Protein AF-0000000080727320 (afdb_homodimer)

Solvent-accessible surface area (backbone atoms only — not comparable to full-atom values): 50547 Å² total; per-residue (Å²): 136,84,81,80,76,78,76,74,79,78,72,80,66,62,73,82,66,56,69,68,60,90,70,76,79,43,76,46,62,50,69,30,33,29,65,38,77,43,74,54,89,53,86,56,39,39,37,36,37,28,36,41,96,93,42,77,39,40,34,38,39,42,52,88,65,30,55,66,71,39,46,58,53,57,72,66,61,33,49,42,10,27,33,36,41,28,28,31,44,40,79,38,76,45,75,74,69,74,72,88,72,74,55,62,45,62,34,30,45,41,52,43,61,45,79,69,13,74,18,44,84,81,57,80,72,75,59,64,93,51,64,82,73,55,53,66,69,60,37,45,75,40,40,47,60,44,35,30,71,47,69,36,27,28,64,52,48,48,50,17,50,48,52,50,41,49,50,52,50,41,49,75,69,62,34,33,50,53,71,74,64,50,68,32,64,68,78,63,72,90,59,79,35,55,40,62,28,78,46,93,93,42,76,29,27,41,28,69,65,58,68,68,60,52,50,37,44,42,34,15,56,49,44,25,38,31,35,67,39,78,29,30,31,51,41,72,64,15,64,76,41,48,79,45,44,31,48,50,46,34,38,36,39,34,32,56,51,88,87,48,62,60,60,50,53,51,50,54,49,50,48,52,52,50,36,53,46,44,45,61,63,38,66,78,40,29,52,35,51,51,52,46,38,70,63,32,78,69,34,45,88,67,40,89,19,44,36,98,83,71,38,67,32,70,45,41,41,66,54,53,42,46,42,36,37,75,72,66,66,38,96,64,59,90,90,50,81,82,47,72,66,55,34,36,51,51,28,51,49,33,39,73,27,69,94,51,23,32,10,36,44,37,34,38,28,49,36,53,38,65,78,33,60,46,54,47,24,66,29,89,88,41,84,67,22,13,44,30,36,35,33,31,34,57,20,34,80,34,31,44,34,31,24,37,56,29,42,49,69,59,41,44,50,30,29,53,64,21,56,43,52,63,62,40,64,67,82,41,74,78,43,41,62,63,48,47,25,22,38,50,18,16,58,52,31,26,35,34,44,28,37,52,38,48,45,53,22,27,52,44,40,53,82,42,37,62,77,56,34,88,41,52,32,31,71,84,35,62,57,95,134,84,83,82,77,77,78,74,80,77,72,77,69,62,75,84,65,55,70,68,60,90,70,75,79,43,77,45,63,50,69,31,32,28,65,38,77,42,73,56,89,52,84,57,41,40,38,34,37,27,35,42,98,93,42,79,38,40,34,39,40,41,52,87,66,30,55,67,70,38,45,57,53,58,71,65,60,32,49,41,11,28,32,37,40,29,27,31,44,41,78,38,76,44,74,73,70,75,73,90,71,75,56,62,46,62,34,30,45,42,52,43,61,45,79,69,14,73,17,46,84,80,55,81,72,76,58,64,93,48,65,83,74,55,54,66,70,61,36,47,74,39,41,47,60,44,34,29,70,46,68,35,27,29,65,53,49,46,50,17,50,48,53,50,42,49,51,51,52,42,49,73,69,64,34,33,50,53,73,74,66,48,68,31,64,68,77,62,72,90,60,76,34,54,40,63,29,77,47,94,90,39,77,29,28,40,27,68,65,60,68,67,60,50,51,36,43,40,33,16,57,48,45,25,39,31,34,65,38,77,29,31,31,52,41,71,64,16,64,78,40,48,80,46,44,30,47,49,46,32,37,36,41,34,33,56,49,89,86,48,64,59,60,52,54,52,50,53,49,50,46,51,52,50,37,53,47,46,46,62,64,38,64,77,39,28,55,36,51,52,52,46,38,70,64,32,78,69,35,45,89,68,39,87,18,44,36,97,83,71,38,68,32,71,45,42,41,66,55,52,41,45,43,37,36,75,71,67,68,39,94,63,59,91,90,50,79,81,47,71,66,54,35,36,52,50,28,51,50,31,40,72,26,72,93,52,24,33,11,34,46,37,33,36,27,50,36,53,38,66,79,35,61,46,54,47,26,66,29,90,88,40,85,68,22,13,45,29,36,35,34,31,34,58,21,35,80,35,31,45,34,30,23,39,55,29,43,48,69,60,41,43,50,30,30,53,65,21,55,43,52,62,60,39,64,69,80,40,73,79,42,41,63,64,49,46,26,22,38,49,17,16,58,53,32,25,35,35,44,28,37,52,39,47,45,51,22,27,52,42,42,52,82,42,36,62,77,56,33,90,42,51,33,30,70,84,35,64,58,95

Secondary structure (DSSP, 8-state):
--------------GGG----S-SS-EEEEEEEEEEEE--SSTTEEEEEEEETTEEEEEEEETTTS-HHHHHHHHT--TT-EEEEEEEEEEEE----SSSS--EEEEEEEEEEEEEEPPPTT-----SS-GGGS-HHHHHHTHHHHHHHTTTTHHHHHHHHHHHHHHHHHHHTT-EE----SEES---TT---PPEEEETTEEEEE-S--HHHHHHHHHTT--EEEEEEEEE---GGGGT-SS--SEEEEEEEEEE-SS-THHHHHHHHHHHHHHHHHHHHSHHHHHHHHHHHHH-TT---------TTSS--EEEHHHHHHIIIIIS-----TTSPPPHHHHHHHHHHHHH-GGGTS-SEEEEE--BGGGS-TTBPBPSSSTTBBSEEEEEETTEEEEEEEEEP--HHHHHHHHHHTTTSS---TTSGGGHHHHHHHHTTPPSEEEEEEEHHHHHHHHHT-S-GGGG-SS--BTTB---/--------------GGGG---S-SS-EEEEEEEEEEEE--SSTTEEEEEEEETTEEEEEEEETTTS-HHHHHHHHT--TT-EEEEEEEEEEEE----SSSS--EEEEEEEEEEEEEEPPPTT------S-GGGS-HHHHHHTHHHHHHHTTTTHHHHHHHHHHHHHHHHHHHTT-EE----SEES---TT---PPEEEETTEEEEE-S--HHHHHHHHHTT--EEEEEEEEE---GGGGT-SS--SEEEEEEEEEE-SS-THHHHHHHHHHHHHHHHHHHHSHHHHHHHHHHHHH-TT---------TTSS--EEEHHHHHHIIIIIT-----TTSPPPHHHHHHHHHHHHH-GGGTS-SEEEEE--BGGGS-TTBPBPSSSTTBBSEEEEEETTEEEEEEEEEP--HHHHHHHHHHTTTSS---TTSGGGHHHHHHHHTTPPPEEEEEEEHHHHHHHHHT-S-GGGG-SS--BTTB---

Radius of gyration: 31.14 Å; Cα contacts (8 Å, |Δi|>4): 1984; chains: 2; bounding box: 78×99×75 Å

Organism: Metarhizium acridum (strain CQMa 102) (NCBI:txid655827)

Structure (mmCIF, N/CA/C/O backbone):
data_AF-0000000080727320-model_v1
#
loop_
_entity.id
_entity.type
_entity.pdbx_description
1 polymer 'aspartate--tRNA ligase'
#
loop_
_atom_site.group_PDB
_atom_site.id
_atom_site.type_symbol
_atom_site.label_atom_id
_atom_site.label_alt_id
_atom_site.label_comp_id
_atom_site.label_asym_id
_atom_site.label_entity_id
_atom_site.label_seq_id
_atom_site.pdbx_PDB_ins_code
_atom_site.Cartn_x
_atom_site.Cartn_y
_atom_site.Cartn_z
_atom_site.occupancy
_atom_site.B_iso_or_equiv
_atom_site.auth_seq_id
_atom_site.auth_comp_id
_atom_site.auth_asym_id
_atom_site.auth_atom_id
_atom_site.pdbx_PDB_model_num
ATOM 1 N N . MET A 1 1 ? -15.938 -58.75 8.781 1 26.14 1 MET A N 1
ATOM 2 C CA . MET A 1 1 ? -15.773 -57.688 9.758 1 26.14 1 MET A CA 1
ATOM 3 C C . MET A 1 1 ? -14.594 -56.781 9.391 1 26.14 1 MET A C 1
ATOM 5 O O . MET A 1 1 ? -13.445 -57.125 9.695 1 26.14 1 MET A O 1
ATOM 9 N N . PRO A 1 2 ? -14.477 -56.125 8.211 1 28.17 2 PRO A N 1
ATOM 10 C CA . PRO A 1 2 ? -13.344 -55.688 7.398 1 28.17 2 PRO A CA 1
ATOM 11 C C . PRO A 1 2 ? -12.609 -54.5 8 1 28.17 2 PRO A C 1
ATOM 13 O O . PRO A 1 2 ? -13.234 -53.625 8.617 1 28.17 2 PRO A O 1
ATOM 16 N N . SER A 1 3 ? -11.359 -54.719 8.609 1 25.83 3 SER A N 1
ATOM 17 C CA . SER A 1 3 ? -10.375 -53.969 9.391 1 25.83 3 SER A CA 1
ATOM 18 C C . SER A 1 3 ? -9.961 -52.688 8.688 1 25.83 3 SER A C 1
ATOM 20 O O . SER A 1 3 ? -9.367 -52.719 7.609 1 25.83 3 SER A O 1
ATOM 22 N N . SER A 1 4 ? -10.828 -51.594 8.656 1 24.34 4 SER A N 1
ATOM 23 C CA . SER A 1 4 ? -10.805 -50.344 7.93 1 24.34 4 SER A CA 1
ATOM 24 C C . SER A 1 4 ? -9.594 -49.5 8.32 1 24.34 4 SER A C 1
ATOM 26 O O . SER A 1 4 ? -9.555 -48.906 9.406 1 24.34 4 SER A O 1
ATOM 28 N N . GLU A 1 5 ? -8.32 -50.031 8.062 1 25.84 5 GLU A N 1
ATOM 29 C CA . GLU A 1 5 ? -7.016 -49.5 8.438 1 25.84 5 GLU A CA 1
ATOM 30 C C . GLU A 1 5 ? -6.852 -48.062 7.977 1 25.84 5 GLU A C 1
ATOM 32 O O . GLU A 1 5 ? -7.051 -47.75 6.797 1 25.84 5 GLU A O 1
ATOM 37 N N . ASN A 1 6 ? -7.09 -47.094 8.852 1 25.41 6 ASN A N 1
ATOM 38 C CA . ASN A 1 6 ? -7.027 -45.625 8.867 1 25.41 6 ASN A CA 1
ATOM 39 C C . ASN A 1 6 ? -5.703 -45.125 8.305 1 25.41 6 ASN A C 1
ATOM 41 O O . ASN A 1 6 ? -4.637 -45.438 8.844 1 25.41 6 ASN A O 1
ATOM 45 N N . GLY A 1 7 ? -5.539 -45.062 6.996 1 20.38 7 GLY A N 1
ATOM 46 C CA . GLY A 1 7 ? -4.387 -44.531 6.281 1 20.38 7 GLY A CA 1
ATOM 47 C C . GLY A 1 7 ? -3.879 -43.219 6.832 1 20.38 7 GLY A C 1
ATOM 48 O O . GLY A 1 7 ? -4.633 -42.25 6.934 1 20.38 7 GLY A O 1
ATOM 49 N N . ALA A 1 8 ? -2.947 -43.219 7.777 1 29.19 8 ALA A N 1
ATOM 50 C CA . ALA A 1 8 ? -2.146 -42.156 8.359 1 29.19 8 ALA A CA 1
ATOM 51 C C . ALA A 1 8 ? -1.794 -41.094 7.32 1 29.19 8 ALA A C 1
ATOM 53 O O . ALA A 1 8 ? -1.228 -41.406 6.273 1 29.19 8 ALA A O 1
ATOM 54 N N . ALA A 1 9 ? -2.436 -39.969 7.32 1 28.69 9 ALA A N 1
ATOM 55 C CA . ALA A 1 9 ? -2.152 -38.75 6.613 1 28.69 9 ALA A CA 1
ATOM 56 C C . ALA A 1 9 ? -0.649 -38.5 6.516 1 28.69 9 ALA A C 1
ATOM 58 O O . ALA A 1 9 ? 0.024 -38.312 7.535 1 28.69 9 ALA A O 1
ATOM 59 N N . PHE A 1 10 ? 0.096 -39.031 5.527 1 25.55 10 PHE A N 1
ATOM 60 C CA . PHE A 1 10 ? 1.494 -38.719 5.262 1 25.55 10 PHE A CA 1
ATOM 61 C C . PHE A 1 10 ? 1.712 -37.219 5.246 1 25.55 10 PHE A C 1
ATOM 63 O O . PHE A 1 10 ? 1.136 -36.5 4.414 1 25.55 10 PHE A O 1
ATOM 70 N N . GLN A 1 11 ? 1.925 -36.594 6.273 1 30.34 11 GLN A N 1
ATOM 71 C CA . GLN A 1 11 ? 2.289 -35.188 6.441 1 30.34 11 GLN A CA 1
ATOM 72 C C . GLN A 1 11 ? 3.471 -34.812 5.551 1 30.34 11 GLN A C 1
ATOM 74 O O . GLN A 1 11 ? 4.539 -35.438 5.641 1 30.34 11 GLN A O 1
ATOM 79 N N . ALA A 1 12 ? 3.295 -34.312 4.305 1 32.78 12 ALA A N 1
ATOM 80 C CA . ALA A 1 12 ? 4.301 -33.688 3.451 1 32.78 12 ALA A CA 1
ATOM 81 C C . ALA A 1 12 ? 5.262 -32.844 4.273 1 32.78 12 ALA A C 1
ATOM 83 O O . ALA A 1 12 ? 4.863 -31.812 4.828 1 32.78 12 ALA A O 1
ATOM 84 N N . LYS A 1 13 ? 6.309 -33.375 4.852 1 35.09 13 LYS A N 1
ATOM 85 C CA . LYS A 1 13 ? 7.391 -32.719 5.586 1 35.09 13 LYS A CA 1
ATOM 86 C C . LYS A 1 13 ? 8.102 -31.688 4.711 1 35.09 13 LYS A C 1
ATOM 88 O O . LYS A 1 13 ? 8.531 -32 3.598 1 35.09 13 LYS A O 1
ATOM 93 N N . SER A 1 14 ? 7.871 -30.406 4.879 1 34.81 14 SER A N 1
ATOM 94 C CA . SER A 1 14 ? 8.547 -29.281 4.254 1 34.81 14 SER A CA 1
ATOM 95 C C . SER A 1 14 ? 10.062 -29.453 4.305 1 34.81 14 SER A C 1
ATOM 97 O O . SER A 1 14 ? 10.586 -30.141 5.172 1 34.81 14 SER A O 1
ATOM 99 N N . THR A 1 15 ? 10.867 -29.141 3.236 1 36.31 15 THR A N 1
ATOM 100 C CA . THR A 1 15 ? 12.305 -29.25 2.998 1 36.31 15 THR A CA 1
ATOM 101 C C . THR A 1 15 ? 13.094 -28.719 4.191 1 36.31 15 THR A C 1
ATOM 103 O O . THR A 1 15 ? 14.273 -29.031 4.348 1 36.31 15 THR A O 1
ATOM 106 N N . ALA A 1 16 ? 12.766 -27.703 4.898 1 36.84 16 ALA A N 1
ATOM 107 C CA . ALA A 1 16 ? 13.625 -27.25 5.984 1 36.84 16 ALA A CA 1
ATOM 108 C C . ALA A 1 16 ? 13.961 -28.391 6.938 1 36.84 16 ALA A C 1
ATOM 110 O O . ALA A 1 16 ? 15.039 -28.406 7.539 1 36.84 16 ALA A O 1
ATOM 111 N N . ASP A 1 17 ? 13.039 -29.156 7.156 1 39.69 17 ASP A N 1
ATOM 112 C CA . ASP A 1 17 ? 13.242 -30.203 8.141 1 39.69 17 ASP A CA 1
ATOM 113 C C . ASP A 1 17 ? 14.008 -31.391 7.543 1 39.69 17 ASP A C 1
ATOM 115 O O . ASP A 1 17 ? 14.016 -32.469 8.117 1 39.69 17 ASP A O 1
ATOM 119 N N . LEU A 1 18 ? 14.453 -31.219 6.328 1 43.16 18 LEU A N 1
ATOM 120 C CA . LEU A 1 18 ? 15.266 -32.344 5.891 1 43.16 18 LEU A CA 1
ATOM 121 C C . LEU A 1 18 ? 16.562 -32.438 6.691 1 43.16 18 LEU A C 1
ATOM 123 O O . LEU A 1 18 ? 17.609 -32.781 6.148 1 43.16 18 LEU A O 1
ATOM 127 N N . ALA A 1 19 ? 16.812 -31.469 7.633 1 38.84 19 ALA A N 1
ATOM 128 C CA . ALA A 1 19 ? 17.875 -31.953 8.5 1 38.84 19 ALA A CA 1
ATOM 129 C C . ALA A 1 19 ? 17.734 -33.469 8.758 1 38.84 19 ALA A C 1
ATOM 131 O O . ALA A 1 19 ? 16.891 -33.875 9.547 1 38.84 19 ALA A O 1
ATOM 132 N N . LEU A 1 20 ? 18.062 -34.125 7.73 1 39.91 20 LEU A N 1
ATOM 133 C CA . LEU A 1 20 ? 18.141 -35.594 7.723 1 39.91 20 LEU A CA 1
ATOM 134 C C . LEU A 1 20 ? 18.906 -36.094 8.93 1 39.91 20 LEU A C 1
ATOM 136 O O . LEU A 1 20 ? 20.141 -36.031 8.961 1 39.91 20 LEU A O 1
ATOM 140 N N . HIS A 1 21 ? 18.531 -35.75 10.047 1 34.84 21 HIS A N 1
ATOM 141 C CA . HIS A 1 21 ? 19.188 -36.531 11.07 1 34.84 21 HIS A CA 1
ATOM 142 C C . HIS A 1 21 ? 19.453 -37.969 10.586 1 34.84 21 HIS A C 1
ATOM 144 O O . HIS A 1 21 ? 18.828 -38.406 9.617 1 34.84 21 HIS A O 1
ATOM 150 N N . GLY A 1 22 ? 20.234 -38.75 11.344 1 35.34 22 GLY A N 1
ATOM 151 C CA . GLY A 1 22 ? 20.906 -40.031 11.352 1 35.34 22 GLY A CA 1
ATOM 152 C C . GLY A 1 22 ? 20.109 -41.125 10.672 1 35.34 22 GLY A C 1
ATOM 153 O O . GLY A 1 22 ? 20.5 -42.312 10.711 1 35.34 22 GLY A O 1
ATOM 154 N N . PHE A 1 23 ? 18.797 -41.062 10.852 1 38.22 23 PHE A N 1
ATOM 155 C CA . PHE A 1 23 ? 18.234 -42.406 10.68 1 38.22 23 PHE A CA 1
ATOM 156 C C . PHE A 1 23 ? 18.297 -42.844 9.219 1 38.22 23 PHE A C 1
ATOM 158 O O . PHE A 1 23 ? 18.328 -42 8.32 1 38.22 23 PHE A O 1
ATOM 165 N N . LYS A 1 24 ? 18.312 -44.25 8.781 1 43.56 24 LYS A N 1
ATOM 166 C CA . LYS A 1 24 ? 18.25 -45.125 7.598 1 43.56 24 LYS A CA 1
ATOM 167 C C . LYS A 1 24 ? 17.438 -44.469 6.492 1 43.56 24 LYS A C 1
ATOM 169 O O . LYS A 1 24 ? 16.875 -43.375 6.68 1 43.56 24 LYS A O 1
ATOM 174 N N . GLU A 1 25 ? 16.781 -45.406 5.434 1 58.53 25 GLU A N 1
ATOM 175 C CA . GLU A 1 25 ? 16.062 -45.438 4.16 1 58.53 25 GLU A CA 1
ATOM 176 C C . GLU A 1 25 ? 14.758 -44.656 4.242 1 58.53 25 GLU A C 1
ATOM 178 O O . GLU A 1 25 ? 13.672 -45.25 4.219 1 58.53 25 GLU A O 1
ATOM 183 N N . GLU A 1 26 ? 14.852 -43.406 4.633 1 76.12 26 GLU A N 1
ATOM 184 C CA . GLU A 1 26 ? 13.578 -42.719 4.781 1 76.12 26 GLU A CA 1
ATOM 185 C C . GLU A 1 26 ? 13.062 -42.188 3.438 1 76.12 26 GLU A C 1
ATOM 187 O O . GLU A 1 26 ? 13.836 -41.719 2.613 1 76.12 26 GLU A O 1
ATOM 192 N N . LYS A 1 27 ? 11.773 -42.594 3.105 1 88.75 27 LYS A N 1
ATOM 193 C CA . LYS A 1 27 ? 11.062 -42.156 1.916 1 88.75 27 LYS A CA 1
ATOM 194 C C . LYS A 1 27 ? 10.805 -40.656 1.979 1 88.75 27 LYS A C 1
ATOM 196 O O . LYS A 1 27 ? 10.453 -40.125 3.033 1 88.75 27 LYS A O 1
ATOM 201 N N . VAL A 1 28 ? 11.188 -39.969 0.859 1 89.94 28 VAL A N 1
ATOM 202 C CA . VAL A 1 28 ? 10.961 -38.531 0.811 1 89.94 28 VAL A CA 1
ATOM 203 C C . VAL A 1 28 ? 10.219 -38.188 -0.474 1 89.94 28 VAL A C 1
ATOM 205 O O . VAL A 1 28 ? 10.352 -38.875 -1.488 1 89.94 28 VAL A O 1
ATOM 208 N N . VAL A 1 29 ? 9.375 -37.219 -0.429 1 91.5 29 VAL A N 1
ATOM 209 C CA . VAL A 1 29 ? 8.727 -36.562 -1.575 1 91.5 29 VAL A CA 1
ATOM 210 C C . VAL A 1 29 ? 8.82 -35.062 -1.455 1 91.5 29 VAL A C 1
ATOM 212 O O . VAL A 1 29 ? 8.445 -34.5 -0.426 1 91.5 29 VAL A O 1
ATOM 215 N N . PHE A 1 30 ? 9.398 -34.406 -2.445 1 90 30 PHE A N 1
ATOM 216 C CA . PHE A 1 30 ? 9.516 -32.938 -2.375 1 90 30 PHE A CA 1
ATOM 217 C C . PHE A 1 30 ? 9.625 -32.344 -3.771 1 90 30 PHE A C 1
ATOM 219 O O . PHE A 1 30 ? 10.031 -33.031 -4.715 1 90 30 PHE A O 1
ATOM 226 N N . ASP A 1 31 ? 9.172 -31.141 -3.852 1 92.44 31 ASP A N 1
ATOM 227 C CA . ASP A 1 31 ? 9.359 -30.359 -5.078 1 92.44 31 ASP A CA 1
ATOM 228 C C . ASP A 1 31 ? 10.688 -29.609 -5.055 1 92.44 31 ASP A C 1
ATOM 230 O O . ASP A 1 31 ? 11.141 -29.172 -3.998 1 92.44 31 ASP A O 1
ATOM 234 N N . ALA A 1 32 ? 11.336 -29.547 -6.211 1 94.44 32 ALA A N 1
ATOM 235 C CA . ALA A 1 32 ? 12.609 -28.859 -6.309 1 94.44 32 ALA A CA 1
ATOM 236 C C . ALA A 1 32 ? 12.836 -28.297 -7.715 1 94.44 32 ALA A C 1
ATOM 238 O O . ALA A 1 32 ? 12.234 -28.781 -8.68 1 94.44 32 ALA A O 1
ATOM 239 N N . ARG A 1 33 ? 13.633 -27.297 -7.754 1 94.44 33 ARG A N 1
ATOM 240 C CA . ARG A 1 33 ? 14.109 -26.781 -9.039 1 94.44 33 ARG A CA 1
ATOM 241 C C . ARG A 1 33 ? 15.406 -27.484 -9.453 1 94.44 33 ARG A C 1
ATOM 243 O O . ARG A 1 33 ? 16.297 -27.688 -8.625 1 94.44 33 ARG A O 1
ATOM 250 N N . VAL A 1 34 ? 15.508 -27.828 -10.719 1 94.75 34 VAL A N 1
ATOM 251 C CA . VAL A 1 34 ? 16.719 -28.469 -11.25 1 94.75 34 VAL A CA 1
ATOM 252 C C . VAL A 1 34 ? 17.797 -27.406 -11.469 1 94.75 34 VAL A C 1
ATOM 254 O O . VAL A 1 34 ? 17.641 -26.516 -12.305 1 94.75 34 VAL A O 1
ATOM 257 N N . ASN A 1 35 ? 18.781 -27.562 -10.727 1 91.75 35 ASN A N 1
ATOM 258 C CA . ASN A 1 35 ? 19.906 -26.641 -10.883 1 91.75 35 ASN A CA 1
ATOM 259 C C . ASN A 1 35 ? 20.828 -27.078 -12.008 1 91.75 35 ASN A C 1
ATOM 261 O O . ASN A 1 35 ? 21.312 -26.25 -12.789 1 91.75 35 ASN A O 1
ATOM 265 N N . ALA A 1 36 ? 21.078 -28.359 -12.023 1 92.25 36 ALA A N 1
ATOM 266 C CA . ALA A 1 36 ? 21.953 -28.922 -13.055 1 92.25 36 ALA A CA 1
ATOM 267 C C . ALA A 1 36 ? 21.578 -30.375 -13.352 1 92.25 36 ALA A C 1
ATOM 269 O O . ALA A 1 36 ? 21.094 -31.094 -12.477 1 92.25 36 ALA A O 1
ATOM 270 N N . VAL A 1 37 ? 21.719 -30.672 -14.633 1 93.25 37 VAL A N 1
ATOM 271 C CA . VAL A 1 37 ? 21.578 -32.062 -15.094 1 93.25 37 VAL A CA 1
ATOM 272 C C . VAL A 1 37 ? 22.938 -32.625 -15.477 1 93.25 37 VAL A C 1
ATOM 274 O O . VAL A 1 37 ? 23.578 -32.156 -16.422 1 93.25 37 VAL A O 1
ATOM 277 N N . LEU A 1 38 ? 23.312 -33.562 -14.648 1 89.94 38 LEU A N 1
ATOM 278 C CA . LEU A 1 38 ? 24.625 -34.156 -14.875 1 89.94 38 LEU A CA 1
ATOM 279 C C . LEU A 1 38 ? 24.5 -35.562 -15.453 1 89.94 38 LEU A C 1
ATOM 281 O O . LEU A 1 38 ? 23.828 -36.406 -14.883 1 89.94 38 LEU A O 1
ATOM 285 N N . ARG A 1 39 ? 25.109 -35.781 -16.562 1 85.38 39 ARG A N 1
ATOM 286 C CA . ARG A 1 39 ? 25.062 -37.062 -17.25 1 85.38 39 ARG A CA 1
ATOM 287 C C . ARG A 1 39 ? 26.406 -37.781 -17.156 1 85.38 39 ARG A C 1
ATOM 289 O O . ARG A 1 39 ? 27.359 -37.406 -17.828 1 85.38 39 ARG A O 1
ATOM 296 N N . PRO A 1 40 ? 26.375 -38.812 -16.297 1 76.62 40 PRO A N 1
ATOM 297 C CA . PRO A 1 40 ? 27.625 -39.562 -16.219 1 76.62 40 PRO A CA 1
ATOM 298 C C . PRO A 1 40 ? 27.906 -40.375 -17.484 1 76.62 40 PRO A C 1
ATOM 300 O O . PRO A 1 40 ? 27.062 -40.438 -18.375 1 76.62 40 PRO A O 1
ATOM 303 N N . GLU A 1 41 ? 29.062 -40.969 -17.469 1 70.31 41 GLU A N 1
ATOM 304 C CA . GLU A 1 41 ? 29.531 -41.75 -18.609 1 70.31 41 GLU A CA 1
ATOM 305 C C . GLU A 1 41 ? 28.641 -42.969 -18.844 1 70.31 41 GLU A C 1
ATOM 307 O O . GLU A 1 41 ? 28.391 -43.344 -19.984 1 70.31 41 GLU A O 1
ATOM 312 N N . LEU A 1 42 ? 28.188 -43.438 -17.766 1 71.44 42 LEU A N 1
ATOM 313 C CA . LEU A 1 42 ? 27.312 -44.594 -17.938 1 71.44 42 LEU A CA 1
ATOM 314 C C . LEU A 1 42 ? 25.938 -44.156 -18.422 1 71.44 42 LEU A C 1
ATOM 316 O O . LEU A 1 42 ? 25.281 -43.312 -17.781 1 71.44 42 LEU A O 1
ATOM 320 N N . ALA A 1 43 ? 25.484 -44.719 -19.406 1 75.94 43 ALA A N 1
ATOM 321 C CA . ALA A 1 43 ? 24.297 -44.281 -20.141 1 75.94 43 ALA A CA 1
ATOM 322 C C . ALA A 1 43 ? 23.031 -44.5 -19.328 1 75.94 43 ALA A C 1
ATOM 324 O O . ALA A 1 43 ? 22.016 -43.844 -19.547 1 75.94 43 ALA A O 1
ATOM 325 N N . ASP A 1 44 ? 23.078 -45.281 -18.234 1 88.5 44 ASP A N 1
ATOM 326 C CA . ASP A 1 44 ? 21.844 -45.656 -17.547 1 88.5 44 ASP A CA 1
ATOM 327 C C . ASP A 1 44 ? 21.734 -44.969 -16.203 1 88.5 44 ASP A C 1
ATOM 329 O O . ASP A 1 44 ? 20.938 -45.344 -15.352 1 88.5 44 ASP A O 1
ATOM 333 N N . HIS A 1 45 ? 22.562 -43.906 -16.031 1 91.5 45 HIS A N 1
ATOM 334 C CA . HIS A 1 45 ? 22.5 -43.156 -14.789 1 91.5 45 HIS A CA 1
ATOM 335 C C . HIS A 1 45 ? 22.391 -41.656 -15.062 1 91.5 45 HIS A C 1
ATOM 337 O O . HIS A 1 45 ? 22.938 -41.156 -16.047 1 91.5 45 HIS A O 1
ATOM 343 N N . LEU A 1 46 ? 21.641 -41 -14.266 1 93.88 46 LEU A N 1
ATOM 344 C CA . LEU A 1 46 ? 21.484 -39.562 -14.328 1 93.88 46 LEU A CA 1
ATOM 345 C C . LEU A 1 46 ? 21.578 -38.938 -12.938 1 93.88 46 LEU A C 1
ATOM 347 O O . LEU A 1 46 ? 21.062 -39.469 -11.969 1 93.88 46 LEU A O 1
ATOM 351 N N . ARG A 1 47 ? 22.328 -37.875 -12.844 1 94.12 47 ARG A N 1
ATOM 352 C CA . ARG A 1 47 ? 22.438 -37.156 -11.594 1 94.12 47 ARG A CA 1
ATOM 353 C C . ARG A 1 47 ? 21.844 -35.75 -11.734 1 94.12 47 ARG A C 1
ATOM 355 O O . ARG A 1 47 ? 22.078 -35.062 -12.734 1 94.12 47 ARG A O 1
ATOM 362 N N . LEU A 1 48 ? 21.047 -35.406 -10.773 1 94.38 48 LEU A N 1
ATOM 363 C CA . LEU A 1 48 ? 20.453 -34.062 -10.742 1 94.38 48 LEU A CA 1
ATOM 364 C C . LEU A 1 48 ? 20.922 -33.281 -9.508 1 94.38 48 LEU A C 1
ATOM 366 O O . LEU A 1 48 ? 21.031 -33.844 -8.422 1 94.38 48 LEU A O 1
ATOM 370 N N . GLU A 1 49 ? 21.312 -32.062 -9.711 1 93.19 49 GLU A N 1
ATOM 371 C CA . GLU A 1 49 ? 21.406 -31.125 -8.602 1 93.19 49 GLU A CA 1
ATOM 372 C C . GLU A 1 49 ? 20.109 -30.344 -8.422 1 93.19 49 GLU A C 1
ATOM 374 O O . GLU A 1 49 ? 19.672 -29.641 -9.328 1 93.19 49 GLU A O 1
ATOM 379 N N . LEU A 1 50 ? 19.547 -30.531 -7.246 1 92.94 50 LEU A N 1
ATOM 380 C CA . LEU A 1 50 ? 18.234 -29.938 -6.988 1 92.94 50 LEU A CA 1
ATOM 381 C C . LEU A 1 50 ? 18.344 -28.797 -5.973 1 92.94 50 LEU A C 1
ATOM 383 O O . LEU A 1 50 ? 19.094 -28.906 -5.004 1 92.94 50 LEU A O 1
ATOM 387 N N . ARG A 1 51 ? 17.641 -27.719 -6.301 1 89.94 51 ARG A N 1
ATOM 388 C CA . ARG A 1 51 ? 17.578 -26.578 -5.379 1 89.94 51 ARG A CA 1
ATOM 389 C C . ARG A 1 51 ? 16.234 -26.547 -4.66 1 89.94 51 ARG A C 1
ATOM 391 O O . ARG A 1 51 ? 15.18 -26.531 -5.301 1 89.94 51 ARG A O 1
ATOM 398 N N . THR A 1 52 ? 16.328 -26.672 -3.375 1 81.06 52 THR A N 1
ATOM 399 C CA . THR A 1 52 ? 15.148 -26.547 -2.527 1 81.06 52 THR A CA 1
ATOM 400 C C . THR A 1 52 ? 15.289 -25.344 -1.591 1 81.06 52 THR A C 1
ATOM 402 O O . THR A 1 52 ? 16.172 -25.328 -0.734 1 81.06 52 THR A O 1
ATOM 405 N N . ARG A 1 53 ? 14.445 -24.375 -1.777 1 67.88 53 ARG A N 1
ATOM 406 C CA . ARG A 1 53 ? 14.562 -23.156 -0.987 1 67.88 53 ARG A CA 1
ATOM 407 C C . ARG A 1 53 ? 15.992 -22.641 -0.977 1 67.88 53 ARG A C 1
ATOM 409 O O . ARG A 1 53 ? 16.516 -22.203 -2.008 1 67.88 53 ARG A O 1
ATOM 416 N N . GLU A 1 54 ? 16.703 -22.953 0.154 1 64.88 54 GLU A N 1
ATOM 417 C CA . GLU A 1 54 ? 18.031 -22.344 0.247 1 64.88 54 GLU A CA 1
ATOM 418 C C . GLU A 1 54 ? 19.125 -23.422 0.309 1 64.88 54 GLU A C 1
ATOM 420 O O . GLU A 1 54 ? 20.25 -23.141 0.716 1 64.88 54 GLU A O 1
ATOM 425 N N . THR A 1 55 ? 18.688 -24.594 -0.229 1 76.19 55 THR A N 1
ATOM 426 C CA . THR A 1 55 ? 19.703 -25.641 -0.159 1 76.19 55 THR A CA 1
ATOM 427 C C . THR A 1 55 ? 19.719 -26.453 -1.451 1 76.19 55 THR A C 1
ATOM 429 O O . THR A 1 55 ? 18.797 -26.391 -2.256 1 76.19 55 THR A O 1
ATOM 432 N N . PHE A 1 56 ? 20.891 -27.172 -1.613 1 84.44 56 PHE A N 1
ATOM 433 C CA . PHE A 1 56 ? 21.062 -28.047 -2.77 1 84.44 56 PHE A CA 1
ATOM 434 C C . PHE A 1 56 ? 21.062 -29.5 -2.346 1 84.44 56 PHE A C 1
ATOM 436 O O . PHE A 1 56 ? 21.609 -29.859 -1.302 1 84.44 56 PHE A O 1
ATOM 443 N N . VAL A 1 57 ? 20.375 -30.297 -3.141 1 87.44 57 VAL A N 1
ATOM 444 C CA . VAL A 1 57 ? 20.312 -31.734 -2.912 1 87.44 57 VAL A CA 1
ATOM 445 C C . VAL A 1 57 ? 20.656 -32.469 -4.203 1 87.44 57 VAL A C 1
ATOM 447 O O . VAL A 1 57 ? 20.219 -32.094 -5.289 1 87.44 57 VAL A O 1
ATOM 450 N N . GLU A 1 58 ? 21.469 -33.5 -3.992 1 91.31 58 GLU A N 1
ATOM 451 C CA . GLU A 1 58 ? 21.766 -34.312 -5.148 1 91.31 58 GLU A CA 1
ATOM 452 C C . GLU A 1 58 ? 20.797 -35.5 -5.262 1 91.31 58 GLU A C 1
ATOM 454 O O . GLU A 1 58 ? 20.406 -36.094 -4.25 1 91.31 58 GLU A O 1
ATOM 459 N N . ALA A 1 59 ? 20.375 -35.719 -6.449 1 93.12 59 ALA A N 1
ATOM 460 C CA . ALA A 1 59 ? 19.484 -36.844 -6.727 1 93.12 59 ALA A CA 1
ATOM 461 C C . ALA A 1 59 ? 20.047 -37.719 -7.848 1 93.12 59 ALA A C 1
ATOM 463 O O . ALA A 1 59 ? 20.594 -37.219 -8.828 1 93.12 59 ALA A O 1
ATOM 464 N N . THR A 1 60 ? 19.922 -39 -7.629 1 93.19 60 THR A N 1
ATOM 465 C CA . THR A 1 60 ? 20.422 -39.969 -8.625 1 93.19 60 THR A CA 1
ATOM 466 C C . THR A 1 60 ? 19.281 -40.812 -9.18 1 93.19 60 THR A C 1
ATOM 468 O O . THR A 1 60 ? 18.391 -41.219 -8.43 1 93.19 60 THR A O 1
ATOM 471 N N . LEU A 1 61 ? 19.312 -41 -10.438 1 94.69 61 LEU A N 1
ATOM 472 C CA . LEU A 1 61 ? 18.359 -41.875 -11.125 1 94.69 61 LEU A CA 1
ATOM 473 C C . LEU A 1 61 ? 19.078 -43.031 -11.812 1 94.69 61 LEU A C 1
ATOM 475 O O . LEU A 1 61 ? 20.109 -42.844 -12.461 1 94.69 61 LEU A O 1
ATOM 479 N N . ASP A 1 62 ? 18.547 -44.156 -11.539 1 93 62 ASP A N 1
ATOM 480 C CA . ASP A 1 62 ? 18.984 -45.375 -12.211 1 93 62 ASP A CA 1
ATOM 481 C C . ASP A 1 62 ? 17.875 -45.938 -13.117 1 93 62 ASP A C 1
ATOM 483 O O . ASP A 1 62 ? 16.812 -46.312 -12.641 1 93 62 ASP A O 1
ATOM 487 N N . ALA A 1 63 ? 18.203 -46 -14.375 1 93.31 63 ALA A N 1
ATOM 488 C CA . ALA A 1 63 ? 17.219 -46.406 -15.367 1 93.31 63 ALA A CA 1
ATOM 489 C C . ALA A 1 63 ? 16.609 -47.75 -14.992 1 93.31 63 ALA A C 1
ATOM 491 O O . ALA A 1 63 ? 15.438 -48.031 -15.289 1 93.31 63 ALA A O 1
ATOM 492 N N . LYS A 1 64 ? 17.297 -48.562 -14.312 1 92.56 64 LYS A N 1
ATOM 493 C CA . LYS A 1 64 ? 16.844 -49.906 -13.961 1 92.56 64 LYS A CA 1
ATOM 494 C C . LYS A 1 64 ? 15.961 -49.875 -12.727 1 92.56 64 LYS A C 1
ATOM 496 O O . LYS A 1 64 ? 15.195 -50.812 -12.484 1 92.56 64 LYS A O 1
ATOM 501 N N . ALA A 1 65 ? 16.062 -48.812 -12.055 1 91.81 65 ALA A N 1
ATOM 502 C CA . ALA A 1 65 ? 15.375 -48.75 -10.766 1 91.81 65 ALA A CA 1
ATOM 503 C C . ALA A 1 65 ? 14.094 -47.938 -10.867 1 91.81 65 ALA A C 1
ATOM 505 O O . ALA A 1 65 ? 13.344 -47.812 -9.898 1 91.81 65 ALA A O 1
ATOM 506 N N . ILE A 1 66 ? 13.859 -47.375 -12.031 1 93.88 66 ILE A N 1
ATOM 507 C CA . ILE A 1 66 ? 12.664 -46.562 -12.164 1 93.88 66 ILE A CA 1
ATOM 508 C C . ILE A 1 66 ? 11.898 -46.938 -13.422 1 93.88 66 ILE A C 1
ATOM 510 O O . ILE A 1 66 ? 12.438 -47.656 -14.289 1 93.88 66 ILE A O 1
ATOM 514 N N . ALA A 1 67 ? 10.617 -46.562 -13.477 1 95.56 67 ALA A N 1
ATOM 515 C CA . ALA A 1 67 ? 9.789 -46.844 -14.648 1 95.56 67 ALA A CA 1
ATOM 516 C C . ALA A 1 67 ? 10.359 -46.188 -15.898 1 95.56 67 ALA A C 1
ATOM 518 O O . ALA A 1 67 ? 10.93 -45.094 -15.82 1 95.56 67 ALA A O 1
ATOM 519 N N . GLU A 1 68 ? 10.211 -46.812 -16.984 1 95 68 GLU A N 1
ATOM 520 C CA . GLU A 1 68 ? 10.734 -46.312 -18.25 1 95 68 GLU A CA 1
ATOM 521 C C . GLU A 1 68 ? 10.203 -44.906 -18.562 1 95 68 GLU A C 1
ATOM 523 O O . GLU A 1 68 ? 10.938 -44.062 -19.078 1 95 68 GLU A O 1
ATOM 528 N N . ALA A 1 69 ? 8.969 -44.688 -18.25 1 95 69 ALA A N 1
ATOM 529 C CA . ALA A 1 69 ? 8.344 -43.406 -18.516 1 95 69 ALA A CA 1
ATOM 530 C C . ALA A 1 69 ? 9.023 -42.312 -17.703 1 95 69 ALA A C 1
ATOM 532 O O . ALA A 1 69 ? 9.188 -41.188 -18.172 1 95 69 ALA A O 1
ATOM 533 N N . VAL A 1 70 ? 9.398 -42.625 -16.516 1 95.5 70 VAL A N 1
ATOM 534 C CA . VAL A 1 70 ? 10.078 -41.656 -15.641 1 95.5 70 VAL A CA 1
ATOM 535 C C . VAL A 1 70 ? 11.469 -41.375 -16.172 1 95.5 70 VAL A C 1
ATOM 537 O O . VAL A 1 70 ? 11.914 -40.219 -16.188 1 95.5 70 VAL A O 1
ATOM 540 N N . TRP A 1 71 ? 12.117 -42.375 -16.625 1 94.5 71 TRP A N 1
ATOM 541 C CA . TRP A 1 71 ? 13.453 -42.219 -17.188 1 94.5 71 TRP A CA 1
ATOM 542 C C . TRP A 1 71 ? 13.422 -41.312 -18.406 1 94.5 71 TRP A C 1
ATOM 544 O O . TRP A 1 71 ? 14.266 -40.406 -18.547 1 94.5 71 TRP A O 1
ATOM 554 N N . HIS A 1 72 ? 12.484 -41.469 -19.266 1 94.12 72 HIS A N 1
ATOM 555 C CA . HIS A 1 72 ? 12.352 -40.656 -20.469 1 94.12 72 HIS A CA 1
ATOM 556 C C . HIS A 1 72 ? 12.125 -39.188 -20.109 1 94.12 72 HIS A C 1
ATOM 558 O O . HIS A 1 72 ? 12.695 -38.312 -20.734 1 94.12 72 HIS A O 1
ATOM 564 N N . LYS A 1 73 ? 11.289 -38.938 -19.125 1 94.12 73 LYS A N 1
ATOM 565 C CA . LYS A 1 73 ? 11.062 -37.562 -18.656 1 94.12 73 LYS A CA 1
ATOM 566 C C . LYS A 1 73 ? 12.352 -36.938 -18.109 1 94.12 73 LYS A C 1
ATOM 568 O O . LYS A 1 73 ? 12.656 -35.781 -18.391 1 94.12 73 LYS A O 1
ATOM 573 N N . ALA A 1 74 ? 13.023 -37.688 -17.391 1 94.75 74 ALA A N 1
ATOM 574 C CA . ALA A 1 74 ? 14.25 -37.219 -16.75 1 94.75 74 ALA A CA 1
ATOM 575 C C . ALA A 1 74 ? 15.297 -36.844 -17.797 1 94.75 74 ALA A C 1
ATOM 577 O O . ALA A 1 74 ? 16.047 -35.875 -17.594 1 94.75 74 ALA A O 1
ATOM 578 N N . GLN A 1 75 ? 15.328 -37.562 -18.844 1 92.69 75 GLN A N 1
ATOM 579 C CA . GLN A 1 75 ? 16.312 -37.312 -19.891 1 92.69 75 GLN A CA 1
ATOM 580 C C . GLN A 1 75 ? 16.062 -36 -20.594 1 92.69 75 GLN A C 1
ATOM 582 O O . GLN A 1 75 ? 16.969 -35.406 -21.156 1 92.69 75 GLN A O 1
ATOM 587 N N . LYS A 1 76 ? 14.891 -35.5 -20.484 1 93.56 76 LYS A N 1
ATOM 588 C CA . LYS A 1 76 ? 14.5 -34.281 -21.188 1 93.56 76 LYS A CA 1
ATOM 589 C C . LYS A 1 76 ? 14.586 -33.094 -20.266 1 93.56 76 LYS A C 1
ATOM 591 O O . LYS A 1 76 ? 14.359 -31.953 -20.688 1 93.56 76 LYS A O 1
ATOM 596 N N . LEU A 1 77 ? 14.922 -33.312 -19.078 1 95.75 77 LEU A N 1
ATOM 597 C CA . LEU A 1 77 ? 14.938 -32.25 -18.094 1 95.75 77 LEU A CA 1
ATOM 598 C C . LEU A 1 77 ? 16 -31.219 -18.438 1 95.75 77 LEU A C 1
ATOM 600 O O . LEU A 1 77 ? 17.078 -31.562 -18.922 1 95.75 77 LEU A O 1
ATOM 604 N N . THR A 1 78 ? 15.648 -29.969 -18.219 1 95.19 78 THR A N 1
ATOM 605 C CA . THR A 1 78 ? 16.562 -28.844 -18.375 1 95.19 78 THR A CA 1
ATOM 606 C C . THR A 1 78 ? 16.734 -28.094 -17.047 1 95.19 78 THR A C 1
ATOM 608 O O . THR A 1 78 ? 15.867 -28.172 -16.172 1 95.19 78 THR A O 1
ATOM 611 N N . PRO A 1 79 ? 17.859 -27.406 -16.922 1 93.69 79 PRO A N 1
ATOM 612 C CA . PRO A 1 79 ? 17.984 -26.547 -15.734 1 93.69 79 PRO A CA 1
ATOM 613 C C . PRO A 1 79 ? 16.828 -25.562 -15.586 1 93.69 79 PRO A C 1
ATOM 615 O O . PRO A 1 79 ? 16.297 -25.094 -16.578 1 93.69 79 PRO A O 1
ATOM 618 N N . GLU A 1 80 ? 16.453 -25.281 -14.375 1 94.94 80 GLU A N 1
ATOM 619 C CA . GLU A 1 80 ? 15.391 -24.344 -13.992 1 94.94 80 GLU A CA 1
ATOM 620 C C . GLU A 1 80 ? 14.016 -25 -14.109 1 94.94 80 GLU A C 1
ATOM 622 O O . GLU A 1 80 ? 13.008 -24.406 -13.734 1 94.94 80 GLU A O 1
ATOM 627 N N . SER A 1 81 ? 13.969 -26.25 -14.57 1 96.81 81 SER A N 1
ATOM 628 C CA . SER A 1 81 ? 12.727 -27 -14.492 1 96.81 81 SER A CA 1
ATOM 629 C C . SER A 1 81 ? 12.359 -27.312 -13.039 1 96.81 81 SER A C 1
ATOM 631 O O . SER A 1 81 ? 13.211 -27.281 -12.156 1 96.81 81 SER A O 1
ATOM 633 N N . ILE A 1 82 ? 11.102 -27.516 -12.836 1 96.88 82 ILE A N 1
ATOM 634 C CA . ILE A 1 82 ? 10.625 -27.891 -11.508 1 96.88 82 ILE A CA 1
ATOM 635 C C . ILE A 1 82 ? 10.117 -29.328 -11.539 1 96.88 82 ILE A C 1
ATOM 637 O O . ILE A 1 82 ? 9.336 -29.703 -12.414 1 96.88 82 ILE A O 1
ATOM 641 N N . VAL A 1 83 ? 10.578 -30.125 -10.516 1 96.69 83 VAL A N 1
ATOM 642 C CA . VAL A 1 83 ? 10.211 -31.531 -10.484 1 96.69 83 VAL A CA 1
ATOM 643 C C . VAL A 1 83 ? 9.727 -31.906 -9.078 1 96.69 83 VAL A C 1
ATOM 645 O O . VAL A 1 83 ? 10.062 -31.234 -8.102 1 96.69 83 VAL A O 1
ATOM 648 N N . ARG A 1 84 ? 8.859 -32.875 -9.062 1 95.94 84 ARG A N 1
ATOM 649 C CA . ARG A 1 84 ? 8.547 -33.594 -7.828 1 95.94 84 ARG A CA 1
ATOM 650 C C . ARG A 1 84 ? 9.312 -34.906 -7.75 1 95.94 84 ARG A C 1
ATOM 652 O O . ARG A 1 84 ? 9.125 -35.781 -8.594 1 95.94 84 ARG A O 1
ATOM 659 N N . VAL A 1 85 ? 10.086 -35.031 -6.723 1 94.25 85 VAL A N 1
ATOM 660 C CA . VAL A 1 85 ? 10.969 -36.188 -6.598 1 94.25 85 VAL A CA 1
ATOM 661 C C . VAL A 1 85 ? 10.484 -37.094 -5.461 1 94.25 85 VAL A C 1
ATOM 663 O O . VAL A 1 85 ? 10.148 -36.594 -4.379 1 94.25 85 VAL A O 1
ATOM 666 N N . SER A 1 86 ? 10.305 -38.281 -5.77 1 94.81 86 SER A N 1
ATOM 667 C CA . SER A 1 86 ? 10.102 -39.312 -4.762 1 94.81 86 SER A CA 1
ATOM 668 C C . SER A 1 86 ? 11.281 -40.281 -4.711 1 94.81 86 SER A C 1
ATOM 670 O O . SER A 1 86 ? 11.812 -40.688 -5.75 1 94.81 86 SER A O 1
ATOM 672 N N . GLY A 1 87 ? 11.703 -40.562 -3.463 1 93.75 87 GLY A N 1
ATOM 673 C CA . GLY A 1 87 ? 12.82 -41.5 -3.365 1 93.75 87 GLY A CA 1
ATOM 674 C C . GLY A 1 87 ? 13.25 -41.75 -1.935 1 93.75 87 GLY A C 1
ATOM 675 O O . GLY A 1 87 ? 12.445 -41.625 -1.006 1 93.75 87 GLY A O 1
ATOM 676 N N . HIS A 1 88 ? 14.484 -42.344 -1.828 1 91.12 88 HIS A N 1
ATOM 677 C CA . HIS A 1 88 ? 15.062 -42.688 -0.53 1 91.12 88 HIS A CA 1
ATOM 678 C C . HIS A 1 88 ? 16.359 -41.906 -0.288 1 91.12 88 HIS A C 1
ATOM 680 O O . HIS A 1 88 ? 17.172 -41.75 -1.205 1 91.12 88 HIS A O 1
ATOM 686 N N . VAL A 1 89 ? 16.406 -41.406 0.957 1 87.5 89 VAL A N 1
ATOM 687 C CA . VAL A 1 89 ? 17.594 -40.625 1.296 1 87.5 89 VAL A CA 1
ATOM 688 C C . VAL A 1 89 ? 18.703 -41.562 1.74 1 87.5 89 VAL A C 1
ATOM 690 O O . VAL A 1 89 ? 18.469 -42.531 2.486 1 87.5 89 VAL A O 1
ATOM 693 N N . GLN A 1 90 ? 19.859 -41.375 1.169 1 78.69 90 GLN A N 1
ATOM 694 C CA . GLN A 1 90 ? 21.062 -42.062 1.597 1 78.69 90 GLN A CA 1
ATOM 695 C C . GLN A 1 90 ? 22.125 -41.062 2.07 1 78.69 90 GLN A C 1
ATOM 697 O O . GLN A 1 90 ? 22.359 -40.031 1.43 1 78.69 90 GLN A O 1
ATOM 702 N N . LEU A 1 91 ? 22.5 -41.125 3.256 1 71.88 91 LEU A N 1
ATOM 703 C CA . LEU A 1 91 ? 23.594 -40.312 3.764 1 71.88 91 LEU A CA 1
ATOM 704 C C . LEU A 1 91 ? 24.938 -40.844 3.238 1 71.88 91 LEU A C 1
ATOM 706 O O . LEU A 1 91 ? 25.203 -42.031 3.291 1 71.88 91 LEU A O 1
ATOM 710 N N . VAL A 1 92 ? 25.484 -40.094 2.379 1 59.81 92 VAL A N 1
ATOM 711 C CA . VAL A 1 92 ? 26.781 -40.5 1.863 1 59.81 92 VAL A CA 1
ATOM 712 C C . VAL A 1 92 ? 27.891 -39.812 2.639 1 59.81 92 VAL A C 1
ATOM 714 O O . VAL A 1 92 ? 27.828 -38.594 2.875 1 59.81 92 VAL A O 1
ATOM 717 N N . HIS A 1 93 ? 28.672 -40.5 3.32 1 55.81 93 HIS A N 1
ATOM 718 C CA . HIS A 1 93 ? 29.844 -40 4.031 1 55.81 93 HIS A CA 1
ATOM 719 C C . HIS A 1 93 ? 30.812 -39.312 3.08 1 55.81 93 HIS A C 1
ATOM 721 O O . HIS A 1 93 ? 31.156 -39.844 2.031 1 55.81 93 HIS A O 1
ATOM 727 N N . GLY A 1 94 ? 30.703 -37.969 2.871 1 50.84 94 GLY A N 1
ATOM 728 C CA . GLY A 1 94 ? 31.734 -37.281 2.086 1 50.84 94 GLY A CA 1
ATOM 729 C C . GLY A 1 94 ? 33.125 -37.531 2.605 1 50.84 94 GLY A C 1
ATOM 730 O O . GLY A 1 94 ? 33.312 -37.812 3.793 1 50.84 94 GLY A O 1
ATOM 731 N N . ASN A 1 95 ? 33.969 -38.188 1.749 1 44.75 95 ASN A N 1
ATOM 732 C CA . ASN A 1 95 ? 35.375 -38.406 2.072 1 44.75 95 ASN A CA 1
ATOM 733 C C . ASN A 1 95 ? 36.062 -37.094 2.434 1 44.75 95 ASN A C 1
ATOM 735 O O . ASN A 1 95 ? 37.312 -37 2.324 1 44.75 95 ASN A O 1
ATOM 739 N N . SER A 1 96 ? 35.469 -35.938 2.385 1 43.09 96 SER A N 1
ATOM 740 C CA . SER A 1 96 ? 36.5 -34.906 2.652 1 43.09 96 SER A CA 1
ATOM 741 C C . SER A 1 96 ? 37.156 -35.156 4.004 1 43.09 96 SER A C 1
ATOM 743 O O . SER A 1 96 ? 36.469 -35.281 5.023 1 43.09 96 SER A O 1
ATOM 745 N N . GLU A 1 97 ? 38.375 -35.75 4.012 1 39.78 97 GLU A N 1
ATOM 746 C CA . GLU A 1 97 ? 39.406 -36.031 5.027 1 39.78 97 GLU A CA 1
ATOM 747 C C . GLU A 1 97 ? 39.562 -34.844 5.984 1 39.78 97 GLU A C 1
ATOM 749 O O . GLU A 1 97 ? 40.375 -34.906 6.918 1 39.78 97 GLU A O 1
ATOM 754 N N . THR A 1 98 ? 39.438 -33.562 5.539 1 38.47 98 THR A N 1
ATOM 755 C CA . THR A 1 98 ? 40.094 -32.812 6.602 1 38.47 98 THR A CA 1
ATOM 756 C C . THR A 1 98 ? 39.438 -33.094 7.953 1 38.47 98 THR A C 1
ATOM 758 O O . THR A 1 98 ? 40.125 -33.594 8.867 1 38.47 98 THR A O 1
ATOM 761 N N . GLY A 1 99 ? 39.094 -32.094 8.891 1 39 99 GLY A N 1
ATOM 762 C CA . GLY A 1 99 ? 38.812 -32.281 10.312 1 39 99 GLY A CA 1
ATOM 763 C C . GLY A 1 99 ? 37.594 -33.156 10.57 1 39 99 GLY A C 1
ATOM 764 O O . GLY A 1 99 ? 36.875 -33.5 9.641 1 39 99 GLY A O 1
ATOM 765 N N . GLY A 1 100 ? 37.312 -33.594 11.844 1 41 100 GLY A N 1
ATOM 766 C CA . GLY A 1 100 ? 36.438 -34.438 12.625 1 41 100 GLY A CA 1
ATOM 767 C C . GLY A 1 100 ? 35.031 -34.469 12.117 1 41 100 GLY A C 1
ATOM 768 O O . GLY A 1 100 ? 34.188 -35.188 12.648 1 41 100 GLY A O 1
ATOM 769 N N . ASN A 1 101 ? 34.5 -33.312 11.797 1 42.66 101 ASN A N 1
ATOM 770 C CA . ASN A 1 101 ? 33.062 -33.312 11.562 1 42.66 101 ASN A CA 1
ATOM 771 C C . ASN A 1 101 ? 32.719 -33.875 10.18 1 42.66 101 ASN A C 1
ATOM 773 O O . ASN A 1 101 ? 33.125 -33.312 9.164 1 42.66 101 ASN A O 1
ATOM 777 N N . LYS A 1 102 ? 32.5 -35.156 9.992 1 47.56 102 LYS A N 1
ATOM 778 C CA . LYS A 1 102 ? 32 -35.938 8.859 1 47.56 102 LYS A CA 1
ATOM 779 C C . LYS A 1 102 ? 30.891 -35.188 8.109 1 47.56 102 LYS A C 1
ATOM 781 O O . LYS A 1 102 ? 29.797 -35 8.641 1 47.56 102 LYS A O 1
ATOM 786 N N . ALA A 1 103 ? 31.266 -34.25 7.293 1 51.94 103 ALA A N 1
ATOM 787 C CA . ALA A 1 103 ? 30.219 -33.562 6.516 1 51.94 103 ALA A CA 1
ATOM 788 C C . ALA A 1 103 ? 29.453 -34.562 5.664 1 51.94 103 ALA A C 1
ATOM 790 O O . ALA A 1 103 ? 30.031 -35.344 4.914 1 51.94 103 ALA A O 1
ATOM 791 N N . TYR A 1 104 ? 28.344 -35.125 6 1 55.41 104 TYR A N 1
ATOM 792 C CA . TYR A 1 104 ? 27.438 -35.969 5.246 1 55.41 104 TYR A CA 1
ATOM 793 C C . TYR A 1 104 ? 26.703 -35.188 4.172 1 55.41 104 TYR A C 1
ATOM 795 O O . TYR A 1 104 ? 26.328 -34.031 4.395 1 55.41 104 TYR A O 1
ATOM 803 N N . THR A 1 105 ? 27.078 -35.625 2.914 1 65.94 105 THR A N 1
ATOM 804 C CA . THR A 1 105 ? 26.219 -35.094 1.859 1 65.94 105 THR A CA 1
ATOM 805 C C . THR A 1 105 ? 24.984 -35.969 1.66 1 65.94 105 THR A C 1
ATOM 807 O O . THR A 1 105 ? 25.062 -37.188 1.761 1 65.94 105 THR A O 1
ATOM 810 N N . THR A 1 106 ? 23.828 -35.406 1.615 1 75.31 106 THR A N 1
ATOM 811 C CA . THR A 1 106 ? 22.562 -36.094 1.429 1 75.31 106 THR A CA 1
ATOM 812 C C . THR A 1 106 ? 22.266 -36.281 -0.055 1 75.31 106 THR A C 1
ATOM 814 O O . THR A 1 106 ? 22.344 -35.344 -0.838 1 75.31 106 THR A O 1
ATOM 817 N N . THR A 1 107 ? 22.188 -37.625 -0.421 1 86.25 107 THR A N 1
ATOM 818 C CA . THR A 1 107 ? 21.781 -37.938 -1.786 1 86.25 107 THR A CA 1
ATOM 819 C C . THR A 1 107 ? 20.438 -38.688 -1.794 1 86.25 107 THR A C 1
ATOM 821 O O . THR A 1 107 ? 20.188 -39.5 -0.917 1 86.25 107 THR A O 1
ATOM 824 N N . VAL A 1 108 ? 19.609 -38.344 -2.74 1 91.75 108 VAL A N 1
ATOM 825 C CA . VAL A 1 108 ? 18.312 -38.969 -2.877 1 91.75 108 VAL A CA 1
ATOM 826 C C . VAL A 1 108 ? 18.344 -39.969 -4.043 1 91.75 108 VAL A C 1
ATOM 828 O O . VAL A 1 108 ? 18.688 -39.594 -5.168 1 91.75 108 VAL A O 1
ATOM 831 N N . HIS A 1 109 ? 18.094 -41.188 -3.732 1 93.62 109 HIS A N 1
ATOM 832 C CA . HIS A 1 109 ? 17.875 -42.156 -4.797 1 93.62 109 HIS A CA 1
ATOM 833 C C . HIS A 1 109 ? 16.438 -42.094 -5.293 1 93.62 109 HIS A C 1
ATOM 835 O O . HIS A 1 109 ? 15.516 -42.531 -4.586 1 93.62 109 HIS A O 1
ATOM 841 N N . VAL A 1 110 ? 16.266 -41.719 -6.523 1 95.25 110 VAL A N 1
ATOM 842 C CA . VAL A 1 110 ? 14.938 -41.375 -7.035 1 95.25 110 VAL A CA 1
ATOM 843 C C . VAL A 1 110 ? 14.195 -42.656 -7.434 1 95.25 110 VAL A C 1
ATOM 845 O O . VAL A 1 110 ? 14.734 -43.5 -8.141 1 95.25 110 VAL A O 1
ATOM 848 N N . THR A 1 111 ? 12.984 -42.75 -6.957 1 95.44 111 THR A N 1
ATOM 849 C CA . THR A 1 111 ? 12.109 -43.844 -7.352 1 95.44 111 THR A CA 1
ATOM 850 C C . THR A 1 111 ? 11.047 -43.375 -8.328 1 95.44 111 THR A C 1
ATOM 852 O O . THR A 1 111 ? 10.516 -44.156 -9.117 1 95.44 111 THR A O 1
ATOM 855 N N . ASN A 1 112 ? 10.711 -42.188 -8.219 1 96.5 112 ASN A N 1
ATOM 856 C CA . ASN A 1 112 ? 9.773 -41.562 -9.141 1 96.5 112 ASN A CA 1
ATOM 857 C C . ASN A 1 112 ? 10.07 -40.062 -9.312 1 96.5 112 ASN A C 1
ATOM 859 O O . ASN A 1 112 ? 10.625 -39.438 -8.414 1 96.5 112 ASN A O 1
ATOM 863 N N . LEU A 1 113 ? 9.703 -39.562 -10.484 1 96.88 113 LEU A N 1
ATOM 864 C CA . LEU A 1 113 ? 9.93 -38.156 -10.805 1 96.88 113 LEU A CA 1
ATOM 865 C C . LEU A 1 113 ? 8.828 -37.625 -11.711 1 96.88 113 LEU A C 1
ATOM 867 O O . LEU A 1 113 ? 8.562 -38.188 -12.773 1 96.88 113 LEU A O 1
ATOM 871 N N . ASP A 1 114 ? 8.164 -36.594 -11.242 1 95.69 114 ASP A N 1
ATOM 872 C CA . ASP A 1 114 ? 7.164 -35.906 -12.055 1 95.69 114 ASP A CA 1
ATOM 873 C C . ASP A 1 114 ? 7.637 -34.5 -12.414 1 95.69 114 ASP A C 1
ATOM 875 O O . ASP A 1 114 ? 8.188 -33.781 -11.57 1 95.69 114 ASP A O 1
ATOM 879 N N . VAL A 1 115 ? 7.488 -34.156 -13.664 1 96.62 115 VAL A N 1
ATOM 880 C CA . VAL A 1 115 ? 7.852 -32.812 -14.102 1 96.62 115 VAL A CA 1
ATOM 881 C C . VAL A 1 115 ? 6.684 -31.859 -13.859 1 96.62 115 VAL A C 1
ATOM 883 O O . VAL A 1 115 ? 5.613 -32 -14.453 1 96.62 115 VAL A O 1
ATOM 886 N N . ILE A 1 116 ? 6.875 -30.922 -12.992 1 96.06 116 ILE A N 1
ATOM 887 C CA . ILE A 1 116 ? 5.859 -29.922 -12.68 1 96.06 116 ILE A CA 1
ATOM 888 C C . ILE A 1 116 ? 5.883 -28.812 -13.727 1 96.06 116 ILE A C 1
ATOM 890 O O . ILE A 1 116 ? 4.832 -28.344 -14.172 1 96.06 116 ILE A O 1
ATOM 894 N N . ALA A 1 117 ? 7.066 -28.406 -14.062 1 96.62 117 ALA A N 1
ATOM 895 C CA . ALA A 1 117 ? 7.281 -27.391 -15.094 1 96.62 117 ALA A CA 1
ATOM 896 C C . ALA A 1 117 ? 8.602 -27.625 -15.828 1 96.62 117 ALA A C 1
ATOM 898 O O . ALA A 1 117 ? 9.656 -27.734 -15.203 1 96.62 117 ALA A O 1
ATOM 899 N N . LEU A 1 118 ? 8.531 -27.766 -17.078 1 96.44 118 LEU A N 1
ATOM 900 C CA . LEU A 1 118 ? 9.727 -27.906 -17.906 1 96.44 118 LEU A CA 1
ATOM 901 C C . LEU A 1 118 ? 10.219 -26.547 -18.391 1 96.44 118 LEU A C 1
ATOM 903 O O . LEU A 1 118 ? 9.461 -25.781 -18.984 1 96.44 118 LEU A O 1
ATOM 907 N N . ALA A 1 119 ? 11.453 -26.219 -18.094 1 96.5 119 ALA A N 1
ATOM 908 C CA . ALA A 1 119 ? 12.031 -24.938 -18.5 1 96.5 119 ALA A CA 1
ATOM 909 C C . ALA A 1 119 ? 12.586 -25.016 -19.922 1 96.5 119 ALA A C 1
ATOM 911 O O . ALA A 1 119 ? 12.961 -26.094 -20.391 1 96.5 119 ALA A O 1
ATOM 912 N N . SER A 1 120 ? 12.594 -23.875 -20.531 1 95.19 120 SER A N 1
ATOM 913 C CA . SER A 1 120 ? 13.164 -23.812 -21.875 1 95.19 120 SER A CA 1
ATOM 914 C C . SER A 1 120 ? 14.656 -24.109 -21.859 1 95.19 120 SER A C 1
ATOM 916 O O . SER A 1 120 ? 15.375 -23.688 -20.953 1 95.19 120 SER A O 1
ATOM 918 N N . PRO A 1 121 ? 15.094 -24.859 -22.875 1 92.12 121 PRO A N 1
ATOM 919 C CA . PRO A 1 121 ? 16.531 -25.125 -22.969 1 92.12 121 PRO A CA 1
ATOM 920 C C . PRO A 1 121 ? 17.344 -23.906 -23.391 1 92.12 121 PRO A C 1
ATOM 922 O O . PRO A 1 121 ? 18.562 -23.875 -23.219 1 92.12 121 PRO A O 1
ATOM 925 N N . ASP A 1 122 ? 16.641 -22.891 -23.891 1 89.25 122 ASP A N 1
ATOM 926 C CA . ASP A 1 122 ? 17.328 -21.719 -24.453 1 89.25 122 ASP A CA 1
ATOM 927 C C . ASP A 1 122 ? 17.281 -20.531 -23.484 1 89.25 122 ASP A C 1
ATOM 929 O O . ASP A 1 122 ? 17.188 -19.391 -23.891 1 89.25 122 ASP A O 1
ATOM 933 N N . LEU A 1 123 ? 17.312 -20.875 -22.219 1 91 123 LEU A N 1
ATOM 934 C CA . LEU A 1 123 ? 17.328 -19.781 -21.25 1 91 123 LEU A CA 1
ATOM 935 C C . LEU A 1 123 ? 18.672 -19.078 -21.25 1 91 123 LEU A C 1
ATOM 937 O O . LEU A 1 123 ? 19.719 -19.719 -21.469 1 91 123 LEU A O 1
ATOM 941 N N . PRO A 1 124 ? 18.562 -17.781 -21.188 1 81.25 124 PRO A N 1
ATOM 942 C CA . PRO A 1 124 ? 19.859 -17.094 -21.109 1 81.25 124 PRO A CA 1
ATOM 943 C C . PRO A 1 124 ? 20.719 -17.562 -19.953 1 81.25 124 PRO A C 1
ATOM 945 O O . PRO A 1 124 ? 20.203 -17.891 -18.891 1 81.25 124 PRO A O 1
ATOM 948 N N . THR A 1 125 ? 21.922 -18.109 -20.266 1 66.62 125 THR A N 1
ATOM 949 C CA . THR A 1 125 ? 22.859 -18.562 -19.234 1 66.62 125 THR A CA 1
ATOM 950 C C . THR A 1 125 ? 23.297 -17.391 -18.359 1 66.62 125 THR A C 1
ATOM 952 O O . THR A 1 125 ? 24 -16.5 -18.828 1 66.62 125 THR A O 1
ATOM 955 N N . VAL A 1 126 ? 22.469 -16.797 -17.875 1 56.88 126 VAL A N 1
ATOM 956 C CA . VAL A 1 126 ? 23 -15.789 -16.969 1 56.88 126 VAL A CA 1
ATOM 957 C C . VAL A 1 126 ? 23.953 -16.453 -15.969 1 56.88 126 VAL A C 1
ATOM 959 O O . VAL A 1 126 ? 23.547 -16.844 -14.875 1 56.88 126 VAL A O 1
ATOM 962 N N . ARG A 1 127 ? 24.484 -17.688 -16.5 1 47.19 127 ARG A N 1
ATOM 963 C CA . ARG A 1 127 ? 25.25 -18.656 -15.711 1 47.19 127 ARG A CA 1
ATOM 964 C C . ARG A 1 127 ? 26.219 -17.953 -14.766 1 47.19 127 ARG A C 1
ATOM 966 O O . ARG A 1 127 ? 26.922 -18.609 -14 1 47.19 127 ARG A O 1
ATOM 973 N N . GLY A 1 128 ? 26.984 -17.031 -15.258 1 43.53 128 GLY A N 1
ATOM 974 C CA . GLY A 1 128 ? 28.141 -16.906 -14.367 1 43.53 128 GLY A CA 1
ATOM 975 C C . GLY A 1 128 ? 27.75 -16.609 -12.938 1 43.53 128 GLY A C 1
ATOM 976 O O . GLY A 1 128 ? 26.656 -16.078 -12.68 1 43.53 128 GLY A O 1
ATOM 977 N N . LYS A 1 129 ? 28.125 -17.562 -11.984 1 43.59 129 LYS A N 1
ATOM 978 C CA . LYS A 1 129 ? 28.078 -17.344 -10.539 1 43.59 129 LYS A CA 1
ATOM 979 C C . LYS A 1 129 ? 28.016 -15.859 -10.211 1 43.59 129 LYS A C 1
ATOM 981 O O . LYS A 1 129 ? 27.781 -15.484 -9.062 1 43.59 129 LYS A O 1
ATOM 986 N N . GLU A 1 130 ? 28.562 -14.945 -11.102 1 52.06 130 GLU A N 1
ATOM 987 C CA . GLU A 1 130 ? 28.859 -13.633 -10.539 1 52.06 130 GLU A CA 1
ATOM 988 C C . GLU A 1 130 ? 27.969 -12.555 -11.164 1 52.06 130 GLU A C 1
ATOM 990 O O . GLU A 1 130 ? 28.062 -12.289 -12.367 1 52.06 130 GLU A O 1
ATOM 995 N N . LEU A 1 131 ? 26.766 -12.234 -10.617 1 55.25 131 LEU A N 1
ATOM 996 C CA . LEU A 1 131 ? 26.016 -11.016 -10.883 1 55.25 131 LEU A CA 1
ATOM 997 C C . LEU A 1 131 ? 26.938 -9.898 -11.352 1 55.25 131 LEU A C 1
ATOM 999 O O . LEU A 1 131 ? 26.578 -9.125 -12.242 1 55.25 131 LEU A O 1
ATOM 1003 N N . PRO A 1 132 ? 28.156 -9.836 -10.852 1 54.91 132 PRO A N 1
ATOM 1004 C CA . PRO A 1 132 ? 29 -8.664 -11.078 1 54.91 132 PRO A CA 1
ATOM 1005 C C . PRO A 1 132 ? 29.422 -8.523 -12.539 1 54.91 132 PRO A C 1
ATOM 1007 O O . PRO A 1 132 ? 29.797 -7.43 -12.977 1 54.91 132 PRO A O 1
ATOM 1010 N N . GLY A 1 133 ? 29.094 -9.586 -13.281 1 63 133 GLY A N 1
ATOM 1011 C CA . GLY A 1 133 ? 29.594 -9.414 -14.633 1 63 133 GLY A CA 1
ATOM 1012 C C . GLY A 1 133 ? 28.516 -9.031 -15.625 1 63 133 GLY A C 1
ATOM 1013 O O . GLY A 1 133 ? 28.812 -8.547 -16.719 1 63 133 GLY A O 1
ATOM 1014 N N . VAL A 1 134 ? 27.344 -9.055 -15.141 1 77.06 134 VAL A N 1
ATOM 1015 C CA . VAL A 1 134 ? 26.266 -8.727 -16.047 1 77.06 134 VAL A CA 1
ATOM 1016 C C . VAL A 1 134 ? 25.75 -7.316 -15.75 1 77.06 134 VAL A C 1
ATOM 1018 O O . VAL A 1 134 ? 25.484 -6.977 -14.594 1 77.06 134 VAL A O 1
ATOM 1021 N N . GLY A 1 135 ? 25.75 -6.492 -16.719 1 85.56 135 GLY A N 1
ATOM 1022 C CA . GLY A 1 135 ? 25.25 -5.141 -16.547 1 85.56 135 GLY A CA 1
ATOM 1023 C C . GLY A 1 135 ? 23.797 -5.094 -16.094 1 85.56 135 GLY A C 1
ATOM 1024 O O . GLY A 1 135 ? 23.031 -6.031 -16.328 1 85.56 135 GLY A O 1
ATOM 1025 N N . LEU A 1 136 ? 23.469 -4.07 -15.453 1 88.75 136 LEU A N 1
ATOM 1026 C CA . LEU A 1 136 ? 22.125 -3.924 -14.875 1 88.75 136 LEU A CA 1
ATOM 1027 C C . LEU A 1 136 ? 21.062 -4.016 -15.953 1 88.75 136 LEU A C 1
ATOM 1029 O O . LEU A 1 136 ? 20 -4.617 -15.734 1 88.75 136 LEU A O 1
ATOM 1033 N N . GLU A 1 137 ? 21.328 -3.422 -17.125 1 90.19 137 GLU A N 1
ATOM 1034 C CA . GLU A 1 137 ? 20.344 -3.441 -18.188 1 90.19 137 GLU A CA 1
ATOM 1035 C C . GLU A 1 137 ? 20.016 -4.871 -18.609 1 90.19 137 GLU A C 1
ATOM 1037 O O . GLU A 1 137 ? 18.844 -5.215 -18.812 1 90.19 137 GLU A O 1
ATOM 1042 N N . ASP A 1 138 ? 21.031 -5.652 -18.75 1 90.06 138 ASP A N 1
ATOM 1043 C CA . ASP A 1 138 ? 20.844 -7.055 -19.109 1 90.06 138 ASP A CA 1
ATOM 1044 C C . ASP A 1 138 ? 20.094 -7.801 -18.016 1 90.06 138 ASP A C 1
ATOM 1046 O O . ASP A 1 138 ? 19.25 -8.656 -18.297 1 90.06 138 ASP A O 1
ATOM 1050 N N . ARG A 1 139 ? 20.438 -7.516 -16.797 1 91.25 139 ARG A N 1
ATOM 1051 C CA . ARG A 1 139 ? 19.766 -8.125 -15.656 1 91.25 139 ARG A CA 1
ATOM 1052 C C . ARG A 1 139 ? 18.281 -7.766 -15.648 1 91.25 139 ARG A C 1
ATOM 1054 O O . ARG A 1 139 ? 17.422 -8.625 -15.398 1 91.25 139 ARG A O 1
ATOM 1061 N N . LEU A 1 140 ? 18 -6.535 -15.953 1 92.5 140 LEU A N 1
ATOM 1062 C CA . LEU A 1 140 ? 16.609 -6.074 -15.984 1 92.5 140 LEU A CA 1
ATOM 1063 C C . LEU A 1 140 ? 15.852 -6.719 -17.141 1 92.5 140 LEU A C 1
ATOM 1065 O O . LEU A 1 140 ? 14.656 -6.977 -17.031 1 92.5 140 LEU A O 1
ATOM 1069 N N . ASP A 1 141 ? 16.531 -7.055 -18.219 1 91.69 141 ASP A N 1
ATOM 1070 C CA . ASP A 1 141 ? 15.906 -7.695 -19.375 1 91.69 141 ASP A CA 1
ATOM 1071 C C . ASP A 1 141 ? 15.609 -9.164 -19.094 1 91.69 141 ASP A C 1
ATOM 1073 O O . ASP A 1 141 ? 14.797 -9.781 -19.781 1 91.69 141 ASP A O 1
ATOM 1077 N N . HIS A 1 142 ? 16.328 -9.695 -18.141 1 92.38 142 HIS A N 1
ATOM 1078 C CA . HIS A 1 142 ? 16.125 -11.07 -17.703 1 92.38 142 HIS A CA 1
ATOM 1079 C C . HIS A 1 142 ? 15.781 -11.133 -16.219 1 92.38 142 HIS A C 1
ATOM 1081 O O . HIS A 1 142 ? 16.359 -11.93 -15.469 1 92.38 142 HIS A O 1
ATOM 1087 N N . ARG A 1 143 ? 14.859 -10.32 -15.883 1 94.06 143 ARG A N 1
ATOM 1088 C CA . ARG A 1 143 ? 14.586 -9.977 -14.492 1 94.06 143 ARG A CA 1
ATOM 1089 C C . ARG A 1 143 ? 14.172 -11.219 -13.703 1 94.06 143 ARG A C 1
ATOM 1091 O O . ARG A 1 143 ? 14.531 -11.352 -12.523 1 94.06 143 ARG A O 1
ATOM 1098 N N . ILE A 1 144 ? 13.469 -12.156 -14.336 1 95.12 144 ILE A N 1
ATOM 1099 C CA . ILE A 1 144 ? 13.016 -13.367 -13.656 1 95.12 144 ILE A CA 1
ATOM 1100 C C . ILE A 1 144 ? 14.219 -14.148 -13.133 1 95.12 144 ILE A C 1
ATOM 1102 O O . ILE A 1 144 ? 14.297 -14.469 -11.945 1 95.12 144 ILE A O 1
ATOM 1106 N N . LEU A 1 145 ? 15.117 -14.383 -13.969 1 93.25 145 LEU A N 1
ATOM 1107 C CA . LEU A 1 145 ? 16.297 -15.156 -13.609 1 93.25 145 LEU A CA 1
ATOM 1108 C C . LEU A 1 145 ? 17.234 -14.344 -12.711 1 93.25 145 LEU A C 1
ATOM 1110 O O . LEU A 1 145 ? 17.875 -14.898 -11.812 1 93.25 145 LEU A O 1
ATOM 1114 N N . ASP A 1 146 ? 17.297 -13.031 -12.953 1 91.81 146 ASP A N 1
ATOM 1115 C CA . ASP A 1 146 ? 18.125 -12.148 -12.141 1 91.81 146 ASP A CA 1
ATOM 1116 C C . ASP A 1 146 ? 17.719 -12.227 -10.664 1 91.81 146 ASP A C 1
ATOM 1118 O O . ASP A 1 146 ? 18.562 -12.484 -9.805 1 91.81 146 ASP A O 1
ATOM 1122 N N . VAL A 1 147 ? 16.484 -12.086 -10.43 1 93.06 147 VAL A N 1
ATOM 1123 C CA . VAL A 1 147 ? 15.977 -12.055 -9.062 1 93.06 147 VAL A CA 1
ATOM 1124 C C . VAL A 1 147 ? 16.078 -13.445 -8.438 1 93.06 147 VAL A C 1
ATOM 1126 O O . VAL A 1 147 ? 16.438 -13.578 -7.266 1 93.06 147 VAL A O 1
ATOM 1129 N N . ARG A 1 148 ? 15.812 -14.445 -9.172 1 90.88 148 ARG A N 1
ATOM 1130 C CA . ARG A 1 148 ? 15.906 -15.805 -8.656 1 90.88 148 ARG A CA 1
ATOM 1131 C C . ARG A 1 148 ? 17.328 -16.141 -8.227 1 90.88 148 ARG A C 1
ATOM 1133 O O . ARG A 1 148 ? 17.547 -16.734 -7.168 1 90.88 148 ARG A O 1
ATOM 1140 N N . ARG A 1 149 ? 18.281 -15.727 -8.984 1 84.81 149 ARG A N 1
ATOM 1141 C CA . ARG A 1 149 ? 19.688 -16.047 -8.727 1 84.81 149 ARG A CA 1
ATOM 1142 C C . ARG A 1 149 ? 20.234 -15.219 -7.574 1 84.81 149 ARG A C 1
ATOM 1144 O O . ARG A 1 149 ? 21.266 -15.555 -7 1 84.81 149 ARG A O 1
ATOM 1151 N N . SER A 1 150 ? 19.609 -14.133 -7.367 1 81.5 150 SER A N 1
ATOM 1152 C CA . SER A 1 150 ? 19.984 -13.281 -6.25 1 81.5 150 SER A CA 1
ATOM 1153 C C . SER A 1 150 ? 19.297 -13.719 -4.957 1 81.5 150 SER A C 1
ATOM 1155 O O . SER A 1 150 ? 18.609 -12.914 -4.316 1 81.5 150 SER A O 1
ATOM 1157 N N . ALA A 1 151 ? 19.578 -15 -4.648 1 77.06 151 ALA A N 1
ATOM 1158 C CA . ALA A 1 151 ? 19.078 -15.609 -3.422 1 77.06 151 ALA A CA 1
ATOM 1159 C C . ALA A 1 151 ? 17.562 -15.531 -3.355 1 77.06 151 ALA A C 1
ATOM 1161 O O . ALA A 1 151 ? 17 -15.086 -2.352 1 77.06 151 ALA A O 1
ATOM 1162 N N . SER A 1 152 ? 16.969 -15.844 -4.484 1 83 152 SER A N 1
ATOM 1163 C CA . SER A 1 152 ? 15.508 -15.922 -4.59 1 83 152 SER A CA 1
ATOM 1164 C C . SER A 1 152 ? 14.852 -14.609 -4.16 1 83 152 SER A C 1
ATOM 1166 O O . SER A 1 152 ? 13.914 -14.617 -3.365 1 83 152 SER A O 1
ATOM 1168 N N . GLY A 1 153 ? 15.477 -13.539 -4.5 1 91.5 153 GLY A N 1
ATOM 1169 C CA . GLY A 1 153 ? 14.867 -12.227 -4.301 1 91.5 153 GLY A CA 1
ATOM 1170 C C . GLY A 1 153 ? 15.172 -11.633 -2.939 1 91.5 153 GLY A C 1
ATOM 1171 O O . GLY A 1 153 ? 14.305 -11 -2.326 1 91.5 153 GLY A O 1
ATOM 1172 N N . ALA A 1 154 ? 16.359 -11.836 -2.475 1 94.12 154 ALA A N 1
ATOM 1173 C CA . ALA A 1 154 ? 16.734 -11.375 -1.141 1 94.12 154 ALA A CA 1
ATOM 1174 C C . ALA A 1 154 ? 16.469 -9.883 -0.986 1 94.12 154 ALA A C 1
ATOM 1176 O O . ALA A 1 154 ? 15.984 -9.438 0.06 1 94.12 154 ALA A O 1
ATOM 1177 N N . ILE A 1 155 ? 16.75 -9.133 -2 1 96.12 155 ILE A N 1
ATOM 1178 C CA . ILE A 1 155 ? 16.562 -7.684 -1.962 1 96.12 155 ILE A CA 1
ATOM 1179 C C . ILE A 1 155 ? 15.07 -7.363 -1.784 1 96.12 155 ILE A C 1
ATOM 1181 O O . ILE A 1 155 ? 14.711 -6.508 -0.975 1 96.12 155 ILE A O 1
ATOM 1185 N N . PHE A 1 156 ? 14.234 -8.094 -2.443 1 97.5 156 PHE A N 1
ATOM 1186 C CA . PHE A 1 156 ? 12.805 -7.793 -2.42 1 97.5 156 PHE A CA 1
ATOM 1187 C C . PHE A 1 156 ? 12.148 -8.391 -1.182 1 97.5 156 PHE A C 1
ATOM 1189 O O . PHE A 1 156 ? 11.156 -7.859 -0.687 1 97.5 156 PHE A O 1
ATOM 1196 N N . LYS A 1 157 ? 12.742 -9.438 -0.69 1 96.88 157 LYS A N 1
ATOM 1197 C CA . LYS A 1 157 ? 12.32 -9.914 0.626 1 96.88 157 LYS A CA 1
ATOM 1198 C C . LYS A 1 157 ? 12.664 -8.898 1.712 1 96.88 157 LYS A C 1
ATOM 1200 O O . LYS A 1 157 ? 11.883 -8.68 2.641 1 96.88 157 LYS A O 1
ATOM 1205 N N . LEU A 1 158 ? 13.805 -8.258 1.583 1 97.31 158 LEU A N 1
ATOM 1206 C CA . LEU A 1 158 ? 14.18 -7.188 2.498 1 97.31 158 LEU A CA 1
ATOM 1207 C C . LEU A 1 158 ? 13.258 -5.984 2.338 1 97.31 158 LEU A C 1
ATOM 1209 O O . LEU A 1 158 ? 12.914 -5.324 3.32 1 97.31 158 LEU A O 1
ATOM 1213 N N . HIS A 1 159 ? 12.93 -5.695 1.104 1 98 159 HIS A N 1
ATOM 1214 C CA . HIS A 1 159 ? 11.961 -4.637 0.856 1 98 159 HIS A CA 1
ATOM 1215 C C . HIS A 1 159 ? 10.656 -4.898 1.599 1 98 159 HIS A C 1
ATOM 1217 O O . HIS A 1 159 ? 10.102 -3.996 2.23 1 98 159 HIS A O 1
ATOM 1223 N N . SER A 1 160 ? 10.195 -6.082 1.492 1 97.94 160 SER A N 1
ATOM 1224 C CA . SER A 1 160 ? 8.992 -6.5 2.209 1 97.94 160 SER A CA 1
ATOM 1225 C C . SER A 1 160 ? 9.156 -6.305 3.713 1 97.94 160 SER A C 1
ATOM 1227 O O . SER A 1 160 ? 8.258 -5.777 4.375 1 97.94 160 SER A O 1
ATOM 1229 N N . SER A 1 161 ? 10.258 -6.758 4.215 1 97.5 161 SER A N 1
ATOM 1230 C CA . SER A 1 161 ? 10.539 -6.637 5.641 1 97.5 161 SER A CA 1
ATOM 1231 C C . SER A 1 161 ? 10.562 -5.176 6.078 1 97.5 161 SER A C 1
ATOM 1233 O O . SER A 1 161 ? 10.055 -4.836 7.148 1 97.5 161 SER A O 1
ATOM 1235 N N . MET A 1 162 ? 11.141 -4.41 5.316 1 98.19 162 MET A N 1
ATOM 1236 C CA . MET A 1 162 ? 11.203 -2.979 5.602 1 98.19 162 MET A CA 1
ATOM 1237 C C . MET A 1 162 ? 9.805 -2.377 5.676 1 98.19 162 MET A C 1
ATOM 1239 O O . MET A 1 162 ? 9.5 -1.615 6.594 1 98.19 162 MET A O 1
ATOM 1243 N N . CYS A 1 163 ? 8.961 -2.693 4.738 1 98.31 163 CYS A N 1
ATOM 1244 C CA . CYS A 1 163 ? 7.586 -2.205 4.746 1 98.31 163 CYS A CA 1
ATOM 1245 C C . CYS A 1 163 ? 6.844 -2.684 5.988 1 98.31 163 CYS A C 1
ATOM 1247 O O . CYS A 1 163 ? 6.086 -1.926 6.594 1 98.31 163 CYS A O 1
ATOM 1249 N N . GLN A 1 164 ? 7.059 -3.906 6.348 1 97.38 164 GLN A N 1
ATOM 1250 C CA . GLN A 1 164 ? 6.422 -4.453 7.543 1 97.38 164 GLN A CA 1
ATOM 1251 C C . GLN A 1 164 ? 6.852 -3.691 8.789 1 97.38 164 GLN A C 1
ATOM 1253 O O . GLN A 1 164 ? 6.027 -3.393 9.656 1 97.38 164 GLN A O 1
ATOM 1258 N N . LEU A 1 165 ? 8.117 -3.424 8.875 1 98.31 165 LEU A N 1
ATOM 1259 C CA . LEU A 1 165 ? 8.656 -2.699 10.023 1 98.31 165 LEU A CA 1
ATOM 1260 C C . LEU A 1 165 ? 8.094 -1.284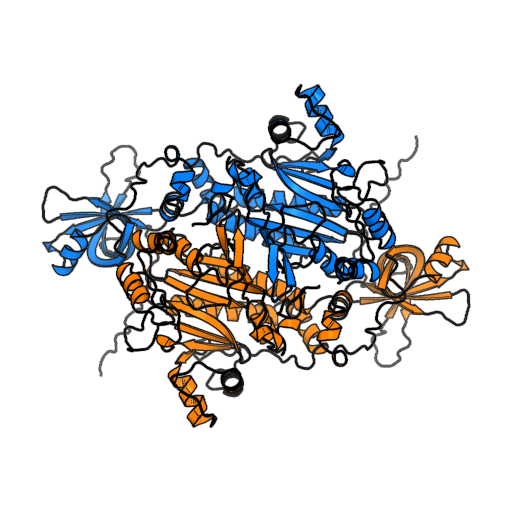 10.078 1 98.31 165 LEU A C 1
ATOM 1262 O O . LEU A 1 165 ? 7.785 -0.776 11.164 1 98.31 165 LEU A O 1
ATOM 1266 N N . ILE A 1 166 ? 7.957 -0.659 8.938 1 98.69 166 ILE A N 1
ATOM 1267 C CA . ILE A 1 166 ? 7.379 0.678 8.859 1 98.69 166 ILE A CA 1
ATOM 1268 C C . ILE A 1 166 ? 5.949 0.657 9.398 1 98.69 166 ILE A C 1
ATOM 1270 O O . ILE A 1 166 ? 5.598 1.463 10.266 1 98.69 166 ILE A O 1
ATOM 1274 N N . VAL A 1 167 ? 5.168 -0.276 8.938 1 98.06 167 VAL A N 1
ATOM 1275 C CA . VAL A 1 167 ? 3.771 -0.378 9.352 1 98.06 167 VAL A CA 1
ATOM 1276 C C . VAL A 1 167 ? 3.693 -0.713 10.836 1 98.06 167 VAL A C 1
ATOM 1278 O O . VAL A 1 167 ? 2.875 -0.145 11.562 1 98.06 167 VAL A O 1
ATOM 1281 N N . GLU A 1 168 ? 4.547 -1.626 11.242 1 97.31 168 GLU A N 1
ATOM 1282 C CA . GLU A 1 168 ? 4.59 -1.986 12.656 1 97.31 168 GLU A CA 1
ATOM 1283 C C . GLU A 1 168 ? 4.844 -0.761 13.531 1 97.31 168 GLU A C 1
ATOM 1285 O O . GLU A 1 168 ? 4.141 -0.542 14.523 1 97.31 168 GLU A O 1
ATOM 1290 N N . PHE A 1 169 ? 5.82 0.031 13.172 1 98.56 169 PHE A N 1
ATOM 1291 C CA . PHE A 1 169 ? 6.172 1.208 13.961 1 98.56 169 PHE A CA 1
ATOM 1292 C C . PHE A 1 169 ? 5.031 2.223 13.953 1 98.56 169 PHE A C 1
ATOM 1294 O O . PHE A 1 169 ? 4.617 2.703 15.008 1 98.56 169 PHE A O 1
ATOM 1301 N N . LEU A 1 170 ? 4.555 2.592 12.766 1 98.62 170 LEU A N 1
ATOM 1302 C CA . LEU A 1 170 ? 3.574 3.662 12.633 1 98.62 170 LEU A CA 1
ATOM 1303 C C . LEU A 1 170 ? 2.258 3.281 13.297 1 98.62 170 LEU A C 1
ATOM 1305 O O . LEU A 1 170 ? 1.67 4.086 14.023 1 98.62 170 LEU A O 1
ATOM 1309 N N . CYS A 1 171 ? 1.827 2.082 13.094 1 96.31 171 CYS A N 1
ATOM 1310 C CA . CYS A 1 171 ? 0.581 1.653 13.719 1 96.31 171 CYS A CA 1
ATOM 1311 C C . CYS A 1 171 ? 0.715 1.619 15.234 1 96.31 171 CYS A C 1
ATOM 1313 O O . CYS A 1 171 ? -0.219 1.979 15.953 1 96.31 171 CYS A O 1
ATOM 1315 N N . SER A 1 172 ? 1.854 1.232 15.719 1 96.94 172 SER A N 1
ATOM 1316 C CA . SER A 1 172 ? 2.09 1.199 17.156 1 96.94 172 SER A CA 1
ATOM 1317 C C . SER A 1 172 ? 2.152 2.607 17.734 1 96.94 172 SER A C 1
ATOM 1319 O O . SER A 1 172 ? 2.01 2.791 18.953 1 96.94 172 SER A O 1
ATOM 1321 N N . ASN A 1 173 ? 2.383 3.564 16.906 1 97.81 173 ASN A N 1
ATOM 1322 C CA . ASN A 1 173 ? 2.434 4.953 17.344 1 97.81 173 ASN A CA 1
ATOM 1323 C C . ASN A 1 173 ? 1.159 5.707 16.969 1 97.81 173 ASN A C 1
ATOM 1325 O O . ASN A 1 173 ? 1.175 6.934 16.828 1 97.81 173 ASN A O 1
ATOM 1329 N N . GLY A 1 174 ? 0.102 5 16.688 1 96.19 174 GLY A N 1
ATOM 1330 C CA . GLY A 1 174 ? -1.229 5.578 16.578 1 96.19 174 GLY A CA 1
ATOM 1331 C C . GLY A 1 174 ? -1.548 6.098 15.188 1 96.19 174 GLY A C 1
ATOM 1332 O O . GLY A 1 174 ? -2.537 6.812 15 1 96.19 174 GLY A O 1
ATOM 1333 N N . PHE A 1 175 ? -0.765 5.789 14.203 1 98.44 175 PHE A N 1
ATOM 1334 C CA . PHE A 1 175 ? -1.044 6.246 12.844 1 98.44 175 PHE A CA 1
ATOM 1335 C C . PHE A 1 175 ? -2.111 5.375 12.188 1 98.44 175 PHE A C 1
ATOM 1337 O O . PHE A 1 175 ? -2.156 4.164 12.414 1 98.44 175 PHE A O 1
ATOM 1344 N N . HIS A 1 176 ? -2.898 6.023 11.352 1 98.19 176 HIS A N 1
ATOM 1345 C CA . HIS A 1 176 ? -3.904 5.324 10.555 1 98.19 176 HIS A CA 1
ATOM 1346 C C . HIS A 1 176 ? -3.5 5.25 9.086 1 98.19 176 HIS A C 1
ATOM 1348 O O . HIS A 1 176 ? -3.117 6.262 8.5 1 98.19 176 HIS A O 1
ATOM 1354 N N . TRP A 1 177 ? -3.619 4.031 8.57 1 98.56 177 TRP A N 1
ATOM 1355 C CA . TRP A 1 177 ? -3.295 3.766 7.172 1 98.56 177 TRP A CA 1
ATOM 1356 C C . TRP A 1 177 ? -4.414 4.25 6.254 1 98.56 177 TRP A C 1
ATOM 1358 O O . TRP A 1 177 ? -5.512 3.689 6.258 1 98.56 177 TRP A O 1
ATOM 1368 N N . ILE A 1 178 ? -4.137 5.281 5.445 1 98.31 178 ILE A N 1
ATOM 1369 C CA . ILE A 1 178 ? -5.148 5.789 4.527 1 98.31 178 ILE A CA 1
ATOM 1370 C C . ILE A 1 178 ? -4.734 5.492 3.088 1 98.31 178 ILE A C 1
ATOM 1372 O O . ILE A 1 178 ? -3.582 5.145 2.826 1 98.31 178 ILE A O 1
ATOM 1376 N N . HIS A 1 179 ? -5.648 5.543 2.189 1 97.94 179 HIS A N 1
ATOM 1377 C CA . HIS A 1 179 ? -5.453 5.426 0.75 1 97.94 179 HIS A CA 1
ATOM 1378 C C . HIS A 1 179 ? -6.098 6.59 0.008 1 97.94 179 HIS A C 1
ATOM 1380 O O . HIS A 1 179 ? -7.324 6.719 -0.011 1 97.94 179 HIS A O 1
ATOM 1386 N N . THR A 1 180 ? -5.27 7.391 -0.557 1 97.56 180 THR A N 1
ATOM 1387 C CA . THR A 1 180 ? -5.746 8.555 -1.288 1 97.56 180 THR A CA 1
ATOM 1388 C C . THR A 1 180 ? -5.707 8.305 -2.793 1 97.56 180 THR A C 1
ATOM 1390 O O . THR A 1 180 ? -5 7.414 -3.262 1 97.56 180 THR A O 1
ATOM 1393 N N . PRO A 1 181 ? -6.441 9.062 -3.547 1 96.94 181 PRO A N 1
ATOM 1394 C CA . PRO A 1 181 ? -6.469 8.852 -4.996 1 96.94 181 PRO A CA 1
ATOM 1395 C C . PRO A 1 181 ? -5.148 9.227 -5.672 1 96.94 181 PRO A C 1
ATOM 1397 O O . PRO A 1 181 ? -4.492 10.18 -5.258 1 96.94 181 PRO A O 1
ATOM 1400 N N . ARG A 1 182 ? -4.879 8.469 -6.758 1 98 182 ARG A N 1
ATOM 1401 C CA . ARG A 1 182 ? -3.721 8.773 -7.594 1 98 182 ARG A CA 1
ATOM 1402 C C . ARG A 1 182 ? -4.141 9.531 -8.852 1 98 182 ARG A C 1
ATOM 1404 O O . ARG A 1 182 ? -3.301 10.109 -9.547 1 98 182 ARG A O 1
ATOM 1411 N N . ILE A 1 183 ? -5.41 9.469 -9.148 1 97.44 183 ILE A N 1
ATOM 1412 C CA . ILE A 1 183 ? -5.961 10.336 -10.18 1 97.44 183 ILE A CA 1
ATOM 1413 C C . ILE A 1 183 ? -6.402 11.664 -9.562 1 97.44 183 ILE A C 1
ATOM 1415 O O . ILE A 1 183 ? -7.293 11.688 -8.711 1 97.44 183 ILE A O 1
ATOM 1419 N N . ILE A 1 184 ? -5.789 12.742 -10.023 1 95.62 184 ILE A N 1
ATOM 1420 C CA . ILE A 1 184 ? -6.051 14.031 -9.391 1 95.62 184 ILE A CA 1
ATOM 1421 C C . ILE A 1 184 ? -6.512 15.039 -10.445 1 95.62 184 ILE A C 1
ATOM 1423 O O . ILE A 1 184 ? -6.383 14.797 -11.648 1 95.62 184 ILE A O 1
ATOM 1427 N N . THR A 1 185 ? -7.008 16.156 -9.961 1 89.38 185 THR A N 1
ATOM 1428 C CA . THR A 1 185 ? -7.621 17.125 -10.852 1 89.38 185 THR A CA 1
ATOM 1429 C C . THR A 1 185 ? -6.754 18.375 -10.969 1 89.38 185 THR A C 1
ATOM 1431 O O . THR A 1 185 ? -6.98 19.219 -11.844 1 89.38 185 THR A O 1
ATOM 1434 N N . ALA A 1 186 ? -5.836 18.484 -10.055 1 83 186 ALA A N 1
ATOM 1435 C CA . ALA A 1 186 ? -5.062 19.719 -10.023 1 83 186 ALA A CA 1
ATOM 1436 C C . ALA A 1 186 ? -3.562 19.438 -9.992 1 83 186 ALA A C 1
ATOM 1438 O O . ALA A 1 186 ? -3.119 18.484 -9.344 1 83 186 ALA A O 1
ATOM 1439 N N . THR A 1 187 ? -2.869 20.219 -10.797 1 84.19 187 THR A N 1
ATOM 1440 C CA . THR A 1 187 ? -1.41 20.172 -10.797 1 84.19 187 THR A CA 1
ATOM 1441 C C . THR A 1 187 ? -0.831 21.516 -10.344 1 84.19 187 THR A C 1
ATOM 1443 O O . THR A 1 187 ? -1.562 22.484 -10.188 1 84.19 187 THR A O 1
ATOM 1446 N N . ILE A 1 188 ? 0.384 21.484 -9.922 1 78.5 188 ILE A N 1
ATOM 1447 C CA . ILE A 1 188 ? 1.091 22.719 -9.633 1 78.5 188 ILE A CA 1
ATOM 1448 C C . ILE A 1 188 ? 1.572 23.359 -10.93 1 78.5 188 ILE A C 1
ATOM 1450 O O . ILE A 1 188 ? 2.354 22.75 -11.672 1 78.5 188 ILE A O 1
ATOM 1454 N N . PRO A 1 189 ? 1.061 24.594 -11.156 1 76.19 189 PRO A N 1
ATOM 1455 C CA . PRO A 1 189 ? 1.477 25.25 -12.391 1 76.19 189 PRO A CA 1
ATOM 1456 C C . PRO A 1 189 ? 2.994 25.375 -12.516 1 76.19 189 PRO A C 1
ATOM 1458 O O . PRO A 1 189 ? 3.678 25.641 -11.531 1 76.19 189 PRO A O 1
ATOM 1461 N N . GLY A 1 190 ? 3.498 25.047 -13.688 1 75.38 190 GLY A N 1
ATOM 1462 C CA . GLY A 1 190 ? 4.93 25.141 -13.914 1 75.38 190 GLY A CA 1
ATOM 1463 C C . GLY A 1 190 ? 5.633 23.797 -13.781 1 75.38 190 GLY A C 1
ATOM 1464 O O . GLY A 1 190 ? 6.754 23.625 -14.266 1 75.38 190 GLY A O 1
ATOM 1465 N N . ASP A 1 191 ? 5.051 22.969 -13.086 1 81.5 191 ASP A N 1
ATOM 1466 C CA . ASP A 1 191 ? 5.602 21.625 -12.992 1 81.5 191 ASP A CA 1
ATOM 1467 C C . ASP A 1 191 ? 5.156 20.766 -14.172 1 81.5 191 ASP A C 1
ATOM 1469 O O . ASP A 1 191 ? 3.992 20.359 -14.258 1 81.5 191 ASP A O 1
ATOM 1473 N N . ASN A 1 192 ? 6.012 20.406 -14.969 1 82.5 192 ASN A N 1
ATOM 1474 C CA . ASN A 1 192 ? 5.695 19.688 -16.203 1 82.5 192 ASN A CA 1
ATOM 1475 C C . ASN A 1 192 ? 5.941 18.188 -16.047 1 82.5 192 ASN A C 1
ATOM 1477 O O . ASN A 1 192 ? 5.977 17.453 -17.047 1 82.5 192 ASN A O 1
ATOM 1481 N N . GLU A 1 193 ? 6.047 17.797 -14.859 1 90.69 193 GLU A N 1
ATOM 1482 C CA . GLU A 1 193 ? 6.383 16.391 -14.648 1 90.69 193 GLU A CA 1
ATOM 1483 C C . GLU A 1 193 ? 5.156 15.586 -14.234 1 90.69 193 GLU A C 1
ATOM 1485 O O . GLU A 1 193 ? 5.281 14.5 -13.664 1 90.69 193 GLU A O 1
ATOM 1490 N N . TYR A 1 194 ? 4.023 16.172 -14.531 1 94.56 194 TYR A N 1
ATOM 1491 C CA . TYR A 1 194 ? 2.795 15.414 -14.305 1 94.56 194 TYR A CA 1
ATOM 1492 C C . TYR A 1 194 ? 2.426 14.594 -15.539 1 94.56 194 TYR A C 1
ATOM 1494 O O . TYR A 1 194 ? 2.527 15.078 -16.672 1 94.56 194 TYR A O 1
ATOM 1502 N N . PHE A 1 195 ? 2.018 13.359 -15.336 1 96.56 195 PHE A N 1
ATOM 1503 C CA . PHE A 1 195 ? 1.414 12.586 -16.422 1 96.56 195 PHE A CA 1
ATOM 1504 C C . PHE A 1 195 ? -0.031 13.008 -16.641 1 96.56 195 PHE A C 1
ATOM 1506 O O . PHE A 1 195 ? -0.859 12.93 -15.734 1 96.56 195 PHE A O 1
ATOM 1513 N N . HIS A 1 196 ? -0.291 13.453 -17.828 1 95.94 196 HIS A N 1
ATOM 1514 C CA . HIS A 1 196 ? -1.654 13.82 -18.188 1 95.94 196 HIS A CA 1
ATOM 1515 C C . HIS A 1 196 ? -2.502 12.586 -18.484 1 95.94 196 HIS A C 1
ATOM 1517 O O . HIS A 1 196 ? -2.051 11.664 -19.172 1 95.94 196 HIS A O 1
ATOM 1523 N N . LEU A 1 197 ? -3.709 12.523 -17.953 1 96.62 197 LEU A N 1
ATOM 1524 C CA . LEU A 1 197 ? -4.633 11.398 -18.109 1 96.62 197 LEU A CA 1
ATOM 1525 C C . LEU A 1 197 ? -5.992 11.883 -18.609 1 96.62 197 LEU A C 1
ATOM 1527 O O . LEU A 1 197 ? -6.77 12.461 -17.844 1 96.62 197 LEU A O 1
ATOM 1531 N N . PRO A 1 198 ? -6.316 11.648 -19.922 1 94.56 198 PRO A N 1
ATOM 1532 C CA . PRO A 1 198 ? -7.695 11.898 -20.344 1 94.56 198 PRO A CA 1
ATOM 1533 C C . PRO A 1 198 ? -8.719 11.125 -19.516 1 94.56 198 PRO A C 1
ATOM 1535 O O . PRO A 1 198 ? -8.562 9.914 -19.312 1 94.56 198 PRO A O 1
ATOM 1538 N N . TYR A 1 199 ? -9.719 11.844 -19.016 1 95.19 199 TYR A N 1
ATOM 1539 C CA . TYR A 1 199 ? -10.648 11.258 -18.047 1 95.19 199 TYR A CA 1
ATOM 1540 C C . TYR A 1 199 ? -12.094 11.586 -18.422 1 95.19 199 TYR A C 1
ATOM 1542 O O . TYR A 1 199 ? -12.641 12.594 -17.969 1 95.19 199 TYR A O 1
ATOM 1550 N N . PHE A 1 200 ? -12.805 10.742 -19.234 1 93.69 200 PHE A N 1
ATOM 1551 C CA . PHE A 1 200 ? -14.211 10.828 -19.625 1 93.69 200 PHE A CA 1
ATOM 1552 C C . PHE A 1 200 ? -14.547 12.234 -20.094 1 93.69 200 PHE A C 1
ATOM 1554 O O . PHE A 1 200 ? -15.523 12.836 -19.641 1 93.69 200 PHE A O 1
ATOM 1561 N N . GLY A 1 201 ? -13.781 12.734 -20.953 1 92.56 201 GLY A N 1
ATOM 1562 C CA . GLY A 1 201 ? -14.023 14.039 -21.531 1 92.56 201 GLY A CA 1
ATOM 1563 C C . GLY A 1 201 ? -13.414 15.18 -20.734 1 92.56 201 GLY A C 1
ATOM 1564 O O . GLY A 1 201 ? -13.469 16.344 -21.156 1 92.56 201 GLY A O 1
ATOM 1565 N N . LYS A 1 202 ? -12.859 14.859 -19.625 1 93.44 202 LYS A N 1
ATOM 1566 C CA . LYS A 1 202 ? -12.164 15.82 -18.781 1 93.44 202 LYS A CA 1
ATOM 1567 C C . LYS A 1 202 ? -10.664 15.516 -18.719 1 93.44 202 LYS A C 1
ATOM 1569 O O . LYS A 1 202 ? -10.211 14.508 -19.25 1 93.44 202 LYS A O 1
ATOM 1574 N N . ASP A 1 203 ? -9.945 16.5 -18.125 1 93.62 203 ASP A N 1
ATOM 1575 C CA . ASP A 1 203 ? -8.516 16.297 -17.906 1 93.62 203 ASP A CA 1
ATOM 1576 C C . ASP A 1 203 ? -8.227 15.93 -16.453 1 93.62 203 ASP A C 1
ATOM 1578 O O . ASP A 1 203 ? -8.82 16.5 -15.539 1 93.62 203 ASP A O 1
ATOM 1582 N N . ALA A 1 204 ? -7.438 14.93 -16.312 1 96 204 ALA A N 1
ATOM 1583 C CA . ALA A 1 204 ? -6.895 14.539 -15.008 1 96 204 ALA A CA 1
ATOM 1584 C C . ALA A 1 204 ? -5.395 14.273 -15.102 1 96 204 ALA A C 1
ATOM 1586 O O . ALA A 1 204 ? -4.793 14.422 -16.172 1 96 204 ALA A O 1
ATOM 1587 N N . TRP A 1 205 ? -4.766 14.062 -14 1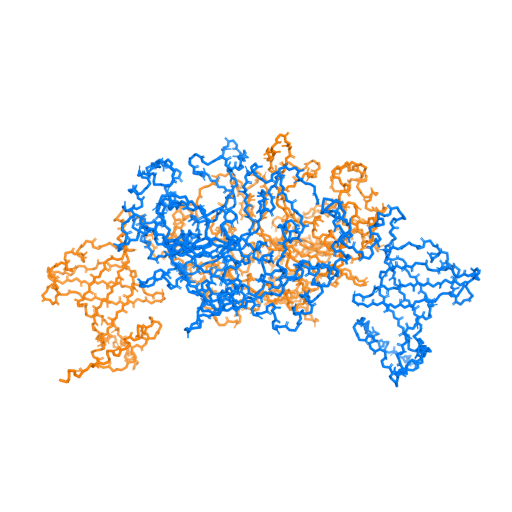 96.5 205 TRP A N 1
ATOM 1588 C CA . TRP A 1 205 ? -3.334 13.797 -13.914 1 96.5 205 TRP A CA 1
ATOM 1589 C C . TRP A 1 205 ? -3.037 12.727 -12.875 1 96.5 205 TRP A C 1
ATOM 1591 O O . TRP A 1 205 ? -3.885 12.414 -12.031 1 96.5 205 TRP A O 1
ATOM 1601 N N . LEU A 1 206 ? -1.882 12.102 -13.008 1 97.81 206 LEU A N 1
ATOM 1602 C CA . LEU A 1 206 ? -1.436 11.156 -11.984 1 97.81 206 LEU A CA 1
ATOM 1603 C C . LEU A 1 206 ? -0.667 11.875 -10.883 1 97.81 206 LEU A C 1
ATOM 1605 O O . LEU A 1 206 ? 0.129 12.781 -11.156 1 97.81 206 LEU A O 1
ATOM 1609 N N . ALA A 1 207 ? -0.911 11.445 -9.711 1 96.88 207 ALA A N 1
ATOM 1610 C CA . ALA A 1 207 ? -0.406 12.148 -8.531 1 96.88 207 ALA A CA 1
ATOM 1611 C C . ALA A 1 207 ? 1.097 11.93 -8.375 1 96.88 207 ALA A C 1
ATOM 1613 O O . ALA A 1 207 ? 1.595 10.82 -8.57 1 96.88 207 ALA A O 1
ATOM 1614 N N . GLN A 1 208 ? 1.807 12.969 -7.969 1 95.38 208 GLN A N 1
ATOM 1615 C CA . GLN A 1 208 ? 3.229 12.906 -7.652 1 95.38 208 GLN A CA 1
ATOM 1616 C C . GLN A 1 208 ? 3.451 12.695 -6.156 1 95.38 208 GLN A C 1
ATOM 1618 O O . GLN A 1 208 ? 4.562 12.383 -5.727 1 95.38 208 GLN A O 1
ATOM 1623 N N . SER A 1 209 ? 2.455 12.93 -5.41 1 93.44 209 SER A N 1
ATOM 1624 C CA . SER A 1 209 ? 2.461 12.758 -3.963 1 93.44 209 SER A CA 1
ATOM 1625 C C . SER A 1 209 ? 1.047 12.797 -3.395 1 93.44 209 SER A C 1
ATOM 1627 O O . SER A 1 209 ? 0.099 13.148 -4.102 1 93.44 209 SER A O 1
ATOM 1629 N N . SER A 1 210 ? 0.897 12.438 -2.143 1 95.25 210 SER A N 1
ATOM 1630 C CA . SER A 1 210 ? -0.396 12.523 -1.474 1 95.25 210 SER A CA 1
ATOM 1631 C C . SER A 1 210 ? -0.45 13.711 -0.524 1 95.25 210 SER A C 1
ATOM 1633 O O . SER A 1 210 ? -1.293 13.758 0.375 1 95.25 210 SER A O 1
ATOM 1635 N N . GLN A 1 211 ? 0.411 14.664 -0.689 1 94.56 211 GLN A N 1
ATOM 1636 C CA . GLN A 1 211 ? 0.653 15.734 0.267 1 94.56 211 GLN A CA 1
ATOM 1637 C C . GLN A 1 211 ? -0.641 16.469 0.611 1 94.56 211 GLN A C 1
ATOM 1639 O O . GLN A 1 211 ? -0.972 16.641 1.787 1 94.56 211 GLN A O 1
ATOM 1644 N N . HIS A 1 212 ? -1.439 16.844 -0.355 1 95.62 212 HIS A N 1
ATOM 1645 C CA . HIS A 1 212 ? -2.654 17.609 -0.094 1 95.62 212 HIS A CA 1
ATOM 1646 C C . HIS A 1 212 ? -3.719 16.734 0.569 1 95.62 212 HIS A C 1
ATOM 1648 O O . HIS A 1 212 ? -4.363 17.172 1.529 1 95.62 212 HIS A O 1
ATOM 1654 N N . HIS A 1 213 ? -3.85 15.562 0.099 1 97.19 213 HIS A N 1
ATOM 1655 C CA . HIS A 1 213 ? -4.891 14.672 0.61 1 97.19 213 HIS A CA 1
ATOM 1656 C C . HIS A 1 213 ? -4.602 14.25 2.047 1 97.19 213 HIS A C 1
ATOM 1658 O O . HIS A 1 213 ? -5.52 14.141 2.863 1 97.19 213 HIS A O 1
ATOM 1664 N N . LYS A 1 214 ? -3.33 13.938 2.359 1 97.75 214 LYS A N 1
ATOM 1665 C CA . LYS A 1 214 ? -3.039 13.547 3.732 1 97.75 214 LYS A CA 1
ATOM 1666 C C . LYS A 1 214 ? -3.242 14.711 4.695 1 97.75 214 LYS A C 1
ATOM 1668 O O . LYS A 1 214 ? -3.633 14.508 5.848 1 97.75 214 LYS A O 1
ATOM 1673 N N . GLN A 1 215 ? -3.012 15.977 4.273 1 97.88 215 GLN A N 1
ATOM 1674 C CA . GLN A 1 215 ? -3.355 17.141 5.094 1 97.88 215 GLN A CA 1
ATOM 1675 C C . GLN A 1 215 ? -4.859 17.203 5.336 1 97.88 215 GLN A C 1
ATOM 1677 O O . GLN A 1 215 ? -5.301 17.469 6.457 1 97.88 215 GLN A O 1
ATOM 1682 N N . MET A 1 216 ? -5.598 16.969 4.281 1 97.75 216 MET A N 1
ATOM 1683 C CA . MET A 1 216 ? -7.051 17 4.426 1 97.75 216 MET A CA 1
ATOM 1684 C C . MET A 1 216 ? -7.512 15.977 5.461 1 97.75 216 MET A C 1
ATOM 1686 O O . MET A 1 216 ? -8.43 16.25 6.238 1 97.75 216 MET A O 1
ATOM 1690 N N . ALA A 1 217 ? -6.859 14.852 5.441 1 97.94 217 ALA A N 1
ATOM 1691 C CA . ALA A 1 217 ? -7.207 13.82 6.414 1 97.94 217 ALA A CA 1
ATOM 1692 C C . ALA A 1 217 ? -6.973 14.312 7.84 1 97.94 217 ALA A C 1
ATOM 1694 O O . ALA A 1 217 ? -7.715 13.953 8.758 1 97.94 217 ALA A O 1
ATOM 1695 N N . LEU A 1 218 ? -5.949 15.125 8.086 1 97.69 218 LEU A N 1
ATOM 1696 C CA . LEU A 1 218 ? -5.691 15.672 9.414 1 97.69 218 LEU A CA 1
ATOM 1697 C C . LEU A 1 218 ? -6.793 16.641 9.828 1 97.69 218 LEU A C 1
ATOM 1699 O O . LEU A 1 218 ? -7.133 16.719 11.008 1 97.69 218 LEU A O 1
ATOM 1703 N N . SER A 1 219 ? -7.316 17.328 8.867 1 97.06 219 SER A N 1
ATOM 1704 C CA . SER A 1 219 ? -8.422 18.234 9.148 1 97.06 219 SER A CA 1
ATOM 1705 C C . SER A 1 219 ? -9.68 17.484 9.531 1 97.06 219 SER A C 1
ATOM 1707 O O . SER A 1 219 ? -10.602 18.047 10.125 1 97.06 219 SER A O 1
ATOM 1709 N N . MET A 1 220 ? -9.734 16.219 9.195 1 95.44 220 MET A N 1
ATOM 1710 C CA . MET A 1 220 ? -10.844 15.328 9.562 1 95.44 220 MET A CA 1
ATOM 1711 C C . MET A 1 220 ? -10.672 14.812 10.984 1 95.44 220 MET A C 1
ATOM 1713 O O . MET A 1 220 ? -11.453 13.977 11.438 1 95.44 220 MET A O 1
ATOM 1717 N N . ASP A 1 221 ? -9.664 15.281 11.672 1 94.12 221 ASP A N 1
ATOM 1718 C CA . ASP A 1 221 ? -9.312 14.922 13.039 1 94.12 221 ASP A CA 1
ATOM 1719 C C . ASP A 1 221 ? -8.797 13.484 13.109 1 94.12 221 ASP A C 1
ATOM 1721 O O . ASP A 1 221 ? -9.023 12.781 14.102 1 94.12 221 ASP A O 1
ATOM 1725 N N . MET A 1 222 ? -8.172 13.039 12.047 1 95.06 222 MET A N 1
ATOM 1726 C CA . MET A 1 222 ? -7.535 11.719 12.07 1 95.06 222 MET A CA 1
ATOM 1727 C C . MET A 1 222 ? -6.242 11.758 12.875 1 95.06 222 MET A C 1
ATOM 1729 O O . MET A 1 222 ? -5.73 10.711 13.281 1 95.06 222 MET A O 1
ATOM 1733 N N . GLN A 1 223 ? -5.613 12.828 13.117 1 95.5 223 GLN A N 1
ATOM 1734 C CA . GLN A 1 223 ? -4.5 13.156 14 1 95.5 223 GLN A CA 1
ATOM 1735 C C . GLN A 1 223 ? -3.178 12.656 13.43 1 95.5 223 GLN A C 1
ATOM 1737 O O . GLN A 1 223 ? -2.174 13.367 13.453 1 95.5 223 GLN A O 1
ATOM 1742 N N . ARG A 1 224 ? -3.072 11.406 13.047 1 98.19 224 ARG A N 1
ATOM 1743 C CA . ARG A 1 224 ? -1.885 10.766 12.492 1 98.19 224 ARG A CA 1
ATOM 1744 C C . ARG A 1 224 ? -2.252 9.82 11.352 1 98.19 224 ARG A C 1
ATOM 1746 O O . ARG A 1 224 ? -3.029 8.883 11.547 1 98.19 224 ARG A O 1
ATOM 1753 N N . VAL A 1 225 ? -1.657 10.055 10.188 1 98.69 225 VAL A N 1
ATOM 1754 C CA . VAL A 1 225 ? -2 9.227 9.039 1 98.69 225 VAL A CA 1
ATOM 1755 C C . VAL A 1 225 ? -0.738 8.883 8.25 1 98.69 225 VAL A C 1
ATOM 1757 O O . VAL A 1 225 ? 0.263 9.602 8.328 1 98.69 225 VAL A O 1
ATOM 1760 N N . PHE A 1 226 ? -0.765 7.754 7.547 1 98.75 226 PHE A N 1
ATOM 1761 C CA . PHE A 1 226 ? 0.295 7.398 6.609 1 98.75 226 PHE A CA 1
ATOM 1762 C C . PHE A 1 226 ? -0.268 6.633 5.418 1 98.75 226 PHE A C 1
ATOM 1764 O O . PHE A 1 226 ? -1.408 6.168 5.457 1 98.75 226 PHE A O 1
ATOM 1771 N N . GLU A 1 227 ? 0.469 6.594 4.418 1 98.12 227 GLU A N 1
ATOM 1772 C CA . GLU A 1 227 ? 0.139 5.801 3.238 1 98.12 227 GLU A CA 1
ATOM 1773 C C . GLU A 1 227 ? 1.4 5.293 2.545 1 98.12 227 GLU A C 1
ATOM 1775 O O . GLU A 1 227 ? 2.41 5.996 2.49 1 98.12 227 GLU A O 1
ATOM 1780 N N . ILE A 1 228 ? 1.373 4.082 2.049 1 97.94 228 ILE A N 1
ATOM 1781 C CA . ILE A 1 228 ? 2.404 3.488 1.206 1 97.94 228 ILE A CA 1
ATOM 1782 C C . ILE A 1 228 ? 1.822 3.158 -0.167 1 97.94 228 ILE A C 1
ATOM 1784 O O . ILE A 1 228 ? 0.871 2.381 -0.274 1 97.94 228 ILE A O 1
ATOM 1788 N N . GLY A 1 229 ? 2.342 3.707 -1.179 1 97.25 229 GLY A N 1
ATOM 1789 C CA . GLY A 1 229 ? 1.796 3.416 -2.494 1 97.25 229 GLY A CA 1
ATOM 1790 C C . GLY A 1 229 ? 2.566 4.082 -3.621 1 97.25 229 GLY A C 1
ATOM 1791 O O . GLY A 1 229 ? 3.553 4.781 -3.377 1 97.25 229 GLY A O 1
ATOM 1792 N N . PRO A 1 230 ? 2.139 3.881 -4.836 1 97.94 230 PRO A N 1
ATOM 1793 C CA . PRO A 1 230 ? 2.857 4.402 -6 1 97.94 230 PRO A CA 1
ATOM 1794 C C . PRO A 1 230 ? 2.625 5.898 -6.219 1 97.94 230 PRO A C 1
ATOM 1796 O O . PRO A 1 230 ? 1.558 6.414 -5.879 1 97.94 230 PRO A O 1
ATOM 1799 N N . VAL A 1 231 ? 3.586 6.547 -6.754 1 97.62 231 VAL A N 1
ATOM 1800 C CA . VAL A 1 231 ? 3.479 7.898 -7.297 1 97.62 231 VAL A CA 1
ATOM 1801 C C . VAL A 1 231 ? 4.109 7.949 -8.688 1 97.62 231 VAL A C 1
ATOM 1803 O O . VAL A 1 231 ? 4.859 7.047 -9.062 1 97.62 231 VAL A O 1
ATOM 1806 N N . PHE A 1 232 ? 3.799 8.977 -9.383 1 97.62 232 PHE A N 1
ATOM 1807 C CA . PHE A 1 232 ? 4.176 9.055 -10.789 1 97.62 232 PHE A CA 1
ATOM 1808 C C . PHE A 1 232 ? 4.805 10.406 -11.109 1 97.62 232 PHE A C 1
ATOM 1810 O O . PHE A 1 232 ? 4.258 11.445 -10.75 1 97.62 232 PHE A O 1
ATOM 1817 N N . ARG A 1 233 ? 5.887 10.383 -11.703 1 95.06 233 ARG A N 1
ATOM 1818 C CA . ARG A 1 233 ? 6.547 11.602 -12.164 1 95.06 233 ARG A CA 1
ATOM 1819 C C . ARG A 1 233 ? 7.055 11.438 -13.594 1 95.06 233 ARG A C 1
ATOM 1821 O O . ARG A 1 233 ? 7.879 10.562 -13.875 1 95.06 233 ARG A O 1
ATOM 1828 N N . ALA A 1 234 ? 6.562 12.258 -14.461 1 93.19 234 ALA A N 1
ATOM 1829 C CA . ALA A 1 234 ? 7.051 12.25 -15.836 1 93.19 234 ALA A CA 1
ATOM 1830 C C . ALA A 1 234 ? 8.406 12.945 -15.938 1 93.19 234 ALA A C 1
ATOM 1832 O O . ALA A 1 234 ? 8.555 13.922 -16.672 1 93.19 234 ALA A O 1
ATOM 1833 N N . GLU A 1 235 ? 9.242 12.359 -15.297 1 87.12 235 GLU A N 1
ATOM 1834 C CA . GLU A 1 235 ? 10.562 12.984 -15.172 1 87.12 235 GLU A CA 1
ATOM 1835 C C . GLU A 1 235 ? 11.5 12.523 -16.281 1 87.12 235 GLU A C 1
ATOM 1837 O O . GLU A 1 235 ? 12.055 11.43 -16.219 1 87.12 235 GLU A O 1
ATOM 1842 N N . VAL A 1 236 ? 11.898 13.438 -17.078 1 82.38 236 VAL A N 1
ATOM 1843 C CA . VAL A 1 236 ? 12.758 13.133 -18.219 1 82.38 236 VAL A CA 1
ATOM 1844 C C . VAL A 1 236 ? 14.148 12.734 -17.719 1 82.38 236 VAL A C 1
ATOM 1846 O O . VAL A 1 236 ? 14.828 11.922 -18.344 1 82.38 236 VAL A O 1
ATOM 1849 N N . LYS A 1 237 ? 14.477 13.203 -16.5 1 81.75 237 LYS A N 1
ATOM 1850 C CA . LYS A 1 237 ? 15.789 12.93 -15.914 1 81.75 237 LYS A CA 1
ATOM 1851 C C . LYS A 1 237 ? 15.969 11.438 -15.648 1 81.75 237 LYS A C 1
ATOM 1853 O O . LYS A 1 237 ? 17.094 10.969 -15.461 1 81.75 237 LYS A O 1
ATOM 1858 N N . SER A 1 238 ? 14.945 10.773 -15.68 1 82.38 238 SER A N 1
ATOM 1859 C CA . SER A 1 238 ? 15.016 9.344 -15.383 1 82.38 238 SER A CA 1
ATOM 1860 C C . SER A 1 238 ? 15.656 8.57 -16.531 1 82.38 238 SER A C 1
ATOM 1862 O O . SER A 1 238 ? 15.953 7.383 -16.391 1 82.38 238 SER A O 1
ATOM 1864 N N . THR A 1 239 ? 15.914 9.188 -17.562 1 80.5 239 THR A N 1
ATOM 1865 C CA . THR A 1 239 ? 16.578 8.57 -18.703 1 80.5 239 THR A CA 1
ATOM 1866 C C . THR A 1 239 ? 17.984 8.117 -18.344 1 80.5 239 THR A C 1
ATOM 1868 O O . THR A 1 239 ? 18.453 7.07 -18.781 1 80.5 239 THR A O 1
ATOM 1871 N N . LYS A 1 240 ? 18.625 8.875 -17.438 1 78.12 240 LYS A N 1
ATOM 1872 C CA . LYS A 1 240 ? 20.031 8.609 -17.156 1 78.12 240 LYS A CA 1
ATOM 1873 C C . LYS A 1 240 ? 20.281 8.523 -15.664 1 78.12 240 LYS A C 1
ATOM 1875 O O . LYS A 1 240 ? 21.328 8.031 -15.227 1 78.12 240 LYS A O 1
ATOM 1880 N N . SER A 1 241 ? 19.328 8.898 -15.008 1 79.62 241 SER A N 1
ATOM 1881 C CA . SER A 1 241 ? 19.531 9.023 -13.57 1 79.62 241 SER A CA 1
ATOM 1882 C C . SER A 1 241 ? 19.453 7.66 -12.891 1 79.62 241 SER A C 1
ATOM 1884 O O . SER A 1 241 ? 18.625 6.82 -13.258 1 79.62 241 SER A O 1
ATOM 1886 N N . THR A 1 242 ? 20.25 7.492 -11.867 1 80.62 242 THR A N 1
ATOM 1887 C CA . THR A 1 242 ? 20.266 6.266 -11.078 1 80.62 242 THR A CA 1
ATOM 1888 C C . THR A 1 242 ? 19.344 6.391 -9.875 1 80.62 242 THR A C 1
ATOM 1890 O O . THR A 1 242 ? 19.156 5.43 -9.125 1 80.62 242 THR A O 1
ATOM 1893 N N . ARG A 1 243 ? 18.688 7.5 -9.766 1 82 243 ARG A N 1
ATOM 1894 C CA . ARG A 1 243 ? 17.875 7.691 -8.57 1 82 243 ARG A CA 1
ATOM 1895 C C . ARG A 1 243 ? 16.438 8.078 -8.93 1 82 243 ARG A C 1
ATOM 1897 O O . ARG A 1 243 ? 15.586 8.219 -8.055 1 82 243 ARG A O 1
ATOM 1904 N N . HIS A 1 244 ? 16.266 8.305 -10.219 1 87.88 244 HIS A N 1
ATOM 1905 C CA . HIS A 1 244 ? 14.945 8.773 -10.617 1 87.88 244 HIS A CA 1
ATOM 1906 C C . HIS A 1 244 ? 14.219 7.711 -11.438 1 87.88 244 HIS A C 1
ATOM 1908 O O . HIS A 1 244 ? 14.844 6.965 -12.195 1 87.88 244 HIS A O 1
ATOM 1914 N N . MET A 1 245 ? 13 7.641 -11.242 1 94.44 245 MET A N 1
ATOM 1915 C CA . MET A 1 245 ? 12.078 6.766 -11.961 1 94.44 245 MET A CA 1
ATOM 1916 C C . MET A 1 245 ? 10.766 7.488 -12.258 1 94.44 245 MET A C 1
ATOM 1918 O O . MET A 1 245 ? 10.492 8.539 -11.68 1 94.44 245 MET A O 1
ATOM 1922 N N . THR A 1 246 ? 9.969 6.969 -13.156 1 96.31 246 THR A N 1
ATOM 1923 C CA . THR A 1 246 ? 8.695 7.598 -13.484 1 96.31 246 THR A CA 1
ATOM 1924 C C . THR A 1 246 ? 7.586 7.082 -12.578 1 96.31 246 THR A C 1
ATOM 1926 O O . THR A 1 246 ? 6.516 7.688 -12.484 1 96.31 246 THR A O 1
ATOM 1929 N N . GLU A 1 247 ? 7.84 5.973 -11.984 1 97 247 GLU A N 1
ATOM 1930 C CA . GLU A 1 247 ? 6.961 5.359 -10.992 1 97 247 GLU A CA 1
ATOM 1931 C C . GLU A 1 247 ? 7.758 4.762 -9.836 1 97 247 GLU A C 1
ATOM 1933 O O . GLU A 1 247 ? 8.719 4.023 -10.055 1 97 247 GLU A O 1
ATOM 1938 N N . PHE A 1 248 ? 7.387 5.109 -8.633 1 96.25 248 PHE A N 1
ATOM 1939 C CA . PHE A 1 248 ? 8.078 4.535 -7.48 1 96.25 248 PHE A CA 1
ATOM 1940 C C . PHE A 1 248 ? 7.18 4.543 -6.25 1 96.25 248 PHE A C 1
ATOM 1942 O O . PHE A 1 248 ? 6.09 5.121 -6.273 1 96.25 248 PHE A O 1
ATOM 1949 N N . THR A 1 249 ? 7.551 3.789 -5.227 1 97.62 249 THR A N 1
ATOM 1950 C CA . THR A 1 249 ? 6.754 3.635 -4.016 1 97.62 249 THR A CA 1
ATOM 1951 C C . THR A 1 249 ? 7.16 4.668 -2.967 1 97.62 249 THR A C 1
ATOM 1953 O O . THR A 1 249 ? 8.336 4.781 -2.621 1 97.62 249 THR A O 1
ATOM 1956 N N . VAL A 1 250 ? 6.176 5.363 -2.494 1 97.75 250 VAL A N 1
ATOM 1957 C CA . VAL A 1 250 ? 6.449 6.406 -1.509 1 97.75 250 VAL A CA 1
ATOM 1958 C C . VAL A 1 250 ? 5.711 6.094 -0.21 1 97.75 250 VAL A C 1
ATOM 1960 O O . VAL A 1 250 ? 4.633 5.496 -0.231 1 97.75 250 VAL A O 1
ATOM 1963 N N . LEU A 1 251 ? 6.34 6.375 0.874 1 98.56 251 LEU A N 1
ATOM 1964 C CA . LEU A 1 251 ? 5.707 6.484 2.184 1 98.56 251 LEU A CA 1
ATOM 1965 C C . LEU A 1 251 ? 5.406 7.941 2.52 1 98.56 251 LEU A C 1
ATOM 1967 O O . LEU A 1 251 ? 6.32 8.766 2.619 1 98.56 251 LEU A O 1
ATOM 1971 N N . ASP A 1 252 ? 4.156 8.219 2.666 1 98.56 252 ASP A N 1
ATOM 1972 C CA . ASP A 1 252 ? 3.721 9.547 3.084 1 98.56 252 ASP A CA 1
ATOM 1973 C C . ASP A 1 252 ? 3.182 9.523 4.512 1 98.56 252 ASP A C 1
ATOM 1975 O O . ASP A 1 252 ? 2.373 8.664 4.863 1 98.56 252 ASP A O 1
ATOM 1979 N N . ILE A 1 253 ? 3.67 10.453 5.289 1 98.69 253 ILE A N 1
ATOM 1980 C CA . ILE A 1 253 ? 3.281 10.539 6.695 1 98.69 253 ILE A CA 1
ATOM 1981 C C . ILE A 1 253 ? 2.85 11.961 7.023 1 98.69 253 ILE A C 1
ATOM 1983 O O . ILE A 1 253 ? 3.469 12.93 6.566 1 98.69 253 ILE A O 1
ATOM 1987 N N . ALA A 1 254 ? 1.809 12.102 7.789 1 98.81 254 ALA A N 1
ATOM 1988 C CA . ALA A 1 254 ? 1.395 13.398 8.32 1 98.81 254 ALA A CA 1
ATOM 1989 C C . ALA A 1 254 ? 0.822 13.25 9.734 1 98.81 254 ALA A C 1
ATOM 1991 O O . ALA A 1 254 ? 0.151 12.266 10.039 1 98.81 254 ALA A O 1
ATOM 1992 N N . MET A 1 255 ? 1.109 14.219 10.547 1 98.69 255 MET A N 1
ATOM 1993 C CA . MET A 1 255 ? 0.574 14.172 11.906 1 98.69 255 MET A CA 1
ATOM 1994 C C . MET A 1 255 ? 0.428 15.578 12.477 1 98.69 255 MET A C 1
ATOM 1996 O O . MET A 1 255 ? 1.193 16.469 12.133 1 98.69 255 MET A O 1
ATOM 2000 N N . ALA A 1 256 ? -0.586 15.734 13.281 1 97.25 256 ALA A N 1
ATOM 2001 C CA . ALA A 1 256 ? -0.701 16.938 14.102 1 97.25 256 ALA A CA 1
ATOM 2002 C C . ALA A 1 256 ? 0.335 16.938 15.219 1 97.25 256 ALA A C 1
ATOM 2004 O O . ALA A 1 256 ? 0.741 15.875 15.703 1 97.25 256 ALA A O 1
ATOM 2005 N N . PHE A 1 257 ? 0.854 18.078 15.539 1 97.06 257 PHE A N 1
ATOM 2006 C CA . PHE A 1 257 ? 1.764 18.188 16.672 1 97.06 257 PHE A CA 1
ATOM 2007 C C . PHE A 1 257 ? 1.28 19.266 17.641 1 97.06 257 PHE A C 1
ATOM 2009 O O . PHE A 1 257 ? 0.374 20.031 17.328 1 97.06 257 PHE A O 1
ATOM 2016 N N . GLN A 1 258 ? 1.868 19.328 18.766 1 92.81 258 GLN A N 1
ATOM 2017 C CA . GLN A 1 258 ? 1.338 20.188 19.812 1 92.81 258 GLN A CA 1
ATOM 2018 C C . GLN A 1 258 ? 2.107 21.5 19.906 1 92.81 258 GLN A C 1
ATOM 2020 O O . GLN A 1 258 ? 1.52 22.578 19.797 1 92.81 258 GLN A O 1
ATOM 2025 N N . ASP A 1 259 ? 3.443 21.359 19.984 1 93.06 259 ASP A N 1
ATOM 2026 C CA . ASP A 1 259 ? 4.188 22.578 20.344 1 93.06 259 ASP A CA 1
ATOM 2027 C C . ASP A 1 259 ? 5.176 22.953 19.234 1 93.06 259 ASP A C 1
ATOM 2029 O O . ASP A 1 259 ? 5.301 24.125 18.875 1 93.06 259 ASP A O 1
ATOM 2033 N N . ASP A 1 260 ? 5.836 21.953 18.781 1 96 260 ASP A N 1
ATOM 2034 C CA . ASP A 1 260 ? 6.91 22.203 17.828 1 96 260 ASP A CA 1
ATOM 2035 C C . ASP A 1 260 ? 6.949 21.109 16.75 1 96 260 ASP A C 1
ATOM 2037 O O . ASP A 1 260 ? 6.773 19.922 17.047 1 96 260 ASP A O 1
ATOM 2041 N N . TYR A 1 261 ? 7.312 21.578 15.477 1 97.62 261 TYR A N 1
ATOM 2042 C CA . TYR A 1 261 ? 7.297 20.625 14.367 1 97.62 261 TYR A CA 1
ATOM 2043 C C . TYR A 1 261 ? 8.383 19.578 14.539 1 97.62 261 TYR A C 1
ATOM 2045 O O . TYR A 1 261 ? 8.352 18.531 13.891 1 97.62 261 TYR A O 1
ATOM 2053 N N . HIS A 1 262 ? 9.336 19.781 15.445 1 97.56 262 HIS A N 1
ATOM 2054 C CA . HIS A 1 262 ? 10.367 18.797 15.711 1 97.56 262 HIS A CA 1
ATOM 2055 C C . HIS A 1 262 ? 9.766 17.516 16.297 1 97.56 262 HIS A C 1
ATOM 2057 O O . HIS A 1 262 ? 10.398 16.453 16.281 1 97.56 262 HIS A O 1
ATOM 2063 N N . GLU A 1 263 ? 8.531 17.609 16.891 1 97.81 263 GLU A N 1
ATOM 2064 C CA . GLU A 1 263 ? 7.832 16.391 17.297 1 97.81 263 GLU A CA 1
ATOM 2065 C C . GLU A 1 263 ? 7.66 15.445 16.109 1 97.81 263 GLU A C 1
ATOM 2067 O O . GLU A 1 263 ? 7.773 14.227 16.266 1 97.81 263 GLU A O 1
ATOM 2072 N N . VAL A 1 264 ? 7.402 16 14.922 1 98.5 264 VAL A N 1
ATOM 2073 C CA . VAL A 1 264 ? 7.227 15.219 13.695 1 98.5 264 VAL A CA 1
ATOM 2074 C C . VAL A 1 264 ? 8.578 14.68 13.234 1 98.5 264 VAL A C 1
ATOM 2076 O O . VAL A 1 264 ? 8.703 13.492 12.922 1 98.5 264 VAL A O 1
ATOM 2079 N N . VAL A 1 265 ? 9.609 15.516 13.234 1 98.44 265 VAL A N 1
ATOM 2080 C CA . VAL A 1 265 ? 10.945 15.148 12.773 1 98.44 265 VAL A CA 1
ATOM 2081 C C . VAL A 1 265 ? 11.484 13.984 13.609 1 98.44 265 VAL A C 1
ATOM 2083 O O . VAL A 1 265 ? 11.961 12.992 13.062 1 98.44 265 VAL A O 1
ATOM 2086 N N . GLU A 1 266 ? 11.344 14.148 14.875 1 98.12 266 GLU A N 1
ATOM 2087 C CA . GLU A 1 266 ? 11.898 13.156 15.789 1 98.12 266 GLU A CA 1
ATOM 2088 C C . GLU A 1 266 ? 11.172 11.82 15.672 1 98.12 266 GLU A C 1
ATOM 2090 O O . GLU A 1 266 ? 11.781 10.758 15.805 1 98.12 266 GLU A O 1
ATOM 2095 N N . LEU A 1 267 ? 9.906 11.906 15.477 1 98.25 267 LEU A N 1
ATOM 2096 C CA . LEU A 1 267 ? 9.148 10.672 15.305 1 98.25 267 LEU A CA 1
ATOM 2097 C C . LEU A 1 267 ? 9.594 9.945 14.039 1 98.25 267 LEU A C 1
ATOM 2099 O O . LEU A 1 267 ? 9.742 8.719 14.039 1 98.25 267 LEU A O 1
ATOM 2103 N N . ILE A 1 268 ? 9.773 10.656 12.914 1 98.19 268 ILE A N 1
ATOM 2104 C CA . ILE A 1 268 ? 10.203 10.07 11.648 1 98.19 268 ILE A CA 1
ATOM 2105 C C . ILE A 1 268 ? 11.609 9.484 11.805 1 98.19 268 ILE A C 1
ATOM 2107 O O . ILE A 1 268 ? 11.891 8.391 11.312 1 98.19 268 ILE A O 1
ATOM 2111 N N . GLU A 1 269 ? 12.453 10.211 12.508 1 98.5 269 GLU A N 1
ATOM 2112 C CA . GLU A 1 269 ? 13.805 9.727 12.773 1 98.5 269 GLU A CA 1
ATOM 2113 C C . GLU A 1 269 ? 13.773 8.438 13.594 1 98.5 269 GLU A C 1
ATOM 2115 O O . GLU A 1 269 ? 14.523 7.5 13.32 1 98.5 269 GLU A O 1
ATOM 2120 N N . SER A 1 270 ? 12.93 8.438 14.578 1 98.5 270 SER A N 1
ATOM 2121 C CA . SER A 1 270 ? 12.781 7.234 15.398 1 98.5 270 SER A CA 1
ATOM 2122 C C . SER A 1 270 ? 12.289 6.055 14.562 1 98.5 270 SER A C 1
ATOM 2124 O O . SER A 1 270 ? 12.703 4.918 14.781 1 98.5 270 SER A O 1
ATOM 2126 N N . MET A 1 271 ? 11.414 6.293 13.672 1 98.62 271 MET A N 1
ATOM 2127 C CA . MET A 1 271 ? 10.938 5.246 12.773 1 98.62 271 MET A CA 1
ATOM 2128 C C . MET A 1 271 ? 12.086 4.68 11.945 1 98.62 271 MET A C 1
ATOM 2130 O O . MET A 1 271 ? 12.234 3.461 11.836 1 98.62 271 MET A O 1
ATOM 2134 N N . LEU A 1 272 ? 12.898 5.57 11.391 1 98.62 272 LEU A N 1
ATOM 2135 C CA . LEU A 1 272 ? 14.016 5.141 10.555 1 98.62 272 LEU A CA 1
ATOM 2136 C C . LEU A 1 272 ? 14.984 4.281 11.352 1 98.62 272 LEU A C 1
ATOM 2138 O O . LEU A 1 272 ? 15.422 3.225 10.875 1 98.62 272 LEU A O 1
ATOM 2142 N N . VAL A 1 273 ? 15.297 4.738 12.539 1 98.56 273 VAL A N 1
ATOM 2143 C CA . VAL A 1 273 ? 16.203 3.986 13.391 1 98.56 273 VAL A CA 1
ATOM 2144 C C . VAL A 1 273 ? 15.609 2.619 13.719 1 98.56 273 VAL A C 1
ATOM 2146 O O . VAL A 1 273 ? 16.312 1.604 13.695 1 98.56 273 VAL A O 1
ATOM 2149 N N . PHE A 1 274 ? 14.312 2.596 14.023 1 98.56 274 PHE A N 1
ATOM 2150 C CA . PHE A 1 274 ? 13.617 1.346 14.297 1 98.56 274 PHE A CA 1
ATOM 2151 C C . PHE A 1 274 ? 13.734 0.393 13.109 1 98.56 274 PHE A C 1
ATOM 2153 O O . PHE A 1 274 ? 14.023 -0.792 13.289 1 98.56 274 PHE A O 1
ATOM 2160 N N . VAL A 1 275 ? 13.539 0.869 11.953 1 98.5 275 VAL A N 1
ATOM 2161 C CA . VAL A 1 275 ? 13.562 0.069 10.734 1 98.5 275 VAL A CA 1
ATOM 2162 C C . VAL A 1 275 ? 14.969 -0.462 10.492 1 98.5 275 VAL A C 1
ATOM 2164 O O . VAL A 1 275 ? 15.156 -1.655 10.242 1 98.5 275 VAL A O 1
ATOM 2167 N N . PHE A 1 276 ? 15.969 0.424 10.578 1 98.31 276 PHE A N 1
ATOM 2168 C CA . PHE A 1 276 ? 17.344 0.015 10.336 1 98.31 276 PHE A CA 1
ATOM 2169 C C . PHE A 1 276 ? 17.781 -1.034 11.352 1 98.31 276 PHE A C 1
ATOM 2171 O O . PHE A 1 276 ? 18.391 -2.041 10.984 1 98.31 276 PHE A O 1
ATOM 2178 N N . ARG A 1 277 ? 17.469 -0.828 12.578 1 98.12 277 ARG A N 1
ATOM 2179 C CA . ARG A 1 277 ? 17.828 -1.794 13.609 1 98.12 277 ARG A CA 1
ATOM 2180 C C . ARG A 1 277 ? 17.109 -3.121 13.391 1 98.12 277 ARG A C 1
ATOM 2182 O O . ARG A 1 277 ? 17.703 -4.188 13.562 1 98.12 277 ARG A O 1
ATOM 2189 N N . GLY A 1 278 ? 15.859 -3.004 13.055 1 97.94 278 GLY A N 1
ATOM 2190 C CA . GLY A 1 278 ? 15.109 -4.211 12.75 1 97.94 278 GLY A CA 1
ATOM 2191 C C . GLY A 1 278 ? 15.734 -5.043 11.648 1 97.94 278 GLY A C 1
ATOM 2192 O O . GLY A 1 278 ? 15.867 -6.262 11.781 1 97.94 278 GLY A O 1
ATOM 2193 N N . LEU A 1 279 ? 16.125 -4.41 10.586 1 97.5 279 LEU A N 1
ATOM 2194 C CA . LEU A 1 279 ? 16.719 -5.09 9.445 1 97.5 279 LEU A CA 1
ATOM 2195 C C . LEU A 1 279 ? 18.062 -5.711 9.812 1 97.5 279 LEU A C 1
ATOM 2197 O O . LEU A 1 279 ? 18.438 -6.742 9.258 1 97.5 279 LEU A O 1
ATOM 2201 N N . GLN A 1 280 ? 18.75 -5.094 10.773 1 96.31 280 GLN A N 1
ATOM 2202 C CA . GLN A 1 280 ? 20.094 -5.535 11.109 1 96.31 280 GLN A CA 1
ATOM 2203 C C . GLN A 1 280 ? 20.078 -6.574 12.227 1 96.31 280 GLN A C 1
ATOM 2205 O O . GLN A 1 280 ? 20.953 -7.434 12.305 1 96.31 280 GLN A O 1
ATOM 2210 N N . GLU A 1 281 ? 19.047 -6.52 13.07 1 95.81 281 GLU A N 1
ATOM 2211 C CA . GLU A 1 281 ? 19.141 -7.262 14.328 1 95.81 281 GLU A CA 1
ATOM 2212 C C . GLU A 1 281 ? 18.203 -8.461 14.328 1 95.81 281 GLU A C 1
ATOM 2214 O O . GLU A 1 281 ? 18.469 -9.461 15 1 95.81 281 GLU A O 1
ATOM 2219 N N . ARG A 1 282 ? 17.109 -8.32 13.664 1 95.38 282 ARG A N 1
ATOM 2220 C CA . ARG A 1 282 ? 16.219 -9.477 13.617 1 95.38 282 ARG A CA 1
ATOM 2221 C C . ARG A 1 282 ? 16.812 -10.586 12.758 1 95.38 282 ARG A C 1
ATOM 2223 O O . ARG A 1 282 ? 17.219 -10.344 11.625 1 95.38 282 ARG A O 1
ATOM 2230 N N . GLU A 1 283 ? 16.828 -11.797 13.219 1 93.81 283 GLU A N 1
ATOM 2231 C CA . GLU A 1 283 ? 17.594 -12.898 12.641 1 93.81 283 GLU A CA 1
ATOM 2232 C C . GLU A 1 283 ? 17.172 -13.172 11.203 1 93.81 283 GLU A C 1
ATOM 2234 O O . GLU A 1 283 ? 18.016 -13.312 10.32 1 93.81 283 GLU A O 1
ATOM 2239 N N . GLN A 1 284 ? 15.945 -13.211 11 1 91.25 284 GLN A N 1
ATOM 2240 C CA . GLN A 1 284 ? 15.445 -13.523 9.672 1 91.25 284 GLN A CA 1
ATOM 2241 C C . GLN A 1 284 ? 15.883 -12.477 8.656 1 91.25 284 GLN A C 1
ATOM 2243 O O . GLN A 1 284 ? 16.172 -12.805 7.504 1 91.25 284 GLN A O 1
ATOM 2248 N N . TYR A 1 285 ? 16 -11.234 9.078 1 94.56 285 TYR A N 1
ATOM 2249 C CA . TYR A 1 285 ? 16.375 -10.164 8.164 1 94.56 285 TYR A CA 1
ATOM 2250 C C . TYR A 1 285 ? 17.875 -10.062 8.008 1 94.56 285 TYR A C 1
ATOM 2252 O O . TYR A 1 285 ? 18.375 -9.766 6.922 1 94.56 285 TYR A O 1
ATOM 2260 N N . LYS A 1 286 ? 18.531 -10.375 9.102 1 93.38 286 LYS A N 1
ATOM 2261 C CA . LYS A 1 286 ? 20 -10.359 9.094 1 93.38 286 LYS A CA 1
ATOM 2262 C C . LYS A 1 286 ? 20.547 -11.32 8.039 1 93.38 286 LYS A C 1
ATOM 2264 O O . LYS A 1 286 ? 21.5 -10.984 7.328 1 93.38 286 LYS A O 1
ATOM 2269 N N . GLN A 1 287 ? 19.953 -12.453 7.918 1 92.38 287 GLN A N 1
ATOM 2270 C CA . GLN A 1 287 ? 20.391 -13.445 6.945 1 92.38 287 GLN A CA 1
ATOM 2271 C C . GLN A 1 287 ? 20.203 -12.938 5.516 1 92.38 287 GLN A C 1
ATOM 2273 O O . GLN A 1 287 ? 21.031 -13.203 4.645 1 92.38 287 GLN A O 1
ATOM 2278 N N . LEU A 1 288 ? 19.172 -12.242 5.316 1 93.81 288 LEU A N 1
ATOM 2279 C CA . LEU A 1 288 ? 18.906 -11.672 4 1 93.81 288 LEU A CA 1
ATOM 2280 C C . LEU A 1 288 ? 19.938 -10.594 3.666 1 93.81 288 LEU A C 1
ATOM 2282 O O . LEU A 1 288 ? 20.422 -10.523 2.535 1 93.81 288 LEU A O 1
ATOM 2286 N N . VAL A 1 289 ? 20.25 -9.773 4.668 1 94.25 289 VAL A N 1
ATOM 2287 C CA . VAL A 1 289 ? 21.234 -8.719 4.473 1 94.25 289 VAL A CA 1
ATOM 2288 C C . VAL A 1 289 ? 22.594 -9.336 4.113 1 94.25 289 VAL A C 1
ATOM 2290 O O . VAL A 1 289 ? 23.266 -8.867 3.197 1 94.25 289 VAL A O 1
ATOM 2293 N N . GLU A 1 290 ? 22.938 -10.375 4.766 1 92.06 290 GLU A N 1
ATOM 2294 C CA . GLU A 1 290 ? 24.203 -11.07 4.5 1 92.06 290 GLU A CA 1
ATOM 2295 C C . GLU A 1 290 ? 24.219 -11.648 3.088 1 92.06 290 GLU A C 1
ATOM 2297 O O . GLU A 1 290 ? 25.25 -11.602 2.408 1 92.06 290 GLU A O 1
ATOM 2302 N N . ALA A 1 291 ? 23.109 -12.156 2.697 1 90.19 291 ALA A N 1
ATOM 2303 C CA . ALA A 1 291 ? 23.016 -12.703 1.348 1 90.19 291 ALA A CA 1
ATOM 2304 C C . ALA A 1 291 ? 23.234 -11.625 0.296 1 90.19 291 ALA A C 1
ATOM 2306 O O . ALA A 1 291 ? 23.938 -11.844 -0.694 1 90.19 291 ALA A O 1
ATOM 2307 N N . VAL A 1 292 ? 22.688 -10.477 0.519 1 91.69 292 VAL A N 1
ATOM 2308 C CA . VAL A 1 292 ? 22.844 -9.375 -0.423 1 91.69 292 VAL A CA 1
ATOM 2309 C C . VAL A 1 292 ? 24.297 -8.906 -0.445 1 91.69 292 VAL A C 1
ATOM 2311 O O . VAL A 1 292 ? 24.844 -8.641 -1.513 1 91.69 292 VAL A O 1
ATOM 2314 N N . GLN A 1 293 ? 24.906 -8.844 0.687 1 90.06 293 GLN A N 1
ATOM 2315 C CA . GLN A 1 293 ? 26.297 -8.391 0.788 1 90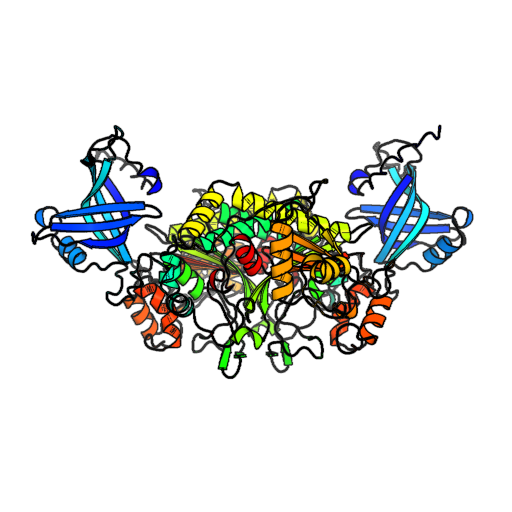.06 293 GLN A CA 1
ATOM 2316 C C . GLN A 1 293 ? 27.234 -9.352 0.078 1 90.06 293 GLN A C 1
ATOM 2318 O O . GLN A 1 293 ? 28.25 -8.93 -0.493 1 90.06 293 GLN A O 1
ATOM 2323 N N . LYS A 1 294 ? 26.906 -10.578 0.082 1 86.94 294 LYS A N 1
ATOM 2324 C CA . LYS A 1 294 ? 27.719 -11.578 -0.606 1 86.94 294 LYS A CA 1
ATOM 2325 C C . LYS A 1 294 ? 27.578 -11.445 -2.121 1 86.94 294 LYS A C 1
ATOM 2327 O O . LYS A 1 294 ? 28.547 -11.656 -2.855 1 86.94 294 LYS A O 1
ATOM 2332 N N . LEU A 1 295 ? 26.469 -11.047 -2.508 1 85.06 295 LEU A N 1
ATOM 2333 C CA . LEU A 1 295 ? 26.172 -11.023 -3.936 1 85.06 295 LEU A CA 1
ATOM 2334 C C . LEU A 1 295 ? 26.547 -9.688 -4.555 1 85.06 295 LEU A C 1
ATOM 2336 O O . LEU A 1 295 ? 26.828 -9.602 -5.754 1 85.06 295 LEU A O 1
ATOM 2340 N N . TYR A 1 296 ? 26.5 -8.672 -3.666 1 83.81 296 TYR A N 1
ATOM 2341 C CA . TYR A 1 296 ? 26.797 -7.32 -4.129 1 83.81 296 TYR A CA 1
ATOM 2342 C C . TYR A 1 296 ? 28.016 -6.75 -3.391 1 83.81 296 TYR A C 1
ATOM 2344 O O . TYR A 1 296 ? 27.859 -6.172 -2.311 1 83.81 296 TYR A O 1
ATOM 2352 N N . PRO A 1 297 ? 29.078 -6.836 -3.951 1 78.5 297 PRO A N 1
ATOM 2353 C CA . PRO A 1 297 ? 30.312 -6.414 -3.27 1 78.5 297 PRO A CA 1
ATOM 2354 C C . PRO A 1 297 ? 30.281 -4.945 -2.861 1 78.5 297 PRO A C 1
ATOM 2356 O O . PRO A 1 297 ? 30.984 -4.547 -1.924 1 78.5 297 PRO A O 1
ATOM 2359 N N . CYS A 1 298 ? 29.5 -4.219 -3.523 1 78.62 298 CYS A N 1
ATOM 2360 C CA . CYS A 1 298 ? 29.438 -2.793 -3.215 1 78.62 298 CYS A CA 1
ATOM 2361 C C . CYS A 1 298 ? 28.562 -2.537 -1.992 1 78.62 298 CYS A C 1
ATOM 2363 O O . CYS A 1 298 ? 28.594 -1.447 -1.419 1 78.62 298 CYS A O 1
ATOM 2365 N N . ALA A 1 299 ? 27.953 -3.615 -1.603 1 81.69 299 ALA A N 1
ATOM 2366 C CA . ALA A 1 299 ? 27.094 -3.455 -0.431 1 81.69 299 ALA A CA 1
ATOM 2367 C C . ALA A 1 299 ? 27.922 -3.324 0.843 1 81.69 299 ALA A C 1
ATOM 2369 O O . ALA A 1 299 ? 28.859 -4.102 1.066 1 81.69 299 ALA A O 1
ATOM 2370 N N . ARG A 1 300 ? 27.781 -2.242 1.566 1 80.5 300 ARG A N 1
ATOM 2371 C CA . ARG A 1 300 ? 28.547 -1.979 2.781 1 80.5 300 ARG A CA 1
ATOM 2372 C C . ARG A 1 300 ? 27.641 -2.002 4.012 1 80.5 300 ARG A C 1
ATOM 2374 O O . ARG A 1 300 ? 26.438 -1.768 3.908 1 80.5 300 ARG A O 1
ATOM 2381 N N . PRO A 1 301 ? 28.266 -2.322 5.082 1 89.81 301 PRO A N 1
ATOM 2382 C CA . PRO A 1 301 ? 27.469 -2.293 6.309 1 89.81 301 PRO A CA 1
ATOM 2383 C C . PRO A 1 301 ? 26.922 -0.902 6.625 1 89.81 301 PRO A C 1
ATOM 2385 O O . PRO A 1 301 ? 27.625 0.095 6.453 1 89.81 301 PRO A O 1
ATOM 2388 N N . PHE A 1 302 ? 25.734 -0.863 7.023 1 96.06 302 PHE A N 1
ATOM 2389 C CA . PHE A 1 302 ? 25.062 0.39 7.348 1 96.06 302 PHE A CA 1
ATOM 2390 C C . PHE A 1 302 ? 25.328 0.783 8.797 1 96.06 302 PHE A C 1
ATOM 2392 O O . PHE A 1 302 ? 25.094 -0.011 9.711 1 96.06 302 PHE A O 1
ATOM 2399 N N . ARG A 1 303 ? 25.734 1.975 9.031 1 97.38 303 ARG A N 1
ATOM 2400 C CA . ARG A 1 303 ? 26.094 2.428 10.375 1 97.38 303 ARG A CA 1
ATOM 2401 C C . ARG A 1 303 ? 25 3.318 10.953 1 97.38 303 ARG A C 1
ATOM 2403 O O . ARG A 1 303 ? 24.641 4.34 10.359 1 97.38 303 ARG A O 1
ATOM 2410 N N . ILE A 1 304 ? 24.531 2.854 12.102 1 97.62 304 ILE A N 1
ATOM 2411 C CA . ILE A 1 304 ? 23.594 3.668 12.859 1 97.62 304 ILE A CA 1
ATOM 2412 C C . ILE A 1 304 ? 24.312 4.363 14.008 1 97.62 304 ILE A C 1
ATOM 2414 O O . ILE A 1 304 ? 24.641 3.736 15.016 1 97.62 304 ILE A O 1
ATOM 2418 N N . GLY A 1 305 ? 24.594 5.629 13.766 1 97.25 305 GLY A N 1
ATOM 2419 C CA . GLY A 1 305 ? 25.188 6.445 14.812 1 97.25 305 GLY A CA 1
ATOM 2420 C C . GLY A 1 305 ? 24.266 7.543 15.312 1 97.25 305 GLY A C 1
ATOM 2421 O O . GLY A 1 305 ? 23.703 8.297 14.508 1 97.25 305 GLY A O 1
ATOM 2422 N N . LEU A 1 306 ? 24.109 7.555 16.625 1 96.12 306 LEU A N 1
ATOM 2423 C CA . LEU A 1 306 ? 23.266 8.562 17.234 1 96.12 306 LEU A CA 1
ATOM 2424 C C . LEU A 1 306 ? 24.094 9.594 18 1 96.12 306 LEU A C 1
ATOM 2426 O O . LEU A 1 306 ? 25.266 9.352 18.281 1 96.12 306 LEU A O 1
ATOM 2430 N N . ASP A 1 307 ? 23.5 10.68 18.219 1 93.12 307 ASP A N 1
ATOM 2431 C CA . ASP A 1 307 ? 24.219 11.719 18.953 1 93.12 307 ASP A CA 1
ATOM 2432 C C . ASP A 1 307 ? 24.219 11.43 20.453 1 93.12 307 ASP A C 1
ATOM 2434 O O . ASP A 1 307 ? 23.812 10.344 20.875 1 93.12 307 ASP A O 1
ATOM 2438 N N . GLU A 1 308 ? 24.703 12.398 21.25 1 90.94 308 GLU A N 1
ATOM 2439 C CA . GLU A 1 308 ? 24.891 12.219 22.688 1 90.94 308 GLU A CA 1
ATOM 2440 C C . GLU A 1 308 ? 23.562 12.039 23.391 1 90.94 308 GLU A C 1
ATOM 2442 O O . GLU A 1 308 ? 23.5 11.484 24.5 1 90.94 308 GLU A O 1
ATOM 2447 N N . HIS A 1 309 ? 22.5 12.406 22.766 1 91.81 309 HIS A N 1
ATOM 2448 C CA . HIS A 1 309 ? 21.172 12.305 23.375 1 91.81 309 HIS A CA 1
ATOM 2449 C C . HIS A 1 309 ? 20.406 11.102 22.812 1 91.81 309 HIS A C 1
ATOM 2451 O O . HIS A 1 309 ? 19.219 10.953 23.078 1 91.81 309 HIS A O 1
ATOM 2457 N N . GLY A 1 310 ? 21.094 10.32 22.016 1 92.69 310 GLY A N 1
ATOM 2458 C CA . GLY A 1 310 ? 20.453 9.133 21.469 1 92.69 310 GLY A CA 1
ATOM 2459 C C . GLY A 1 310 ? 19.547 9.43 20.297 1 92.69 310 GLY A C 1
ATOM 2460 O O . GLY A 1 310 ? 18.625 8.656 20 1 92.69 310 GLY A O 1
ATOM 2461 N N . LYS A 1 311 ? 19.797 10.547 19.656 1 95.75 311 LYS A N 1
ATOM 2462 C CA . LYS A 1 311 ? 18.969 10.969 18.531 1 95.75 311 LYS A CA 1
ATOM 2463 C C . LYS A 1 311 ? 19.766 10.984 17.234 1 95.75 311 LYS A C 1
ATOM 2465 O O . LYS A 1 311 ? 21 11 17.266 1 95.75 311 LYS A O 1
ATOM 2470 N N . VAL A 1 312 ? 19.078 10.922 16.125 1 97.81 312 VAL A N 1
ATOM 2471 C CA . VAL A 1 312 ? 19.719 11.086 14.836 1 97.81 312 VAL A CA 1
ATOM 2472 C C . VAL A 1 312 ? 20.375 12.461 14.742 1 97.81 312 VAL A C 1
ATOM 2474 O O . VAL A 1 312 ? 19.734 13.477 15.047 1 97.81 312 VAL A O 1
ATOM 2477 N N . PRO A 1 313 ? 21.656 12.492 14.391 1 98.06 313 PRO A N 1
ATOM 2478 C CA . PRO A 1 313 ? 22.297 13.805 14.273 1 98.06 313 PRO A CA 1
ATOM 2479 C C . PRO A 1 313 ? 21.562 14.742 13.32 1 98.06 313 PRO A C 1
ATOM 2481 O O . PRO A 1 313 ? 21.078 14.305 12.273 1 98.06 313 PRO A O 1
ATOM 2484 N N . ARG A 1 314 ? 21.484 16 13.742 1 97.69 314 ARG A N 1
ATOM 2485 C CA . ARG A 1 314 ? 20.797 17.016 12.953 1 97.69 314 ARG A CA 1
ATOM 2486 C C . ARG A 1 314 ? 21.625 18.297 12.859 1 97.69 314 ARG A C 1
ATOM 2488 O O . ARG A 1 314 ? 22.203 18.734 13.852 1 97.69 314 ARG A O 1
ATOM 2495 N N . ILE A 1 315 ? 21.719 18.828 11.672 1 97.5 315 ILE A N 1
ATOM 2496 C CA . ILE A 1 315 ? 22.375 20.109 11.453 1 97.5 315 ILE A CA 1
ATOM 2497 C C . ILE A 1 315 ? 21.484 21.016 10.602 1 97.5 315 ILE A C 1
ATOM 2499 O O . ILE A 1 315 ? 20.531 20.547 9.969 1 97.5 315 ILE A O 1
ATOM 2503 N N . THR A 1 316 ? 21.766 22.266 10.625 1 97.5 316 THR A N 1
ATOM 2504 C CA . THR A 1 316 ? 21 23.203 9.797 1 97.5 316 THR A CA 1
ATOM 2505 C C . THR A 1 316 ? 21.531 23.219 8.367 1 97.5 316 THR A C 1
ATOM 2507 O O . THR A 1 316 ? 22.672 22.812 8.117 1 97.5 316 THR A O 1
ATOM 2510 N N . PHE A 1 317 ? 20.703 23.672 7.477 1 98.19 317 PHE A N 1
ATOM 2511 C CA . PHE A 1 317 ? 21.078 23.828 6.078 1 98.19 317 PHE A CA 1
ATOM 2512 C C . PHE A 1 317 ? 22.359 24.656 5.949 1 98.19 317 PHE A C 1
ATOM 2514 O O . PHE A 1 317 ? 23.297 24.25 5.262 1 98.19 317 PHE A O 1
ATOM 2521 N N . LEU A 1 318 ? 22.438 25.734 6.645 1 97.19 318 LEU A N 1
ATOM 2522 C CA . LEU A 1 318 ? 23.578 26.641 6.543 1 97.19 318 LEU A CA 1
ATOM 2523 C C . LEU A 1 318 ? 24.828 26.016 7.156 1 97.19 318 LEU A C 1
ATOM 2525 O O . LEU A 1 318 ? 25.938 26.25 6.68 1 97.19 318 LEU A O 1
ATOM 2529 N N . GLU A 1 319 ? 24.656 25.25 8.211 1 97.44 319 GLU A N 1
ATOM 2530 C CA . GLU A 1 319 ? 25.781 24.531 8.789 1 97.44 319 GLU A CA 1
ATOM 2531 C C . GLU A 1 319 ? 26.328 23.5 7.812 1 97.44 319 GLU A C 1
ATOM 2533 O O . GLU A 1 319 ? 27.531 23.312 7.695 1 97.44 319 GLU A O 1
ATOM 2538 N N . ALA A 1 320 ? 25.438 22.781 7.137 1 98.31 320 ALA A N 1
ATOM 2539 C CA . ALA A 1 320 ? 25.859 21.797 6.145 1 98.31 320 ALA A CA 1
ATOM 2540 C C . ALA A 1 320 ? 26.672 22.453 5.023 1 98.31 320 ALA A C 1
ATOM 2542 O O . ALA A 1 320 ? 27.688 21.922 4.598 1 98.31 320 ALA A O 1
ATOM 2543 N N . LYS A 1 321 ? 26.172 23.594 4.594 1 98.19 321 LYS A N 1
ATOM 2544 C CA . LYS A 1 321 ? 26.875 24.344 3.545 1 98.19 321 LYS A CA 1
ATOM 2545 C C . LYS A 1 321 ? 28.25 24.812 4.027 1 98.19 321 LYS A C 1
ATOM 2547 O O . LYS A 1 321 ? 29.219 24.766 3.275 1 98.19 321 LYS A O 1
ATOM 2552 N N . ARG A 1 322 ? 28.328 25.281 5.223 1 97.69 322 ARG A N 1
ATOM 2553 C CA . ARG A 1 322 ? 29.609 25.703 5.805 1 97.69 322 ARG A CA 1
ATOM 2554 C C . ARG A 1 322 ? 30.594 24.547 5.848 1 97.69 322 ARG A C 1
ATOM 2556 O O . ARG A 1 322 ? 31.766 24.703 5.496 1 97.69 322 ARG A O 1
ATOM 2563 N N . ILE A 1 323 ? 30.125 23.375 6.312 1 97.69 323 ILE A N 1
ATOM 2564 C CA . ILE A 1 323 ? 30.969 22.188 6.379 1 97.69 323 ILE A CA 1
ATOM 2565 C C . ILE A 1 323 ? 31.516 21.875 4.988 1 97.69 323 ILE A C 1
ATOM 2567 O O . ILE A 1 323 ? 32.719 21.609 4.836 1 97.69 323 ILE A O 1
ATOM 2571 N N . LEU A 1 324 ? 30.656 21.922 3.982 1 98.19 324 LEU A N 1
ATOM 2572 C CA . LEU A 1 324 ? 31.062 21.641 2.611 1 98.19 324 LEU A CA 1
ATOM 2573 C C . LEU A 1 324 ? 32.156 22.594 2.156 1 98.19 324 LEU A C 1
ATOM 2575 O O . LEU A 1 324 ? 33.156 22.156 1.561 1 98.19 324 LEU A O 1
ATOM 2579 N N . ARG A 1 325 ? 32.031 23.859 2.5 1 97.12 325 ARG A N 1
ATOM 2580 C CA . ARG A 1 325 ? 32.969 24.875 2.039 1 97.12 325 ARG A CA 1
ATOM 2581 C C . ARG A 1 325 ? 34.25 24.875 2.881 1 97.12 325 ARG A C 1
ATOM 2583 O O . ARG A 1 325 ? 35.344 24.797 2.344 1 97.12 325 ARG A O 1
ATOM 2590 N N . GLU A 1 326 ? 34.094 24.906 4.137 1 96.81 326 GLU A N 1
ATOM 2591 C CA . GLU A 1 326 ? 35.219 25.219 5.027 1 96.81 326 GLU A CA 1
ATOM 2592 C C . GLU A 1 326 ? 35.938 23.953 5.441 1 96.81 326 GLU A C 1
ATOM 2594 O O . GLU A 1 326 ? 37.156 23.969 5.652 1 96.81 326 GLU A O 1
ATOM 2599 N N . GLU A 1 327 ? 35.219 22.922 5.594 1 95.5 327 GLU A N 1
ATOM 2600 C CA . GLU A 1 327 ? 35.844 21.703 6.09 1 95.5 327 GLU A CA 1
ATOM 2601 C C . GLU A 1 327 ? 36.188 20.75 4.949 1 95.5 327 GLU A C 1
ATOM 2603 O O . GLU A 1 327 ? 37.188 20.031 5.012 1 95.5 327 GLU A O 1
ATOM 2608 N N . LEU A 1 328 ? 35.406 20.719 3.92 1 96.88 328 LEU A N 1
ATOM 2609 C CA . LEU A 1 328 ? 35.594 19.734 2.857 1 96.88 328 LEU A CA 1
ATOM 2610 C C . LEU A 1 328 ? 36.156 20.391 1.608 1 96.88 328 LEU A C 1
ATOM 2612 O O . LEU A 1 328 ? 36.562 19.703 0.67 1 96.88 328 LEU A O 1
ATOM 2616 N N . GLY A 1 329 ? 36.125 21.703 1.469 1 95.94 329 GLY A N 1
ATOM 2617 C CA . GLY A 1 329 ? 36.75 22.438 0.371 1 95.94 329 GLY A CA 1
ATOM 2618 C C . GLY A 1 329 ? 35.938 22.375 -0.914 1 95.94 329 GLY A C 1
ATOM 2619 O O . GLY A 1 329 ? 36.5 22.484 -2.008 1 95.94 329 GLY A O 1
ATOM 2620 N N . LEU A 1 330 ? 34.656 22.125 -0.791 1 96.19 330 LEU A N 1
ATOM 2621 C CA . LEU A 1 330 ? 33.781 22.094 -1.962 1 96.19 330 LEU A CA 1
ATOM 2622 C C . LEU A 1 330 ? 33.062 23.438 -2.156 1 96.19 330 LEU A C 1
ATOM 2624 O O . LEU A 1 330 ? 32.656 24.062 -1.184 1 96.19 330 LEU A O 1
ATOM 2628 N N . GLU A 1 331 ? 33.094 23.859 -3.41 1 92.94 331 GLU A N 1
ATOM 2629 C CA . GLU A 1 331 ? 32.312 25.062 -3.693 1 92.94 331 GLU A CA 1
ATOM 2630 C C . GLU A 1 331 ? 30.812 24.797 -3.529 1 92.94 331 GLU A C 1
ATOM 2632 O O . GLU A 1 331 ? 30.266 23.906 -4.172 1 92.94 331 GLU A O 1
ATOM 2637 N N . SER A 1 332 ? 30.234 25.375 -2.531 1 94.19 332 SER A N 1
ATOM 2638 C CA . SER A 1 332 ? 28.812 25.188 -2.26 1 94.19 332 SER A CA 1
ATOM 2639 C C . SER A 1 332 ? 28.094 26.531 -2.117 1 94.19 332 SER A C 1
ATOM 2641 O O . SER A 1 332 ? 28.547 27.406 -1.382 1 94.19 332 SER A O 1
ATOM 2643 N N . ASP A 1 333 ? 26.984 26.688 -2.785 1 94.38 333 ASP A N 1
ATOM 2644 C CA . ASP A 1 333 ? 26.203 27.906 -2.82 1 94.38 333 ASP A CA 1
ATOM 2645 C C . ASP A 1 333 ? 25.016 27.844 -1.847 1 94.38 333 ASP A C 1
ATOM 2647 O O . ASP A 1 333 ? 24.141 26.984 -1.983 1 94.38 333 ASP A O 1
ATOM 2651 N N . ASP A 1 334 ? 24.938 28.812 -0.969 1 92.56 334 ASP A N 1
ATOM 2652 C CA . ASP A 1 334 ? 23.891 28.844 0.05 1 92.56 334 ASP A CA 1
ATOM 2653 C C . ASP A 1 334 ? 22.516 29.062 -0.579 1 92.56 334 ASP A C 1
ATOM 2655 O O . ASP A 1 334 ? 21.484 28.812 0.058 1 92.56 334 ASP A O 1
ATOM 2659 N N . GLY A 1 335 ? 22.484 29.531 -1.784 1 91.06 335 GLY A N 1
ATOM 2660 C CA . GLY A 1 335 ? 21.219 29.844 -2.447 1 91.06 335 GLY A CA 1
ATOM 2661 C C . GLY A 1 335 ? 20.703 28.703 -3.295 1 91.06 335 GLY A C 1
ATOM 2662 O O . GLY A 1 335 ? 19.672 28.828 -3.957 1 91.06 335 GLY A O 1
ATOM 2663 N N . LYS A 1 336 ? 21.453 27.609 -3.262 1 92.88 336 LYS A N 1
ATOM 2664 C CA . LYS A 1 336 ? 21.047 26.453 -4.066 1 92.88 336 LYS A CA 1
ATOM 2665 C C . LYS A 1 336 ? 20.922 25.203 -3.207 1 92.88 336 LYS A C 1
ATOM 2667 O O . LYS A 1 336 ? 21.578 25.078 -2.174 1 92.88 336 LYS A O 1
ATOM 2672 N N . ASN A 1 337 ? 20.016 24.375 -3.713 1 93.56 337 ASN A N 1
ATOM 2673 C CA . ASN A 1 337 ? 19.875 23.094 -3.031 1 93.56 337 ASN A CA 1
ATOM 2674 C C . ASN A 1 337 ? 21.125 22.234 -3.164 1 93.56 337 ASN A C 1
ATOM 2676 O O . ASN A 1 337 ? 22.031 22.562 -3.945 1 93.56 337 ASN A O 1
ATOM 2680 N N . PHE A 1 338 ? 21.188 21.172 -2.377 1 96.44 338 PHE A N 1
ATOM 2681 C CA . PHE A 1 338 ? 22.344 20.266 -2.424 1 96.44 338 PHE A CA 1
ATOM 2682 C C . PHE A 1 338 ? 22.359 19.484 -3.73 1 96.44 338 PHE A C 1
ATOM 2684 O O . PHE A 1 338 ? 21.312 19.031 -4.207 1 96.44 338 PHE A O 1
ATOM 2691 N N . THR A 1 339 ? 23.5 19.375 -4.312 1 94.19 339 THR A N 1
ATOM 2692 C CA . THR A 1 339 ? 23.703 18.469 -5.441 1 94.19 339 THR A CA 1
ATOM 2693 C C . THR A 1 339 ? 23.969 17.047 -4.961 1 94.19 339 THR A C 1
ATOM 2695 O O . THR A 1 339 ? 24.203 16.828 -3.771 1 94.19 339 THR A O 1
ATOM 2698 N N . ASP A 1 340 ? 23.938 16.156 -5.918 1 91.94 340 ASP A N 1
ATOM 2699 C CA . ASP A 1 340 ? 24.25 14.766 -5.582 1 91.94 340 ASP A CA 1
ATOM 2700 C C . ASP A 1 340 ? 25.656 14.648 -4.984 1 91.94 340 ASP A C 1
ATOM 2702 O O . ASP A 1 340 ? 25.875 13.883 -4.043 1 91.94 340 ASP A O 1
ATOM 2706 N N . GLN A 1 341 ? 26.562 15.391 -5.535 1 94.62 341 GLN A N 1
ATOM 2707 C CA . GLN A 1 341 ? 27.953 15.367 -5.066 1 94.62 341 GLN A CA 1
ATOM 2708 C C . GLN A 1 341 ? 28.047 15.906 -3.641 1 94.62 341 GLN A C 1
ATOM 2710 O O . GLN A 1 341 ? 28.781 15.352 -2.816 1 94.62 341 GLN A O 1
ATOM 2715 N N . GLU A 1 342 ? 27.359 16.969 -3.408 1 97.75 342 GLU A N 1
ATOM 2716 C CA . GLU A 1 342 ? 27.375 17.562 -2.074 1 97.75 342 GLU A CA 1
ATOM 2717 C C . GLU A 1 342 ? 26.781 16.609 -1.037 1 97.75 342 GLU A C 1
ATOM 2719 O O . GLU A 1 342 ? 27.344 16.453 0.054 1 97.75 342 GLU A O 1
ATOM 2724 N N . GLU A 1 343 ? 25.672 15.969 -1.376 1 96.69 343 GLU A N 1
ATOM 2725 C CA . GLU A 1 343 ? 25.047 15.008 -0.476 1 96.69 343 GLU A CA 1
ATOM 2726 C C . GLU A 1 343 ? 25.984 13.836 -0.181 1 96.69 343 GLU A C 1
ATOM 2728 O O . GLU A 1 343 ? 26.125 13.414 0.97 1 96.69 343 GLU A O 1
ATOM 2733 N N . ALA A 1 344 ? 26.594 13.367 -1.189 1 95.81 344 ALA A N 1
ATOM 2734 C CA . ALA A 1 344 ? 27.531 12.25 -1.035 1 95.81 344 ALA A CA 1
ATOM 2735 C C . ALA A 1 344 ? 28.703 12.633 -0.137 1 95.81 344 ALA A C 1
ATOM 2737 O O . ALA A 1 344 ? 29.141 11.836 0.687 1 95.81 344 ALA A O 1
ATOM 2738 N N . ALA A 1 345 ? 29.234 13.812 -0.383 1 97.94 345 ALA A N 1
ATOM 2739 C CA . ALA A 1 345 ? 30.344 14.305 0.419 1 97.94 345 ALA A CA 1
ATOM 2740 C C . ALA A 1 345 ? 29.953 14.422 1.891 1 97.94 345 ALA A C 1
ATOM 2742 O O . ALA A 1 345 ? 30.734 14.031 2.775 1 97.94 345 ALA A O 1
ATOM 2743 N N . LEU A 1 346 ? 28.781 14.969 2.125 1 98.19 346 LEU A N 1
ATOM 2744 C CA . LEU A 1 346 ? 28.297 15.062 3.496 1 98.19 346 LEU A CA 1
ATOM 2745 C C . LEU A 1 346 ? 28.125 13.672 4.105 1 98.19 346 LEU A C 1
ATOM 2747 O O . LEU A 1 346 ? 28.422 13.469 5.285 1 98.19 346 LEU A O 1
ATOM 2751 N N . GLY A 1 347 ? 27.594 12.758 3.299 1 97.38 347 GLY A N 1
ATOM 2752 C CA . GLY A 1 347 ? 27.453 11.391 3.773 1 97.38 347 GLY A CA 1
ATOM 2753 C C . GLY A 1 347 ? 28.75 10.781 4.254 1 97.38 347 GLY A C 1
ATOM 2754 O O . GLY A 1 347 ? 28.797 10.18 5.332 1 97.38 347 GLY A O 1
ATOM 2755 N N . ARG A 1 348 ? 29.781 10.945 3.482 1 96.69 348 ARG A N 1
ATOM 2756 C CA . ARG A 1 348 ? 31.094 10.438 3.861 1 96.69 348 ARG A CA 1
ATOM 2757 C C . ARG A 1 348 ? 31.609 11.125 5.121 1 96.69 348 ARG A C 1
ATOM 2759 O O . ARG A 1 348 ? 32.156 10.469 6.004 1 96.69 348 ARG A O 1
ATOM 2766 N N . TYR A 1 349 ? 31.406 12.383 5.109 1 97.88 349 TYR A N 1
ATOM 2767 C CA . TYR A 1 349 ? 31.859 13.18 6.242 1 97.88 349 TYR A CA 1
ATOM 2768 C C . TYR A 1 349 ? 31.234 12.695 7.543 1 97.88 349 TYR A C 1
ATOM 2770 O O . TYR A 1 349 ? 31.938 12.477 8.539 1 97.88 349 TYR A O 1
ATOM 2778 N N . PHE A 1 350 ? 29.922 12.508 7.605 1 97.75 350 PHE A N 1
ATOM 2779 C CA . PHE A 1 350 ? 29.219 12.07 8.805 1 97.75 350 PHE A CA 1
ATOM 2780 C C . PHE A 1 350 ? 29.625 10.656 9.188 1 97.75 350 PHE A C 1
ATOM 2782 O O . PHE A 1 350 ? 29.75 10.336 10.367 1 97.75 350 PHE A O 1
ATOM 2789 N N . ARG A 1 351 ? 29.812 9.844 8.234 1 96.62 351 ARG A N 1
ATOM 2790 C CA . ARG A 1 351 ? 30.234 8.469 8.477 1 96.62 351 ARG A CA 1
ATOM 2791 C C . ARG A 1 351 ? 31.609 8.414 9.125 1 96.62 351 ARG A C 1
ATOM 2793 O O . ARG A 1 351 ? 31.859 7.559 9.984 1 96.62 351 ARG A O 1
ATOM 2800 N N . GLU A 1 352 ? 32.5 9.32 8.742 1 96.06 352 GLU A N 1
ATOM 2801 C CA . GLU A 1 352 ? 33.875 9.281 9.18 1 96.06 352 GLU A CA 1
ATOM 2802 C C . GLU A 1 352 ? 34.094 10.141 10.422 1 96.06 352 GLU A C 1
ATOM 2804 O O . GLU A 1 352 ? 35.188 10.164 10.984 1 96.06 352 GLU A O 1
ATOM 2809 N N . SER A 1 353 ? 33.094 10.797 10.891 1 94.88 353 SER A N 1
ATOM 2810 C CA . SER A 1 353 ? 33.25 11.734 12 1 94.88 353 SER A CA 1
ATOM 2811 C C . SER A 1 353 ? 32.656 11.164 13.281 1 94.88 353 SER A C 1
ATOM 2813 O O . SER A 1 353 ? 31.453 11.242 13.5 1 94.88 353 SER A O 1
ATOM 2815 N N . PRO A 1 354 ? 33.469 10.812 14.219 1 92.19 354 PRO A N 1
ATOM 2816 C CA . PRO A 1 354 ? 32.969 10.266 15.477 1 92.19 354 PRO A CA 1
ATOM 2817 C C . PRO A 1 354 ? 32.094 11.266 16.25 1 92.19 354 PRO A C 1
ATOM 2819 O O . PRO A 1 354 ? 31.125 10.875 16.906 1 92.19 354 PRO A O 1
ATOM 2822 N N . HIS A 1 355 ? 32.438 12.508 16.125 1 90.44 355 HIS A N 1
ATOM 2823 C CA . HIS A 1 355 ? 31.719 13.516 16.875 1 90.44 355 HIS A CA 1
ATOM 2824 C C . HIS A 1 355 ? 30.312 13.727 16.312 1 90.44 355 HIS A C 1
ATOM 2826 O O . HIS A 1 355 ? 29.438 14.281 16.984 1 90.44 355 HIS A O 1
ATOM 2832 N N . LEU A 1 356 ? 30.109 13.18 15.109 1 90.81 356 LEU A N 1
ATOM 2833 C CA . LEU A 1 356 ? 28.781 13.273 14.492 1 90.81 356 LEU A CA 1
ATOM 2834 C C . LEU A 1 356 ? 28.078 11.922 14.516 1 90.81 356 LEU A C 1
ATOM 2836 O O . LEU A 1 356 ? 27.062 11.742 13.859 1 90.81 356 LEU A O 1
ATOM 2840 N N . GLY A 1 357 ? 28.672 10.961 15.242 1 89.19 357 GLY A N 1
ATOM 2841 C CA . GLY A 1 357 ? 28 9.688 15.477 1 89.19 357 GLY A CA 1
ATOM 2842 C C . GLY A 1 357 ? 28.484 8.586 14.562 1 89.19 357 GLY A C 1
ATOM 2843 O O . GLY A 1 357 ? 28.094 7.426 14.711 1 89.19 357 GLY A O 1
ATOM 2844 N N . SER A 1 358 ? 29.453 8.891 13.516 1 95.56 358 SER A N 1
ATOM 2845 C CA . SER A 1 358 ? 29.906 7.891 12.555 1 95.56 358 SER A CA 1
ATOM 2846 C C . SER A 1 358 ? 28.719 7.141 11.953 1 95.56 358 SER A C 1
ATOM 2848 O O . SER A 1 358 ? 28.641 5.914 12.047 1 95.56 358 SER A O 1
ATOM 2850 N N . THR A 1 359 ? 27.875 7.902 11.273 1 98 359 THR A N 1
ATOM 2851 C CA . THR A 1 359 ? 26.547 7.402 10.93 1 98 359 THR A CA 1
ATOM 2852 C C . THR A 1 359 ? 26.297 7.531 9.43 1 98 359 THR A C 1
ATOM 2854 O O . THR A 1 359 ? 26.953 8.336 8.758 1 98 359 THR A O 1
ATOM 2857 N N . ASP A 1 360 ? 25.438 6.676 8.93 1 98.19 360 ASP A N 1
ATOM 2858 C CA . ASP A 1 360 ? 24.984 6.738 7.551 1 98.19 360 ASP A CA 1
ATOM 2859 C C . ASP A 1 360 ? 23.609 7.418 7.457 1 98.19 360 ASP A C 1
ATOM 2861 O O . ASP A 1 360 ? 23.016 7.469 6.383 1 98.19 360 ASP A O 1
ATOM 2865 N N . VAL A 1 361 ? 23.078 7.965 8.586 1 98.56 361 VAL A N 1
ATOM 2866 C CA . VAL A 1 361 ? 21.781 8.633 8.594 1 98.56 361 VAL A CA 1
ATOM 2867 C C . VAL A 1 361 ? 21.875 9.922 9.398 1 98.56 361 VAL A C 1
ATOM 2869 O O . VAL A 1 361 ? 22.312 9.914 10.547 1 98.56 361 VAL A O 1
ATOM 2872 N N . PHE A 1 362 ? 21.453 11.07 8.836 1 98.69 362 PHE A N 1
ATOM 2873 C CA . PHE A 1 362 ? 21.391 12.352 9.523 1 98.69 362 PHE A CA 1
ATOM 2874 C C . PHE A 1 362 ? 20.359 13.258 8.867 1 98.69 362 PHE A C 1
ATOM 2876 O O . PHE A 1 362 ? 19.891 12.984 7.754 1 98.69 362 PHE A O 1
ATOM 2883 N N . THR A 1 363 ? 19.969 14.273 9.586 1 98.69 363 THR A N 1
ATOM 2884 C CA . THR A 1 363 ? 18.922 15.172 9.117 1 98.69 363 THR A CA 1
ATOM 2885 C C . THR A 1 363 ? 19.453 16.594 8.977 1 98.69 363 THR A C 1
ATOM 2887 O O . THR A 1 363 ? 20.266 17.047 9.797 1 98.69 363 THR A O 1
ATOM 2890 N N . ILE A 1 364 ? 19.078 17.25 7.914 1 98.56 364 ILE A N 1
ATOM 2891 C CA . ILE A 1 364 ? 19.328 18.672 7.695 1 98.56 364 ILE A CA 1
ATOM 2892 C C . ILE A 1 364 ? 18.016 19.453 7.754 1 98.56 364 ILE A C 1
ATOM 2894 O O . ILE A 1 364 ? 17.062 19.141 7.023 1 98.56 364 ILE A O 1
ATOM 2898 N N . ASP A 1 365 ? 17.922 20.453 8.656 1 98.06 365 ASP A N 1
ATOM 2899 C CA . ASP A 1 365 ? 16.656 21.188 8.766 1 98.06 365 ASP A CA 1
ATOM 2900 C C . ASP A 1 365 ? 16.875 22.672 8.477 1 98.06 365 ASP A C 1
ATOM 2902 O O . ASP A 1 365 ? 17.969 23.094 8.086 1 98.06 365 ASP A O 1
ATOM 2906 N N . GLN A 1 366 ? 15.828 23.422 8.453 1 97.56 366 GLN A N 1
ATOM 2907 C CA . GLN A 1 366 ? 15.812 24.875 8.281 1 97.56 366 GLN A CA 1
ATOM 2908 C C . GLN A 1 366 ? 16.297 25.266 6.891 1 97.56 366 GLN A C 1
ATOM 2910 O O . GLN A 1 366 ? 17.219 26.078 6.762 1 97.56 366 GLN A O 1
ATOM 2915 N N . TYR A 1 367 ? 15.703 24.75 5.906 1 97.69 367 TYR A N 1
ATOM 2916 C CA . TYR A 1 367 ? 16.016 25.078 4.523 1 97.69 367 TYR A CA 1
ATOM 2917 C C . TYR A 1 367 ? 15.516 26.469 4.168 1 97.69 367 TYR A C 1
ATOM 2919 O O . TYR A 1 367 ? 14.539 26.953 4.75 1 97.69 367 TYR A O 1
ATOM 2927 N N . PRO A 1 368 ? 16.219 27.078 3.191 1 96.06 368 PRO A N 1
ATOM 2928 C CA . PRO A 1 368 ? 15.648 28.312 2.656 1 96.06 368 PRO A CA 1
ATOM 2929 C C . PRO A 1 368 ? 14.234 28.125 2.121 1 96.06 368 PRO A C 1
ATOM 2931 O O . PRO A 1 368 ? 13.961 27.141 1.412 1 96.06 368 PRO A O 1
ATOM 2934 N N . ALA A 1 369 ? 13.297 29.047 2.422 1 92.56 369 ALA A N 1
ATOM 2935 C CA . ALA A 1 369 ? 11.891 28.953 2.047 1 92.56 369 ALA A CA 1
ATOM 2936 C C . ALA A 1 369 ? 11.727 28.891 0.53 1 92.56 369 ALA A C 1
ATOM 2938 O O . ALA A 1 369 ? 10.82 28.219 0.024 1 92.56 369 ALA A O 1
ATOM 2939 N N . SER A 1 370 ? 12.648 29.453 -0.209 1 89.56 370 SER A N 1
ATOM 2940 C CA . SER A 1 370 ? 12.578 29.547 -1.664 1 89.56 370 SER A CA 1
ATOM 2941 C C . SER A 1 370 ? 12.797 28.188 -2.309 1 89.56 370 SER A C 1
ATOM 2943 O O . SER A 1 370 ? 12.516 28 -3.496 1 89.56 370 SER A O 1
ATOM 2945 N N . MET A 1 371 ? 13.211 27.234 -1.508 1 91.38 371 MET A N 1
ATOM 2946 C CA . MET A 1 371 ? 13.508 25.906 -2.033 1 91.38 371 MET A CA 1
ATOM 2947 C C . MET A 1 371 ? 12.422 24.906 -1.647 1 91.38 371 MET A C 1
ATOM 2949 O O . MET A 1 371 ? 12.531 23.719 -1.951 1 91.38 371 MET A O 1
ATOM 2953 N N . ARG A 1 372 ? 11.469 25.391 -1.021 1 92.88 372 ARG A N 1
ATOM 2954 C CA . ARG A 1 372 ? 10.445 24.5 -0.473 1 92.88 372 ARG A CA 1
ATOM 2955 C C . ARG A 1 372 ? 9.062 24.875 -0.977 1 92.88 372 ARG A C 1
ATOM 2957 O O . ARG A 1 372 ? 8.859 25.984 -1.479 1 92.88 372 ARG A O 1
ATOM 2964 N N . GLN A 1 373 ? 8.125 23.938 -0.873 1 90.69 373 GLN A N 1
ATOM 2965 C CA . GLN A 1 373 ? 6.781 24.109 -1.417 1 90.69 373 GLN A CA 1
ATOM 2966 C C . GLN A 1 373 ? 6.086 25.312 -0.792 1 90.69 373 GLN A C 1
ATOM 2968 O O . GLN A 1 373 ? 6.383 25.688 0.344 1 90.69 373 GLN A O 1
ATOM 2973 N N . PHE A 1 374 ? 5.062 25.812 -1.431 1 91.69 374 PHE A N 1
ATOM 2974 C CA . PHE A 1 374 ? 4.398 27.062 -1.071 1 91.69 374 PHE A CA 1
ATOM 2975 C C . PHE A 1 374 ? 3.717 26.953 0.286 1 91.69 374 PHE A C 1
ATOM 2977 O O . PHE A 1 374 ? 3.529 27.938 0.984 1 91.69 374 PHE A O 1
ATOM 2984 N N . ASN A 1 375 ? 3.359 25.719 0.619 1 95.19 375 ASN A N 1
ATOM 2985 C CA . ASN A 1 375 ? 2.572 25.562 1.837 1 95.19 375 ASN A CA 1
ATOM 2986 C C . ASN A 1 375 ? 3.443 25.156 3.02 1 95.19 375 ASN A C 1
ATOM 2988 O O . ASN A 1 375 ? 2.934 24.703 4.043 1 95.19 375 ASN A O 1
ATOM 2992 N N . SER A 1 376 ? 4.781 25.312 2.9 1 96.75 376 SER A N 1
ATOM 2993 C CA . SER A 1 376 ? 5.695 25.078 4.016 1 96.75 376 SER A CA 1
ATOM 2994 C C . SER A 1 376 ? 5.703 26.266 4.977 1 96.75 376 SER A C 1
ATOM 2996 O O . SER A 1 376 ? 5.727 27.406 4.547 1 96.75 376 SER A O 1
ATOM 2998 N N . GLN A 1 377 ? 5.691 25.984 6.238 1 97.62 377 GLN A N 1
ATOM 2999 C CA . GLN A 1 377 ? 5.68 27.031 7.246 1 97.62 377 GLN A CA 1
ATOM 3000 C C . GLN A 1 377 ? 7.027 27.75 7.305 1 97.62 377 GLN A C 1
ATOM 3002 O O . GLN A 1 377 ? 8.078 27.109 7.402 1 97.62 377 GLN A O 1
ATOM 3007 N N . ALA A 1 378 ? 7.004 29.062 7.262 1 95.25 378 ALA A N 1
ATOM 3008 C CA . ALA A 1 378 ? 8.219 29.844 7.445 1 95.25 378 ALA A CA 1
ATOM 3009 C C . ALA A 1 378 ? 8.75 29.719 8.867 1 95.25 378 ALA A C 1
ATOM 3011 O O . ALA A 1 378 ? 7.98 29.547 9.812 1 95.25 378 ALA A O 1
ATOM 3012 N N . ASN A 1 379 ? 10.031 29.75 8.984 1 95.56 379 ASN A N 1
ATOM 3013 C CA . ASN A 1 379 ? 10.633 29.781 10.32 1 95.56 379 ASN A CA 1
ATOM 3014 C C . ASN A 1 379 ? 10.375 31.109 11.031 1 95.56 379 ASN A C 1
ATOM 3016 O O . ASN A 1 379 ? 10.812 32.156 10.562 1 95.56 379 ASN A O 1
ATOM 3020 N N . PRO A 1 380 ? 9.758 31.016 12.156 1 91.56 380 PRO A N 1
ATOM 3021 C CA . PRO A 1 380 ? 9.414 32.281 12.812 1 91.56 380 PRO A CA 1
ATOM 3022 C C . PRO A 1 380 ? 10.641 33 13.367 1 91.56 380 PRO A C 1
ATOM 3024 O O . PRO A 1 380 ? 10.617 34.219 13.508 1 91.56 380 PRO A O 1
ATOM 3027 N N . ASP A 1 381 ? 11.688 32.312 13.609 1 92.5 381 ASP A N 1
ATOM 3028 C CA . ASP A 1 381 ? 12.836 32.906 14.289 1 92.5 381 ASP A CA 1
ATOM 3029 C C . ASP A 1 381 ? 13.953 33.219 13.297 1 92.5 381 ASP A C 1
ATOM 3031 O O . ASP A 1 381 ? 14.906 33.938 13.641 1 92.5 381 ASP A O 1
ATOM 3035 N N . ALA A 1 382 ? 13.852 32.688 12.133 1 91.94 382 ALA A N 1
ATOM 3036 C CA . ALA A 1 382 ? 14.891 32.906 11.133 1 91.94 382 ALA A CA 1
ATOM 3037 C C . ALA A 1 382 ? 14.281 33.312 9.789 1 91.94 382 ALA A C 1
ATOM 3039 O O . ALA A 1 382 ? 14.047 32.438 8.938 1 91.94 382 ALA A O 1
ATOM 3040 N N . PRO A 1 383 ? 14.219 34.594 9.602 1 91.44 383 PRO A N 1
ATOM 3041 C CA . PRO A 1 383 ? 13.617 35.062 8.352 1 91.44 383 PRO A CA 1
ATOM 3042 C C . PRO A 1 383 ? 14.305 34.469 7.113 1 91.44 383 PRO A C 1
ATOM 3044 O O . PRO A 1 383 ? 15.531 34.375 7.074 1 91.44 383 PRO A O 1
ATOM 3047 N N . GLY A 1 384 ? 13.5 34.062 6.188 1 92.44 384 GLY A N 1
ATOM 3048 C CA . GLY A 1 384 ? 14.023 33.5 4.949 1 92.44 384 GLY A CA 1
ATOM 3049 C C . GLY A 1 384 ? 14.148 32 4.98 1 92.44 384 GLY A C 1
ATOM 3050 O O . GLY A 1 384 ? 14.305 31.359 3.934 1 92.44 384 GLY A O 1
ATOM 3051 N N . LEU A 1 385 ? 14.125 31.453 6.16 1 95.69 385 LEU A N 1
ATOM 3052 C CA . LEU A 1 385 ? 14.203 30 6.309 1 95.69 385 LEU A CA 1
ATOM 3053 C C . LEU A 1 385 ? 12.836 29.406 6.605 1 95.69 385 LEU A C 1
ATOM 3055 O O . LEU A 1 385 ? 11.883 30.141 6.898 1 95.69 385 LEU A O 1
ATOM 3059 N N . SER A 1 386 ? 12.734 28.109 6.43 1 96.69 386 SER A N 1
ATOM 3060 C CA . SER A 1 386 ? 11.461 27.422 6.637 1 96.69 386 SER A CA 1
ATOM 3061 C C . SER A 1 386 ? 11.609 26.266 7.617 1 96.69 386 SER A C 1
ATOM 3063 O O . SER A 1 386 ? 12.727 25.797 7.867 1 96.69 386 SER A O 1
ATOM 3065 N N . ASN A 1 387 ? 10.492 25.922 8.234 1 98.25 387 ASN A N 1
ATOM 3066 C CA . ASN A 1 387 ? 10.438 24.75 9.102 1 98.25 387 ASN A CA 1
ATOM 3067 C C . ASN A 1 387 ? 10.359 23.453 8.289 1 98.25 387 ASN A C 1
ATOM 3069 O O . ASN A 1 387 ? 9.336 22.766 8.312 1 98.25 387 ASN A O 1
ATOM 3073 N N . THR A 1 388 ? 11.438 23.156 7.551 1 98.06 388 THR A N 1
ATOM 3074 C CA . THR A 1 388 ? 11.531 22 6.668 1 98.06 388 THR A CA 1
ATOM 3075 C C . THR A 1 388 ? 12.789 21.188 6.977 1 98.06 388 THR A C 1
ATOM 3077 O O . THR A 1 388 ? 13.656 21.641 7.727 1 98.06 388 THR A O 1
ATOM 3080 N N . TRP A 1 389 ? 12.812 19.938 6.488 1 98.44 389 TRP A N 1
ATOM 3081 C CA . TRP A 1 389 ? 13.984 19.109 6.723 1 98.44 389 TRP A CA 1
ATOM 3082 C C . TRP A 1 389 ? 14.109 18.031 5.648 1 98.44 389 TRP A C 1
ATOM 3084 O O . TRP A 1 389 ? 13.125 17.688 4.98 1 98.44 389 TRP A O 1
ATOM 3094 N N . ASP A 1 390 ? 15.273 17.578 5.414 1 98.44 390 ASP A N 1
ATOM 3095 C CA . ASP A 1 390 ? 15.594 16.391 4.641 1 98.44 390 ASP A CA 1
ATOM 3096 C C . ASP A 1 390 ? 16.422 15.398 5.465 1 98.44 390 ASP A C 1
ATOM 3098 O O . ASP A 1 390 ? 17.297 15.805 6.242 1 98.44 390 ASP A O 1
ATOM 3102 N N . THR A 1 391 ? 16.078 14.211 5.352 1 98.5 391 THR A N 1
ATOM 3103 C CA . THR A 1 391 ? 16.906 13.172 5.949 1 98.5 391 THR A CA 1
ATOM 3104 C C . THR A 1 391 ? 17.781 12.5 4.891 1 98.5 391 THR A C 1
ATOM 3106 O O . THR A 1 391 ? 17.281 12.078 3.848 1 98.5 391 THR A O 1
ATOM 3109 N N . ILE A 1 392 ? 19.062 12.469 5.188 1 98.12 392 ILE A N 1
ATOM 3110 C CA . ILE A 1 392 ? 20.062 11.875 4.301 1 98.12 392 ILE A CA 1
ATOM 3111 C C . ILE A 1 392 ? 20.406 10.469 4.781 1 98.12 392 ILE A C 1
ATOM 3113 O O . ILE A 1 392 ? 20.75 10.273 5.949 1 98.12 392 ILE A O 1
ATOM 3117 N N . VAL A 1 393 ? 20.281 9.5 3.936 1 97.31 393 VAL A N 1
ATOM 3118 C CA . VAL A 1 393 ? 20.625 8.109 4.207 1 97.31 393 VAL A CA 1
ATOM 3119 C C . VAL A 1 393 ? 21.609 7.609 3.164 1 97.31 393 VAL A C 1
ATOM 3121 O O . VAL A 1 393 ? 21.344 7.648 1.963 1 97.31 393 VAL A O 1
ATOM 3124 N N . GLY A 1 394 ? 22.719 7.133 3.607 1 94.06 394 GLY A N 1
ATOM 3125 C CA . GLY A 1 394 ? 23.734 6.652 2.688 1 94.06 394 GLY A CA 1
ATOM 3126 C C . GLY A 1 394 ? 24.234 7.727 1.739 1 94.06 394 GLY A C 1
ATOM 3127 O O . GLY A 1 394 ? 24.578 7.438 0.588 1 94.06 394 GLY A O 1
ATOM 3128 N N . GLY A 1 395 ? 24.094 8.977 2.104 1 95.38 395 GLY A N 1
ATOM 3129 C CA . GLY A 1 395 ? 24.625 10.078 1.312 1 95.38 395 GLY A CA 1
ATOM 3130 C C . GLY A 1 395 ? 23.641 10.602 0.286 1 95.38 395 GLY A C 1
ATOM 3131 O O . GLY A 1 395 ? 24.016 11.32 -0.637 1 95.38 395 GLY A O 1
ATOM 3132 N N . ARG A 1 396 ? 22.391 10.219 0.446 1 95.19 396 ARG A N 1
ATOM 3133 C CA . ARG A 1 396 ? 21.359 10.68 -0.473 1 95.19 396 ARG A CA 1
ATOM 3134 C C . ARG A 1 396 ? 20.094 11.102 0.284 1 95.19 396 ARG A C 1
ATOM 3136 O O . ARG A 1 396 ? 19.703 10.453 1.26 1 95.19 396 ARG A O 1
ATOM 3143 N N . GLU A 1 397 ? 19.5 12.164 -0.207 1 96.31 397 GLU A N 1
ATOM 3144 C CA . GLU A 1 397 ? 18.203 12.547 0.358 1 96.31 397 GLU A CA 1
ATOM 3145 C C . GLU A 1 397 ? 17.156 11.461 0.118 1 96.31 397 GLU A C 1
ATOM 3147 O O . GLU A 1 397 ? 16.938 11.039 -1.02 1 96.31 397 GLU A O 1
ATOM 3152 N N . ILE A 1 398 ? 16.516 11.047 1.162 1 95.81 398 ILE A N 1
ATOM 3153 C CA . ILE A 1 398 ? 15.531 9.984 1.047 1 95.81 398 ILE A CA 1
ATOM 3154 C C . ILE A 1 398 ? 14.18 10.477 1.55 1 95.81 398 ILE A C 1
ATOM 3156 O O . ILE A 1 398 ? 13.133 9.945 1.164 1 95.81 398 ILE A O 1
ATOM 3160 N N . CYS A 1 399 ? 14.172 11.422 2.387 1 96.81 399 CYS A N 1
ATOM 3161 C CA . CYS A 1 399 ? 12.977 11.922 3.057 1 96.81 399 CYS A CA 1
ATOM 3162 C C . CYS A 1 399 ? 12.961 13.445 3.076 1 96.81 399 CYS A C 1
ATOM 3164 O O . CYS A 1 399 ? 13.961 14.078 3.43 1 96.81 399 CYS A O 1
ATOM 3166 N N . SER A 1 400 ? 11.883 13.992 2.654 1 97.69 400 SER A N 1
ATOM 3167 C CA . SER A 1 400 ? 11.664 15.43 2.732 1 97.69 400 SER A CA 1
ATOM 3168 C C . SER A 1 400 ? 10.391 15.758 3.508 1 97.69 400 SER A C 1
ATOM 3170 O O . SER A 1 400 ? 9.328 15.18 3.242 1 97.69 400 SER A O 1
ATOM 3172 N N . GLY A 1 401 ? 10.523 16.625 4.5 1 98.19 401 GLY A N 1
ATOM 3173 C CA . GLY A 1 401 ? 9.383 16.953 5.348 1 98.19 401 GLY A CA 1
ATOM 3174 C C . GLY A 1 401 ? 9.25 18.422 5.645 1 98.19 401 GLY A C 1
ATOM 3175 O O . GLY A 1 401 ? 10.141 19.219 5.312 1 98.19 401 GLY A O 1
ATOM 3176 N N . SER A 1 402 ? 8.133 18.766 6.191 1 98.25 402 SER A N 1
ATOM 3177 C CA . SER A 1 402 ? 7.828 20.172 6.484 1 98.25 402 SER A CA 1
ATOM 3178 C C . SER A 1 402 ? 6.723 20.281 7.531 1 98.25 402 SER A C 1
ATOM 3180 O O . SER A 1 402 ? 5.836 19.422 7.602 1 98.25 402 SER A O 1
ATOM 3182 N N . GLN A 1 403 ? 6.934 21.297 8.352 1 98.56 403 GLN A N 1
ATOM 3183 C CA . GLN A 1 403 ? 5.723 21.859 8.938 1 98.56 403 GLN A CA 1
ATOM 3184 C C . GLN A 1 403 ? 4.895 22.594 7.887 1 98.56 403 GLN A C 1
ATOM 3186 O O . GLN A 1 403 ? 5.43 23.391 7.117 1 98.56 403 GLN A O 1
ATOM 3191 N N . ARG A 1 404 ? 3.66 22.281 7.844 1 98.38 404 ARG A N 1
ATOM 3192 C CA . ARG A 1 404 ? 2.805 22.922 6.852 1 98.38 404 ARG A CA 1
ATOM 3193 C C . ARG A 1 404 ? 2 24.062 7.469 1 98.38 404 ARG A C 1
ATOM 3195 O O . ARG A 1 404 ? 1.655 24.016 8.648 1 98.38 404 ARG A O 1
ATOM 3202 N N . ILE A 1 405 ? 1.73 25.016 6.645 1 97.56 405 ILE A N 1
ATOM 3203 C CA . ILE A 1 405 ? 0.864 26.125 7.059 1 97.56 405 ILE A CA 1
ATOM 3204 C C . ILE A 1 405 ? -0.512 25.578 7.438 1 97.56 405 ILE A C 1
ATOM 3206 O O . ILE A 1 405 ? -1.091 24.766 6.703 1 97.56 405 ILE A O 1
ATOM 3210 N N . ASN A 1 406 ? -0.992 25.969 8.602 1 97.81 406 ASN A N 1
ATOM 3211 C CA . ASN A 1 406 ? -2.314 25.5 8.992 1 97.81 406 ASN A CA 1
ATOM 3212 C C . ASN A 1 406 ? -3.348 26.625 8.945 1 97.81 406 ASN A C 1
ATOM 3214 O O . ASN A 1 406 ? -4.551 26.359 8.93 1 97.81 406 ASN A O 1
ATOM 3218 N N . SER A 1 407 ? -2.918 27.922 8.922 1 96.62 407 SER A N 1
ATOM 3219 C CA . SER A 1 407 ? -3.822 29.062 8.836 1 96.62 407 SER A CA 1
ATOM 3220 C C . SER A 1 407 ? -4.359 29.25 7.426 1 96.62 407 SER A C 1
ATOM 3222 O O . SER A 1 407 ? -3.59 29.312 6.465 1 96.62 407 SER A O 1
ATOM 3224 N N . TYR A 1 408 ? -5.672 29.359 7.332 1 97 408 TYR A N 1
ATOM 3225 C CA . TYR A 1 408 ? -6.297 29.578 6.031 1 97 408 TYR A CA 1
ATOM 3226 C C . TYR A 1 408 ? -5.758 30.828 5.367 1 97 408 TYR A C 1
ATOM 3228 O O . TYR A 1 408 ? -5.359 30.812 4.199 1 97 408 TYR A O 1
ATOM 3236 N N . ASP A 1 409 ? -5.734 31.922 6.098 1 96.31 409 ASP A N 1
ATOM 3237 C CA . ASP A 1 409 ? -5.305 33.219 5.551 1 96.31 409 ASP A CA 1
ATOM 3238 C C . ASP A 1 409 ? -3.836 33.156 5.137 1 96.31 409 ASP A C 1
ATOM 3240 O O . ASP A 1 409 ? -3.473 33.656 4.062 1 96.31 409 ASP A O 1
ATOM 3244 N N . GLU A 1 410 ? -3.01 32.594 5.992 1 95.75 410 GLU A N 1
ATOM 3245 C CA . GLU A 1 410 ? -1.589 32.469 5.672 1 95.75 410 GLU A CA 1
ATOM 3246 C C . GLU A 1 410 ? -1.369 31.641 4.422 1 95.75 410 GLU A C 1
ATOM 3248 O O . GLU A 1 410 ? -0.507 31.953 3.598 1 95.75 410 GLU A O 1
ATOM 3253 N N . LEU A 1 411 ? -2.096 30.562 4.312 1 96.81 411 LEU A N 1
ATOM 3254 C CA . LEU A 1 411 ? -1.971 29.703 3.148 1 96.81 411 LEU A CA 1
ATOM 3255 C C . LEU A 1 411 ? -2.338 30.453 1.871 1 96.81 411 LEU A C 1
ATOM 3257 O O . LEU A 1 411 ? -1.632 30.359 0.865 1 96.81 411 LEU A O 1
ATOM 3261 N N . CYS A 1 412 ? -3.434 31.188 1.907 1 96.69 412 CYS A N 1
ATOM 3262 C CA . CYS A 1 412 ? -3.857 31.969 0.748 1 96.69 412 CYS A CA 1
ATOM 3263 C C . CYS A 1 412 ? -2.795 33 0.356 1 96.69 412 CYS A C 1
ATOM 3265 O O . CYS A 1 412 ? -2.523 33.188 -0.83 1 96.69 412 CYS A O 1
ATOM 3267 N N . GLU A 1 413 ? -2.234 33.594 1.345 1 95.75 413 GLU A N 1
ATOM 3268 C CA . GLU A 1 413 ? -1.168 34.562 1.079 1 95.75 413 GLU A CA 1
ATOM 3269 C C . GLU A 1 413 ? 0.041 33.875 0.441 1 95.75 413 GLU A C 1
ATOM 3271 O O . GLU A 1 413 ? 0.629 34.406 -0.504 1 95.75 413 GLU A O 1
ATOM 3276 N N . ALA A 1 414 ? 0.399 32.781 0.979 1 94.44 414 ALA A N 1
ATOM 3277 C CA . ALA A 1 414 ? 1.524 32.031 0.432 1 94.44 414 ALA A CA 1
ATOM 3278 C C . ALA A 1 414 ? 1.262 31.609 -1.015 1 94.44 414 ALA A C 1
ATOM 3280 O O . ALA A 1 414 ? 2.166 31.656 -1.853 1 94.44 414 ALA A O 1
ATOM 3281 N N . MET A 1 415 ? 0.04 31.172 -1.287 1 94 415 MET A N 1
ATOM 3282 C CA . MET A 1 415 ? -0.351 30.812 -2.645 1 94 415 MET A CA 1
ATOM 3283 C C . MET A 1 415 ? -0.175 31.984 -3.598 1 94 415 MET A C 1
ATOM 3285 O O . MET A 1 415 ? 0.399 31.844 -4.68 1 94 415 MET A O 1
ATOM 3289 N N . ARG A 1 416 ? -0.56 33.156 -3.146 1 94.88 416 ARG A N 1
ATOM 3290 C CA . ARG A 1 416 ? -0.491 34.344 -3.982 1 94.88 416 ARG A CA 1
ATOM 3291 C C . ARG A 1 416 ? 0.954 34.781 -4.188 1 94.88 416 ARG A C 1
ATOM 3293 O O . ARG A 1 416 ? 1.305 35.312 -5.246 1 94.88 416 ARG A O 1
ATOM 3300 N N . ALA A 1 417 ? 1.758 34.531 -3.213 1 90.12 417 ALA A N 1
ATOM 3301 C CA . ALA A 1 417 ? 3.143 35 -3.236 1 90.12 417 ALA A CA 1
ATOM 3302 C C . ALA A 1 417 ? 3.986 34.156 -4.191 1 90.12 417 ALA A C 1
ATOM 3304 O O . ALA A 1 417 ? 4.973 34.656 -4.75 1 90.12 417 ALA A O 1
ATOM 3305 N N . GLY A 1 418 ? 3.658 33.031 -4.379 1 80 418 GLY A N 1
ATOM 3306 C CA . GLY A 1 418 ? 4.402 32.156 -5.285 1 80 418 GLY A CA 1
ATOM 3307 C C . GLY A 1 418 ? 5.812 31.875 -4.812 1 80 418 GLY A C 1
ATOM 3308 O O . GLY A 1 418 ? 6.773 32.031 -5.57 1 80 418 GLY A O 1
ATOM 3309 N N . VAL A 1 419 ? 6.094 31.562 -3.631 1 69.12 419 VAL A N 1
ATOM 3310 C CA . VAL A 1 419 ? 7.414 31.375 -3.037 1 69.12 419 VAL A CA 1
ATOM 3311 C C . VAL A 1 419 ? 8.133 30.203 -3.713 1 69.12 419 VAL A C 1
ATOM 3313 O O . VAL A 1 419 ? 9.32 30.281 -4.008 1 69.12 419 VAL A O 1
ATOM 3316 N N . CYS A 1 420 ? 7.637 29.109 -3.949 1 66.56 420 CYS A N 1
ATOM 3317 C CA . CYS A 1 420 ? 8.227 27.984 -4.66 1 66.56 420 CYS A CA 1
ATOM 3318 C C . CYS A 1 420 ? 7.406 27.625 -5.895 1 66.56 420 CYS A C 1
ATOM 3320 O O . CYS A 1 420 ? 6.609 26.688 -5.863 1 66.56 420 CYS A O 1
ATOM 3322 N N . GLY A 1 421 ? 7.605 28.5 -6.898 1 73.5 421 GLY A N 1
ATOM 3323 C CA . GLY A 1 421 ? 6.836 28.312 -8.117 1 73.5 421 GLY A CA 1
ATOM 3324 C C . GLY A 1 421 ? 5.957 29.516 -8.453 1 73.5 421 GLY A C 1
ATOM 3325 O O . GLY A 1 421 ? 6.035 30.547 -7.793 1 73.5 421 GLY A O 1
ATOM 3326 N N . PRO A 1 422 ? 5.176 29.375 -9.359 1 84.5 422 PRO A N 1
ATOM 3327 C CA . PRO A 1 422 ? 4.301 30.484 -9.742 1 84.5 422 PRO A CA 1
ATOM 3328 C C . PRO A 1 422 ? 3.16 30.703 -8.75 1 84.5 422 PRO A C 1
ATOM 3330 O O . PRO A 1 422 ? 2.791 29.781 -8.016 1 84.5 422 PRO A O 1
ATOM 3333 N N . PRO A 1 423 ? 2.697 31.938 -8.781 1 90.06 423 PRO A N 1
ATOM 3334 C CA . PRO A 1 423 ? 1.543 32.219 -7.922 1 90.06 423 PRO A CA 1
ATOM 3335 C C . PRO A 1 423 ? 0.341 31.328 -8.25 1 90.06 423 PRO A C 1
ATOM 3337 O O . PRO A 1 423 ? 0.135 30.953 -9.406 1 90.06 423 PRO A O 1
ATOM 3340 N N . LEU A 1 424 ? -0.31 31.016 -7.207 1 91.75 424 LEU A N 1
ATOM 3341 C CA . LEU A 1 424 ? -1.552 30.25 -7.297 1 91.75 424 LEU A CA 1
ATOM 3342 C C . LEU A 1 424 ? -2.738 31.094 -6.844 1 91.75 424 LEU A C 1
ATOM 3344 O O . LEU A 1 424 ? -2.631 31.875 -5.887 1 91.75 424 LEU A O 1
ATOM 3348 N N . ASP A 1 425 ? -3.83 31 -7.523 1 93.75 425 ASP A N 1
ATOM 3349 C CA . ASP A 1 425 ? -5.047 31.719 -7.156 1 93.75 425 ASP A CA 1
ATOM 3350 C C . ASP A 1 425 ? -5.887 30.906 -6.172 1 93.75 425 ASP A C 1
ATOM 3352 O O . ASP A 1 425 ? -6.512 29.906 -6.555 1 93.75 425 ASP A O 1
ATOM 3356 N N . PRO A 1 426 ? -5.922 31.344 -4.965 1 94.88 426 PRO A N 1
ATOM 3357 C CA . PRO A 1 426 ? -6.703 30.594 -3.98 1 94.88 426 PRO A CA 1
ATOM 3358 C C . PRO A 1 426 ? -8.195 30.578 -4.312 1 94.88 426 PRO A C 1
ATOM 3360 O O . PRO A 1 426 ? -8.938 29.766 -3.75 1 94.88 426 PRO A O 1
ATOM 3363 N N . GLU A 1 427 ? -8.703 31.359 -5.168 1 95.25 427 GLU A N 1
ATOM 3364 C CA . GLU A 1 427 ? -10.117 31.406 -5.516 1 95.25 427 GLU A CA 1
ATOM 3365 C C . GLU A 1 427 ? -10.438 30.422 -6.641 1 95.25 427 GLU A C 1
ATOM 3367 O O . GLU A 1 427 ? -11.609 30.156 -6.922 1 95.25 427 GLU A O 1
ATOM 3372 N N . ALA A 1 428 ? -9.414 29.922 -7.215 1 93.31 428 ALA A N 1
ATOM 3373 C CA . ALA A 1 428 ? -9.633 28.969 -8.305 1 93.31 428 ALA A CA 1
ATOM 3374 C C . ALA A 1 428 ? -10.391 27.734 -7.809 1 93.31 428 ALA A C 1
ATOM 3376 O O . ALA A 1 428 ? -10.133 27.234 -6.707 1 93.31 428 ALA A O 1
ATOM 3377 N N . GLU A 1 429 ? -11.258 27.188 -8.625 1 92 429 GLU A N 1
ATOM 3378 C CA . GLU A 1 429 ? -12.133 26.062 -8.273 1 92 429 GLU A CA 1
ATOM 3379 C C . GLU A 1 429 ? -11.328 24.828 -7.891 1 92 429 GLU A C 1
ATOM 3381 O O . GLU A 1 429 ? -11.711 24.094 -6.977 1 92 429 GLU A O 1
ATOM 3386 N N . LYS A 1 430 ? -10.266 24.594 -8.531 1 89.75 430 LYS A N 1
ATOM 3387 C CA . LYS A 1 430 ? -9.484 23.375 -8.344 1 89.75 430 LYS A CA 1
ATOM 3388 C C . LYS A 1 430 ? -8.867 23.312 -6.949 1 89.75 430 LYS A C 1
ATOM 3390 O O . LYS A 1 430 ? -8.523 22.234 -6.457 1 89.75 430 LYS A O 1
ATOM 3395 N N . TRP A 1 431 ? -8.75 24.453 -6.254 1 93.25 431 TRP A N 1
ATOM 3396 C CA . TRP A 1 431 ? -8.07 24.484 -4.961 1 93.25 431 TRP A CA 1
ATOM 3397 C C . TRP A 1 431 ? -9.086 24.469 -3.818 1 93.25 431 TRP A C 1
ATOM 3399 O O . TRP A 1 431 ? -8.711 24.281 -2.656 1 93.25 431 TRP A O 1
ATOM 3409 N N . GLN A 1 432 ? -10.367 24.578 -4.137 1 94.19 432 GLN A N 1
ATOM 3410 C CA . GLN A 1 432 ? -11.383 24.766 -3.109 1 94.19 432 GLN A CA 1
ATOM 3411 C C . GLN A 1 432 ? -11.5 23.547 -2.217 1 94.19 432 GLN A C 1
ATOM 3413 O O . GLN A 1 432 ? -11.633 23.656 -0.997 1 94.19 432 GLN A O 1
ATOM 3418 N N . PRO A 1 433 ? -11.445 22.359 -2.855 1 92.81 433 PRO A N 1
ATOM 3419 C CA . PRO A 1 433 ? -11.508 21.203 -1.958 1 92.81 433 PRO A CA 1
ATOM 3420 C C . PRO A 1 433 ? -10.359 21.172 -0.951 1 92.81 433 PRO A C 1
ATOM 3422 O O . PRO A 1 433 ? -10.57 20.859 0.224 1 92.81 433 PRO A O 1
ATOM 3425 N N . TYR A 1 434 ? -9.188 21.516 -1.39 1 95.25 434 TYR A N 1
ATOM 3426 C CA . TYR A 1 434 ? -8.023 21.547 -0.512 1 95.25 434 TYR A CA 1
ATOM 3427 C C . TYR A 1 434 ? -8.172 22.625 0.553 1 95.25 434 TYR A C 1
ATOM 3429 O O . TYR A 1 434 ? -7.93 22.375 1.736 1 95.25 434 TYR A O 1
ATOM 3437 N N . LEU A 1 435 ? -8.633 23.781 0.19 1 96.31 435 LEU A N 1
ATOM 3438 C CA . LEU A 1 435 ? -8.742 24.922 1.086 1 96.31 435 LEU A CA 1
ATOM 3439 C C . LEU A 1 435 ? -9.875 24.719 2.088 1 96.31 435 LEU A C 1
ATOM 3441 O O . LEU A 1 435 ? -9.859 25.312 3.172 1 96.31 435 LEU A O 1
ATOM 3445 N N . ALA A 1 436 ? -10.812 23.891 1.719 1 95.94 436 ALA A N 1
ATOM 3446 C CA . ALA A 1 436 ? -11.906 23.562 2.639 1 95.94 436 ALA A CA 1
ATOM 3447 C C . ALA A 1 436 ? -11.367 22.953 3.932 1 95.94 436 ALA A C 1
ATOM 3449 O O . ALA A 1 436 ? -11.93 23.172 5.008 1 95.94 436 ALA A O 1
ATOM 3450 N N . ALA A 1 437 ? -10.297 22.25 3.826 1 97.25 437 ALA A N 1
ATOM 3451 C CA . ALA A 1 437 ? -9.68 21.641 5 1 97.25 437 ALA A CA 1
ATOM 3452 C C . ALA A 1 437 ? -9.195 22.703 5.98 1 97.25 437 ALA A C 1
ATOM 3454 O O . ALA A 1 437 ? -9.266 22.516 7.199 1 97.25 437 ALA A O 1
ATOM 3455 N N . PHE A 1 438 ? -8.773 23.797 5.484 1 98.06 438 PHE A N 1
ATOM 3456 C CA . PHE A 1 438 ? -8.242 24.875 6.312 1 98.06 438 PHE A CA 1
ATOM 3457 C C . PHE A 1 438 ? -9.367 25.766 6.824 1 98.06 438 PHE A C 1
ATOM 3459 O O . PHE A 1 438 ? -9.344 26.188 7.98 1 98.06 438 PHE A O 1
ATOM 3466 N N . LYS A 1 439 ? -10.359 25.938 6.008 1 96.94 439 LYS A N 1
ATOM 3467 C CA . LYS A 1 439 ? -11.531 26.703 6.426 1 96.94 439 LYS A CA 1
ATOM 3468 C C . LYS A 1 439 ? -12.242 26.031 7.598 1 96.94 439 LYS A C 1
ATOM 3470 O O . LYS A 1 439 ? -12.883 26.703 8.406 1 96.94 439 LYS A O 1
ATOM 3475 N N . SER A 1 440 ? -12.078 24.766 7.668 1 95.88 440 SER A N 1
ATOM 3476 C CA . SER A 1 440 ? -12.812 23.984 8.664 1 95.88 440 SER A CA 1
ATOM 3477 C C . SER A 1 440 ? -12 23.844 9.953 1 95.88 440 SER A C 1
ATOM 3479 O O . SER A 1 440 ? -12.375 23.094 10.852 1 95.88 440 SER A O 1
ATOM 3481 N N . GLY A 1 441 ? -10.938 24.547 10.094 1 96.75 441 GLY A N 1
ATOM 3482 C CA . GLY A 1 441 ? -10.086 24.422 11.266 1 96.75 441 GLY A CA 1
ATOM 3483 C C . GLY A 1 441 ? -9.023 23.344 11.125 1 96.75 441 GLY A C 1
ATOM 3484 O O . GLY A 1 441 ? -9.242 22.203 11.523 1 96.75 441 GLY A O 1
ATOM 3485 N N . MET A 1 442 ? -7.848 23.734 10.703 1 98 442 MET A N 1
ATOM 3486 C CA . MET A 1 442 ? -6.723 22.844 10.461 1 98 442 MET A CA 1
ATOM 3487 C C . MET A 1 442 ? -5.754 22.859 11.633 1 98 442 MET A C 1
ATOM 3489 O O . MET A 1 442 ? -5.281 23.922 12.039 1 98 442 MET A O 1
ATOM 3493 N N . PRO A 1 443 ? -5.449 21.703 12.188 1 97.31 443 PRO A N 1
ATOM 3494 C CA . PRO A 1 443 ? -4.488 21.688 13.289 1 97.31 443 PRO A CA 1
ATOM 3495 C C . PRO A 1 443 ? -3.062 21.984 12.836 1 97.31 443 PRO A C 1
ATOM 3497 O O . PRO A 1 443 ? -2.75 21.875 11.648 1 97.31 443 PRO A O 1
ATOM 3500 N N . ARG A 1 444 ? -2.221 22.406 13.844 1 97.75 444 ARG A N 1
ATOM 3501 C CA . ARG A 1 444 ? -0.793 22.422 13.547 1 97.75 444 ARG A CA 1
ATOM 3502 C C . ARG A 1 444 ? -0.309 21.016 13.156 1 97.75 444 ARG A C 1
ATOM 3504 O O . ARG A 1 444 ? -0.645 20.031 13.82 1 97.75 444 ARG A O 1
ATOM 3511 N N . HIS A 1 445 ? 0.427 21 12.047 1 98.62 445 HIS A N 1
ATOM 3512 C CA . HIS A 1 445 ? 0.764 19.672 11.555 1 98.62 445 HIS A CA 1
ATOM 3513 C C . HIS A 1 445 ? 2.023 19.703 10.695 1 98.62 445 HIS A C 1
ATOM 3515 O O . HIS A 1 445 ? 2.482 20.781 10.297 1 98.62 445 HIS A O 1
ATOM 3521 N N . GLY A 1 446 ? 2.623 18.594 10.539 1 98.69 446 GLY A N 1
ATOM 3522 C CA . GLY A 1 446 ? 3.74 18.344 9.641 1 98.69 446 GLY A CA 1
ATOM 3523 C C . GLY A 1 446 ? 3.725 16.938 9.047 1 98.69 446 GLY A C 1
ATOM 3524 O O . GLY A 1 446 ? 2.857 16.125 9.383 1 98.69 446 GLY A O 1
ATOM 3525 N N . GLY A 1 447 ? 4.574 16.75 8.164 1 98 447 GLY A N 1
ATOM 3526 C CA . GLY A 1 447 ? 4.684 15.453 7.516 1 98 447 GLY A CA 1
ATOM 3527 C C . GLY A 1 447 ? 5.859 15.359 6.566 1 98 447 GLY A C 1
ATOM 3528 O O . GLY A 1 447 ? 6.691 16.266 6.508 1 98 447 GLY A O 1
ATOM 3529 N N . CYS A 1 448 ? 5.945 14.227 5.918 1 98.44 448 CYS A N 1
ATOM 3530 C CA . CYS A 1 448 ? 7.055 14.008 4.996 1 98.44 448 CYS A CA 1
ATOM 3531 C C . CYS A 1 448 ? 6.691 12.977 3.936 1 98.44 448 CYS A C 1
ATOM 3533 O O . CYS A 1 448 ? 5.652 12.32 4.031 1 98.44 448 CYS A O 1
ATOM 3535 N N . GLY A 1 449 ? 7.359 13.008 2.887 1 98 449 GLY A N 1
ATOM 3536 C CA . GLY A 1 449 ? 7.434 11.945 1.895 1 98 449 GLY A CA 1
ATOM 3537 C C . GLY A 1 449 ? 8.789 11.266 1.854 1 98 449 GLY A C 1
ATOM 3538 O O . GLY A 1 449 ? 9.82 11.922 1.973 1 98 449 GLY A O 1
ATOM 3539 N N . LEU A 1 450 ? 8.711 9.961 1.775 1 97.19 450 LEU A N 1
ATOM 3540 C CA . LEU A 1 450 ? 9.914 9.141 1.778 1 97.19 450 LEU A CA 1
ATOM 3541 C C . LEU A 1 450 ? 9.844 8.07 0.697 1 97.19 450 LEU A C 1
ATOM 3543 O O . LEU A 1 450 ? 8.852 7.348 0.597 1 97.19 450 LEU A O 1
ATOM 3547 N N . GLY A 1 451 ? 10.891 8.055 -0.164 1 96.75 451 GLY A N 1
ATOM 3548 C CA . GLY A 1 451 ? 10.938 6.961 -1.126 1 96.75 451 GLY A CA 1
ATOM 3549 C C . GLY A 1 451 ? 11.328 5.633 -0.506 1 96.75 451 GLY A C 1
ATOM 3550 O O . GLY A 1 451 ? 12.469 5.457 -0.072 1 96.75 451 GLY A O 1
ATOM 3551 N N . VAL A 1 452 ? 10.516 4.691 -0.572 1 97.69 452 VAL A N 1
ATOM 3552 C CA . VAL A 1 452 ? 10.75 3.404 0.076 1 97.69 452 VAL A CA 1
ATOM 3553 C C . VAL A 1 452 ? 11.883 2.668 -0.633 1 97.69 452 VAL A C 1
ATOM 3555 O O . VAL A 1 452 ? 12.75 2.074 0.017 1 97.69 452 VAL A O 1
ATOM 3558 N N . ASN A 1 453 ? 11.906 2.709 -1.926 1 96.44 453 ASN A N 1
ATOM 3559 C CA . ASN A 1 453 ? 12.961 2.062 -2.695 1 96.44 453 ASN A CA 1
ATOM 3560 C C . ASN A 1 453 ? 14.328 2.689 -2.412 1 96.44 453 ASN A C 1
ATOM 3562 O O . ASN A 1 453 ? 15.312 1.977 -2.205 1 96.44 453 ASN A O 1
ATOM 3566 N N . ARG A 1 454 ? 14.336 3.984 -2.357 1 96.06 454 ARG A N 1
ATOM 3567 C CA . ARG A 1 454 ? 15.586 4.676 -2.088 1 96.06 454 ARG A CA 1
ATOM 3568 C C . ARG A 1 454 ? 16.062 4.414 -0.662 1 96.06 454 ARG A C 1
ATOM 3570 O O . ARG A 1 454 ? 17.266 4.367 -0.402 1 96.06 454 ARG A O 1
ATOM 3577 N N . LEU A 1 455 ? 15.133 4.305 0.197 1 97.69 455 LEU A N 1
ATOM 3578 C CA . LEU A 1 455 ? 15.508 3.977 1.567 1 97.69 455 LEU A CA 1
ATOM 3579 C C . LEU A 1 455 ? 16.281 2.662 1.62 1 97.69 455 LEU A C 1
ATOM 3581 O O . LEU A 1 455 ? 17.328 2.576 2.266 1 97.69 455 LEU A O 1
ATOM 3585 N N . LEU A 1 456 ? 15.766 1.643 0.947 1 96.75 456 LEU A N 1
ATOM 3586 C CA . LEU A 1 456 ? 16.453 0.351 0.908 1 96.75 456 LEU A CA 1
ATOM 3587 C C . LEU A 1 456 ? 17.781 0.46 0.18 1 96.75 456 LEU A C 1
ATOM 3589 O O . LEU A 1 456 ? 18.781 -0.131 0.607 1 96.75 456 LEU A O 1
ATOM 3593 N N . GLN A 1 457 ? 17.797 1.185 -0.94 1 95.06 457 GLN A N 1
ATOM 3594 C CA . GLN A 1 457 ? 19.031 1.433 -1.684 1 95.06 457 GLN A CA 1
ATOM 3595 C C . GLN A 1 457 ? 20.109 2.018 -0.779 1 95.06 457 GLN A C 1
ATOM 3597 O O . GLN A 1 457 ? 21.25 1.546 -0.782 1 95.06 457 GLN A O 1
ATOM 3602 N N . GLY A 1 458 ? 19.688 3.043 -0.027 1 95 458 GLY A N 1
ATOM 3603 C CA . GLY A 1 458 ? 20.625 3.684 0.885 1 95 458 GLY A CA 1
ATOM 3604 C C . GLY A 1 458 ? 21.094 2.768 1.998 1 95 458 GLY A C 1
ATOM 3605 O O . GLY A 1 458 ? 22.266 2.781 2.361 1 95 458 GLY A O 1
ATOM 3606 N N . PHE A 1 459 ? 20.234 1.944 2.557 1 97.19 459 PHE A N 1
ATOM 3607 C CA . PHE A 1 459 ? 20.578 1.013 3.627 1 97.19 459 PHE A CA 1
ATOM 3608 C C . PHE A 1 459 ? 21.578 -0.029 3.145 1 97.19 459 PHE A C 1
ATOM 3610 O O . PHE A 1 459 ? 22.516 -0.379 3.869 1 97.19 459 PHE A O 1
ATOM 3617 N N . LEU A 1 460 ? 21.344 -0.493 1.888 1 95.38 460 LEU A N 1
ATOM 3618 C CA . LEU A 1 460 ? 22.172 -1.574 1.355 1 95.38 460 LEU A CA 1
ATOM 3619 C C . LEU A 1 460 ? 23.406 -1.022 0.673 1 95.38 460 LEU A C 1
ATOM 3621 O O . LEU A 1 460 ? 24.328 -1.775 0.352 1 95.38 460 LEU A O 1
ATOM 3625 N N . GLY A 1 461 ? 23.438 0.276 0.436 1 93 461 GLY A N 1
ATOM 3626 C CA . GLY A 1 461 ? 24.578 0.899 -0.219 1 93 461 GLY A CA 1
ATOM 3627 C C . GLY A 1 461 ? 24.672 0.563 -1.695 1 93 461 GLY A C 1
ATOM 3628 O O . GLY A 1 461 ? 25.766 0.38 -2.225 1 93 461 GLY A O 1
ATOM 3629 N N . LEU A 1 462 ? 23.531 0.413 -2.336 1 91.56 462 LEU A N 1
ATOM 3630 C CA . LEU A 1 462 ? 23.516 0.106 -3.762 1 91.56 462 LEU A CA 1
ATOM 3631 C C . LEU A 1 462 ? 23.5 1.384 -4.594 1 91.56 462 LEU A C 1
ATOM 3633 O O . LEU A 1 462 ? 22.984 2.41 -4.152 1 91.56 462 LEU A O 1
ATOM 3637 N N . ASP A 1 463 ? 23.953 1.367 -5.789 1 87.31 463 ASP A N 1
ATOM 3638 C CA . ASP A 1 463 ? 24.203 2.574 -6.57 1 87.31 463 ASP A CA 1
ATOM 3639 C C . ASP A 1 463 ? 22.984 2.957 -7.395 1 87.31 463 ASP A C 1
ATOM 3641 O O . ASP A 1 463 ? 22.781 4.129 -7.715 1 87.31 463 ASP A O 1
ATOM 3645 N N . ASP A 1 464 ? 22.234 1.962 -7.805 1 91.81 464 ASP A N 1
ATOM 3646 C CA . ASP A 1 464 ? 21.125 2.195 -8.719 1 91.81 464 ASP A CA 1
ATOM 3647 C C . ASP A 1 464 ? 19.797 1.755 -8.102 1 91.81 464 ASP A C 1
ATOM 3649 O O . ASP A 1 464 ? 19.656 0.608 -7.672 1 91.81 464 ASP A O 1
ATOM 3653 N N . VAL A 1 465 ? 18.844 2.748 -8.055 1 94.12 465 VAL A N 1
ATOM 3654 C CA . VAL A 1 465 ? 17.562 2.482 -7.41 1 94.12 465 VAL A CA 1
ATOM 3655 C C . VAL A 1 465 ? 16.828 1.364 -8.148 1 94.12 465 VAL A C 1
ATOM 3657 O O . VAL A 1 465 ? 15.984 0.675 -7.566 1 94.12 465 VAL A O 1
ATOM 3660 N N . ARG A 1 466 ? 17.172 1.1 -9.438 1 94.69 466 ARG A N 1
ATOM 3661 C CA . ARG A 1 466 ? 16.531 0.045 -10.227 1 94.69 466 ARG A CA 1
ATOM 3662 C C . ARG A 1 466 ? 16.906 -1.334 -9.688 1 94.69 466 ARG A C 1
ATOM 3664 O O . ARG A 1 466 ? 16.203 -2.316 -9.953 1 94.69 466 ARG A O 1
ATOM 3671 N N . GLU A 1 467 ? 17.906 -1.48 -8.891 1 92.81 467 GLU A N 1
ATOM 3672 C CA . GLU A 1 467 ? 18.297 -2.74 -8.266 1 92.81 467 GLU A CA 1
ATOM 3673 C C . GLU A 1 467 ? 17.312 -3.141 -7.164 1 92.81 467 GLU A C 1
ATOM 3675 O O . GLU A 1 467 ? 17.141 -4.328 -6.883 1 92.81 467 GLU A O 1
ATOM 3680 N N . VAL A 1 468 ? 16.688 -2.133 -6.562 1 95.62 468 VAL A N 1
ATOM 3681 C CA . VAL A 1 468 ? 15.797 -2.396 -5.441 1 95.62 468 VAL A CA 1
ATOM 3682 C C . VAL A 1 468 ? 14.352 -2.189 -5.875 1 95.62 468 VAL A C 1
ATOM 3684 O O . VAL A 1 468 ? 13.469 -1.981 -5.039 1 95.62 468 VAL A O 1
ATOM 3687 N N . THR A 1 469 ? 14.094 -2.066 -7.094 1 96.81 469 THR A N 1
ATOM 3688 C CA . THR A 1 469 ? 12.758 -1.995 -7.672 1 96.81 469 THR A CA 1
ATOM 3689 C C . THR A 1 469 ? 12.461 -3.242 -8.5 1 96.81 469 THR A C 1
ATOM 3691 O O . THR A 1 469 ? 13.195 -3.557 -9.445 1 96.81 469 THR A O 1
ATOM 3694 N N . LEU A 1 470 ? 11.445 -3.928 -8.195 1 97.31 470 LEU A N 1
ATOM 3695 C CA . LEU A 1 470 ? 11.18 -5.234 -8.781 1 97.31 470 LEU A CA 1
ATOM 3696 C C . LEU A 1 470 ? 10.992 -5.129 -10.289 1 97.31 470 LEU A C 1
ATOM 3698 O O . LEU A 1 470 ? 11.633 -5.859 -11.055 1 97.31 470 LEU A O 1
ATOM 3702 N N . PHE A 1 471 ? 10.172 -4.211 -10.773 1 96.94 471 PHE A N 1
ATOM 3703 C CA . PHE A 1 471 ? 9.914 -3.9 -12.172 1 96.94 471 PHE A CA 1
ATOM 3704 C C . PHE A 1 471 ? 9.984 -2.396 -12.414 1 96.94 471 PHE A C 1
ATOM 3706 O O . PHE A 1 471 ? 8.953 -1.719 -12.445 1 96.94 471 PHE A O 1
ATOM 3713 N N . PRO A 1 472 ? 11.156 -1.854 -12.688 1 95.94 472 PRO A N 1
ATOM 3714 C CA . PRO A 1 472 ? 11.328 -0.402 -12.766 1 95.94 472 PRO A CA 1
ATOM 3715 C C . PRO A 1 472 ? 10.711 0.198 -14.023 1 95.94 472 PRO A C 1
ATOM 3717 O O . PRO A 1 472 ? 10.68 -0.457 -15.07 1 95.94 472 PRO A O 1
ATOM 3720 N N . ARG A 1 473 ? 10.211 1.404 -13.938 1 96.12 473 ARG A N 1
ATOM 3721 C CA . ARG A 1 473 ? 9.766 2.24 -15.047 1 96.12 473 ARG A CA 1
ATOM 3722 C C . ARG A 1 473 ? 10.609 3.506 -15.156 1 96.12 473 ARG A C 1
ATOM 3724 O O . ARG A 1 473 ? 10.852 4.18 -14.148 1 96.12 473 ARG A O 1
ATOM 3731 N N . ASP A 1 474 ? 11.109 3.771 -16.234 1 93.75 474 ASP A N 1
ATOM 3732 C CA . ASP A 1 474 ? 11.766 5.027 -16.578 1 93.75 474 ASP A CA 1
ATOM 3733 C C . ASP A 1 474 ? 11.453 5.438 -18.016 1 93.75 474 ASP A C 1
ATOM 3735 O O . ASP A 1 474 ? 10.625 4.816 -18.688 1 93.75 474 ASP A O 1
ATOM 3739 N N . VAL A 1 475 ? 12.008 6.488 -18.5 1 92.44 475 VAL A N 1
ATOM 3740 C CA . VAL A 1 475 ? 11.664 7.043 -19.797 1 92.44 475 VAL A CA 1
ATOM 3741 C C . VAL A 1 475 ? 11.859 5.98 -20.875 1 92.44 475 VAL A C 1
ATOM 3743 O O . VAL A 1 475 ? 11.078 5.898 -21.828 1 92.44 475 VAL A O 1
ATOM 3746 N N . ASN A 1 476 ? 12.82 5.133 -20.641 1 90.5 476 ASN A N 1
ATOM 3747 C CA . ASN A 1 476 ? 13.195 4.191 -21.703 1 90.5 476 ASN A CA 1
ATOM 3748 C C . ASN A 1 476 ? 12.672 2.789 -21.406 1 90.5 476 ASN A C 1
ATOM 3750 O O . ASN A 1 476 ? 12.836 1.879 -22.219 1 90.5 476 ASN A O 1
ATOM 3754 N N . ARG A 1 477 ? 12.016 2.602 -20.281 1 92.19 477 ARG A N 1
ATOM 3755 C CA . ARG A 1 477 ? 11.664 1.237 -19.891 1 92.19 477 ARG A CA 1
ATOM 3756 C C . ARG A 1 477 ? 10.211 1.146 -19.453 1 92.19 477 ARG A C 1
ATOM 3758 O O . ARG A 1 477 ? 9.82 1.772 -18.469 1 92.19 477 ARG A O 1
ATOM 3765 N N . LEU A 1 478 ? 9.406 0.268 -20.203 1 91.69 478 LEU A N 1
ATOM 3766 C CA . LEU A 1 478 ? 8 0.007 -19.891 1 91.69 478 LEU A CA 1
ATOM 3767 C C . LEU A 1 478 ? 7.75 -1.487 -19.719 1 91.69 478 LEU A C 1
ATOM 3769 O O . LEU A 1 478 ? 6.609 -1.911 -19.531 1 91.69 478 LEU A O 1
ATOM 3773 N N . LYS A 1 479 ? 8.719 -2.318 -20.078 1 85.62 479 LYS A N 1
ATOM 3774 C CA . LYS A 1 479 ? 8.484 -3.754 -19.984 1 85.62 479 LYS A CA 1
ATOM 3775 C C . LYS A 1 479 ? 8.984 -4.309 -18.656 1 85.62 479 LYS A C 1
ATOM 3777 O O . LYS A 1 479 ? 9.938 -3.783 -18.078 1 85.62 479 LYS A O 1
ATOM 3782 N N . PRO A 1 480 ? 8.211 -5.598 -17.875 1 64.56 480 PRO A N 1
ATOM 3783 C CA . PRO A 1 480 ? 9.008 -6.258 -16.828 1 64.56 480 PRO A CA 1
ATOM 3784 C C . PRO A 1 480 ? 10.367 -5.586 -16.609 1 64.56 480 PRO A C 1
ATOM 3786 O O . PRO A 1 480 ? 11.078 -5.297 -17.578 1 64.56 480 PRO A O 1
ATOM 3789 N N . MET B 1 1 ? 25.141 33.906 45.281 1 25.25 1 MET B N 1
ATOM 3790 C CA . MET B 1 1 ? 25.219 32.469 45.062 1 25.25 1 MET B CA 1
ATOM 3791 C C . MET B 1 1 ? 23.891 31.938 44.531 1 25.25 1 MET B C 1
ATOM 3793 O O . MET B 1 1 ? 22.984 31.656 45.312 1 25.25 1 MET B O 1
ATOM 3797 N N . PRO B 1 2 ? 23.281 32.375 43.406 1 27.98 2 PRO B N 1
ATOM 3798 C CA . PRO B 1 2 ? 21.875 32.438 43.031 1 27.98 2 PRO B CA 1
ATOM 3799 C C . PRO B 1 2 ? 21.297 31.078 42.656 1 27.98 2 PRO B C 1
ATOM 3801 O O . PRO B 1 2 ? 21.984 30.234 42.094 1 27.98 2 PRO B O 1
ATOM 3804 N N . SER B 1 3 ? 20.422 30.469 43.594 1 26.02 3 SER B N 1
ATOM 3805 C CA . SER B 1 3 ? 19.734 29.188 43.75 1 26.02 3 SER B CA 1
ATOM 3806 C C . SER B 1 3 ? 18.906 28.844 42.5 1 26.02 3 SER B C 1
ATOM 3808 O O . SER B 1 3 ? 17.984 29.578 42.156 1 26.02 3 SER B O 1
ATOM 3810 N N . SER B 1 4 ? 19.516 28.25 41.375 1 24.5 4 SER B N 1
ATOM 3811 C CA . SER B 1 4 ? 19.109 27.938 40.031 1 24.5 4 SER B CA 1
ATOM 3812 C C . SER B 1 4 ? 17.969 26.922 40 1 24.5 4 SER B C 1
ATOM 3814 O O . SER B 1 4 ? 18.188 25.719 40.219 1 24.5 4 SER B O 1
ATOM 3816 N N . GLU B 1 5 ? 16.766 27.266 40.656 1 25.8 5 GLU B N 1
ATOM 3817 C CA . GLU B 1 5 ? 15.594 26.422 40.906 1 25.8 5 GLU B CA 1
ATOM 3818 C C . GLU B 1 5 ? 15.094 25.797 39.594 1 25.8 5 GLU B C 1
ATOM 3820 O O . GLU B 1 5 ? 14.852 26.484 38.625 1 25.8 5 GLU B O 1
ATOM 3825 N N . ASN B 1 6 ? 15.414 24.516 39.344 1 25.3 6 ASN B N 1
ATOM 3826 C CA . ASN B 1 6 ? 15.188 23.516 38.312 1 25.3 6 ASN B CA 1
ATOM 3827 C C . ASN B 1 6 ? 13.711 23.391 37.969 1 25.3 6 ASN B C 1
ATOM 3829 O O . ASN B 1 6 ? 12.898 23.031 38.812 1 25.3 6 ASN B O 1
ATOM 3833 N N . GLY B 1 7 ? 13.125 24.25 37.188 1 20.36 7 GLY B N 1
ATOM 3834 C CA . GLY B 1 7 ? 11.742 24.25 36.719 1 20.36 7 GLY B CA 1
ATOM 3835 C C . GLY B 1 7 ? 11.266 22.906 36.25 1 20.36 7 GLY B C 1
ATOM 3836 O O . GLY B 1 7 ? 11.906 22.281 35.375 1 20.36 7 GLY B O 1
ATOM 3837 N N . ALA B 1 8 ? 10.562 22.078 37.062 1 27.55 8 ALA B N 1
ATOM 3838 C CA . ALA B 1 8 ? 9.852 20.812 36.875 1 27.55 8 ALA B CA 1
ATOM 3839 C C . ALA B 1 8 ? 9.125 20.797 35.531 1 27.55 8 ALA B C 1
ATOM 3841 O O . ALA B 1 8 ? 8.391 21.734 35.188 1 27.55 8 ALA B O 1
ATOM 3842 N N . ALA B 1 9 ? 9.641 19.984 34.625 1 27.58 9 ALA B N 1
ATOM 3843 C CA . ALA B 1 9 ? 9.086 19.594 33.312 1 27.58 9 ALA B CA 1
ATOM 3844 C C . ALA B 1 9 ? 7.578 19.375 33.438 1 27.58 9 ALA B C 1
ATOM 3846 O O . ALA B 1 9 ? 7.125 18.453 34.125 1 27.58 9 ALA B O 1
ATOM 3847 N N . PHE B 1 10 ? 6.746 20.453 33.469 1 26.34 10 PHE B N 1
ATOM 3848 C CA . PHE B 1 10 ? 5.297 20.297 33.375 1 26.34 10 PHE B CA 1
ATOM 3849 C C . PHE B 1 10 ? 4.922 19.297 32.281 1 26.34 10 PHE B C 1
ATOM 3851 O O . PHE B 1 10 ? 5.211 19.484 31.109 1 26.34 10 PHE B O 1
ATOM 3858 N N . GLN B 1 11 ? 4.906 18.062 32.625 1 29.7 11 GLN B N 1
ATOM 3859 C CA . GLN B 1 11 ? 4.449 16.969 31.766 1 29.7 11 GLN B CA 1
ATOM 3860 C C . GLN B 1 11 ? 3.033 17.219 31.266 1 29.7 11 GLN B C 1
ATOM 3862 O O . GLN B 1 11 ? 2.098 17.375 32.062 1 29.7 11 GLN B O 1
ATOM 3867 N N . ALA B 1 12 ? 2.822 17.891 30.094 1 28.58 12 ALA B N 1
ATOM 3868 C CA . ALA B 1 12 ? 1.56 17.984 29.359 1 28.58 12 ALA B CA 1
ATOM 3869 C C . ALA B 1 12 ? 0.845 16.625 29.344 1 28.58 12 ALA B C 1
ATOM 3871 O O . ALA B 1 12 ? 1.328 15.672 28.734 1 28.58 12 ALA B O 1
ATOM 3872 N N . LYS B 1 13 ? 0.146 16.281 30.422 1 36.25 13 LYS B N 1
ATOM 3873 C CA . LYS B 1 13 ? -0.729 15.117 30.531 1 36.25 13 LYS B CA 1
ATOM 3874 C C . LYS B 1 13 ? -1.759 15.109 29.391 1 36.25 13 LYS B C 1
ATOM 3876 O O . LYS B 1 13 ? -2.426 16.125 29.156 1 36.25 13 LYS B O 1
ATOM 3881 N N . SER B 1 14 ? -1.632 14.227 28.312 1 33.81 14 SER B N 1
ATOM 3882 C CA . SER B 1 14 ? -2.562 13.914 27.234 1 33.81 14 SER B CA 1
ATOM 3883 C C . SER B 1 14 ? -3.994 13.812 27.75 1 33.81 14 SER B C 1
ATOM 3885 O O . SER B 1 14 ? -4.215 13.547 28.938 1 33.81 14 SER B O 1
ATOM 3887 N N . THR B 1 15 ? -5.082 14.242 27 1 37.06 15 THR B N 1
ATOM 3888 C CA . THR B 1 15 ? -6.512 14.312 27.281 1 37.06 15 THR B CA 1
ATOM 3889 C C . THR B 1 15 ? -7.02 12.992 27.844 1 37.06 15 THR B C 1
ATOM 3891 O O . THR B 1 15 ? -8.102 12.945 28.438 1 37.06 15 THR B O 1
ATOM 3894 N N . ALA B 1 16 ? -6.676 11.805 27.375 1 37.22 16 ALA B N 1
ATOM 3895 C CA . ALA B 1 16 ? -7.258 10.594 27.938 1 37.22 16 ALA B CA 1
ATOM 3896 C C . ALA B 1 16 ? -7.191 10.609 29.469 1 37.22 16 ALA B C 1
ATOM 3898 O O . ALA B 1 16 ? -8.047 10.023 30.141 1 37.22 16 ALA B O 1
ATOM 3899 N N . ASP B 1 17 ? -6.184 11.062 29.938 1 40.25 17 ASP B N 1
ATOM 3900 C CA . ASP B 1 17 ? -5.992 10.984 31.375 1 40.25 17 ASP B CA 1
ATOM 3901 C C . ASP B 1 17 ? -6.766 12.094 32.094 1 40.25 17 ASP B C 1
ATOM 3903 O O . ASP B 1 17 ? -6.52 12.367 33.281 1 40.25 17 ASP B O 1
ATOM 3907 N N . LEU B 1 18 ? -7.547 12.805 31.312 1 43.28 18 LEU B N 1
ATOM 3908 C CA . LEU B 1 18 ? -8.305 13.766 32.094 1 43.28 18 LEU B CA 1
ATOM 3909 C C . LEU B 1 18 ? -9.344 13.062 32.969 1 43.28 18 LEU B C 1
ATOM 3911 O O . LEU B 1 18 ? -10.336 13.672 33.375 1 43.28 18 LEU B O 1
ATOM 3915 N N . ALA B 1 19 ? -9.508 11.727 32.844 1 39.28 19 ALA B N 1
ATOM 3916 C CA . ALA B 1 19 ? -10.234 11.227 34 1 39.28 19 ALA B CA 1
ATOM 3917 C C . ALA B 1 19 ? -9.789 11.945 35.281 1 39.28 19 ALA B C 1
ATOM 3919 O O . ALA B 1 19 ? -8.719 11.664 35.812 1 39.28 19 ALA B O 1
ATOM 3920 N N . LEU B 1 20 ? -10.242 13.109 35.281 1 39.84 20 LEU B N 1
ATOM 3921 C CA . LEU B 1 20 ? -10.102 14.008 36.438 1 39.84 20 LEU B CA 1
ATOM 3922 C C . LEU B 1 20 ? -10.484 13.297 37.719 1 39.84 20 LEU B C 1
ATOM 3924 O O . LEU B 1 20 ? -11.664 13.109 38 1 39.84 20 LEU B O 1
ATOM 3928 N N . HIS B 1 21 ? -9.898 12.273 38.031 1 35.28 21 HIS B N 1
ATOM 3929 C CA . HIS B 1 21 ? -10.188 11.891 39.406 1 35.28 21 HIS B CA 1
ATOM 3930 C C . HIS B 1 21 ? -10.375 13.117 40.281 1 35.28 21 HIS B C 1
ATOM 3932 O O . HIS B 1 21 ? -10 14.227 39.906 1 35.28 21 HIS B O 1
ATOM 3938 N N . GLY B 1 22 ? -10.68 12.883 41.594 1 35.16 22 GLY B N 1
ATOM 3939 C CA . GLY B 1 22 ? -11.125 13.57 42.812 1 35.16 22 GLY B CA 1
ATOM 3940 C C . GLY B 1 22 ? -10.453 14.914 43 1 35.16 22 GLY B C 1
ATOM 3941 O O . GLY B 1 22 ? -10.664 15.57 44.031 1 35.16 22 GLY B O 1
ATOM 3942 N N . PHE B 1 23 ? -9.172 14.945 42.719 1 37.62 23 PHE B N 1
ATOM 3943 C CA . PHE B 1 23 ? -8.508 15.992 43.5 1 37.62 23 PHE B CA 1
ATOM 3944 C C . PHE B 1 23 ? -8.922 17.375 43 1 37.62 23 PHE B C 1
ATOM 3946 O O . PHE B 1 23 ? -9.344 17.531 41.844 1 37.62 23 PHE B O 1
ATOM 3953 N N . LYS B 1 24 ? -8.734 18.609 43.812 1 43 24 LYS B N 1
ATOM 3954 C CA . LYS B 1 24 ? -8.82 20.062 43.781 1 43 24 LYS B CA 1
ATOM 3955 C C . LYS B 1 24 ? -8.477 20.609 42.406 1 43 24 LYS B C 1
ATOM 3957 O O . LYS B 1 24 ? -8.07 19.859 41.5 1 43 24 LYS B O 1
ATOM 3962 N N . GLU B 1 25 ? -8.125 22.109 42.312 1 58 25 GLU B N 1
ATOM 3963 C CA . GLU B 1 25 ? -7.832 23.188 41.344 1 58 25 GLU B CA 1
ATOM 3964 C C . GLU B 1 25 ? -6.652 22.828 40.469 1 58 25 GLU B C 1
ATOM 3966 O O . GLU B 1 25 ? -5.547 23.344 40.625 1 58 25 GLU B O 1
ATOM 3971 N N . GLU B 1 26 ? -6.77 21.719 39.719 1 75.88 26 GLU B N 1
ATOM 3972 C CA . GLU B 1 26 ? -5.598 21.359 38.938 1 75.88 26 GLU B CA 1
ATOM 3973 C C . GLU B 1 26 ? -5.539 22.141 37.625 1 75.88 26 GLU B C 1
ATOM 3975 O O . GLU B 1 26 ? -6.566 22.344 36.969 1 75.88 26 GLU B O 1
ATOM 3980 N N . LYS B 1 27 ? -4.352 22.828 37.406 1 88.56 27 LYS B N 1
ATOM 3981 C CA . LYS B 1 27 ? -4.062 23.547 36.156 1 88.56 27 LYS B CA 1
ATOM 3982 C C . LYS B 1 27 ? -3.984 22.594 34.969 1 88.56 27 LYS B C 1
ATOM 3984 O O . LYS B 1 27 ? -3.422 21.5 35.094 1 88.56 27 LYS B O 1
ATOM 3989 N N . VAL B 1 28 ? -4.75 22.984 33.938 1 89.75 28 VAL B N 1
ATOM 3990 C CA . VAL B 1 28 ? -4.734 22.141 32.75 1 89.75 28 VAL B CA 1
ATOM 3991 C C . VAL B 1 28 ? -4.426 22.984 31.5 1 89.75 28 VAL B C 1
ATOM 3993 O O . VAL B 1 28 ? -4.73 24.188 31.469 1 89.75 28 VAL B O 1
ATOM 3996 N N . VAL B 1 29 ? -3.732 22.453 30.547 1 91.44 29 VAL B N 1
ATOM 3997 C CA . VAL B 1 29 ? -3.508 23.016 29.234 1 91.44 29 VAL B CA 1
ATOM 3998 C C . VAL B 1 29 ? -3.756 21.953 28.156 1 91.44 29 VAL B C 1
ATOM 4000 O O . VAL B 1 29 ? -3.195 20.859 28.219 1 91.44 29 VAL B O 1
ATOM 4003 N N . PHE B 1 30 ? -4.66 22.234 27.234 1 89.88 30 PHE B N 1
ATOM 4004 C CA . PHE B 1 30 ? -4.938 21.25 26.203 1 89.88 30 PHE B CA 1
ATOM 4005 C C . PHE B 1 30 ? -5.504 21.922 24.953 1 89.88 30 PHE B C 1
ATOM 4007 O O . PHE B 1 30 ? -6.062 23.016 25.031 1 89.88 30 PHE B O 1
ATOM 4014 N N . ASP B 1 31 ? -5.254 21.266 23.844 1 92.44 31 ASP B N 1
ATOM 4015 C CA . ASP B 1 31 ? -5.871 21.703 22.594 1 92.44 31 ASP B CA 1
ATOM 4016 C C . ASP B 1 31 ? -7.23 21.031 22.406 1 92.44 31 ASP B C 1
ATOM 4018 O O . ASP B 1 31 ? -7.426 19.875 22.797 1 92.44 31 ASP B O 1
ATOM 4022 N N . ALA B 1 32 ? -8.172 21.781 21.844 1 94.38 32 ALA B N 1
ATOM 4023 C CA . ALA B 1 32 ? -9.508 21.234 21.609 1 94.38 32 ALA B CA 1
ATOM 4024 C C . ALA B 1 32 ? -10.172 21.938 20.422 1 94.38 32 ALA B C 1
ATOM 4026 O O . ALA B 1 32 ? -9.805 23.062 20.078 1 94.38 32 ALA B O 1
ATOM 4027 N N . ARG B 1 33 ? -11.086 21.219 19.844 1 94.44 33 ARG B N 1
ATOM 4028 C CA . ARG B 1 33 ? -11.953 21.828 18.844 1 94.44 33 ARG B CA 1
ATOM 4029 C C . ARG B 1 33 ? -13.211 22.406 19.484 1 94.44 33 ARG B C 1
ATOM 4031 O O . ARG B 1 33 ? -13.805 21.797 20.359 1 94.44 33 ARG B O 1
ATOM 4038 N N . VAL B 1 34 ? -13.617 23.578 19.031 1 94.75 34 VAL B N 1
ATOM 4039 C CA . VAL B 1 34 ? -14.82 24.219 19.547 1 94.75 34 VAL B CA 1
ATOM 4040 C C . VAL B 1 34 ? -16.062 23.578 18.906 1 94.75 34 VAL B C 1
ATOM 4042 O O . VAL B 1 34 ? -16.25 23.672 17.688 1 94.75 34 VAL B O 1
ATOM 4045 N N . ASN B 1 35 ? -16.766 22.969 19.719 1 91.75 35 ASN B N 1
ATOM 4046 C CA . ASN B 1 35 ? -18 22.375 19.234 1 91.75 35 ASN B CA 1
ATOM 4047 C C . ASN B 1 35 ? -19.125 23.391 19.172 1 91.75 35 ASN B C 1
ATOM 4049 O O . ASN B 1 35 ? -19.906 23.391 18.203 1 91.75 35 ASN B O 1
ATOM 4053 N N . ALA B 1 36 ? -19.219 24.172 20.219 1 92.25 36 ALA B N 1
ATOM 4054 C CA . ALA B 1 36 ? -20.25 25.203 20.281 1 92.25 36 ALA B CA 1
ATOM 4055 C C . ALA B 1 36 ? -19.781 26.391 21.109 1 92.25 36 ALA B C 1
ATOM 4057 O O . ALA B 1 36 ? -18.984 26.234 22.047 1 92.25 36 ALA B O 1
ATOM 4058 N N . VAL B 1 37 ? -20.234 27.547 20.641 1 93.12 37 VAL B N 1
ATOM 4059 C CA . VAL B 1 37 ? -20.031 28.781 21.375 1 93.12 37 VAL B CA 1
ATOM 4060 C C . VAL B 1 37 ? -21.359 29.25 21.953 1 93.12 37 VAL B C 1
ATOM 4062 O O . VAL B 1 37 ? -22.281 29.594 21.219 1 93.12 37 VAL B O 1
ATOM 4065 N N . LEU B 1 38 ? -21.375 29.172 23.266 1 89.75 38 LEU B N 1
ATOM 4066 C CA . LEU B 1 38 ? -22.609 29.547 23.953 1 89.75 38 LEU B CA 1
ATOM 4067 C C . LEU B 1 38 ? -22.469 30.891 24.656 1 89.75 38 LEU B C 1
ATOM 4069 O O . LEU B 1 38 ? -21.547 31.078 25.453 1 89.75 38 LEU B O 1
ATOM 4073 N N . ARG B 1 39 ? -23.312 31.781 24.328 1 85.19 39 ARG B N 1
ATOM 4074 C CA . ARG B 1 39 ? -23.281 33.125 24.906 1 85.19 39 ARG B CA 1
ATOM 4075 C C . ARG B 1 39 ? -24.453 33.312 25.875 1 85.19 39 ARG B C 1
ATOM 4077 O O . ARG B 1 39 ? -25.594 33.469 25.453 1 85.19 39 ARG B O 1
ATOM 4084 N N . PRO B 1 40 ? -24.062 33.312 27.141 1 76.44 40 PRO B N 1
ATOM 4085 C CA . PRO B 1 40 ? -25.125 33.562 28.109 1 76.44 40 PRO B CA 1
ATOM 4086 C C . PRO B 1 40 ? -25.625 35 28.062 1 76.44 40 PRO B C 1
ATOM 4088 O O . PRO B 1 40 ? -25.062 35.844 27.359 1 76.44 40 PRO B O 1
ATOM 4091 N N . GLU B 1 41 ? -26.656 35.219 28.828 1 70.19 41 GLU B N 1
ATOM 4092 C CA . GLU B 1 41 ? -27.312 36.5 28.906 1 70.19 41 GLU B CA 1
ATOM 4093 C C . GLU B 1 41 ? -26.375 37.594 29.453 1 70.19 41 GLU B C 1
ATOM 4095 O O . GLU B 1 41 ? -26.391 38.719 29 1 70.19 41 GLU B O 1
ATOM 4100 N N . LEU B 1 42 ? -25.594 37.125 30.312 1 71.56 42 LEU B N 1
ATOM 4101 C CA . LEU B 1 42 ? -24.656 38.094 30.859 1 71.56 42 LEU B CA 1
ATOM 4102 C C . LEU B 1 42 ? -23.531 38.375 29.875 1 71.56 42 LEU B C 1
ATOM 4104 O O . LEU B 1 42 ? -22.844 37.438 29.422 1 71.56 42 LEU B O 1
ATOM 4108 N N . ALA B 1 43 ? -23.297 39.531 29.625 1 75.69 43 ALA B N 1
ATOM 4109 C CA . ALA B 1 43 ? -22.422 39.969 28.531 1 75.69 43 ALA B CA 1
ATOM 4110 C C . ALA B 1 43 ? -20.953 39.656 28.844 1 75.69 43 ALA B C 1
ATOM 4112 O O . ALA B 1 43 ? -20.141 39.562 27.938 1 75.69 43 ALA B O 1
ATOM 4113 N N . ASP B 1 44 ? -20.609 39.344 30.078 1 88.31 44 ASP B N 1
ATOM 4114 C CA . ASP B 1 44 ? -19.188 39.219 30.422 1 88.31 44 ASP B CA 1
ATOM 4115 C C . ASP B 1 44 ? -18.812 37.75 30.641 1 88.31 44 ASP B C 1
ATOM 4117 O O . ASP B 1 44 ? -17.766 37.438 31.219 1 88.31 44 ASP B O 1
ATOM 4121 N N . HIS B 1 45 ? -19.688 36.844 30.172 1 91.44 45 HIS B N 1
ATOM 4122 C CA . HIS B 1 45 ? -19.391 35.438 30.297 1 91.44 45 HIS B CA 1
ATOM 4123 C C . HIS B 1 45 ? -19.547 34.719 28.969 1 91.44 45 HIS B C 1
ATOM 4125 O O . HIS B 1 45 ? -20.406 35.062 28.156 1 91.44 45 HIS B O 1
ATOM 4131 N N . LEU B 1 46 ? -18.703 33.781 28.719 1 93.81 46 LEU B N 1
ATOM 4132 C CA . LEU B 1 46 ? -18.766 32.938 27.531 1 93.81 46 LEU B CA 1
ATOM 4133 C C . LEU B 1 46 ? -18.562 31.469 27.906 1 93.81 46 LEU B C 1
ATOM 4135 O O . LEU B 1 46 ? -17.719 31.141 28.75 1 93.81 46 LEU B O 1
ATOM 4139 N N . ARG B 1 47 ? -19.391 30.641 27.359 1 93.94 47 ARG B N 1
ATOM 4140 C CA . ARG B 1 47 ? -19.25 29.203 27.547 1 93.94 47 ARG B CA 1
ATOM 4141 C C . ARG B 1 47 ? -18.906 28.5 26.234 1 93.94 47 ARG B C 1
ATOM 4143 O O . ARG B 1 47 ? -19.484 28.812 25.203 1 93.94 47 ARG B O 1
ATOM 4150 N N . LEU B 1 48 ? -17.922 27.641 26.312 1 94.25 48 LEU B N 1
ATOM 4151 C CA . LEU B 1 48 ? -17.516 26.859 25.156 1 94.25 48 LEU B CA 1
ATOM 4152 C C . LEU B 1 48 ? -17.734 25.375 25.406 1 94.25 48 LEU B C 1
ATOM 4154 O O . LEU B 1 48 ? -17.469 24.875 26.5 1 94.25 48 LEU B O 1
ATOM 4158 N N . GLU B 1 49 ? -18.312 24.703 24.453 1 93.06 49 GLU B N 1
ATOM 4159 C CA . GLU B 1 49 ? -18.234 23.25 24.406 1 93.06 49 GLU B CA 1
ATOM 4160 C C . GLU B 1 49 ? -17.047 22.781 23.562 1 93.06 49 GLU B C 1
ATOM 4162 O O . GLU B 1 49 ? -16.969 23.109 22.375 1 93.06 49 GLU B O 1
ATOM 4167 N N . LEU B 1 50 ? -16.156 22.094 24.234 1 92.81 50 LEU B N 1
ATOM 4168 C CA . LEU B 1 50 ? -14.922 21.688 23.562 1 92.81 50 LEU B CA 1
ATOM 4169 C C . LEU B 1 50 ? -14.891 20.188 23.312 1 92.81 50 LEU B C 1
ATOM 4171 O O . LEU B 1 50 ? -15.336 19.406 24.172 1 92.81 50 LEU B O 1
ATOM 4175 N N . ARG B 1 51 ? -14.453 19.844 22.109 1 89.75 51 ARG B N 1
ATOM 4176 C CA . ARG B 1 51 ? -14.273 18.438 21.766 1 89.75 51 ARG B CA 1
ATOM 4177 C C . ARG B 1 51 ? -12.797 18.047 21.797 1 89.75 51 ARG B C 1
ATOM 4179 O O . ARG B 1 51 ? -11.977 18.672 21.125 1 89.75 51 ARG B O 1
ATOM 4186 N N . THR B 1 52 ? -12.531 17.125 22.656 1 81.12 52 THR B N 1
ATOM 4187 C CA . THR B 1 52 ? -11.188 16.562 22.734 1 81.12 52 THR B CA 1
ATOM 4188 C C . THR B 1 52 ? -11.219 15.07 22.406 1 81.12 52 THR B C 1
ATOM 4190 O O . THR B 1 52 ? -11.805 14.281 23.156 1 81.12 52 THR B O 1
ATOM 4193 N N . ARG B 1 53 ? -10.609 14.719 21.312 1 67.62 53 ARG B N 1
ATOM 4194 C CA . ARG B 1 53 ? -10.648 13.32 20.891 1 67.62 53 ARG B CA 1
ATOM 4195 C C . ARG B 1 53 ? -12.07 12.781 20.906 1 67.62 53 ARG B C 1
ATOM 4197 O O . ARG B 1 53 ? -12.914 13.211 20.125 1 67.62 53 ARG B O 1
ATOM 4204 N N . GLU B 1 54 ? -12.367 12.023 22.016 1 64.88 54 GLU B N 1
ATOM 4205 C CA . GLU B 1 54 ? -13.672 11.375 21.984 1 64.88 54 GLU B CA 1
ATOM 4206 C C . GLU B 1 54 ? -14.562 11.867 23.125 1 64.88 54 GLU B C 1
ATOM 4208 O O . GLU B 1 54 ? -15.578 11.234 23.438 1 64.88 54 GLU B O 1
ATOM 4213 N N . THR B 1 55 ? -14.164 13.086 23.578 1 76 55 THR B N 1
ATOM 4214 C CA . THR B 1 55 ? -14.977 13.562 24.688 1 76 55 THR B CA 1
ATOM 4215 C C . THR B 1 55 ? -15.25 15.055 24.547 1 76 55 THR B C 1
ATOM 4217 O O . THR B 1 55 ? -14.594 15.742 23.766 1 76 55 THR B O 1
ATOM 4220 N N . PHE B 1 56 ? -16.328 15.461 25.312 1 84.06 56 PHE B N 1
ATOM 4221 C CA . PHE B 1 56 ? -16.703 16.875 25.359 1 84.06 56 PHE B CA 1
ATOM 4222 C C . PHE B 1 56 ? -16.391 17.484 26.719 1 84.06 56 PHE B C 1
ATOM 4224 O O . PHE B 1 56 ? -16.578 16.828 27.75 1 84.06 56 PHE B O 1
ATOM 4231 N N . VAL B 1 57 ? -15.844 18.688 26.688 1 87.25 57 VAL B N 1
ATOM 4232 C CA . VAL B 1 57 ? -15.531 19.438 27.891 1 87.25 57 VAL B CA 1
ATOM 4233 C C . VAL B 1 57 ? -16.125 20.844 27.812 1 87.25 57 VAL B C 1
ATOM 4235 O O . VAL B 1 57 ? -16.062 21.469 26.75 1 87.25 57 VAL B O 1
ATOM 4238 N N . GLU B 1 58 ? -16.703 21.203 28.922 1 91.12 58 GLU B N 1
ATOM 4239 C CA . GLU B 1 58 ? -17.203 22.562 28.969 1 91.12 58 GLU B CA 1
ATOM 4240 C C . GLU B 1 58 ? -16.156 23.516 29.531 1 91.12 58 GLU B C 1
ATOM 4242 O O . GLU B 1 58 ? -15.43 23.172 30.469 1 91.12 58 GLU B O 1
ATOM 4247 N N . ALA B 1 59 ? -16.047 24.641 28.906 1 92.94 59 ALA B N 1
ATOM 4248 C CA . ALA B 1 59 ? -15.133 25.688 29.359 1 92.94 59 ALA B CA 1
ATOM 4249 C C . ALA B 1 59 ? -15.852 27.016 29.531 1 92.94 59 ALA B C 1
ATOM 4251 O O . ALA B 1 59 ? -16.719 27.375 28.719 1 92.94 59 ALA B O 1
ATOM 4252 N N . THR B 1 60 ? -15.508 27.688 30.594 1 93.06 60 THR B N 1
ATOM 4253 C CA . THR B 1 60 ? -16.141 28.969 30.875 1 93.06 60 THR B CA 1
ATOM 4254 C C . THR B 1 60 ? -15.086 30.078 30.891 1 93.06 60 THR B C 1
ATOM 4256 O O . THR B 1 60 ? -13.984 29.891 31.406 1 93.06 60 THR B O 1
ATOM 4259 N N . LEU B 1 61 ? -15.438 31.172 30.328 1 94.56 61 LEU B N 1
ATOM 4260 C CA . LEU B 1 61 ? -14.602 32.375 30.328 1 94.56 61 LEU B CA 1
ATOM 4261 C C . LEU B 1 61 ? -15.32 33.531 31 1 94.56 61 LEU B C 1
ATOM 4263 O O . LEU B 1 61 ? -16.5 33.75 30.75 1 94.56 61 LEU B O 1
ATOM 4267 N N . ASP B 1 62 ? -14.594 34.094 31.875 1 92.94 62 ASP B N 1
ATOM 4268 C CA . ASP B 1 62 ? -15.031 35.312 32.531 1 92.94 62 ASP B CA 1
ATOM 4269 C C . ASP B 1 62 ? -14.164 36.5 32.125 1 92.94 62 ASP B C 1
ATOM 4271 O O . ASP B 1 62 ? -12.961 36.531 32.406 1 92.94 62 ASP B O 1
ATOM 4275 N N . ALA B 1 63 ? -14.812 37.469 31.547 1 93.25 63 ALA B N 1
ATOM 4276 C CA . ALA B 1 63 ? -14.094 38.625 31.016 1 93.25 63 ALA B CA 1
ATOM 4277 C C . ALA B 1 63 ? -13.227 39.281 32.094 1 93.25 63 ALA B C 1
ATOM 4279 O O . ALA B 1 63 ? -12.156 39.812 31.812 1 93.25 63 ALA B O 1
ATOM 4280 N N . LYS B 1 64 ? -13.594 39.156 33.281 1 92.44 64 LYS B N 1
ATOM 4281 C CA . LYS B 1 64 ? -12.891 39.781 34.406 1 92.44 64 LYS B CA 1
ATOM 4282 C C . LYS B 1 64 ? -11.703 38.969 34.844 1 92.44 64 LYS B C 1
ATOM 4284 O O . LYS B 1 64 ? -10.789 39.469 35.5 1 92.44 64 LYS B O 1
ATOM 4289 N N . ALA B 1 65 ? -11.773 37.75 34.469 1 91.81 65 ALA B N 1
ATOM 4290 C CA . ALA B 1 65 ? -10.766 36.844 35 1 91.81 65 ALA B CA 1
ATOM 4291 C C . ALA B 1 65 ? -9.672 36.562 33.938 1 91.81 65 ALA B C 1
ATOM 4293 O O . ALA B 1 65 ? -8.711 35.844 34.219 1 91.81 65 ALA B O 1
ATOM 4294 N N . ILE B 1 66 ? -9.859 37.125 32.781 1 93.81 66 ILE B N 1
ATOM 4295 C CA . ILE B 1 66 ? -8.867 36.875 31.734 1 93.81 66 ILE B CA 1
ATOM 4296 C C . ILE B 1 66 ? -8.43 38.188 31.094 1 93.81 66 ILE B C 1
ATOM 4298 O O . ILE B 1 66 ? -9.086 39.219 31.281 1 93.81 66 ILE B O 1
ATOM 4302 N N . ALA B 1 67 ? -7.27 38.156 30.422 1 95.5 67 ALA B N 1
ATOM 4303 C CA . ALA B 1 67 ? -6.766 39.344 29.734 1 95.5 67 ALA B CA 1
ATOM 4304 C C . ALA B 1 67 ? -7.734 39.781 28.656 1 95.5 67 ALA B C 1
ATOM 4306 O O . ALA B 1 67 ? -8.398 38.969 28.016 1 95.5 67 ALA B O 1
ATOM 4307 N N . GLU B 1 68 ? -7.816 41.031 28.453 1 94.94 68 GLU B N 1
ATOM 4308 C CA . GLU B 1 68 ? -8.727 41.625 27.469 1 94.94 68 GLU B CA 1
ATOM 4309 C C . GLU B 1 68 ? -8.484 41.031 26.078 1 94.94 68 GLU B C 1
ATOM 4311 O O . GLU B 1 68 ? -9.438 40.812 25.328 1 94.94 68 GLU B O 1
ATOM 4316 N N . ALA B 1 69 ? -7.246 40.844 25.75 1 95.06 69 ALA B N 1
ATOM 4317 C CA . ALA B 1 69 ? -6.895 40.312 24.438 1 95.06 69 ALA B CA 1
ATOM 4318 C C . ALA B 1 69 ? -7.461 38.906 24.266 1 95.06 69 ALA B C 1
ATOM 4320 O O . ALA B 1 69 ? -7.883 38.531 23.156 1 95.06 69 ALA B O 1
ATOM 4321 N N . VAL B 1 70 ? -7.449 38.156 25.281 1 95.5 70 VAL B N 1
ATOM 4322 C CA . VAL B 1 70 ? -7.98 36.812 25.266 1 95.5 70 VAL B CA 1
ATOM 4323 C C . VAL B 1 70 ? -9.5 36.844 25.094 1 95.5 70 VAL B C 1
ATOM 4325 O O . VAL B 1 70 ? -10.062 36.062 24.344 1 95.5 70 VAL B O 1
ATOM 4328 N N . TRP B 1 71 ? -10.102 37.719 25.781 1 94.5 71 TRP B N 1
ATOM 4329 C CA . TRP B 1 71 ? -11.547 37.875 25.703 1 94.5 71 TRP B CA 1
ATOM 4330 C C . TRP B 1 71 ? -11.977 38.219 24.281 1 94.5 71 TRP B C 1
ATOM 4332 O O . TRP B 1 71 ? -12.93 37.656 23.75 1 94.5 71 TRP B O 1
ATOM 4342 N N . HIS B 1 72 ? -11.281 39.125 23.656 1 94.12 72 HIS B N 1
ATOM 4343 C CA . HIS B 1 72 ? -11.594 39.562 22.297 1 94.12 72 HIS B CA 1
ATOM 4344 C C . HIS B 1 72 ? -11.469 38.375 21.328 1 94.12 72 HIS B C 1
ATOM 4346 O O . HIS B 1 72 ? -12.297 38.219 20.422 1 94.12 72 HIS B O 1
ATOM 4352 N N . LYS B 1 73 ? -10.445 37.562 21.453 1 94.19 73 LYS B N 1
ATOM 4353 C CA . LYS B 1 73 ? -10.273 36.375 20.641 1 94.19 73 LYS B CA 1
ATOM 4354 C C . LYS B 1 73 ? -11.438 35.406 20.828 1 94.19 73 LYS B C 1
ATOM 4356 O O . LYS B 1 73 ? -11.953 34.844 19.859 1 94.19 73 LYS B O 1
ATOM 4361 N N . ALA B 1 74 ? -11.781 35.219 22 1 94.75 74 ALA B N 1
ATOM 4362 C CA . ALA B 1 74 ? -12.836 34.281 22.359 1 94.75 74 ALA B CA 1
ATOM 4363 C C . ALA B 1 74 ? -14.172 34.688 21.734 1 94.75 74 ALA B C 1
ATOM 4365 O O . ALA B 1 74 ? -14.961 33.844 21.328 1 94.75 74 ALA B O 1
ATOM 4366 N N . GLN B 1 75 ? -14.391 35.938 21.703 1 92.62 75 GLN B N 1
ATOM 4367 C CA . GLN B 1 75 ? -15.648 36.469 21.172 1 92.62 75 GLN B CA 1
ATOM 4368 C C . GLN B 1 75 ? -15.766 36.188 19.672 1 92.62 75 GLN B C 1
ATOM 4370 O O . GLN B 1 75 ? -16.875 36.125 19.141 1 92.62 75 GLN B O 1
ATOM 4375 N N . LYS B 1 76 ? -14.688 35.969 19.047 1 93.56 76 LYS B N 1
ATOM 4376 C CA . LYS B 1 76 ? -14.672 35.781 17.609 1 93.56 76 LYS B CA 1
ATOM 4377 C C . LYS B 1 76 ? -14.656 34.312 17.234 1 93.56 76 LYS B C 1
ATOM 4379 O O . LYS B 1 76 ? -14.711 33.938 16.062 1 93.56 76 LYS B O 1
ATOM 4384 N N . LEU B 1 77 ? -14.625 33.531 18.203 1 95.75 77 LEU B N 1
ATOM 4385 C CA . LEU B 1 77 ? -14.508 32.094 17.969 1 95.75 77 LEU B CA 1
ATOM 4386 C C . LEU B 1 77 ? -15.75 31.547 17.25 1 95.75 77 LEU B C 1
ATOM 4388 O O . LEU B 1 77 ? -16.875 31.984 17.531 1 95.75 77 LEU B O 1
ATOM 4392 N N . THR B 1 78 ? -15.508 30.641 16.328 1 95.25 78 THR B N 1
ATOM 4393 C CA . THR B 1 78 ? -16.578 29.922 15.625 1 95.25 78 THR B CA 1
ATOM 4394 C C . THR B 1 78 ? -16.469 28.422 15.875 1 95.25 78 THR B C 1
ATOM 4396 O O . THR B 1 78 ? -15.398 27.906 16.219 1 95.25 78 THR B O 1
ATOM 4399 N N . PRO B 1 79 ? -17.609 27.734 15.734 1 93.69 79 PRO B N 1
ATOM 4400 C CA . PRO B 1 79 ? -17.516 26.266 15.805 1 93.69 79 PRO B CA 1
ATOM 4401 C C . PRO B 1 79 ? -16.5 25.688 14.828 1 93.69 79 PRO B C 1
ATOM 4403 O O . PRO B 1 79 ? -16.328 26.219 13.727 1 93.69 79 PRO B O 1
ATOM 4406 N N . GLU B 1 80 ? -15.844 24.641 15.203 1 95.06 80 GLU B N 1
ATOM 4407 C CA . GLU B 1 80 ? -14.844 23.891 14.43 1 95.06 80 GLU B CA 1
ATOM 4408 C C . GLU B 1 80 ? -13.484 24.578 14.492 1 95.06 80 GLU B C 1
ATOM 4410 O O . GLU B 1 80 ? -12.5 24.047 13.977 1 95.06 80 GLU B O 1
ATOM 4415 N N . SER B 1 81 ? -13.398 25.719 15.156 1 96.81 81 SER B N 1
ATOM 4416 C CA . SER B 1 81 ? -12.094 26.297 15.438 1 96.81 81 SER B CA 1
ATOM 4417 C C . SER B 1 81 ? -11.305 25.438 16.422 1 96.81 81 SER B C 1
ATOM 4419 O O . SER B 1 81 ? -11.891 24.625 17.156 1 96.81 81 SER B O 1
ATOM 4421 N N . ILE B 1 82 ? -10.031 25.578 16.359 1 96.88 82 ILE B N 1
ATOM 4422 C CA . ILE B 1 82 ? -9.164 24.875 17.297 1 96.88 82 ILE B CA 1
ATOM 4423 C C . ILE B 1 82 ? -8.5 25.859 18.234 1 96.88 82 ILE B C 1
ATOM 4425 O O . ILE B 1 82 ? -7.953 26.875 17.797 1 96.88 82 ILE B O 1
ATOM 4429 N N . VAL B 1 83 ? -8.562 25.531 19.562 1 96.69 83 VAL B N 1
ATOM 4430 C CA . VAL B 1 83 ? -8.023 26.438 20.562 1 96.69 83 VAL B CA 1
ATOM 4431 C C . VAL B 1 83 ? -7.129 25.672 21.531 1 96.69 83 VAL B C 1
ATOM 4433 O O . VAL B 1 83 ? -7.273 24.453 21.688 1 96.69 83 VAL B O 1
ATOM 4436 N N . ARG B 1 84 ? -6.168 26.375 22.047 1 95.94 84 ARG B N 1
ATOM 4437 C CA . ARG B 1 84 ? -5.438 25.922 23.234 1 95.94 84 ARG B CA 1
ATOM 4438 C C . ARG B 1 84 ? -5.973 26.594 24.484 1 95.94 84 ARG B C 1
ATOM 4440 O O . ARG B 1 84 ? -5.91 27.828 24.625 1 95.94 84 ARG B O 1
ATOM 4447 N N . VAL B 1 85 ? -6.41 25.797 25.406 1 94.19 85 VAL B N 1
ATOM 4448 C CA . VAL B 1 85 ? -7.062 26.312 26.609 1 94.19 85 VAL B CA 1
ATOM 4449 C C . VAL B 1 85 ? -6.172 26.078 27.828 1 94.19 85 VAL B C 1
ATOM 4451 O O . VAL B 1 85 ? -5.625 24.984 28 1 94.19 85 VAL B O 1
ATOM 4454 N N . SER B 1 86 ? -5.934 27.094 28.531 1 94.81 86 SER B N 1
ATOM 4455 C CA . SER B 1 86 ? -5.332 27 29.844 1 94.81 86 SER B CA 1
ATOM 4456 C C . SER B 1 86 ? -6.316 27.406 30.938 1 94.81 86 SER B C 1
ATOM 4458 O O . SER B 1 86 ? -7.055 28.391 30.781 1 94.81 86 SER B O 1
ATOM 4460 N N . GLY B 1 87 ? -6.34 26.578 31.984 1 93.69 87 GLY B N 1
ATOM 4461 C CA . GLY B 1 87 ? -7.262 26.938 33.062 1 93.69 87 GLY B CA 1
ATOM 4462 C C . GLY B 1 87 ? -7.242 25.953 34.219 1 93.69 87 GLY B C 1
ATOM 4463 O O . GLY B 1 87 ? -6.246 25.266 34.438 1 93.69 87 GLY B O 1
ATOM 4464 N N . HIS B 1 88 ? -8.32 26.078 35.062 1 91.06 88 HIS B N 1
ATOM 4465 C CA . HIS B 1 88 ? -8.461 25.219 36.219 1 91.06 88 HIS B CA 1
ATOM 4466 C C . HIS B 1 88 ? -9.734 24.391 36.156 1 91.06 88 HIS B C 1
ATOM 4468 O O . HIS B 1 88 ? -10.773 24.875 35.688 1 91.06 88 HIS B O 1
ATOM 4474 N N . VAL B 1 89 ? -9.508 23.094 36.5 1 87.31 89 VAL B N 1
ATOM 4475 C CA . VAL B 1 89 ? -10.648 22.188 36.406 1 87.31 89 VAL B CA 1
ATOM 4476 C C . VAL B 1 89 ? -11.469 22.281 37.719 1 87.31 89 VAL B C 1
ATOM 4478 O O . VAL B 1 89 ? -10.906 22.344 38.812 1 87.31 89 VAL B O 1
ATOM 4481 N N . GLN B 1 90 ? -12.734 22.453 37.531 1 78.25 90 GLN B N 1
ATOM 4482 C CA . GLN B 1 90 ? -13.68 22.391 38.656 1 78.25 90 GLN B CA 1
ATOM 4483 C C . GLN B 1 90 ? -14.688 21.266 38.469 1 78.25 90 GLN B C 1
ATOM 4485 O O . GLN B 1 90 ? -15.219 21.078 37.344 1 78.25 90 GLN B O 1
ATOM 4490 N N . LEU B 1 91 ? -14.695 20.328 39.281 1 71.25 91 LEU B N 1
ATOM 4491 C CA . LEU B 1 91 ? -15.711 19.281 39.281 1 71.25 91 LEU B CA 1
ATOM 4492 C C . LEU B 1 91 ? -17.062 19.812 39.719 1 71.25 91 LEU B C 1
ATOM 4494 O O . LEU B 1 91 ? -17.156 20.5 40.75 1 71.25 91 LEU B O 1
ATOM 4498 N N . VAL B 1 92 ? -17.906 19.953 38.812 1 59.47 92 VAL B N 1
ATOM 4499 C CA . VAL B 1 92 ? -19.234 20.422 39.188 1 59.47 92 VAL B CA 1
ATOM 4500 C C . VAL B 1 92 ? -20.172 19.234 39.406 1 59.47 92 VAL B C 1
ATOM 4502 O O . VAL B 1 92 ? -20.203 18.312 38.594 1 59.47 92 VAL B O 1
ATOM 4505 N N . HIS B 1 93 ? -20.641 19.031 40.562 1 55.41 93 HIS B N 1
ATOM 4506 C CA . HIS B 1 93 ? -21.625 18.016 40.906 1 55.41 93 HIS B CA 1
ATOM 4507 C C . HIS B 1 93 ? -22.891 18.188 40.094 1 55.41 93 HIS B C 1
ATOM 4509 O O . HIS B 1 93 ? -23.453 19.281 40 1 55.41 93 HIS B O 1
ATOM 4515 N N . GLY B 1 94 ? -23.047 17.516 38.906 1 50.59 94 GLY B N 1
ATOM 4516 C CA . GLY B 1 94 ? -24.328 17.562 38.219 1 50.59 94 GLY B CA 1
ATOM 4517 C C . GLY B 1 94 ? -25.5 17.125 39.094 1 50.59 94 GLY B C 1
ATOM 4518 O O . GLY B 1 94 ? -25.312 16.359 40.031 1 50.59 94 GLY B O 1
ATOM 4519 N N . ASN B 1 95 ? -26.438 18.078 39.344 1 44.66 95 ASN B N 1
ATOM 4520 C CA . ASN B 1 95 ? -27.672 17.781 40.062 1 44.66 95 ASN B CA 1
ATOM 4521 C C . ASN B 1 95 ? -28.406 16.578 39.469 1 44.66 95 ASN B C 1
ATOM 4523 O O . ASN B 1 95 ? -29.609 16.422 39.656 1 44.66 95 ASN B O 1
ATOM 4527 N N . SER B 1 96 ? -28 15.961 38.406 1 43.03 96 SER B N 1
ATOM 4528 C CA . SER B 1 96 ? -29.016 14.984 38.031 1 43.03 96 SER B CA 1
ATOM 4529 C C . SER B 1 96 ? -29.266 14 39.156 1 43.03 96 SER B C 1
ATOM 4531 O O . SER B 1 96 ? -28.328 13.383 39.688 1 43.03 96 SER B O 1
ATOM 4533 N N . GLU B 1 97 ? -30.359 14.195 39.938 1 39.59 97 GLU B N 1
ATOM 4534 C CA . GLU B 1 97 ? -31.031 13.453 41 1 39.59 97 GLU B CA 1
ATOM 4535 C C . GLU B 1 97 ? -31.078 11.961 40.688 1 39.59 97 GLU B C 1
ATOM 4537 O O . GLU B 1 97 ? -31.578 11.172 41.5 1 39.59 97 GLU B O 1
ATOM 4542 N N . THR B 1 98 ? -31.266 11.531 39.438 1 38.5 98 THR B N 1
ATOM 4543 C CA . THR B 1 98 ? -31.688 10.141 39.594 1 38.5 98 THR B CA 1
ATOM 4544 C C . THR B 1 98 ? -30.656 9.367 40.406 1 38.5 98 THR B C 1
ATOM 4546 O O . THR B 1 98 ? -30.953 8.883 41.5 1 38.5 98 THR B O 1
ATOM 4549 N N . GLY B 1 99 ? -30.188 8.062 40.062 1 39.06 99 GLY B N 1
ATOM 4550 C CA . GLY B 1 99 ? -29.5 7.121 40.938 1 39.06 99 GLY B CA 1
ATOM 4551 C C . GLY B 1 99 ? -28.172 7.641 41.438 1 39.06 99 GLY B C 1
ATOM 4552 O O . GLY B 1 99 ? -27.688 8.68 40.969 1 39.06 99 GLY B O 1
ATOM 4553 N N . GLY B 1 100 ? -27.5 6.973 42.438 1 41.03 100 GLY B N 1
ATOM 4554 C CA . GLY B 1 100 ? -26.359 7.043 43.344 1 41.03 100 GLY B CA 1
ATOM 4555 C C . GLY B 1 100 ? -25.125 7.633 42.688 1 41.03 100 GLY B C 1
ATOM 4556 O O . GLY B 1 100 ? -24.078 7.789 43.344 1 41.03 100 GLY B O 1
ATOM 4557 N N . ASN B 1 101 ? -24.844 7.238 41.469 1 42.75 101 ASN B N 1
ATOM 4558 C CA . ASN B 1 101 ? -23.531 7.621 40.969 1 42.75 101 ASN B CA 1
ATOM 4559 C C . ASN B 1 101 ? -23.5 9.078 40.5 1 42.75 101 ASN B C 1
ATOM 4561 O O . ASN B 1 101 ? -24.266 9.461 39.625 1 42.75 101 ASN B O 1
ATOM 4565 N N . LYS B 1 102 ? -23.172 10.047 41.344 1 47.06 102 LYS B N 1
ATOM 4566 C CA . LYS B 1 102 ? -22.906 11.469 41.156 1 47.06 102 LYS B CA 1
ATOM 4567 C C . LYS B 1 102 ? -22.156 11.727 39.844 1 47.06 102 LYS B C 1
ATOM 4569 O O . LYS B 1 102 ? -21 11.336 39.719 1 47.06 102 LYS B O 1
ATOM 4574 N N . ALA B 1 103 ? -22.859 11.734 38.75 1 51.53 103 ALA B N 1
ATOM 4575 C CA . ALA B 1 103 ? -22.172 12.047 37.5 1 51.53 103 ALA B CA 1
ATOM 4576 C C . ALA B 1 103 ? -21.516 13.43 37.531 1 51.53 103 ALA B C 1
ATOM 4578 O O . ALA B 1 103 ? -22.188 14.414 37.875 1 51.53 103 ALA B O 1
ATOM 4579 N N . TYR B 1 104 ? -20.328 13.664 37.875 1 54.72 104 TYR B N 1
ATOM 4580 C CA . TYR B 1 104 ? -19.547 14.898 37.844 1 54.72 104 TYR B CA 1
ATOM 4581 C C . TYR B 1 104 ? -19.25 15.312 36.406 1 54.72 104 TYR B C 1
ATOM 4583 O O . TYR B 1 104 ? -18.984 14.469 35.562 1 54.72 104 TYR B O 1
ATOM 4591 N N . THR B 1 105 ? -19.891 16.516 36.125 1 65.62 105 THR B N 1
ATOM 4592 C CA . THR B 1 105 ? -19.438 17.109 34.844 1 65.62 105 THR B CA 1
ATOM 4593 C C . THR B 1 105 ? -18.203 17.969 35.062 1 65.62 105 THR B C 1
ATOM 4595 O O . THR B 1 105 ? -18.094 18.672 36.094 1 65.62 105 THR B O 1
ATOM 4598 N N . THR B 1 106 ? -17.172 17.812 34.312 1 75 106 THR B N 1
ATOM 4599 C CA . THR B 1 106 ? -15.93 18.562 34.375 1 75 106 THR B CA 1
ATOM 4600 C C . THR B 1 106 ? -16.031 19.859 33.562 1 75 106 THR B C 1
ATOM 4602 O O . THR B 1 106 ? -16.438 19.844 32.406 1 75 106 THR B O 1
ATOM 4605 N N . THR B 1 107 ? -15.875 21 34.375 1 86.06 107 THR B N 1
ATOM 4606 C CA . THR B 1 107 ? -15.82 22.297 33.719 1 86.06 107 THR B CA 1
ATOM 4607 C C . THR B 1 107 ? -14.461 22.938 33.906 1 86.06 107 THR B C 1
ATOM 4609 O O . THR B 1 107 ? -13.859 22.828 34.969 1 86.06 107 THR B O 1
ATOM 4612 N N . VAL B 1 108 ? -13.977 23.562 32.844 1 91.62 108 VAL B N 1
ATOM 4613 C CA . VAL B 1 108 ? -12.688 24.25 32.906 1 91.62 108 VAL B CA 1
ATOM 4614 C C . VAL B 1 108 ? -12.914 25.75 33 1 91.62 108 VAL B C 1
ATOM 4616 O O . VAL B 1 108 ? -13.586 26.328 32.156 1 91.62 108 VAL B O 1
ATOM 4619 N N . HIS B 1 109 ? -12.438 26.328 34.031 1 93.44 109 HIS B N 1
ATOM 4620 C CA . HIS B 1 109 ? -12.383 27.781 34.094 1 93.44 109 HIS B CA 1
ATOM 4621 C C . HIS B 1 109 ? -11.148 28.328 33.375 1 93.44 109 HIS B C 1
ATOM 4623 O O . HIS B 1 109 ? -10.031 28.188 33.875 1 93.44 109 HIS B O 1
ATOM 4629 N N . VAL B 1 110 ? -11.375 29.016 32.312 1 95.25 110 VAL B N 1
ATOM 4630 C CA . VAL B 1 110 ? -10.305 29.375 31.391 1 95.25 110 VAL B CA 1
ATOM 4631 C C . VAL B 1 110 ? -9.539 30.578 31.922 1 95.25 110 VAL B C 1
ATOM 4633 O O . VAL B 1 110 ? -10.141 31.594 32.312 1 95.25 110 VAL B O 1
ATOM 4636 N N . THR B 1 111 ? -8.234 30.453 31.969 1 95.31 111 THR B N 1
ATOM 4637 C CA . THR B 1 111 ? -7.375 31.562 32.344 1 95.31 111 THR B CA 1
ATOM 4638 C C . THR B 1 111 ? -6.688 32.156 31.125 1 95.31 111 THR B C 1
ATOM 4640 O O . THR B 1 111 ? -6.297 33.312 31.125 1 95.31 111 THR B O 1
ATOM 4643 N N . ASN B 1 112 ? -6.5 31.359 30.172 1 96.44 112 ASN B N 1
ATOM 4644 C CA . ASN B 1 112 ? -5.938 31.797 28.891 1 96.44 112 ASN B CA 1
ATOM 4645 C C . ASN B 1 112 ? -6.457 30.938 27.734 1 96.44 112 ASN B C 1
ATOM 4647 O O . ASN B 1 112 ? -6.816 29.781 27.922 1 96.44 112 ASN B O 1
ATOM 4651 N N . LEU B 1 113 ? -6.488 31.578 26.578 1 96.88 113 LEU B N 1
ATOM 4652 C CA . LEU B 1 113 ? -6.973 30.906 25.375 1 96.88 113 LEU B CA 1
ATOM 4653 C C . LEU B 1 113 ? -6.238 31.406 24.125 1 96.88 113 LEU B C 1
ATOM 4655 O O . LEU B 1 113 ? -6.199 32.625 23.875 1 96.88 113 LEU B O 1
ATOM 4659 N N . ASP B 1 114 ? -5.617 30.484 23.422 1 95.69 114 ASP B N 1
ATOM 4660 C CA . ASP B 1 114 ? -4.98 30.797 22.156 1 95.69 114 ASP B CA 1
ATOM 4661 C C . ASP B 1 114 ? -5.711 30.125 20.984 1 95.69 114 ASP B C 1
ATOM 4663 O O . ASP B 1 114 ? -6.098 28.953 21.094 1 95.69 114 ASP B O 1
ATOM 4667 N N . VAL B 1 115 ? -5.945 30.891 19.969 1 96.69 115 VAL B N 1
ATOM 4668 C CA . VAL B 1 115 ? -6.586 30.312 18.781 1 96.69 115 VAL B CA 1
ATOM 4669 C C . VAL B 1 115 ? -5.531 29.688 17.875 1 96.69 115 VAL B C 1
ATOM 4671 O O . VAL B 1 115 ? -4.656 30.391 17.359 1 96.69 115 VAL B O 1
ATOM 4674 N N . ILE B 1 116 ? -5.605 28.406 17.719 1 96.12 116 ILE B N 1
ATOM 4675 C CA . ILE B 1 116 ? -4.684 27.672 16.859 1 96.12 116 ILE B CA 1
ATOM 4676 C C . ILE B 1 116 ? -5.133 27.766 15.414 1 96.12 116 ILE B C 1
ATOM 4678 O O . ILE B 1 116 ? -4.312 27.953 14.508 1 96.12 116 ILE B O 1
ATOM 4682 N N . ALA B 1 117 ? -6.402 27.609 15.227 1 96.75 117 ALA B N 1
ATOM 4683 C CA . ALA B 1 117 ? -7.02 27.734 13.906 1 96.75 117 ALA B CA 1
ATOM 4684 C C . ALA B 1 117 ? -8.445 28.266 14.016 1 96.75 117 ALA B C 1
ATOM 4686 O O . ALA B 1 117 ? -9.273 27.703 14.742 1 96.75 117 ALA B O 1
ATOM 4687 N N . LEU B 1 118 ? -8.703 29.328 13.367 1 96.5 118 LEU B N 1
ATOM 4688 C CA . LEU B 1 118 ? -10.047 29.891 13.32 1 96.5 118 LEU B CA 1
ATOM 4689 C C . LEU B 1 118 ? -10.836 29.328 12.133 1 96.5 118 LEU B C 1
ATOM 4691 O O . LEU B 1 118 ? -10.375 29.406 10.992 1 96.5 118 LEU B O 1
ATOM 4695 N N . ALA B 1 119 ? -11.977 28.719 12.398 1 96.56 119 ALA B N 1
ATOM 4696 C CA . ALA B 1 119 ? -12.805 28.156 11.344 1 96.56 119 ALA B CA 1
ATOM 4697 C C . ALA B 1 119 ? -13.711 29.219 10.719 1 96.56 119 ALA B C 1
ATOM 4699 O O . ALA B 1 119 ? -14.062 30.203 11.375 1 96.56 119 ALA B O 1
ATOM 4700 N N . SER B 1 120 ? -14.023 28.953 9.492 1 95.25 120 SER B N 1
ATOM 4701 C CA . SER B 1 120 ? -14.945 29.859 8.805 1 95.25 120 SER B CA 1
ATOM 4702 C C . SER B 1 120 ? -16.328 29.844 9.461 1 95.25 120 SER B C 1
ATOM 4704 O O . SER B 1 120 ? -16.812 28.781 9.859 1 95.25 120 SER B O 1
ATOM 4706 N N . PRO B 1 121 ? -16.922 31.031 9.531 1 92.19 121 PRO B N 1
ATOM 4707 C CA . PRO B 1 121 ? -18.281 31.078 10.078 1 92.19 121 PRO B CA 1
ATOM 4708 C C . PRO B 1 121 ? -19.328 30.531 9.109 1 92.19 121 PRO B C 1
ATOM 4710 O O . PRO B 1 121 ? -20.453 30.234 9.516 1 92.19 121 PRO B O 1
ATOM 4713 N N . ASP B 1 122 ? -18.938 30.359 7.84 1 89.44 122 ASP B N 1
ATOM 4714 C CA . ASP B 1 122 ? -19.891 29.969 6.805 1 89.44 122 ASP B CA 1
ATOM 4715 C C . ASP B 1 122 ? -19.734 28.484 6.465 1 89.44 122 ASP B C 1
ATOM 4717 O O . ASP B 1 122 ? -19.922 28.078 5.312 1 89.44 122 ASP B O 1
ATOM 4721 N N . LEU B 1 123 ? -19.375 27.75 7.457 1 91.06 123 LEU B N 1
ATOM 4722 C CA . LEU B 1 123 ? -19.266 26.312 7.199 1 91.06 123 LEU B CA 1
ATOM 4723 C C . LEU B 1 123 ? -20.656 25.688 7.023 1 91.06 123 LEU B C 1
ATOM 4725 O O . LEU B 1 123 ? -21.609 26.125 7.66 1 91.06 123 LEU B O 1
ATOM 4729 N N . PRO B 1 124 ? -20.703 24.844 6.051 1 81.31 124 PRO B N 1
ATOM 4730 C CA . PRO B 1 124 ? -22 24.188 5.902 1 81.31 124 PRO B CA 1
ATOM 4731 C C . PRO B 1 124 ? -22.453 23.469 7.18 1 81.31 124 PRO B C 1
ATOM 4733 O O . PRO B 1 124 ? -21.609 22.93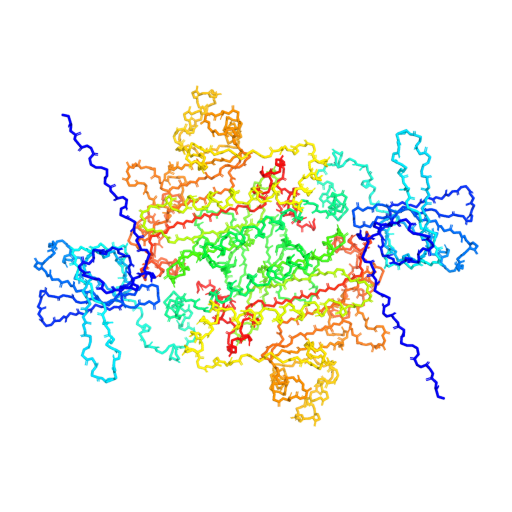8 7.918 1 81.31 124 PRO B O 1
ATOM 4736 N N . THR B 1 125 ? -23.609 23.891 7.754 1 66.5 125 THR B N 1
ATOM 4737 C CA . THR B 1 125 ? -24.172 23.266 8.945 1 66.5 125 THR B CA 1
ATOM 4738 C C . THR B 1 125 ? -24.531 21.812 8.68 1 66.5 125 THR B C 1
ATOM 4740 O O . THR B 1 125 ? -25.438 21.516 7.906 1 66.5 125 THR B O 1
ATOM 4743 N N . VAL B 1 126 ? -23.688 21.172 8.266 1 56.81 126 VAL B N 1
ATOM 4744 C CA . VAL B 1 126 ? -24.094 19.781 8.164 1 56.81 126 VAL B CA 1
ATOM 4745 C C . VAL B 1 126 ? -24.672 19.312 9.492 1 56.81 126 VAL B C 1
ATOM 4747 O O . VAL B 1 126 ? -23.953 18.781 10.344 1 56.81 126 VAL B O 1
ATOM 4750 N N . ARG B 1 127 ? -25.188 20.438 10.258 1 47.41 127 ARG B N 1
ATOM 4751 C CA . ARG B 1 127 ? -25.609 20.375 11.656 1 47.41 127 ARG B CA 1
ATOM 4752 C C . ARG B 1 127 ? -26.375 19.078 11.938 1 47.41 127 ARG B C 1
ATOM 4754 O O . ARG B 1 127 ? -26.766 18.828 13.078 1 47.41 127 ARG B O 1
ATOM 4761 N N . GLY B 1 128 ? -27.312 18.719 11.078 1 43.47 128 GLY B N 1
ATOM 4762 C CA . GLY B 1 128 ? -28.188 17.797 11.797 1 43.47 128 GLY B CA 1
ATOM 4763 C C . GLY B 1 128 ? -27.469 16.594 12.359 1 43.47 128 GLY B C 1
ATOM 4764 O O . GLY B 1 128 ? -26.406 16.219 11.859 1 43.47 128 GLY B O 1
ATOM 4765 N N . LYS B 1 129 ? -27.469 16.484 13.766 1 43.72 129 LYS B N 1
ATOM 4766 C CA . LYS B 1 129 ? -27.047 15.289 14.477 1 43.72 129 LYS B CA 1
ATOM 4767 C C . LYS B 1 129 ? -27.047 14.07 13.555 1 43.72 129 LYS B C 1
ATOM 4769 O O . LYS B 1 129 ? -26.516 13.016 13.906 1 43.72 129 LYS B O 1
ATOM 4774 N N . GLU B 1 130 ? -27.922 14.031 12.5 1 52 130 GLU B N 1
ATOM 4775 C CA . GLU B 1 130 ? -28.172 12.711 11.93 1 52 130 GLU B CA 1
ATOM 4776 C C . GLU B 1 130 ? -27.625 12.609 10.508 1 52 130 GLU B C 1
ATOM 4778 O O . GLU B 1 130 ? -28.078 13.336 9.617 1 52 130 GLU B O 1
ATOM 4783 N N . LEU B 1 131 ? -26.375 12.164 10.266 1 55.88 131 LEU B N 1
ATOM 4784 C CA . LEU B 1 131 ? -25.875 11.688 8.977 1 55.88 131 LEU B CA 1
ATOM 4785 C C . LEU B 1 131 ? -27.031 11.211 8.094 1 55.88 131 LEU B C 1
ATOM 4787 O O . LEU B 1 131 ? -27.016 11.445 6.883 1 55.88 131 LEU B O 1
ATOM 4791 N N . PRO B 1 132 ? -28.062 10.625 8.664 1 55.03 132 PRO B N 1
ATOM 4792 C CA . PRO B 1 132 ? -29.094 9.961 7.855 1 55.03 132 PRO B CA 1
ATOM 4793 C C . PRO B 1 132 ? -29.891 10.938 7.004 1 55.03 132 PRO B C 1
ATOM 4795 O O . PRO B 1 132 ? -30.5 10.531 6.008 1 55.03 132 PRO B O 1
ATOM 4798 N N . GLY B 1 133 ? -29.688 12.219 7.305 1 62.88 133 GLY B N 1
ATOM 4799 C CA . GLY B 1 133 ? -30.547 13.086 6.512 1 62.88 133 GLY B CA 1
ATOM 4800 C C . GLY B 1 133 ? -29.828 13.742 5.348 1 62.88 133 GLY B C 1
ATOM 4801 O O . GLY B 1 133 ? -30.469 14.242 4.422 1 62.88 133 GLY B O 1
ATOM 4802 N N . VAL B 1 134 ? -28.578 13.531 5.336 1 76.88 134 VAL B N 1
ATOM 4803 C CA . VAL B 1 134 ? -27.828 14.164 4.25 1 76.88 134 VAL B CA 1
ATOM 4804 C C . VAL B 1 134 ? -27.438 13.109 3.215 1 76.88 134 VAL B C 1
ATOM 4806 O O . VAL B 1 134 ? -26.922 12.047 3.562 1 76.88 134 VAL B O 1
ATOM 4809 N N . GLY B 1 135 ? -27.812 13.336 2.018 1 85.56 135 GLY B N 1
ATOM 4810 C CA . GLY B 1 135 ? -27.453 12.422 0.94 1 85.56 135 GLY B CA 1
ATOM 4811 C C . GLY B 1 135 ? -25.953 12.227 0.785 1 85.56 135 GLY B C 1
ATOM 4812 O O . GLY B 1 135 ? -25.172 13.102 1.149 1 85.56 135 GLY B O 1
ATOM 4813 N N . LEU B 1 136 ? -25.609 11.133 0.294 1 88.75 136 LEU B N 1
ATOM 4814 C CA . LEU B 1 136 ? -24.203 10.766 0.157 1 88.75 136 LEU B CA 1
ATOM 4815 C C . LEU B 1 136 ? -23.453 11.789 -0.699 1 88.75 136 LEU B C 1
ATOM 4817 O O . LEU B 1 136 ? -22.312 12.141 -0.399 1 88.75 136 LEU B O 1
ATOM 4821 N N . GLU B 1 137 ? -24.094 12.273 -1.759 1 90.25 137 GLU B N 1
ATOM 4822 C CA . GLU B 1 137 ? -23.453 13.234 -2.643 1 90.25 137 GLU B CA 1
ATOM 4823 C C . GLU B 1 137 ? -23.062 14.508 -1.888 1 90.25 137 GLU B C 1
ATOM 4825 O O . GLU B 1 137 ? -21.969 15.031 -2.062 1 90.25 137 GLU B O 1
ATOM 4830 N N . ASP B 1 138 ? -23.969 14.969 -1.095 1 90.12 138 ASP B N 1
ATOM 4831 C CA . ASP B 1 138 ? -23.703 16.156 -0.287 1 90.12 138 ASP B CA 1
ATOM 4832 C C . ASP B 1 138 ? -22.594 15.883 0.722 1 90.12 138 ASP B C 1
ATOM 4834 O O . ASP B 1 138 ? -21.75 16.75 0.979 1 90.12 138 ASP B O 1
ATOM 4838 N N . ARG B 1 139 ? -22.625 14.727 1.316 1 91.31 139 ARG B N 1
ATOM 4839 C CA . ARG B 1 139 ? -21.594 14.328 2.262 1 91.31 139 ARG B CA 1
ATOM 4840 C C . ARG B 1 139 ? -20.219 14.289 1.589 1 91.31 139 ARG B C 1
ATOM 4842 O O . ARG B 1 139 ? -19.234 14.758 2.156 1 91.31 139 ARG B O 1
ATOM 4849 N N . LEU B 1 140 ? -20.203 13.781 0.393 1 92.56 140 LEU B N 1
ATOM 4850 C CA . LEU B 1 140 ? -18.953 13.695 -0.354 1 92.56 140 LEU B CA 1
ATOM 4851 C C . LEU B 1 140 ? -18.453 15.078 -0.746 1 92.56 140 LEU B C 1
ATOM 4853 O O . LEU B 1 140 ? -17.25 15.312 -0.808 1 92.56 140 LEU B O 1
ATOM 4857 N N . ASP B 1 141 ? -19.344 16.031 -0.949 1 91.69 141 ASP B N 1
ATOM 4858 C CA . ASP B 1 141 ? -18.969 17.391 -1.307 1 91.69 141 ASP B CA 1
ATOM 4859 C C . ASP B 1 141 ? -18.422 18.156 -0.098 1 91.69 141 ASP B C 1
ATOM 4861 O O . ASP B 1 141 ? -17.75 19.172 -0.25 1 91.69 141 ASP B O 1
ATOM 4865 N N . HIS B 1 142 ? -18.797 17.672 1.06 1 92.5 142 HIS B N 1
ATOM 4866 C CA . HIS B 1 142 ? -18.297 18.234 2.311 1 92.5 142 HIS B CA 1
ATOM 4867 C C . HIS B 1 142 ? -17.562 17.188 3.133 1 92.5 142 HIS B C 1
ATOM 4869 O O . HIS B 1 142 ? -17.812 17.047 4.332 1 92.5 142 HIS B O 1
ATOM 4875 N N . ARG B 1 143 ? -16.688 16.531 2.455 1 94.06 143 ARG B N 1
ATOM 4876 C CA . ARG B 1 143 ? -16.094 15.297 2.939 1 94.06 143 ARG B CA 1
ATOM 4877 C C . ARG B 1 143 ? -15.328 15.523 4.238 1 94.06 143 ARG B C 1
ATOM 4879 O O . ARG B 1 143 ? -15.336 14.672 5.125 1 94.06 143 ARG B O 1
ATOM 4886 N N . ILE B 1 144 ? -14.703 16.703 4.395 1 95.19 144 ILE B N 1
ATOM 4887 C CA . ILE B 1 144 ? -13.922 17 5.59 1 95.19 144 ILE B CA 1
ATOM 4888 C C . ILE B 1 144 ? -14.828 16.938 6.82 1 95.19 144 ILE B C 1
ATOM 4890 O O . ILE B 1 144 ? -14.539 16.234 7.781 1 95.19 144 ILE B O 1
ATOM 4894 N N . LEU B 1 145 ? -15.875 17.625 6.746 1 93.31 145 LEU B N 1
ATOM 4895 C CA . LEU B 1 145 ? -16.797 17.688 7.871 1 93.31 145 LEU B CA 1
ATOM 4896 C C . LEU B 1 145 ? -17.547 16.359 8.031 1 93.31 145 LEU B C 1
ATOM 4898 O O . LEU B 1 145 ? -17.844 15.945 9.156 1 93.31 145 LEU B O 1
ATOM 4902 N N . ASP B 1 146 ? -17.859 15.711 6.914 1 91.88 146 ASP B N 1
ATOM 4903 C CA . ASP B 1 146 ? -18.547 14.422 6.941 1 91.88 146 ASP B CA 1
ATOM 4904 C C . ASP B 1 146 ? -17.75 13.398 7.754 1 91.88 146 ASP B C 1
ATOM 4906 O O . ASP B 1 146 ? -18.281 12.797 8.688 1 91.88 146 ASP B O 1
ATOM 4910 N N . VAL B 1 147 ? -16.531 13.289 7.445 1 93.06 147 VAL B N 1
ATOM 4911 C CA . VAL B 1 147 ? -15.68 12.289 8.086 1 93.06 147 VAL B CA 1
ATOM 4912 C C . VAL B 1 147 ? -15.422 12.672 9.539 1 93.06 147 VAL B C 1
ATOM 4914 O O . VAL B 1 147 ? -15.43 11.82 10.43 1 93.06 147 VAL B O 1
ATOM 4917 N N . ARG B 1 148 ? -15.234 13.906 9.797 1 90.94 148 ARG B N 1
ATOM 4918 C CA . ARG B 1 148 ? -15 14.359 11.164 1 90.94 148 ARG B CA 1
ATOM 4919 C C . ARG B 1 148 ? -16.203 14.062 12.055 1 90.94 148 ARG B C 1
ATOM 4921 O O . ARG B 1 148 ? -16.031 13.602 13.188 1 90.94 148 ARG B O 1
ATOM 4928 N N . ARG B 1 149 ? -17.359 14.25 11.555 1 85 149 ARG B N 1
ATOM 4929 C CA . ARG B 1 149 ? -18.578 14.086 12.336 1 85 149 ARG B CA 1
ATOM 4930 C C . ARG B 1 149 ? -18.906 12.602 12.531 1 85 149 ARG B C 1
ATOM 4932 O O . ARG B 1 149 ? -19.688 12.242 13.414 1 85 149 ARG B O 1
ATOM 4939 N N . SER B 1 150 ? -18.406 11.844 11.648 1 82 150 SER B N 1
ATOM 4940 C CA . SER B 1 150 ? -18.578 10.398 11.75 1 82 150 SER B CA 1
ATOM 4941 C C . SER B 1 150 ? -17.531 9.773 12.656 1 82 150 SER B C 1
ATOM 4943 O O . SER B 1 150 ? -16.812 8.867 12.242 1 82 150 SER B O 1
ATOM 4945 N N . ALA B 1 151 ? -17.547 10.312 13.898 1 77.25 151 ALA B N 1
ATOM 4946 C CA . ALA B 1 151 ? -16.656 9.82 14.953 1 77.25 151 ALA B CA 1
ATOM 4947 C C . ALA B 1 151 ? -15.203 9.922 14.523 1 77.25 151 ALA B C 1
ATOM 4949 O O . ALA B 1 151 ? -14.453 8.938 14.617 1 77.25 151 ALA B O 1
ATOM 4950 N N . SER B 1 152 ? -14.891 11.055 13.953 1 83.06 152 SER B N 1
ATOM 4951 C CA . SER B 1 152 ? -13.516 11.375 13.562 1 83.06 152 SER B CA 1
ATOM 4952 C C . SER B 1 152 ? -12.945 10.312 12.633 1 83.06 152 SER B C 1
ATOM 4954 O O . SER B 1 152 ? -11.836 9.828 12.844 1 83.06 152 SER B O 1
ATOM 4956 N N . GLY B 1 153 ? -13.773 9.812 11.773 1 91.44 153 GLY B N 1
ATOM 4957 C CA . GLY B 1 153 ? -13.312 8.914 10.719 1 91.44 153 GLY B CA 1
ATOM 4958 C C . GLY B 1 153 ? -13.305 7.457 11.141 1 91.44 153 GLY B C 1
ATOM 4959 O O . GLY B 1 153 ? -12.398 6.707 10.781 1 91.44 153 GLY B O 1
ATOM 4960 N N . ALA B 1 154 ? -14.297 7.074 11.891 1 94.06 154 ALA B N 1
ATOM 4961 C CA . ALA B 1 154 ? -14.344 5.711 12.414 1 94.06 154 ALA B CA 1
ATOM 4962 C C . ALA B 1 154 ? -14.234 4.688 11.289 1 94.06 154 ALA B C 1
ATOM 4964 O O . ALA B 1 154 ? -13.555 3.668 11.43 1 94.06 154 ALA B O 1
ATOM 4965 N N . ILE B 1 155 ? -14.883 4.945 10.203 1 96.12 155 ILE B N 1
ATOM 4966 C CA . ILE B 1 155 ? -14.875 4.027 9.07 1 96.12 155 ILE B CA 1
ATOM 4967 C C . ILE B 1 155 ? -13.453 3.885 8.531 1 96.12 155 ILE B C 1
ATOM 4969 O O . ILE B 1 155 ? -13 2.775 8.25 1 96.12 155 ILE B O 1
ATOM 4973 N N . PHE B 1 156 ? -12.75 4.953 8.469 1 97.5 156 PHE B N 1
ATOM 4974 C CA . PHE B 1 156 ? -11.422 4.938 7.863 1 97.5 156 PHE B CA 1
ATOM 4975 C C . PHE B 1 156 ? -10.383 4.457 8.867 1 97.5 156 PHE B C 1
ATOM 4977 O O . PHE B 1 156 ? -9.367 3.877 8.484 1 97.5 156 PHE B O 1
ATOM 4984 N N . LYS B 1 157 ? -10.664 4.676 10.117 1 96.88 157 LYS B N 1
ATOM 4985 C CA . LYS B 1 157 ? -9.844 4.023 11.133 1 96.88 157 LYS B CA 1
ATOM 4986 C C . LYS B 1 157 ? -10.016 2.508 11.086 1 96.88 157 LYS B C 1
ATOM 4988 O O . LYS B 1 157 ? -9.039 1.767 11.258 1 96.88 157 LYS B O 1
ATOM 4993 N N . LEU B 1 158 ? -11.211 2.053 10.828 1 97.38 158 LEU B N 1
ATOM 4994 C CA . LEU B 1 158 ? -11.461 0.626 10.648 1 97.38 158 LEU B CA 1
ATOM 4995 C C . LEU B 1 158 ? -10.781 0.112 9.383 1 97.38 158 LEU B C 1
ATOM 4997 O O . LEU B 1 158 ? -10.266 -1.011 9.359 1 97.38 158 LEU B O 1
ATOM 5001 N N . HIS B 1 159 ? -10.844 0.908 8.352 1 98.06 159 HIS B N 1
ATOM 5002 C CA . HIS B 1 159 ? -10.125 0.557 7.137 1 98.06 159 HIS B CA 1
ATOM 5003 C C . HIS B 1 159 ? -8.641 0.325 7.418 1 98.06 159 HIS B C 1
ATOM 5005 O O . HIS B 1 159 ? -8.062 -0.655 6.945 1 98.06 159 HIS B O 1
ATOM 5011 N N . SER B 1 160 ? -8.078 1.223 8.133 1 98 160 SER B N 1
ATOM 5012 C CA . SER B 1 160 ? -6.684 1.099 8.547 1 98 160 SER B CA 1
ATOM 5013 C C . SER B 1 160 ? -6.449 -0.196 9.32 1 98 160 SER B C 1
ATOM 5015 O O . SER B 1 160 ? -5.484 -0.917 9.055 1 98 160 SER B O 1
ATOM 5017 N N . SER B 1 161 ? -7.312 -0.441 10.266 1 97.56 161 SER B N 1
ATOM 5018 C CA . SER B 1 161 ? -7.203 -1.644 11.086 1 97.56 161 SER B CA 1
ATOM 5019 C C . SER B 1 161 ? -7.297 -2.904 10.227 1 97.56 161 SER B C 1
ATOM 5021 O O . SER B 1 161 ? -6.566 -3.871 10.461 1 97.56 161 SER B O 1
ATOM 5023 N N . MET B 1 162 ? -8.156 -2.885 9.352 1 98.19 162 MET B N 1
ATOM 5024 C CA . MET B 1 162 ? -8.328 -4.016 8.445 1 98.19 162 MET B CA 1
ATOM 5025 C C . MET B 1 162 ? -7.055 -4.27 7.648 1 98.19 162 MET B C 1
ATOM 5027 O O . MET B 1 162 ? -6.609 -5.41 7.523 1 98.19 162 MET B O 1
ATOM 5031 N N . CYS B 1 163 ? -6.465 -3.24 7.105 1 98.31 163 CYS B N 1
ATOM 5032 C CA . CYS B 1 163 ? -5.215 -3.377 6.363 1 98.31 163 CYS B CA 1
ATOM 5033 C C . CYS B 1 163 ? -4.109 -3.928 7.254 1 98.31 163 CYS B C 1
ATOM 5035 O O . CYS B 1 163 ? -3.322 -4.773 6.824 1 98.31 163 CYS B O 1
ATOM 5037 N N . GLN B 1 164 ? -4.055 -3.451 8.461 1 97.38 164 GLN B N 1
ATOM 5038 C CA . GLN B 1 164 ? -3.049 -3.934 9.398 1 97.38 164 GLN B CA 1
ATOM 5039 C C . GLN B 1 164 ? -3.219 -5.426 9.672 1 97.38 164 GLN B C 1
ATOM 5041 O O . GLN B 1 164 ? -2.236 -6.168 9.727 1 97.38 164 GLN B O 1
ATOM 5046 N N . LEU B 1 165 ? -4.445 -5.82 9.867 1 98.31 165 LEU B N 1
ATOM 5047 C CA . LEU B 1 165 ? -4.734 -7.227 10.133 1 98.31 165 LEU B CA 1
ATOM 5048 C C . LEU B 1 165 ? -4.367 -8.094 8.93 1 98.31 165 LEU B C 1
ATOM 5050 O O . LEU B 1 165 ? -3.85 -9.203 9.094 1 98.31 165 LEU B O 1
ATOM 5054 N N . ILE B 1 166 ? -4.633 -7.613 7.746 1 98.69 166 ILE B N 1
ATOM 5055 C CA . ILE B 1 166 ? -4.277 -8.32 6.523 1 98.69 166 ILE B CA 1
ATOM 5056 C C . ILE B 1 166 ? -2.768 -8.531 6.469 1 98.69 166 ILE B C 1
ATOM 5058 O O . ILE B 1 166 ? -2.299 -9.656 6.266 1 98.69 166 ILE B O 1
ATOM 5062 N N . VAL B 1 167 ? -2.025 -7.48 6.695 1 98.06 167 VAL B N 1
ATOM 5063 C CA . VAL B 1 167 ? -0.568 -7.543 6.633 1 98.06 167 VAL B CA 1
ATOM 5064 C C . VAL B 1 167 ? -0.043 -8.453 7.738 1 98.06 167 VAL B C 1
ATOM 5066 O O . VAL B 1 167 ? 0.859 -9.266 7.508 1 98.06 167 VAL B O 1
ATOM 5069 N N . GLU B 1 168 ? -0.62 -8.305 8.906 1 97.38 168 GLU B N 1
ATOM 5070 C CA . GLU B 1 168 ? -0.229 -9.164 10.016 1 97.38 168 GLU B CA 1
ATOM 5071 C C . GLU B 1 168 ? -0.393 -10.633 9.664 1 97.38 168 GLU B C 1
ATOM 5073 O O . GLU B 1 168 ? 0.518 -11.438 9.883 1 97.38 168 GLU B O 1
ATOM 5078 N N . PHE B 1 169 ? -1.529 -11 9.117 1 98.56 169 PHE B N 1
ATOM 5079 C CA . PHE B 1 169 ? -1.804 -12.391 8.781 1 98.56 169 PHE B CA 1
ATOM 5080 C C . PHE B 1 169 ? -0.853 -12.875 7.691 1 98.56 169 PHE B C 1
ATOM 5082 O O . PHE B 1 169 ? -0.231 -13.93 7.832 1 98.56 169 PHE B O 1
ATOM 5089 N N . LEU B 1 170 ? -0.77 -12.141 6.582 1 98.62 170 LEU B N 1
ATOM 5090 C CA . LEU B 1 170 ? -0.009 -12.586 5.422 1 98.62 170 LEU B CA 1
ATOM 5091 C C . LEU B 1 170 ? 1.477 -12.688 5.746 1 98.62 170 LEU B C 1
ATOM 5093 O O . LEU B 1 170 ? 2.131 -13.672 5.398 1 98.62 170 LEU B O 1
ATOM 5097 N N . CYS B 1 171 ? 1.987 -11.703 6.43 1 96.38 171 CYS B N 1
ATOM 5098 C CA . CYS B 1 171 ? 3.4 -11.75 6.785 1 96.38 171 CYS B CA 1
ATOM 5099 C C . CYS B 1 171 ? 3.689 -12.898 7.738 1 96.38 171 CYS B C 1
ATOM 5101 O O . CYS B 1 171 ? 4.73 -13.555 7.633 1 96.38 171 CYS B O 1
ATOM 5103 N N . SER B 1 172 ? 2.779 -13.172 8.625 1 96.94 172 SER B N 1
ATOM 5104 C CA . SER B 1 172 ? 2.951 -14.273 9.562 1 96.94 172 SER B CA 1
ATOM 5105 C C . SER B 1 172 ? 2.869 -15.617 8.852 1 96.94 172 SER B C 1
ATOM 5107 O O . SER B 1 172 ? 3.312 -16.641 9.383 1 96.94 172 SER B O 1
ATOM 5109 N N . ASN B 1 173 ? 2.301 -15.625 7.691 1 97.81 173 ASN B N 1
ATOM 5110 C CA . ASN B 1 173 ? 2.193 -16.844 6.902 1 97.81 173 ASN B CA 1
ATOM 5111 C C . ASN B 1 173 ? 3.209 -16.875 5.766 1 97.81 173 ASN B C 1
ATOM 5113 O O . ASN B 1 173 ? 3 -17.547 4.754 1 97.81 173 ASN B O 1
ATOM 5117 N N . GLY B 1 174 ? 4.23 -16.062 5.84 1 96.25 174 GLY B N 1
ATOM 5118 C CA . GLY B 1 174 ? 5.395 -16.188 4.98 1 96.25 174 GLY B CA 1
ATOM 5119 C C . GLY B 1 174 ? 5.258 -15.414 3.68 1 96.25 174 GLY B C 1
ATOM 5120 O O . GLY B 1 174 ? 6.059 -15.586 2.762 1 96.25 174 GLY B O 1
ATOM 5121 N N . PHE B 1 175 ? 4.273 -14.562 3.541 1 98.44 175 PHE B N 1
ATOM 5122 C CA . PHE B 1 175 ? 4.109 -13.781 2.322 1 98.44 175 PHE B CA 1
ATOM 5123 C C . PHE B 1 175 ? 5.062 -12.594 2.312 1 98.44 175 PHE B C 1
ATOM 5125 O O . PHE B 1 175 ? 5.316 -11.984 3.355 1 98.44 175 PHE B O 1
ATOM 5132 N N . HIS B 1 176 ? 5.5 -12.258 1.113 1 98.12 176 HIS B N 1
ATOM 5133 C CA . HIS B 1 176 ? 6.336 -11.078 0.912 1 98.12 176 HIS B CA 1
ATOM 5134 C C . HIS B 1 176 ? 5.559 -9.969 0.215 1 98.12 176 HIS B C 1
ATOM 5136 O O . HIS B 1 176 ? 4.902 -10.203 -0.8 1 98.12 176 HIS B O 1
ATOM 5142 N N . TRP B 1 177 ? 5.691 -8.781 0.807 1 98.56 177 TRP B N 1
ATOM 5143 C CA . TRP B 1 177 ? 5.043 -7.594 0.274 1 98.56 177 TRP B CA 1
ATOM 5144 C C . TRP B 1 177 ? 5.797 -7.055 -0.938 1 98.56 177 TRP B C 1
ATOM 5146 O O . TRP B 1 177 ? 6.922 -6.57 -0.811 1 98.56 177 TRP B O 1
ATOM 5156 N N . ILE B 1 178 ? 5.172 -7.117 -2.123 1 98.31 178 ILE B N 1
ATOM 5157 C CA . ILE B 1 178 ? 5.824 -6.605 -3.324 1 98.31 178 ILE B CA 1
ATOM 5158 C C . ILE B 1 178 ? 5.078 -5.375 -3.83 1 98.31 178 ILE B C 1
ATOM 5160 O O . ILE B 1 178 ? 3.953 -5.102 -3.404 1 98.31 178 ILE B O 1
ATOM 5164 N N . HIS B 1 179 ? 5.695 -4.605 -4.641 1 97.94 179 HIS B N 1
ATOM 5165 C CA . HIS B 1 179 ? 5.133 -3.457 -5.344 1 97.94 179 HIS B CA 1
ATOM 5166 C C . HIS B 1 179 ? 5.395 -3.549 -6.844 1 97.94 179 HIS B C 1
ATOM 5168 O O . HIS B 1 179 ? 6.543 -3.457 -7.285 1 97.94 179 HIS B O 1
ATOM 5174 N N . THR B 1 180 ? 4.344 -3.719 -7.555 1 97.56 180 THR B N 1
ATOM 5175 C CA . THR B 1 180 ? 4.445 -3.84 -9.008 1 97.56 180 THR B CA 1
ATOM 5176 C C . THR B 1 180 ? 4.031 -2.541 -9.688 1 97.56 180 THR B C 1
ATOM 5178 O O . THR B 1 180 ? 3.344 -1.711 -9.094 1 97.56 180 THR B O 1
ATOM 5181 N N . PRO B 1 181 ? 4.426 -2.354 -10.906 1 96.94 181 PRO B N 1
ATOM 5182 C CA . PRO B 1 181 ? 4.086 -1.111 -11.602 1 96.94 181 PRO B CA 1
ATOM 5183 C C . PRO B 1 181 ? 2.598 -1.005 -11.93 1 96.94 181 PRO B C 1
ATOM 5185 O O . PRO B 1 181 ? 1.957 -2.012 -12.242 1 96.94 181 PRO B O 1
ATOM 5188 N N . ARG B 1 182 ? 2.141 0.268 -11.914 1 98 182 ARG B N 1
ATOM 5189 C CA . ARG B 1 182 ? 0.771 0.559 -12.32 1 98 182 ARG B CA 1
ATOM 5190 C C . ARG B 1 182 ? 0.731 1.098 -13.75 1 98 182 ARG B C 1
ATOM 5192 O O . ARG B 1 182 ? -0.332 1.146 -14.375 1 98 182 ARG B O 1
ATOM 5199 N N . ILE B 1 183 ? 1.867 1.533 -14.219 1 97.5 183 ILE B N 1
ATOM 5200 C CA . ILE B 1 183 ? 2.002 1.844 -15.633 1 97.5 183 ILE B CA 1
ATOM 5201 C C . ILE B 1 183 ? 2.416 0.589 -16.406 1 97.5 183 ILE B C 1
ATOM 5203 O O . ILE B 1 183 ? 3.492 0.034 -16.156 1 97.5 183 ILE B O 1
ATOM 5207 N N . ILE B 1 184 ? 1.561 0.179 -17.328 1 95.69 184 ILE B N 1
ATOM 5208 C CA . ILE B 1 184 ? 1.815 -1.086 -18.016 1 95.69 184 ILE B CA 1
ATOM 5209 C C . ILE B 1 184 ? 1.843 -0.861 -19.531 1 95.69 184 ILE B C 1
ATOM 5211 O O . ILE B 1 184 ? 1.43 0.195 -20.016 1 95.69 184 ILE B O 1
ATOM 5215 N N . THR B 1 185 ? 2.303 -1.882 -20.219 1 89.38 185 THR B N 1
ATOM 5216 C CA . THR B 1 185 ? 2.521 -1.733 -21.656 1 89.38 185 THR B CA 1
ATOM 5217 C C . THR B 1 185 ? 1.497 -2.543 -22.438 1 89.38 185 THR B C 1
ATOM 5219 O O . THR B 1 185 ? 1.368 -2.373 -23.656 1 89.38 185 THR B O 1
ATOM 5222 N N . ALA B 1 186 ? 0.843 -3.418 -21.734 1 83.12 186 ALA B N 1
ATOM 5223 C CA . ALA B 1 186 ? -0.049 -4.32 -22.469 1 83.12 186 ALA B CA 1
ATOM 5224 C C . ALA B 1 186 ? -1.431 -4.359 -21.812 1 83.12 186 ALA B C 1
ATOM 5226 O O . ALA B 1 186 ? -1.552 -4.324 -20.594 1 83.12 186 ALA B O 1
ATOM 5227 N N . THR B 1 187 ? -2.416 -4.332 -22.688 1 83.94 187 THR B N 1
ATOM 5228 C CA . THR B 1 187 ? -3.799 -4.504 -22.266 1 83.94 187 THR B CA 1
ATOM 5229 C C . THR B 1 187 ? -4.398 -5.77 -22.859 1 83.94 187 THR B C 1
ATOM 5231 O O . THR B 1 187 ? -3.787 -6.406 -23.719 1 83.94 187 THR B O 1
ATOM 5234 N N . ILE B 1 188 ? -5.438 -6.238 -22.25 1 78.31 188 ILE B N 1
ATOM 5235 C CA . ILE B 1 188 ? -6.188 -7.344 -22.844 1 78.31 188 ILE B CA 1
ATOM 5236 C C . ILE B 1 188 ? -7.094 -6.824 -23.953 1 78.31 188 ILE B C 1
ATOM 5238 O O . ILE B 1 188 ? -7.965 -5.984 -23.719 1 78.31 188 ILE B O 1
ATOM 5242 N N . PRO B 1 189 ? -6.828 -7.363 -25.172 1 76 189 PRO B N 1
ATOM 5243 C CA . PRO B 1 189 ? -7.656 -6.895 -26.281 1 76 189 PRO B CA 1
ATOM 5244 C C . PRO B 1 189 ? -9.148 -7.086 -26.031 1 76 189 PRO B C 1
ATOM 5246 O O . PRO B 1 189 ? -9.562 -8.102 -25.469 1 76 189 PRO B O 1
ATOM 5249 N N . GLY B 1 190 ? -9.914 -6.066 -26.328 1 75.25 190 GLY B N 1
ATOM 5250 C CA . GLY B 1 190 ? -11.352 -6.137 -26.125 1 75.25 190 GLY B CA 1
ATOM 5251 C C . GLY B 1 190 ? -11.812 -5.477 -24.844 1 75.25 190 GLY B C 1
ATOM 5252 O O . GLY B 1 190 ? -12.992 -5.152 -24.688 1 75.25 190 GLY B O 1
ATOM 5253 N N . ASP B 1 191 ? -10.953 -5.395 -23.953 1 81.25 191 ASP B N 1
ATOM 5254 C CA . ASP B 1 191 ? -11.273 -4.676 -22.734 1 81.25 191 ASP B CA 1
ATOM 5255 C C . ASP B 1 191 ? -11.055 -3.176 -22.891 1 81.25 191 ASP B C 1
ATOM 5257 O O . ASP B 1 191 ? -9.914 -2.711 -22.969 1 81.25 191 ASP B O 1
ATOM 5261 N N . ASN B 1 192 ? -12.039 -2.461 -22.844 1 82.44 192 ASN B N 1
ATOM 5262 C CA . ASN B 1 192 ? -11.977 -1.026 -23.109 1 82.44 192 ASN B CA 1
ATOM 5263 C C . ASN B 1 192 ? -11.977 -0.219 -21.812 1 82.44 192 ASN B C 1
ATOM 5265 O O . ASN B 1 192 ? -12.18 0.996 -21.844 1 82.44 192 ASN B O 1
ATOM 5269 N N . GLU B 1 193 ? -11.711 -0.899 -20.797 1 90.62 193 GLU B N 1
ATOM 5270 C CA . GLU B 1 193 ? -11.797 -0.205 -19.516 1 90.62 193 GLU B CA 1
ATOM 5271 C C . GLU B 1 193 ? -10.406 0.145 -18.984 1 90.62 193 GLU B C 1
ATOM 5273 O O . GLU B 1 193 ? -10.227 0.375 -17.781 1 90.62 193 GLU B O 1
ATOM 5278 N N . TYR B 1 194 ? -9.484 0.153 -19.922 1 94.56 194 TYR B N 1
ATOM 5279 C CA . TYR B 1 194 ? -8.148 0.619 -19.547 1 94.56 194 TYR B CA 1
ATOM 5280 C C . TYR B 1 194 ? -8.023 2.125 -19.734 1 94.56 194 TYR B C 1
ATOM 5282 O O . TYR B 1 194 ? -8.5 2.67 -20.734 1 94.56 194 TYR B O 1
ATOM 5290 N N . PHE B 1 195 ? -7.414 2.814 -18.797 1 96.56 195 PHE B N 1
ATOM 5291 C CA . PHE B 1 195 ? -7.027 4.207 -19 1 96.56 195 PHE B CA 1
ATOM 5292 C C . PHE B 1 195 ? -5.77 4.301 -19.844 1 96.56 195 PHE B C 1
ATOM 5294 O O . PHE B 1 195 ? -4.719 3.766 -19.469 1 96.56 195 PHE B O 1
ATOM 5301 N N . HIS B 1 196 ? -5.902 4.949 -20.938 1 96 196 HIS B N 1
ATOM 5302 C CA . HIS B 1 196 ? -4.75 5.172 -21.812 1 96 196 HIS B CA 1
ATOM 5303 C C . HIS B 1 196 ? -3.857 6.285 -21.266 1 96 196 HIS B C 1
ATOM 5305 O O . HIS B 1 196 ? -4.352 7.336 -20.859 1 96 196 HIS B O 1
ATOM 5311 N N . LEU B 1 197 ? -2.547 6.082 -21.234 1 96.62 197 LEU B N 1
ATOM 5312 C CA . LEU B 1 197 ? -1.562 7.031 -20.719 1 96.62 197 LEU B CA 1
ATOM 5313 C C . LEU B 1 197 ? -0.469 7.285 -21.75 1 96.62 197 LEU B C 1
ATOM 5315 O O . LEU B 1 197 ? 0.402 6.441 -21.969 1 96.62 197 LEU B O 1
ATOM 5319 N N . PRO B 1 198 ? -0.493 8.477 -22.438 1 94.62 198 PRO B N 1
ATOM 5320 C CA . PRO B 1 198 ? 0.67 8.82 -23.266 1 94.62 198 PRO B CA 1
ATOM 5321 C C . PRO B 1 198 ? 1.974 8.82 -22.469 1 94.62 198 PRO B C 1
ATOM 5323 O O . PRO B 1 198 ? 2.039 9.414 -21.375 1 94.62 198 PRO B O 1
ATOM 5326 N N . TYR B 1 199 ? 2.973 8.102 -22.969 1 95.19 199 TYR B N 1
ATOM 5327 C CA . TYR B 1 199 ? 4.199 7.859 -22.219 1 95.19 199 TYR B CA 1
ATOM 5328 C C . TYR B 1 199 ? 5.43 8.125 -23.078 1 95.19 199 TYR B C 1
ATOM 5330 O O . TYR B 1 199 ? 5.949 7.219 -23.734 1 95.19 199 TYR B O 1
ATOM 5338 N N . PHE B 1 200 ? 6.008 9.383 -23.109 1 93.69 200 PHE B N 1
ATOM 5339 C CA . PHE B 1 200 ? 7.223 9.82 -23.781 1 93.69 200 PHE B CA 1
ATOM 5340 C C . PHE B 1 200 ? 7.234 9.328 -25.234 1 93.69 200 PHE B C 1
ATOM 5342 O O . PHE B 1 200 ? 8.219 8.734 -25.688 1 93.69 200 PHE B O 1
ATOM 5349 N N . GLY B 1 201 ? 6.203 9.562 -25.906 1 92.56 201 GLY B N 1
ATOM 5350 C CA . GLY B 1 201 ? 6.109 9.211 -27.312 1 92.56 201 GLY B CA 1
ATOM 5351 C C . GLY B 1 201 ? 5.598 7.805 -27.547 1 92.56 201 GLY B C 1
ATOM 5352 O O . GLY B 1 201 ? 5.391 7.398 -28.688 1 92.56 201 GLY B O 1
ATOM 5353 N N . LYS B 1 202 ? 5.406 7.09 -26.5 1 93.44 202 LYS B N 1
ATOM 5354 C CA . LYS B 1 202 ? 4.844 5.746 -26.547 1 93.44 202 LYS B CA 1
ATOM 5355 C C . LYS B 1 202 ? 3.48 5.688 -25.875 1 93.44 202 LYS B C 1
ATOM 5357 O O . LYS B 1 202 ? 3.027 6.68 -25.297 1 93.44 202 LYS B O 1
ATOM 5362 N N . ASP B 1 203 ? 2.826 4.516 -26.078 1 93.62 203 ASP B N 1
ATOM 5363 C CA . ASP B 1 203 ? 1.548 4.285 -25.406 1 93.62 203 ASP B CA 1
ATOM 5364 C C . ASP B 1 203 ? 1.715 3.377 -24.203 1 93.62 203 ASP B C 1
ATOM 5366 O O . ASP B 1 203 ? 2.459 2.395 -24.25 1 93.62 203 ASP B O 1
ATOM 5370 N N . ALA B 1 204 ? 1.137 3.801 -23.125 1 96 204 ALA B N 1
ATOM 5371 C CA . ALA B 1 204 ? 1.024 2.984 -21.922 1 96 204 ALA B CA 1
ATOM 5372 C C . ALA B 1 204 ? -0.396 3.02 -21.375 1 96 204 ALA B C 1
ATOM 5374 O O . ALA B 1 204 ? -1.276 3.67 -21.938 1 96 204 ALA B O 1
ATOM 5375 N N . TRP B 1 205 ? -0.668 2.232 -20.391 1 96.5 205 TRP B N 1
ATOM 5376 C CA . TRP B 1 205 ? -1.979 2.148 -19.75 1 96.5 205 TRP B CA 1
ATOM 5377 C C . TRP B 1 205 ? -1.838 1.989 -18.25 1 96.5 205 TRP B C 1
ATOM 5379 O O . TRP B 1 205 ? -0.762 1.649 -17.75 1 96.5 205 TRP B O 1
ATOM 5389 N N . LEU B 1 206 ? -2.895 2.344 -17.531 1 97.81 206 LEU B N 1
ATOM 5390 C CA . LEU B 1 206 ? -2.916 2.104 -16.094 1 97.81 206 LEU B CA 1
ATOM 5391 C C . LEU B 1 206 ? -3.441 0.707 -15.789 1 97.81 206 LEU B C 1
ATOM 5393 O O . LEU B 1 206 ? -4.395 0.243 -16.422 1 97.81 206 LEU B O 1
ATOM 5397 N N . ALA B 1 207 ? -2.838 0.119 -14.828 1 96.88 207 ALA B N 1
ATOM 5398 C CA . ALA B 1 207 ? -3.09 -1.288 -14.531 1 96.88 207 ALA B CA 1
ATOM 5399 C C . ALA B 1 207 ? -4.449 -1.473 -13.867 1 96.88 207 ALA B C 1
ATOM 5401 O O . ALA B 1 207 ? -4.836 -0.68 -13 1 96.88 207 ALA B O 1
ATOM 5402 N N . GLN B 1 208 ? -5.156 -2.537 -14.227 1 95.38 208 GLN B N 1
ATOM 5403 C CA . GLN B 1 208 ? -6.414 -2.924 -13.602 1 95.38 208 GLN B CA 1
ATOM 5404 C C . GLN B 1 208 ? -6.191 -3.961 -12.508 1 95.38 208 GLN B C 1
ATOM 5406 O O . GLN B 1 208 ? -7.094 -4.234 -11.711 1 95.38 208 GLN B O 1
ATOM 5411 N N . SER B 1 209 ? -5.066 -4.555 -12.516 1 93.44 209 SER B N 1
ATOM 5412 C CA . SER B 1 209 ? -4.652 -5.547 -11.531 1 93.44 209 SER B CA 1
ATOM 5413 C C . SER B 1 209 ? -3.156 -5.824 -11.617 1 93.44 209 SER B C 1
ATOM 5415 O O . SER B 1 209 ? -2.492 -5.383 -12.555 1 93.44 209 SER B O 1
ATOM 5417 N N . SER B 1 210 ? -2.623 -6.527 -10.648 1 95.31 210 SER B N 1
ATOM 5418 C CA . SER B 1 210 ? -1.218 -6.922 -10.68 1 95.31 210 SER B CA 1
ATOM 5419 C C . SER B 1 210 ? -1.064 -8.391 -11.039 1 95.31 210 SER B C 1
ATOM 5421 O O . SER B 1 210 ? -0.022 -9 -10.781 1 95.31 210 SER B O 1
ATOM 5423 N N . GLN B 1 211 ? -2.059 -8.984 -11.625 1 94.62 211 GLN B N 1
ATOM 5424 C CA . GLN B 1 211 ? -2.168 -10.422 -11.82 1 94.62 211 GLN B CA 1
ATOM 5425 C C . GLN B 1 211 ? -0.939 -10.984 -12.531 1 94.62 211 GLN B C 1
ATOM 5427 O O . GLN B 1 211 ? -0.325 -11.945 -12.062 1 94.62 211 GLN B O 1
ATOM 5432 N N . HIS B 1 212 ? -0.489 -10.367 -13.602 1 95.69 212 HIS B N 1
ATOM 5433 C CA . HIS B 1 212 ? 0.64 -10.891 -14.359 1 95.69 212 HIS B CA 1
ATOM 5434 C C . HIS B 1 212 ? 1.949 -10.711 -13.602 1 95.69 212 HIS B C 1
ATOM 5436 O O . HIS B 1 212 ? 2.77 -11.625 -13.539 1 95.69 212 HIS B O 1
ATOM 5442 N N . HIS B 1 213 ? 2.107 -9.586 -13.016 1 97.25 213 HIS B N 1
ATOM 5443 C CA . HIS B 1 213 ? 3.355 -9.281 -12.328 1 97.25 213 HIS B CA 1
ATOM 5444 C C . HIS B 1 213 ? 3.525 -10.148 -11.086 1 97.25 213 HIS B C 1
ATOM 5446 O O . HIS B 1 213 ? 4.637 -10.578 -10.766 1 97.25 213 HIS B O 1
ATOM 5452 N N . LYS B 1 214 ? 2.439 -10.359 -10.32 1 97.81 214 LYS B N 1
ATOM 5453 C CA . LYS B 1 214 ? 2.59 -11.195 -9.133 1 97.81 214 LYS B CA 1
ATOM 5454 C C . LYS B 1 214 ? 2.891 -12.641 -9.508 1 97.81 214 LYS B C 1
ATOM 5456 O O . LYS B 1 214 ? 3.605 -13.344 -8.789 1 97.81 214 LYS B O 1
ATOM 5461 N N . GLN B 1 215 ? 2.391 -13.148 -10.664 1 97.94 215 GLN B N 1
ATOM 5462 C CA . GLN B 1 215 ? 2.791 -14.461 -11.156 1 97.94 215 GLN B CA 1
ATOM 5463 C C . GLN B 1 215 ? 4.281 -14.492 -11.484 1 97.94 215 GLN B C 1
ATOM 5465 O O . GLN B 1 215 ? 4.973 -15.461 -11.148 1 97.94 215 GLN B O 1
ATOM 5470 N N . MET B 1 216 ? 4.73 -13.438 -12.125 1 97.81 216 MET B N 1
ATOM 5471 C CA . MET B 1 216 ? 6.148 -13.367 -12.453 1 97.81 216 MET B CA 1
ATOM 5472 C C . MET B 1 216 ? 7.004 -13.453 -11.195 1 97.81 216 MET B C 1
ATOM 5474 O O . MET B 1 216 ? 8.055 -14.094 -11.195 1 97.81 216 MET B O 1
ATOM 5478 N N . ALA B 1 217 ? 6.531 -12.812 -10.172 1 97.94 217 ALA B N 1
ATOM 5479 C CA . ALA B 1 217 ? 7.262 -12.867 -8.906 1 97.94 217 ALA B CA 1
ATOM 5480 C C . ALA B 1 217 ? 7.359 -14.297 -8.383 1 97.94 217 ALA B C 1
ATOM 5482 O O . ALA B 1 217 ? 8.359 -14.672 -7.777 1 97.94 217 ALA B O 1
ATOM 5483 N N . LEU B 1 218 ? 6.344 -15.117 -8.586 1 97.69 218 LEU B N 1
ATOM 5484 C CA . LEU B 1 218 ? 6.383 -16.516 -8.156 1 97.69 218 LEU B CA 1
ATOM 5485 C C . LEU B 1 218 ? 7.418 -17.297 -8.953 1 97.69 218 LEU B C 1
ATOM 5487 O O . LEU B 1 218 ? 8.055 -18.219 -8.414 1 97.69 218 LEU B O 1
ATOM 5491 N N . SER B 1 219 ? 7.559 -16.938 -10.18 1 97.06 219 SER B N 1
ATOM 5492 C CA . SER B 1 219 ? 8.562 -17.578 -11.016 1 97.06 219 SER B CA 1
ATOM 5493 C C . SER B 1 219 ? 9.977 -17.234 -10.547 1 97.06 219 SER B C 1
ATOM 5495 O O . SER B 1 219 ? 10.938 -17.922 -10.883 1 97.06 219 SER B O 1
ATOM 5497 N N . MET B 1 220 ? 10.109 -16.156 -9.797 1 95.44 220 MET B N 1
ATOM 5498 C CA . MET B 1 220 ? 11.375 -15.734 -9.203 1 95.44 220 MET B CA 1
ATOM 5499 C C . MET B 1 220 ? 11.664 -16.516 -7.926 1 95.44 220 MET B C 1
ATOM 5501 O O . MET B 1 220 ? 12.641 -16.234 -7.23 1 95.44 220 MET B O 1
ATOM 5505 N N . ASP B 1 221 ? 10.836 -17.484 -7.605 1 94.19 221 ASP B N 1
ATOM 5506 C CA . ASP B 1 221 ? 10.922 -18.328 -6.43 1 94.19 221 ASP B CA 1
ATOM 5507 C C . ASP B 1 221 ? 10.633 -17.547 -5.152 1 94.19 221 ASP B C 1
ATOM 5509 O O . ASP B 1 221 ? 11.219 -17.828 -4.102 1 94.19 221 ASP B O 1
ATOM 5513 N N . MET B 1 222 ? 9.805 -16.547 -5.273 1 95.12 222 MET B N 1
ATOM 5514 C CA . MET B 1 222 ? 9.375 -15.812 -4.086 1 95.12 222 MET B CA 1
ATOM 5515 C C . MET B 1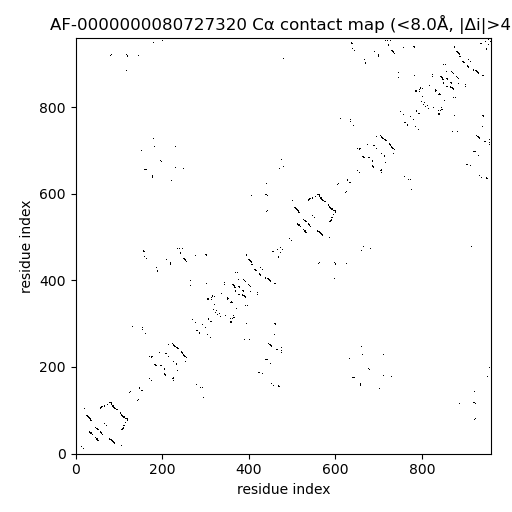 222 ? 8.359 -16.625 -3.285 1 95.12 222 MET B C 1
ATOM 5517 O O . MET B 1 222 ? 8.117 -16.328 -2.111 1 95.12 222 MET B O 1
ATOM 5521 N N . GLN B 1 223 ? 7.688 -17.562 -3.781 1 95.5 223 GLN B N 1
ATOM 5522 C CA . GLN B 1 223 ? 6.828 -18.594 -3.205 1 95.5 223 GLN B CA 1
ATOM 5523 C C . GLN B 1 223 ? 5.477 -18.016 -2.799 1 95.5 223 GLN B C 1
ATOM 5525 O O . GLN B 1 223 ? 4.434 -18.609 -3.057 1 95.5 223 GLN B O 1
ATOM 5530 N N . ARG B 1 224 ? 5.434 -16.938 -2.043 1 98.25 224 ARG B N 1
ATOM 5531 C CA . ARG B 1 224 ? 4.234 -16.266 -1.557 1 98.25 224 ARG B CA 1
ATOM 5532 C C . ARG B 1 224 ? 4.395 -14.75 -1.604 1 98.25 224 ARG B C 1
ATOM 5534 O O . ARG B 1 224 ? 5.309 -14.203 -0.985 1 98.25 224 ARG B O 1
ATOM 5541 N N . VAL B 1 225 ? 3.477 -14.094 -2.314 1 98.69 225 VAL B N 1
ATOM 5542 C CA . VAL B 1 225 ? 3.602 -12.648 -2.443 1 98.69 225 VAL B CA 1
ATOM 5543 C C . VAL B 1 225 ? 2.229 -11.992 -2.307 1 98.69 225 VAL B C 1
ATOM 5545 O O . VAL B 1 225 ? 1.202 -12.641 -2.535 1 98.69 225 VAL B O 1
ATOM 5548 N N . PHE B 1 226 ? 2.211 -10.727 -1.858 1 98.75 226 PHE B N 1
ATOM 5549 C CA . PHE B 1 226 ? 0.991 -9.93 -1.849 1 98.75 226 PHE B CA 1
ATOM 5550 C C . PHE B 1 226 ? 1.302 -8.461 -2.119 1 98.75 226 PHE B C 1
ATOM 5552 O O . PHE B 1 226 ? 2.461 -8.047 -2.051 1 98.75 226 PHE B O 1
ATOM 5559 N N . GLU B 1 227 ? 0.326 -7.773 -2.473 1 98.12 227 GLU B N 1
ATOM 5560 C CA . GLU B 1 227 ? 0.42 -6.328 -2.652 1 98.12 227 GLU B CA 1
ATOM 5561 C C . GLU B 1 227 ? -0.904 -5.645 -2.326 1 98.12 227 GLU B C 1
ATOM 5563 O O . GLU B 1 227 ? -1.975 -6.18 -2.619 1 98.12 227 GLU B O 1
ATOM 5568 N N . ILE B 1 228 ? -0.847 -4.5 -1.695 1 97.94 228 ILE B N 1
ATOM 5569 C CA . ILE B 1 228 ? -1.981 -3.611 -1.458 1 97.94 228 ILE B CA 1
ATOM 5570 C C . ILE B 1 228 ? -1.754 -2.279 -2.168 1 97.94 228 ILE B C 1
ATOM 5572 O O . ILE B 1 228 ? -0.771 -1.585 -1.897 1 97.94 228 ILE B O 1
ATOM 5576 N N . GLY B 1 229 ? -2.6 -1.922 -3.041 1 97.25 229 GLY B N 1
ATOM 5577 C CA . GLY B 1 229 ? -2.396 -0.663 -3.74 1 97.25 229 GLY B CA 1
ATOM 5578 C C . GLY B 1 229 ? -3.521 -0.324 -4.699 1 97.25 229 GLY B C 1
ATOM 5579 O O . GLY B 1 229 ? -4.488 -1.081 -4.824 1 97.25 229 GLY B O 1
ATOM 5580 N N . PRO B 1 230 ? -3.418 0.786 -5.367 1 97.94 230 PRO B N 1
ATOM 5581 C CA . PRO B 1 230 ? -4.488 1.255 -6.25 1 97.94 230 PRO B CA 1
ATOM 5582 C C . PRO B 1 230 ? -4.523 0.505 -7.582 1 97.94 230 PRO B C 1
ATOM 5584 O O . PRO B 1 230 ? -3.484 0.059 -8.07 1 97.94 230 PRO B O 1
ATOM 5587 N N . VAL B 1 231 ? -5.668 0.381 -8.133 1 97.62 231 VAL B N 1
ATOM 5588 C CA . VAL B 1 231 ? -5.891 -0.047 -9.508 1 97.62 231 VAL B CA 1
ATOM 5589 C C . VAL B 1 231 ? -6.879 0.898 -10.188 1 97.62 231 VAL B C 1
ATOM 5591 O O . VAL B 1 231 ? -7.578 1.661 -9.523 1 97.62 231 VAL B O 1
ATOM 5594 N N . PHE B 1 232 ? -6.91 0.82 -11.469 1 97.62 232 PHE B N 1
ATOM 5595 C CA . PHE B 1 232 ? -7.66 1.794 -12.25 1 97.62 232 PHE B CA 1
ATOM 5596 C C . PHE B 1 232 ? -8.523 1.098 -13.297 1 97.62 232 PHE B C 1
ATOM 5598 O O . PHE B 1 232 ? -8.039 0.234 -14.031 1 97.62 232 PHE B O 1
ATOM 5605 N N . ARG B 1 233 ? -9.711 1.425 -13.344 1 95 233 ARG B N 1
ATOM 5606 C CA . ARG B 1 233 ? -10.625 0.92 -14.359 1 95 233 ARG B CA 1
ATOM 5607 C C . ARG B 1 233 ? -11.477 2.045 -14.938 1 95 233 ARG B C 1
ATOM 5609 O O . ARG B 1 233 ? -12.227 2.703 -14.211 1 95 233 ARG B O 1
ATOM 5616 N N . ALA B 1 234 ? -11.359 2.252 -16.203 1 93.06 234 ALA B N 1
ATOM 5617 C CA . ALA B 1 234 ? -12.203 3.242 -16.875 1 93.06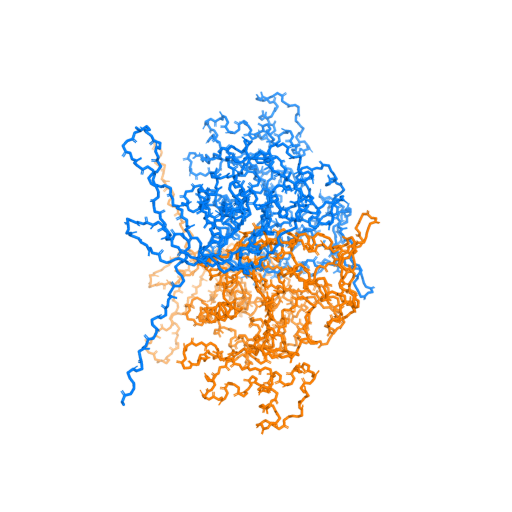 234 ALA B CA 1
ATOM 5618 C C . ALA B 1 234 ? -13.617 2.705 -17.094 1 93.06 234 ALA B C 1
ATOM 5620 O O . ALA B 1 234 ? -14.094 2.631 -18.219 1 93.06 234 ALA B O 1
ATOM 5621 N N . GLU B 1 235 ? -14.156 2.471 -16.031 1 87 235 GLU B N 1
ATOM 5622 C CA . GLU B 1 235 ? -15.453 1.805 -16.062 1 87 235 GLU B CA 1
ATOM 5623 C C . GLU B 1 235 ? -16.594 2.818 -16.125 1 87 235 GLU B C 1
ATOM 5625 O O . GLU B 1 235 ? -16.969 3.395 -15.102 1 87 235 GLU B O 1
ATOM 5630 N N . VAL B 1 236 ? -17.312 2.791 -17.188 1 82.38 236 VAL B N 1
ATOM 5631 C CA . VAL B 1 236 ? -18.406 3.738 -17.391 1 82.38 236 VAL B CA 1
ATOM 5632 C C . VAL B 1 236 ? -19.547 3.428 -16.406 1 82.38 236 VAL B C 1
ATOM 5634 O O . VAL B 1 236 ? -20.25 4.332 -15.977 1 82.38 236 VAL B O 1
ATOM 5637 N N . LYS B 1 237 ? -19.578 2.158 -15.961 1 81.56 237 LYS B N 1
ATOM 5638 C CA . LYS B 1 237 ? -20.641 1.721 -15.047 1 81.56 237 LYS B CA 1
ATOM 5639 C C . LYS B 1 237 ? -20.547 2.441 -13.711 1 81.56 237 LYS B C 1
ATOM 5641 O O . LYS B 1 237 ? -21.516 2.457 -12.938 1 81.56 237 LYS B O 1
ATOM 5646 N N . SER B 1 238 ? -19.484 3.018 -13.5 1 82.31 238 SER B N 1
ATOM 5647 C CA . SER B 1 238 ? -19.281 3.688 -12.219 1 82.31 238 SER B CA 1
ATOM 5648 C C . SER B 1 238 ? -20.109 4.969 -12.133 1 82.31 238 SER B C 1
ATOM 5650 O O . SER B 1 238 ? -20.203 5.586 -11.062 1 82.31 238 SER B O 1
ATOM 5652 N N . THR B 1 239 ? -20.719 5.332 -13.141 1 80.5 239 THR B N 1
ATOM 5653 C CA . THR B 1 239 ? -21.578 6.508 -13.164 1 80.5 239 THR B CA 1
ATOM 5654 C C . THR B 1 239 ? -22.766 6.328 -12.219 1 80.5 239 THR B C 1
ATOM 5656 O O . THR B 1 239 ? -23.188 7.281 -11.562 1 80.5 239 THR B O 1
ATOM 5659 N N . LYS B 1 240 ? -23.219 5.082 -12.102 1 78.12 240 LYS B N 1
ATOM 5660 C CA . LYS B 1 240 ? -24.453 4.855 -11.344 1 78.12 240 LYS B CA 1
ATOM 5661 C C . LYS B 1 240 ? -24.281 3.732 -10.328 1 78.12 240 LYS B C 1
ATOM 5663 O O . LYS B 1 240 ? -25.094 3.582 -9.414 1 78.12 240 LYS B O 1
ATOM 5668 N N . SER B 1 241 ? -23.25 3.111 -10.492 1 79.25 241 SER B N 1
ATOM 5669 C CA . SER B 1 241 ? -23.062 1.913 -9.68 1 79.25 241 SER B CA 1
ATOM 5670 C C . SER B 1 241 ? -22.625 2.268 -8.266 1 79.25 241 SER B C 1
ATOM 5672 O O . SER B 1 241 ? -21.828 3.197 -8.062 1 79.25 241 SER B O 1
ATOM 5674 N N . THR B 1 242 ? -23.078 1.486 -7.32 1 80.38 242 THR B N 1
ATOM 5675 C CA . THR B 1 242 ? -22.719 1.66 -5.918 1 80.38 242 THR B CA 1
ATOM 5676 C C . THR B 1 242 ? -21.516 0.786 -5.559 1 80.38 242 THR B C 1
ATOM 5678 O O . THR B 1 242 ? -21.016 0.844 -4.438 1 80.38 242 THR B O 1
ATOM 5681 N N . ARG B 1 243 ? -21.016 0.087 -6.523 1 81.62 243 ARG B N 1
ATOM 5682 C CA . ARG B 1 243 ? -19.938 -0.838 -6.184 1 81.62 243 ARG B CA 1
ATOM 5683 C C . ARG B 1 243 ? -18.719 -0.622 -7.086 1 81.62 243 ARG B C 1
ATOM 5685 O O . ARG B 1 243 ? -17.688 -1.269 -6.91 1 81.62 243 ARG B O 1
ATOM 5692 N N . HIS B 1 244 ? -18.938 0.24 -8.055 1 87.81 244 HIS B N 1
ATOM 5693 C CA . HIS B 1 244 ? -17.844 0.423 -9.008 1 87.81 244 HIS B CA 1
ATOM 5694 C C . HIS B 1 244 ? -17.234 1.814 -8.883 1 87.81 244 HIS B C 1
ATOM 5696 O O . HIS B 1 244 ? -17.938 2.783 -8.586 1 87.81 244 HIS B O 1
ATOM 5702 N N . MET B 1 245 ? -16.016 1.871 -9.039 1 94.44 245 MET B N 1
ATOM 5703 C CA . MET B 1 245 ? -15.219 3.092 -9.047 1 94.44 245 MET B CA 1
ATOM 5704 C C . MET B 1 245 ? -14.148 3.031 -10.125 1 94.44 245 MET B C 1
ATOM 5706 O O . MET B 1 245 ? -13.867 1.963 -10.672 1 94.44 245 MET B O 1
ATOM 5710 N N . THR B 1 246 ? -13.562 4.152 -10.469 1 96.31 246 THR B N 1
ATOM 5711 C CA . THR B 1 246 ? -12.523 4.168 -11.492 1 96.31 246 THR B CA 1
ATOM 5712 C C . THR B 1 246 ? -11.148 3.955 -10.867 1 96.31 246 THR B C 1
ATOM 5714 O O . THR B 1 246 ? -10.18 3.643 -11.562 1 96.31 246 THR B O 1
ATOM 5717 N N . GLU B 1 247 ? -11.078 4.168 -9.602 1 97.06 247 GLU B N 1
ATOM 5718 C CA . GLU B 1 247 ? -9.891 3.916 -8.797 1 97.06 247 GLU B CA 1
ATOM 5719 C C . GLU B 1 247 ? -10.266 3.311 -7.441 1 97.06 247 GLU B C 1
ATOM 5721 O O . GLU B 1 247 ? -11.141 3.82 -6.75 1 97.06 247 GLU B O 1
ATOM 5726 N N . PHE B 1 248 ? -9.625 2.227 -7.098 1 96.25 248 PHE B N 1
ATOM 5727 C CA . PHE B 1 248 ? -9.898 1.624 -5.801 1 96.25 248 PHE B CA 1
ATOM 5728 C C . PHE B 1 248 ? -8.703 0.794 -5.332 1 96.25 248 PHE B C 1
ATOM 5730 O O . PHE B 1 248 ? -7.754 0.583 -6.082 1 96.25 248 PHE B O 1
ATOM 5737 N N . THR B 1 249 ? -8.68 0.443 -4.059 1 97.56 249 THR B N 1
ATOM 5738 C CA . THR B 1 249 ? -7.57 -0.283 -3.445 1 97.56 249 THR B CA 1
ATOM 5739 C C . THR B 1 249 ? -7.809 -1.789 -3.512 1 97.56 249 THR B C 1
ATOM 5741 O O . THR B 1 249 ? -8.852 -2.277 -3.074 1 97.56 249 THR B O 1
ATOM 5744 N N . VAL B 1 250 ? -6.84 -2.461 -4.031 1 97.75 250 VAL B N 1
ATOM 5745 C CA . VAL B 1 250 ? -6.969 -3.906 -4.176 1 97.75 250 VAL B CA 1
ATOM 5746 C C . VAL B 1 250 ? -5.867 -4.605 -3.379 1 97.75 250 VAL B C 1
ATOM 5748 O O . VAL B 1 250 ? -4.77 -4.066 -3.227 1 97.75 250 VAL B O 1
ATOM 5751 N N . LEU B 1 251 ? -6.211 -5.699 -2.787 1 98.56 251 LEU B N 1
ATOM 5752 C CA . LEU B 1 251 ? -5.262 -6.684 -2.275 1 98.56 251 LEU B CA 1
ATOM 5753 C C . LEU B 1 251 ? -5.074 -7.824 -3.268 1 98.56 251 LEU B C 1
ATOM 5755 O O . LEU B 1 251 ? -6.027 -8.539 -3.584 1 98.56 251 LEU B O 1
ATOM 5759 N N . ASP B 1 252 ? -3.881 -7.945 -3.744 1 98.56 252 ASP B N 1
ATOM 5760 C CA . ASP B 1 252 ? -3.523 -9.047 -4.629 1 98.56 252 ASP B CA 1
ATOM 5761 C C . ASP B 1 252 ? -2.617 -10.055 -3.92 1 98.56 252 ASP B C 1
ATOM 5763 O O . ASP B 1 252 ? -1.636 -9.664 -3.279 1 98.56 252 ASP B O 1
ATOM 5767 N N . ILE B 1 253 ? -2.992 -11.297 -4.031 1 98.69 253 ILE B N 1
ATOM 5768 C CA . ILE B 1 253 ? -2.25 -12.375 -3.377 1 98.69 253 ILE B CA 1
ATOM 5769 C C . ILE B 1 253 ? -1.934 -13.469 -4.391 1 98.69 253 ILE B C 1
ATOM 5771 O O . ILE B 1 253 ? -2.773 -13.812 -5.227 1 98.69 253 ILE B O 1
ATOM 5775 N N . ALA B 1 254 ? -0.746 -14.008 -4.328 1 98.81 254 ALA B N 1
ATOM 5776 C CA . ALA B 1 254 ? -0.372 -15.18 -5.113 1 98.81 254 ALA B CA 1
ATOM 5777 C C . ALA B 1 254 ? 0.576 -16.078 -4.332 1 98.81 254 ALA B C 1
ATOM 5779 O O . ALA B 1 254 ? 1.423 -15.602 -3.574 1 98.81 254 ALA B O 1
ATOM 5780 N N . MET B 1 255 ? 0.403 -17.359 -4.523 1 98.69 255 MET B N 1
ATOM 5781 C CA . MET B 1 255 ? 1.29 -18.297 -3.836 1 98.69 255 MET B CA 1
ATOM 5782 C C . MET B 1 255 ? 1.406 -19.594 -4.613 1 98.69 255 MET B C 1
ATOM 5784 O O . MET B 1 255 ? 0.464 -20 -5.297 1 98.69 255 MET B O 1
ATOM 5788 N N . ALA B 1 256 ? 2.576 -20.172 -4.543 1 97.25 256 ALA B N 1
ATOM 5789 C CA . ALA B 1 256 ? 2.756 -21.547 -5.008 1 97.25 256 ALA B CA 1
ATOM 5790 C C . ALA B 1 256 ? 2.08 -22.547 -4.066 1 97.25 256 ALA B C 1
ATOM 5792 O O . ALA B 1 256 ? 1.979 -22.297 -2.863 1 97.25 256 ALA B O 1
ATOM 5793 N N . PHE B 1 257 ? 1.508 -23.562 -4.613 1 97.06 257 PHE B N 1
ATOM 5794 C CA . PHE B 1 257 ? 0.934 -24.625 -3.787 1 97.06 257 PHE B CA 1
ATOM 5795 C C . PHE B 1 257 ? 1.519 -25.984 -4.164 1 97.06 257 PHE B C 1
ATOM 5797 O O . PHE B 1 257 ? 2.195 -26.109 -5.184 1 97.06 257 PHE B O 1
ATOM 5804 N N . GLN B 1 258 ? 1.254 -26.953 -3.393 1 92.88 258 GLN B N 1
ATOM 5805 C CA . GLN B 1 258 ? 1.937 -28.234 -3.566 1 92.88 258 GLN B CA 1
ATOM 5806 C C . GLN B 1 258 ? 1.057 -29.219 -4.316 1 92.88 258 GLN B C 1
ATOM 5808 O O . GLN B 1 258 ? 1.454 -29.75 -5.359 1 92.88 258 GLN B O 1
ATOM 5813 N N . ASP B 1 259 ? -0.176 -29.391 -3.809 1 93 259 ASP B N 1
ATOM 5814 C CA . ASP B 1 259 ? -0.945 -30.516 -4.328 1 93 259 ASP B CA 1
ATOM 5815 C C . ASP B 1 259 ? -2.236 -30.031 -4.988 1 93 259 ASP B C 1
ATOM 5817 O O . ASP B 1 259 ? -2.607 -30.531 -6.059 1 93 259 ASP B O 1
ATOM 5821 N N . ASP B 1 260 ? -2.857 -29.156 -4.301 1 96 260 ASP B N 1
ATOM 5822 C CA . ASP B 1 260 ? -4.176 -28.719 -4.758 1 96 260 ASP B CA 1
ATOM 5823 C C . ASP B 1 260 ? -4.367 -27.219 -4.547 1 96 260 ASP B C 1
ATOM 5825 O O . ASP B 1 260 ? -3.961 -26.672 -3.518 1 96 260 ASP B O 1
ATOM 5829 N N . TYR B 1 261 ? -5.129 -26.594 -5.559 1 97.62 261 TYR B N 1
ATOM 5830 C CA . TYR B 1 261 ? -5.297 -25.141 -5.484 1 97.62 261 TYR B CA 1
ATOM 5831 C C . TYR B 1 261 ? -6.148 -24.75 -4.281 1 97.62 261 TYR B C 1
ATOM 5833 O O . TYR B 1 261 ? -6.16 -23.594 -3.875 1 97.62 261 TYR B O 1
ATOM 5841 N N . HIS B 1 262 ? -6.836 -25.703 -3.652 1 97.56 262 HIS B N 1
ATOM 5842 C CA . HIS B 1 262 ? -7.617 -25.406 -2.453 1 97.56 262 HIS B CA 1
ATOM 5843 C C . HIS B 1 262 ? -6.719 -24.969 -1.303 1 97.56 262 HIS B C 1
ATOM 5845 O O . HIS B 1 262 ? -7.191 -24.375 -0.337 1 97.56 262 HIS B O 1
ATOM 5851 N N . GLU B 1 263 ? -5.383 -25.312 -1.369 1 97.81 263 GLU B N 1
ATOM 5852 C CA . GLU B 1 263 ? -4.453 -24.75 -0.397 1 97.81 263 GLU B CA 1
ATOM 5853 C C . GLU B 1 263 ? -4.492 -23.234 -0.418 1 97.81 263 GLU B C 1
ATOM 5855 O O . GLU B 1 263 ? -4.402 -22.578 0.631 1 97.81 263 GLU B O 1
ATOM 5860 N N . VAL B 1 264 ? -4.645 -22.641 -1.609 1 98.5 264 VAL B N 1
ATOM 5861 C CA . VAL B 1 264 ? -4.707 -21.203 -1.78 1 98.5 264 VAL B CA 1
ATOM 5862 C C . VAL B 1 264 ? -6.051 -20.672 -1.273 1 98.5 264 VAL B C 1
ATOM 5864 O O . VAL B 1 264 ? -6.102 -19.703 -0.521 1 98.5 264 VAL B O 1
ATOM 5867 N N . VAL B 1 265 ? -7.141 -21.344 -1.619 1 98.44 265 VAL B N 1
ATOM 5868 C CA . VAL B 1 265 ? -8.492 -20.938 -1.246 1 98.44 265 VAL B CA 1
ATOM 5869 C C . VAL B 1 265 ? -8.625 -20.906 0.275 1 98.44 265 VAL B C 1
ATOM 5871 O O . VAL B 1 265 ? -9.102 -19.922 0.843 1 98.44 265 VAL B O 1
ATOM 5874 N N . GLU B 1 266 ? -8.164 -21.953 0.857 1 98.12 266 GLU B N 1
ATOM 5875 C CA . GLU B 1 266 ? -8.32 -22.109 2.303 1 98.12 266 GLU B CA 1
ATOM 5876 C C . GLU B 1 266 ? -7.48 -21.062 3.047 1 98.12 266 GLU B C 1
ATOM 5878 O O . GLU B 1 266 ? -7.887 -20.578 4.105 1 98.12 266 GLU B O 1
ATOM 5883 N N . LEU B 1 267 ? -6.336 -20.812 2.525 1 98.25 267 LEU B N 1
ATOM 5884 C CA . LEU B 1 267 ? -5.504 -19.781 3.154 1 98.25 267 LEU B CA 1
ATOM 5885 C C . LEU B 1 267 ? -6.18 -18.422 3.09 1 98.25 267 LEU B C 1
ATOM 5887 O O . LEU B 1 267 ? -6.172 -17.672 4.07 1 98.25 267 LEU B O 1
ATOM 5891 N N . ILE B 1 268 ? -6.754 -18.047 1.942 1 98.19 268 ILE B N 1
ATOM 5892 C CA . ILE B 1 268 ? -7.441 -16.766 1.765 1 98.19 268 ILE B CA 1
ATOM 5893 C C . ILE B 1 268 ? -8.664 -16.703 2.684 1 98.19 268 ILE B C 1
ATOM 5895 O O . ILE B 1 268 ? -8.922 -15.672 3.307 1 98.19 268 ILE B O 1
ATOM 5899 N N . GLU B 1 269 ? -9.359 -17.797 2.773 1 98.5 269 GLU B N 1
ATOM 5900 C CA . GLU B 1 269 ? -10.516 -17.891 3.67 1 98.5 269 GLU B CA 1
ATOM 5901 C C . GLU B 1 269 ? -10.094 -17.688 5.125 1 98.5 269 GLU B C 1
ATOM 5903 O O . GLU B 1 269 ? -10.766 -16.984 5.879 1 98.5 269 GLU B O 1
ATOM 5908 N N . SER B 1 270 ? -9.023 -18.328 5.473 1 98.5 270 SER B N 1
ATOM 5909 C CA . SER B 1 270 ? -8.508 -18.172 6.828 1 98.5 270 SER B CA 1
ATOM 5910 C C . SER B 1 270 ? -8.109 -16.719 7.105 1 98.5 270 SER B C 1
ATOM 5912 O O . SER B 1 270 ? -8.297 -16.234 8.219 1 98.5 270 SER B O 1
ATOM 5914 N N . MET B 1 271 ? -7.547 -16.078 6.16 1 98.69 271 MET B N 1
ATOM 5915 C CA . MET B 1 271 ? -7.203 -14.672 6.301 1 98.69 271 MET B CA 1
ATOM 5916 C C . MET B 1 271 ? -8.445 -13.828 6.559 1 98.69 271 MET B C 1
ATOM 5918 O O . MET B 1 271 ? -8.461 -12.992 7.465 1 98.69 271 MET B O 1
ATOM 5922 N N . LEU B 1 272 ? -9.484 -14.07 5.781 1 98.62 272 LEU B N 1
ATOM 5923 C CA . LEU B 1 272 ? -10.719 -13.312 5.922 1 98.62 272 LEU B CA 1
ATOM 5924 C C . LEU B 1 272 ? -11.32 -13.5 7.312 1 98.62 272 LEU B C 1
ATOM 5926 O O . LEU B 1 272 ? -11.727 -12.531 7.957 1 98.62 272 LEU B O 1
ATOM 5930 N N . VAL B 1 273 ? -11.352 -14.734 7.738 1 98.56 273 VAL B N 1
ATOM 5931 C CA . VAL B 1 273 ? -11.891 -15.031 9.062 1 98.56 273 VAL B CA 1
ATOM 5932 C C . VAL B 1 273 ? -11.055 -14.336 10.133 1 98.56 273 VAL B C 1
ATOM 5934 O O . VAL B 1 273 ? -11.594 -13.766 11.086 1 98.56 273 VAL B O 1
ATOM 5937 N N . PHE B 1 274 ? -9.734 -14.391 9.977 1 98.62 274 PHE B N 1
ATOM 5938 C CA . PHE B 1 274 ? -8.828 -13.711 10.898 1 98.62 274 PHE B CA 1
ATOM 5939 C C . PHE B 1 274 ? -9.141 -12.219 10.961 1 98.62 274 PHE B C 1
ATOM 5941 O O . PHE B 1 274 ? -9.211 -11.641 12.055 1 98.62 274 PHE B O 1
ATOM 5948 N N . VAL B 1 275 ? -9.328 -11.617 9.875 1 98.56 275 VAL B N 1
ATOM 5949 C CA . VAL B 1 275 ? -9.57 -10.188 9.773 1 98.56 275 VAL B CA 1
ATOM 5950 C C . VAL B 1 275 ? -10.914 -9.844 10.414 1 98.56 275 VAL B C 1
ATOM 5952 O O . VAL B 1 275 ? -11 -8.922 11.234 1 98.56 275 VAL B O 1
ATOM 5955 N N . PHE B 1 276 ? -11.953 -10.602 10.062 1 98.31 276 PHE B N 1
ATOM 5956 C CA . PHE B 1 276 ? -13.281 -10.344 10.609 1 98.31 276 PHE B CA 1
ATOM 5957 C C . PHE B 1 276 ? -13.289 -10.508 12.125 1 98.31 276 PHE B C 1
ATOM 5959 O O . PHE B 1 276 ? -13.844 -9.672 12.844 1 98.31 276 PHE B O 1
ATOM 5966 N N . ARG B 1 277 ? -12.688 -11.531 12.602 1 98.19 277 ARG B N 1
ATOM 5967 C CA . ARG B 1 277 ? -12.617 -11.758 14.039 1 98.19 277 ARG B CA 1
ATOM 5968 C C . ARG B 1 277 ? -11.82 -10.656 14.727 1 98.19 277 ARG B C 1
ATOM 5970 O O . ARG B 1 277 ? -12.203 -10.188 15.805 1 98.19 277 ARG B O 1
ATOM 5977 N N . GLY B 1 278 ? -10.734 -10.312 14.102 1 97.94 278 GLY B N 1
ATOM 5978 C CA . GLY B 1 278 ? -9.945 -9.219 14.648 1 97.94 278 GLY B CA 1
ATOM 5979 C C . GLY B 1 278 ? -10.734 -7.934 14.797 1 97.94 278 GLY B C 1
ATOM 5980 O O . GLY B 1 278 ? -10.672 -7.281 15.844 1 97.94 278 GLY B O 1
ATOM 5981 N N . LEU B 1 279 ? -11.469 -7.578 13.797 1 97.56 279 LEU B N 1
ATOM 5982 C CA . LEU B 1 279 ? -12.258 -6.352 13.805 1 97.56 279 LEU B CA 1
ATOM 5983 C C . LEU B 1 279 ? -13.359 -6.418 14.859 1 97.56 279 LEU B C 1
ATOM 5985 O O . LEU B 1 279 ? -13.75 -5.395 15.422 1 97.56 279 LEU B O 1
ATOM 5989 N N . GLN B 1 280 ? -13.836 -7.625 15.148 1 96.38 280 GLN B N 1
ATOM 5990 C CA . GLN B 1 280 ? -14.969 -7.785 16.047 1 96.38 280 GLN B CA 1
ATOM 5991 C C . GLN B 1 280 ? -14.508 -7.973 17.484 1 96.38 280 GLN B C 1
ATOM 5993 O O . GLN B 1 280 ? -15.211 -7.602 18.438 1 96.38 280 GLN B O 1
ATOM 5998 N N . GLU B 1 281 ? -13.32 -8.516 17.672 1 95.81 281 GLU B N 1
ATOM 5999 C CA . GLU B 1 281 ? -12.969 -9.008 19 1 95.81 281 GLU B CA 1
ATOM 6000 C C . GLU B 1 281 ? -11.914 -8.133 19.656 1 95.81 281 GLU B C 1
ATOM 6002 O O . GLU B 1 281 ? -11.852 -8.039 20.891 1 95.81 281 GLU B O 1
ATOM 6007 N N . ARG B 1 282 ? -11.07 -7.57 18.859 1 95.38 282 ARG B N 1
ATOM 6008 C CA . ARG B 1 282 ? -10.086 -6.684 19.469 1 95.38 282 ARG B CA 1
ATOM 6009 C C . ARG B 1 282 ? -10.742 -5.406 19.984 1 95.38 282 ARG B C 1
ATOM 6011 O O . ARG B 1 282 ? -11.477 -4.742 19.25 1 95.38 282 ARG B O 1
ATOM 6018 N N . GLU B 1 283 ? -10.469 -5 21.172 1 93.81 283 GLU B N 1
ATOM 6019 C CA . GLU B 1 283 ? -11.211 -3.961 21.891 1 93.81 283 GLU B CA 1
ATOM 6020 C C . GLU B 1 283 ? -11.156 -2.635 21.141 1 93.81 283 GLU B C 1
ATOM 6022 O O . GLU B 1 283 ? -12.188 -1.978 20.953 1 93.81 283 GLU B O 1
ATOM 6027 N N . GLN B 1 284 ? -10.047 -2.303 20.719 1 91.25 284 GLN B N 1
ATOM 6028 C CA . GLN B 1 284 ? -9.891 -1.02 20.047 1 91.25 284 GLN B CA 1
ATOM 6029 C C . GLN B 1 284 ? -10.719 -0.966 18.766 1 91.25 284 GLN B C 1
ATOM 6031 O O . GLN B 1 284 ? -11.266 0.08 18.422 1 91.25 284 GLN B O 1
ATOM 6036 N N . TYR B 1 285 ? -10.883 -2.082 18.109 1 94.56 285 TYR B N 1
ATOM 6037 C CA . TYR B 1 285 ? -11.617 -2.115 16.844 1 94.56 285 TYR B CA 1
ATOM 6038 C C . TYR B 1 285 ? -13.109 -2.262 17.094 1 94.56 285 TYR B C 1
ATOM 6040 O O . TYR B 1 285 ? -13.922 -1.688 16.359 1 94.56 285 TYR B O 1
ATOM 6048 N N . LYS B 1 286 ? -13.398 -2.986 18.141 1 93.38 286 LYS B N 1
ATOM 6049 C CA . LYS B 1 286 ? -14.797 -3.182 18.531 1 93.38 286 LYS B CA 1
ATOM 6050 C C . LYS B 1 286 ? -15.484 -1.847 18.781 1 93.38 286 LYS B C 1
ATOM 6052 O O . LYS B 1 286 ? -16.625 -1.642 18.375 1 93.38 286 LYS B O 1
ATOM 6057 N N . GLN B 1 287 ? -14.812 -0.958 19.422 1 92.31 287 GLN B N 1
ATOM 6058 C CA . GLN B 1 287 ? -15.359 0.359 19.719 1 92.31 287 GLN B CA 1
ATOM 6059 C C . GLN B 1 287 ? -15.633 1.149 18.453 1 92.31 287 GLN B C 1
ATOM 6061 O O . GLN B 1 287 ? -16.625 1.875 18.359 1 92.31 287 GLN B O 1
ATOM 6066 N N . LEU B 1 288 ? -14.789 1.005 17.516 1 93.81 288 LEU B N 1
ATOM 6067 C CA . LEU B 1 288 ? -14.984 1.682 16.25 1 93.81 288 LEU B CA 1
ATOM 6068 C C . LEU B 1 288 ? -16.188 1.118 15.508 1 93.81 288 LEU B C 1
ATOM 6070 O O . LEU B 1 288 ? -16.969 1.871 14.922 1 93.81 288 LEU B O 1
ATOM 6074 N N . VAL B 1 289 ? -16.328 -0.208 15.555 1 94.31 289 VAL B N 1
ATOM 6075 C CA . VAL B 1 289 ? -17.453 -0.856 14.898 1 94.31 289 VAL B CA 1
ATOM 6076 C C . VAL B 1 289 ? -18.766 -0.37 15.523 1 94.31 289 VAL B C 1
ATOM 6078 O O . VAL B 1 289 ? -19.719 -0.054 14.82 1 94.31 289 VAL B O 1
ATOM 6081 N N . GLU B 1 290 ? -18.781 -0.266 16.797 1 92.12 290 GLU B N 1
ATOM 6082 C CA . GLU B 1 290 ? -19.969 0.209 17.516 1 92.12 290 GLU B CA 1
ATOM 6083 C C . GLU B 1 290 ? -20.297 1.65 17.141 1 92.12 290 GLU B C 1
ATOM 6085 O O . GLU B 1 290 ? -21.469 2.002 16.969 1 92.12 290 GLU B O 1
ATOM 6090 N N . ALA B 1 291 ? -19.281 2.416 17 1 90.19 291 ALA B N 1
ATOM 6091 C CA . ALA B 1 291 ? -19.484 3.809 16.594 1 90.19 291 ALA B CA 1
ATOM 6092 C C . ALA B 1 291 ? -20.125 3.896 15.219 1 90.19 291 ALA B C 1
ATOM 6094 O O . ALA B 1 291 ? -21.031 4.703 15 1 90.19 291 ALA B O 1
ATOM 6095 N N . VAL B 1 292 ? -19.688 3.076 14.328 1 91.62 292 VAL B N 1
ATOM 6096 C CA . VAL B 1 292 ? -20.234 3.08 12.969 1 91.62 292 VAL B CA 1
ATOM 6097 C C . VAL B 1 292 ? -21.688 2.609 12.992 1 91.62 292 VAL B C 1
ATOM 6099 O O . VAL B 1 292 ? -22.531 3.182 12.312 1 91.62 292 VAL B O 1
ATOM 6102 N N . GLN B 1 293 ? -21.969 1.617 13.773 1 90 293 GLN B N 1
ATOM 6103 C CA . GLN B 1 293 ? -23.328 1.068 13.859 1 90 293 GLN B CA 1
ATOM 6104 C C . GLN B 1 293 ? -24.297 2.09 14.438 1 90 293 GLN B C 1
ATOM 6106 O O . GLN B 1 293 ? -25.469 2.125 14.055 1 90 293 GLN B O 1
ATOM 6111 N N . LYS B 1 294 ? -23.812 2.908 15.281 1 86.88 294 LYS B N 1
ATOM 6112 C CA . LYS B 1 294 ? -24.641 3.957 15.859 1 86.88 294 LYS B CA 1
ATOM 6113 C C . LYS B 1 294 ? -24.938 5.051 14.844 1 86.88 294 LYS B C 1
ATOM 6115 O O . LYS B 1 294 ? -26.031 5.617 14.836 1 86.88 294 LYS B O 1
ATOM 6120 N N . LEU B 1 295 ? -24.031 5.258 14.016 1 84.94 295 LEU B N 1
ATOM 6121 C CA . LEU B 1 295 ? -24.125 6.375 13.078 1 84.94 295 LEU B CA 1
ATOM 6122 C C . LEU B 1 295 ? -24.828 5.953 11.797 1 84.94 295 LEU B C 1
ATOM 6124 O O . LEU B 1 295 ? -25.422 6.785 11.109 1 84.94 295 LEU B O 1
ATOM 6128 N N . TYR B 1 296 ? -24.672 4.645 11.523 1 83.81 296 TYR B N 1
ATOM 6129 C CA . TYR B 1 296 ? -25.266 4.105 10.305 1 83.81 296 TYR B CA 1
ATOM 6130 C C . TYR B 1 296 ? -26.281 3.02 10.625 1 83.81 296 TYR B C 1
ATOM 6132 O O . TYR B 1 296 ? -25.938 1.846 10.758 1 83.81 296 TYR B O 1
ATOM 6140 N N . PRO B 1 297 ? -27.453 3.354 10.672 1 78.38 297 PRO B N 1
ATOM 6141 C CA . PRO B 1 297 ? -28.484 2.404 11.086 1 78.38 297 PRO B CA 1
ATOM 6142 C C . PRO B 1 297 ? -28.547 1.17 10.188 1 78.38 297 PRO B C 1
ATOM 6144 O O . PRO B 1 297 ? -29.016 0.111 10.625 1 78.38 297 PRO B O 1
ATOM 6147 N N . CYS B 1 298 ? -28.094 1.329 9.039 1 78.88 298 CYS B N 1
ATOM 6148 C CA . CYS B 1 298 ? -28.141 0.203 8.109 1 78.88 298 CYS B CA 1
ATOM 6149 C C . CYS B 1 298 ? -27.016 -0.779 8.391 1 78.88 298 CYS B C 1
ATOM 6151 O O . CYS B 1 298 ? -27.031 -1.91 7.898 1 78.88 298 CYS B O 1
ATOM 6153 N N . ALA B 1 299 ? -26.172 -0.318 9.258 1 81.69 299 ALA B N 1
ATOM 6154 C CA . ALA B 1 299 ? -25.062 -1.203 9.586 1 81.69 299 ALA B CA 1
ATOM 6155 C C . ALA B 1 299 ? -25.516 -2.367 10.461 1 81.69 299 ALA B C 1
ATOM 6157 O O . ALA B 1 299 ? -26.234 -2.168 11.445 1 81.69 299 ALA B O 1
ATOM 6158 N N . ARG B 1 300 ? -25.328 -3.588 10.016 1 80.44 300 ARG B N 1
ATOM 6159 C CA . ARG B 1 300 ? -25.75 -4.785 10.734 1 80.44 300 ARG B CA 1
ATOM 6160 C C . ARG B 1 300 ? -24.562 -5.586 11.234 1 80.44 300 ARG B C 1
ATOM 6162 O O . ARG B 1 300 ? -23.469 -5.492 10.672 1 80.44 300 ARG B O 1
ATOM 6169 N N . PRO B 1 301 ? -24.828 -6.285 12.281 1 89.88 301 PRO B N 1
ATOM 6170 C CA . PRO B 1 301 ? -23.734 -7.129 12.758 1 89.88 301 PRO B CA 1
ATOM 6171 C C . PRO B 1 301 ? -23.297 -8.18 11.734 1 89.88 301 PRO B C 1
ATOM 6173 O O . PRO B 1 301 ? -24.156 -8.766 11.055 1 89.88 301 PRO B O 1
ATOM 6176 N N . PHE B 1 302 ? -22.062 -8.352 11.625 1 96.06 302 PHE B N 1
ATOM 6177 C CA . PHE B 1 302 ? -21.5 -9.305 10.68 1 96.06 302 PHE B CA 1
ATOM 6178 C C . PHE B 1 302 ? -21.406 -10.695 11.297 1 96.06 302 PHE B C 1
ATOM 6180 O O . PHE B 1 302 ? -20.828 -10.859 12.383 1 96.06 302 PHE B O 1
ATOM 6187 N N . ARG B 1 303 ? -21.891 -11.68 10.641 1 97.38 303 ARG B N 1
ATOM 6188 C CA . ARG B 1 303 ? -21.922 -13.031 11.18 1 97.38 303 ARG B CA 1
ATOM 6189 C C . ARG B 1 303 ? -20.844 -13.898 10.539 1 97.38 303 ARG B C 1
ATOM 6191 O O . ARG B 1 303 ? -20.797 -14.055 9.32 1 97.38 303 ARG B O 1
ATOM 6198 N N . ILE B 1 304 ? -20.031 -14.406 11.438 1 97.69 304 ILE B N 1
ATOM 6199 C CA . ILE B 1 304 ? -19.031 -15.375 11 1 97.69 304 ILE B CA 1
ATOM 6200 C C . ILE B 1 304 ? -19.5 -16.781 11.344 1 97.69 304 ILE B C 1
ATOM 6202 O O . ILE B 1 304 ? -19.453 -17.203 12.5 1 97.69 304 ILE B O 1
ATOM 6206 N N . GLY B 1 305 ? -20 -17.438 10.32 1 97.25 305 GLY B N 1
ATOM 6207 C CA . GLY B 1 305 ? -20.375 -18.828 10.469 1 97.25 305 GLY B CA 1
ATOM 6208 C C . GLY B 1 305 ? -19.516 -19.781 9.672 1 97.25 305 GLY B C 1
ATOM 6209 O O . GLY B 1 305 ? -19.281 -19.562 8.477 1 97.25 305 GLY B O 1
ATOM 6210 N N . LEU B 1 306 ? -19.016 -20.766 10.383 1 96.19 306 LEU B N 1
ATOM 6211 C CA . LEU B 1 306 ? -18.156 -21.781 9.75 1 96.19 306 LEU B CA 1
ATOM 6212 C C . LEU B 1 306 ? -18.891 -23.109 9.633 1 96.19 306 LEU B C 1
ATOM 6214 O O . LEU B 1 306 ? -19.906 -23.328 10.297 1 96.19 306 LEU B O 1
ATOM 6218 N N . ASP B 1 307 ? -18.406 -23.891 8.773 1 93.12 307 ASP B N 1
ATOM 6219 C CA . ASP B 1 307 ? -19.016 -25.203 8.602 1 93.12 307 ASP B CA 1
ATOM 6220 C C . ASP B 1 307 ? -18.578 -26.172 9.703 1 93.12 307 ASP B C 1
ATOM 6222 O O . ASP B 1 307 ? -17.938 -25.75 10.672 1 93.12 307 ASP B O 1
ATOM 6226 N N . GLU B 1 308 ? -18.969 -27.453 9.555 1 91 308 GLU B N 1
ATOM 6227 C CA . GLU B 1 308 ? -18.734 -28.453 10.586 1 91 308 GLU B CA 1
ATOM 6228 C C . GLU B 1 308 ? -17.234 -28.719 10.789 1 91 308 GLU B C 1
ATOM 6230 O O . GLU B 1 308 ? -16.812 -29.188 11.844 1 91 308 GLU B O 1
ATOM 6235 N N . HIS B 1 309 ? -16.438 -28.328 9.852 1 91.88 309 HIS B N 1
ATOM 6236 C CA . HIS B 1 309 ? -15 -28.547 9.93 1 91.88 309 HIS B CA 1
ATOM 6237 C C . HIS B 1 309 ? -14.266 -27.281 10.312 1 91.88 309 HIS B C 1
ATOM 6239 O O . HIS B 1 309 ? -13.031 -27.219 10.258 1 91.88 309 HIS B O 1
ATOM 6245 N N . GLY B 1 310 ? -15.031 -26.25 10.625 1 92.81 310 GLY B N 1
ATOM 6246 C CA . GLY B 1 310 ? -14.422 -25 11.039 1 92.81 310 GLY B CA 1
ATOM 6247 C C . GLY B 1 310 ? -13.906 -24.172 9.875 1 92.81 310 GLY B C 1
ATOM 6248 O O . GLY B 1 310 ? -13.008 -23.344 10.039 1 92.81 310 GLY B O 1
ATOM 6249 N N . LYS B 1 311 ? -14.453 -24.438 8.711 1 95.81 311 LYS B N 1
ATOM 6250 C CA . LYS B 1 311 ? -14.023 -23.734 7.508 1 95.81 311 LYS B CA 1
ATOM 6251 C C . LYS B 1 311 ? -15.148 -22.859 6.949 1 95.81 311 LYS B C 1
ATOM 6253 O O . LYS B 1 311 ? -16.312 -23.047 7.289 1 95.81 311 LYS B O 1
ATOM 6258 N N . VAL B 1 312 ? -14.773 -21.891 6.16 1 97.88 312 VAL B N 1
ATOM 6259 C CA . VAL B 1 312 ? -15.766 -21.094 5.453 1 97.88 312 VAL B CA 1
ATOM 6260 C C . VAL B 1 312 ? -16.594 -21.984 4.527 1 97.88 312 VAL B C 1
ATOM 6262 O O . VAL B 1 312 ? -16.031 -22.766 3.762 1 97.88 312 VAL B O 1
ATOM 6265 N N . PRO B 1 313 ? -17.906 -21.906 4.637 1 98.06 313 PRO B N 1
ATOM 6266 C CA . PRO B 1 313 ? -18.734 -22.719 3.744 1 98.06 313 PRO B CA 1
ATOM 6267 C C . PRO B 1 313 ? -18.406 -22.5 2.27 1 98.06 313 PRO B C 1
ATOM 6269 O O . PRO B 1 313 ? -18.172 -21.359 1.854 1 98.06 313 PRO B O 1
ATOM 6272 N N . ARG B 1 314 ? -18.391 -23.609 1.541 1 97.75 314 ARG B N 1
ATOM 6273 C CA . ARG B 1 314 ? -18.078 -23.562 0.116 1 97.75 314 ARG B CA 1
ATOM 6274 C C . ARG B 1 314 ? -19.062 -24.406 -0.687 1 97.75 314 ARG B C 1
ATOM 6276 O O . ARG B 1 314 ? -19.406 -25.516 -0.283 1 97.75 314 ARG B O 1
ATOM 6283 N N . ILE B 1 315 ? -19.547 -23.844 -1.764 1 97.5 315 ILE B N 1
ATOM 6284 C CA . ILE B 1 315 ? -20.406 -24.594 -2.689 1 97.5 315 ILE B CA 1
ATOM 6285 C C . ILE B 1 315 ? -19.906 -24.391 -4.117 1 97.5 315 ILE B C 1
ATOM 6287 O O . ILE B 1 315 ? -19.125 -23.484 -4.387 1 97.5 315 ILE B O 1
ATOM 6291 N N . THR B 1 316 ? -20.328 -25.234 -4.996 1 97.5 316 THR B N 1
ATOM 6292 C CA . THR B 1 316 ? -19.938 -25.094 -6.395 1 97.5 316 THR B CA 1
ATOM 6293 C C . THR B 1 316 ? -20.844 -24.094 -7.105 1 97.5 316 THR B C 1
ATOM 6295 O O . THR B 1 316 ? -21.938 -23.797 -6.629 1 97.5 316 THR B O 1
ATOM 6298 N N . PHE B 1 317 ? -20.359 -23.578 -8.203 1 98.19 317 PHE B N 1
ATOM 6299 C CA . PHE B 1 317 ? -21.125 -22.672 -9.039 1 98.19 317 PHE B CA 1
ATOM 6300 C C . PHE B 1 317 ? -22.484 -23.266 -9.391 1 98.19 317 PHE B C 1
ATOM 6302 O O . PHE B 1 317 ? -23.516 -22.609 -9.227 1 98.19 317 PHE B O 1
ATOM 6309 N N . LEU B 1 318 ? -22.5 -24.484 -9.781 1 97.12 318 LEU B N 1
ATOM 6310 C CA . LEU B 1 318 ? -23.734 -25.125 -10.227 1 97.12 318 LEU B CA 1
ATOM 6311 C C . LEU B 1 318 ? -24.672 -25.359 -9.047 1 97.12 318 LEU B C 1
ATOM 6313 O O . LEU B 1 318 ? -25.891 -25.281 -9.203 1 97.12 318 LEU B O 1
ATOM 6317 N N . GLU B 1 319 ? -24.125 -25.672 -7.902 1 97.44 319 GLU B N 1
ATOM 6318 C CA . GLU B 1 319 ? -24.953 -25.797 -6.703 1 97.44 319 GLU B CA 1
ATOM 6319 C C . GLU B 1 319 ? -25.594 -24.469 -6.336 1 97.44 319 GLU B C 1
ATOM 6321 O O . GLU B 1 319 ? -26.766 -24.438 -5.938 1 97.44 319 GLU B O 1
ATOM 6326 N N . ALA B 1 320 ? -24.844 -23.391 -6.426 1 98.25 320 ALA B N 1
ATOM 6327 C CA . ALA B 1 320 ? -25.391 -22.062 -6.145 1 98.25 320 ALA B CA 1
ATOM 6328 C C . ALA B 1 320 ? -26.547 -21.734 -7.082 1 98.25 320 ALA B C 1
ATOM 6330 O O . ALA B 1 320 ? -27.578 -21.203 -6.648 1 98.25 320 ALA B O 1
ATOM 6331 N N . LYS B 1 321 ? -26.344 -22.062 -8.344 1 98.19 321 LYS B N 1
ATOM 6332 C CA . LYS B 1 321 ? -27.391 -21.812 -9.328 1 98.19 321 LYS B CA 1
ATOM 6333 C C . LYS B 1 321 ? -28.625 -22.656 -9.031 1 98.19 321 LYS B C 1
ATOM 6335 O O . LYS B 1 321 ? -29.766 -22.188 -9.172 1 98.19 321 LYS B O 1
ATOM 6340 N N . ARG B 1 322 ? -28.438 -23.891 -8.68 1 97.62 322 ARG B N 1
ATOM 6341 C CA . ARG B 1 322 ? -29.547 -24.766 -8.305 1 97.62 322 ARG B CA 1
ATOM 6342 C C . ARG B 1 322 ? -30.328 -24.188 -7.129 1 97.62 322 ARG B C 1
ATOM 6344 O O . ARG B 1 322 ? -31.562 -24.172 -7.141 1 97.62 322 ARG B O 1
ATOM 6351 N N . ILE B 1 323 ? -29.609 -23.75 -6.09 1 97.62 323 ILE B N 1
ATOM 6352 C CA . ILE B 1 323 ? -30.234 -23.156 -4.918 1 97.62 323 ILE B CA 1
ATOM 6353 C C . ILE B 1 323 ? -31.094 -21.969 -5.336 1 97.62 323 ILE B C 1
ATOM 6355 O O . ILE B 1 323 ? -32.25 -21.844 -4.906 1 97.62 323 ILE B O 1
ATOM 6359 N N . LEU B 1 324 ? -30.562 -21.109 -6.211 1 98.12 324 LEU B N 1
ATOM 6360 C CA . LEU B 1 324 ? -31.297 -19.938 -6.68 1 98.12 324 LEU B CA 1
ATOM 6361 C C . LEU B 1 324 ? -32.594 -20.328 -7.375 1 98.12 324 LEU B C 1
ATOM 6363 O O . LEU B 1 324 ? -33.625 -19.734 -7.129 1 98.12 324 LEU B O 1
ATOM 6367 N N . ARG B 1 325 ? -32.531 -21.391 -8.172 1 97.12 325 ARG B N 1
ATOM 6368 C CA . ARG B 1 325 ? -33.688 -21.797 -8.969 1 97.12 325 ARG B CA 1
ATOM 6369 C C . ARG B 1 325 ? -34.656 -22.609 -8.125 1 97.12 325 ARG B C 1
ATOM 6371 O O . ARG B 1 325 ? -35.844 -22.297 -8.078 1 97.12 325 ARG B O 1
ATOM 6378 N N . GLU B 1 326 ? -34.188 -23.578 -7.457 1 96.81 326 GLU B N 1
ATOM 6379 C CA . GLU B 1 326 ? -35.031 -24.594 -6.867 1 96.81 326 GLU B CA 1
ATOM 6380 C C . GLU B 1 326 ? -35.469 -24.203 -5.457 1 96.81 326 GLU B C 1
ATOM 6382 O O . GLU B 1 326 ? -36.594 -24.531 -5.027 1 96.81 326 GLU B O 1
ATOM 6387 N N . GLU B 1 327 ? -34.594 -23.578 -4.793 1 95.44 327 GLU B N 1
ATOM 6388 C CA . GLU B 1 327 ? -34.906 -23.266 -3.402 1 95.44 327 GLU B CA 1
ATOM 6389 C C . GLU B 1 327 ? -35.406 -21.844 -3.25 1 95.44 327 GLU B C 1
ATOM 6391 O O . GLU B 1 327 ? -36.25 -21.562 -2.393 1 95.44 327 GLU B O 1
ATOM 6396 N N . LEU B 1 328 ? -34.938 -20.922 -4.035 1 96.81 328 LEU B N 1
ATOM 6397 C CA . LEU B 1 328 ? -35.281 -19.516 -3.854 1 96.81 328 LEU B CA 1
ATOM 6398 C C . LEU B 1 328 ? -36.25 -19.047 -4.93 1 96.81 328 LEU B C 1
ATOM 6400 O O . LEU B 1 328 ? -36.781 -17.938 -4.844 1 96.81 328 LEU B O 1
ATOM 6404 N N . GLY B 1 329 ? -36.438 -19.766 -6.016 1 95.88 329 GLY B N 1
ATOM 6405 C CA . GLY B 1 329 ? -37.406 -19.469 -7.043 1 95.88 329 GLY B CA 1
ATOM 6406 C C . GLY B 1 329 ? -36.969 -18.344 -7.973 1 95.88 329 GLY B C 1
ATOM 6407 O O . GLY B 1 329 ? -37.812 -17.656 -8.555 1 95.88 329 GLY B O 1
ATOM 6408 N N . LEU B 1 330 ? -35.688 -18.109 -8.055 1 96.12 330 LEU B N 1
ATOM 6409 C CA . LEU B 1 330 ? -35.156 -17.078 -8.961 1 96.12 330 LEU B CA 1
ATOM 6410 C C . LEU B 1 330 ? -34.719 -17.703 -10.289 1 96.12 330 LEU B C 1
ATOM 6412 O O . LEU B 1 330 ? -34.156 -18.781 -10.312 1 96.12 330 LEU B O 1
ATOM 6416 N N . GLU B 1 331 ? -35.125 -17.016 -11.359 1 92.88 331 GLU B N 1
ATOM 6417 C CA . GLU B 1 331 ? -34.625 -17.453 -12.656 1 92.88 331 GLU B CA 1
ATOM 6418 C C . GLU B 1 331 ? -33.125 -17.219 -12.766 1 92.88 331 GLU B C 1
ATOM 6420 O O . GLU B 1 331 ? -32.656 -16.094 -12.625 1 92.88 331 GLU B O 1
ATOM 6425 N N . SER B 1 332 ? -32.375 -18.281 -12.773 1 93.88 332 SER B N 1
ATOM 6426 C CA . SER B 1 332 ? -30.922 -18.188 -12.859 1 93.88 332 SER B CA 1
ATOM 6427 C C . SER B 1 332 ? -30.375 -19.047 -13.992 1 93.88 332 SER B C 1
ATOM 6429 O O . SER B 1 332 ? -30.734 -20.219 -14.109 1 93.88 332 SER B O 1
ATOM 6431 N N . ASP B 1 333 ? -29.531 -18.484 -14.812 1 94.19 333 ASP B N 1
ATOM 6432 C CA . ASP B 1 333 ? -28.938 -19.141 -15.984 1 94.19 333 ASP B CA 1
ATOM 6433 C C . ASP B 1 333 ? -27.547 -19.688 -15.68 1 94.19 333 ASP B C 1
ATOM 6435 O O . ASP B 1 333 ? -26.641 -18.922 -15.336 1 94.19 333 ASP B O 1
ATOM 6439 N N . ASP B 1 334 ? -27.344 -20.953 -15.922 1 92.38 334 ASP B N 1
ATOM 6440 C CA . ASP B 1 334 ? -26.078 -21.609 -15.633 1 92.38 334 ASP B CA 1
ATOM 6441 C C . ASP B 1 334 ? -24.969 -21.078 -16.547 1 92.38 334 ASP B C 1
ATOM 6443 O O . ASP B 1 334 ? -23.781 -21.281 -16.266 1 92.38 334 ASP B O 1
ATOM 6447 N N . GLY B 1 335 ? -25.328 -20.469 -17.625 1 90.94 335 GLY B N 1
ATOM 6448 C CA . GLY B 1 335 ? -24.359 -19.984 -18.594 1 90.94 335 GLY B CA 1
ATOM 6449 C C . GLY B 1 335 ? -23.938 -18.547 -18.359 1 90.94 335 GLY B C 1
ATOM 6450 O O . GLY B 1 335 ? -23.156 -17.984 -19.125 1 90.94 335 GLY B O 1
ATOM 6451 N N . LYS B 1 336 ? -24.5 -17.984 -17.297 1 92.75 336 LYS B N 1
ATOM 6452 C CA . LYS B 1 336 ? -24.203 -16.578 -17 1 92.75 336 LYS B CA 1
ATOM 6453 C C . LYS B 1 336 ? -23.672 -16.422 -15.57 1 92.75 336 LYS B C 1
ATOM 6455 O O . LYS B 1 336 ? -24 -17.219 -14.688 1 92.75 336 LYS B O 1
ATOM 6460 N N . ASN B 1 337 ? -22.844 -15.398 -15.484 1 93.44 337 ASN B N 1
ATOM 6461 C CA . ASN B 1 337 ? -22.344 -15.086 -14.141 1 93.44 337 ASN B CA 1
ATOM 6462 C C . ASN B 1 337 ? -23.469 -14.617 -13.227 1 93.44 337 ASN B C 1
ATOM 6464 O O . ASN B 1 337 ? -24.578 -14.336 -13.688 1 93.44 337 ASN B O 1
ATOM 6468 N N . PHE B 1 338 ? -23.172 -14.547 -11.938 1 96.31 338 PHE B N 1
ATOM 6469 C CA . PHE B 1 338 ? -24.156 -14.094 -10.961 1 96.31 338 PHE B CA 1
ATOM 6470 C C . PHE B 1 338 ? -24.438 -12.609 -11.125 1 96.31 338 PHE B C 1
ATOM 6472 O O . PHE B 1 338 ? -23.516 -11.812 -11.336 1 96.31 338 PHE B O 1
ATOM 6479 N N . THR B 1 339 ? -25.672 -12.234 -11.07 1 94.12 339 THR B N 1
ATOM 6480 C CA . THR B 1 339 ? -26.062 -10.836 -10.992 1 94.12 339 THR B CA 1
ATOM 6481 C C . THR B 1 339 ? -25.984 -10.336 -9.555 1 94.12 339 THR B C 1
ATOM 6483 O O . THR B 1 339 ? -25.859 -11.125 -8.617 1 94.12 339 THR B O 1
ATOM 6486 N N . ASP B 1 340 ? -26.109 -9.031 -9.43 1 91.94 340 ASP B N 1
ATOM 6487 C CA . ASP B 1 340 ? -26.141 -8.453 -8.094 1 91.94 340 ASP B CA 1
ATOM 6488 C C . ASP B 1 340 ? -27.297 -9.023 -7.273 1 91.94 340 ASP B C 1
ATOM 6490 O O . ASP B 1 340 ? -27.141 -9.281 -6.078 1 91.94 340 ASP B O 1
ATOM 6494 N N . GLN B 1 341 ? -28.406 -9.18 -7.91 1 94.56 341 GLN B N 1
ATOM 6495 C CA . GLN B 1 341 ? -29.594 -9.703 -7.246 1 94.56 341 GLN B CA 1
ATOM 6496 C C . GLN B 1 341 ? -29.375 -11.141 -6.789 1 94.56 341 GLN B C 1
ATOM 6498 O O . GLN B 1 341 ? -29.766 -11.516 -5.684 1 94.56 341 GLN B O 1
ATOM 6503 N N . GLU B 1 342 ? -28.781 -11.906 -7.648 1 97.75 342 GLU B N 1
ATOM 6504 C CA . GLU B 1 342 ? -28.516 -13.305 -7.312 1 97.75 342 GLU B CA 1
ATOM 6505 C C . GLU B 1 342 ? -27.547 -13.414 -6.137 1 97.75 342 GLU B C 1
ATOM 6507 O O . GLU B 1 342 ? -27.75 -14.219 -5.23 1 97.75 342 GLU B O 1
ATOM 6512 N N . GLU B 1 343 ? -26.5 -12.609 -6.156 1 96.62 343 GLU B N 1
ATOM 6513 C CA . GLU B 1 343 ? -25.531 -12.602 -5.066 1 96.62 343 GLU B CA 1
ATOM 6514 C C . GLU B 1 343 ? -26.188 -12.211 -3.746 1 96.62 343 GLU B C 1
ATOM 6516 O O . GLU B 1 343 ? -25.938 -12.836 -2.713 1 96.62 343 GLU B O 1
ATOM 6521 N N . ALA B 1 344 ? -26.984 -11.219 -3.811 1 95.81 344 ALA B N 1
ATOM 6522 C CA . ALA B 1 344 ? -27.688 -10.758 -2.617 1 95.81 344 ALA B CA 1
ATOM 6523 C C . ALA B 1 344 ? -28.609 -11.836 -2.064 1 95.81 344 ALA B C 1
ATOM 6525 O O . ALA B 1 344 ? -28.703 -12.016 -0.847 1 95.81 344 ALA B O 1
ATOM 6526 N N . ALA B 1 345 ? -29.344 -12.469 -2.963 1 97.94 345 ALA B N 1
ATOM 6527 C CA . ALA B 1 345 ? -30.25 -13.539 -2.561 1 97.94 345 ALA B CA 1
ATOM 6528 C C . ALA B 1 345 ? -29.5 -14.68 -1.893 1 97.94 345 ALA B C 1
ATOM 6530 O O . ALA B 1 345 ? -29.938 -15.211 -0.87 1 97.94 345 ALA B O 1
ATOM 6531 N N . LEU B 1 346 ? -28.375 -15.055 -2.488 1 98.19 346 LEU B N 1
ATOM 6532 C CA . LEU B 1 346 ? -27.547 -16.094 -1.888 1 98.19 346 LEU B CA 1
ATOM 6533 C C . LEU B 1 346 ? -27.031 -15.656 -0.519 1 98.19 346 LEU B C 1
ATOM 6535 O O . LEU B 1 346 ? -26.969 -16.453 0.412 1 98.19 346 LEU B O 1
ATOM 6539 N N . GLY B 1 347 ? -26.641 -14.383 -0.442 1 97.38 347 GLY B N 1
ATOM 6540 C CA . GLY B 1 347 ? -26.188 -13.859 0.838 1 97.38 347 GLY B CA 1
ATOM 6541 C C . GLY B 1 347 ? -27.219 -14.016 1.94 1 97.38 347 GLY B C 1
ATOM 6542 O O . GLY B 1 347 ? -26.906 -14.469 3.041 1 97.38 347 GLY B O 1
ATOM 6543 N N . ARG B 1 348 ? -28.438 -13.664 1.643 1 96.69 348 ARG B N 1
ATOM 6544 C CA . ARG B 1 348 ? -29.516 -13.797 2.611 1 96.69 348 ARG B CA 1
ATOM 6545 C C . ARG B 1 348 ? -29.75 -15.266 2.965 1 96.69 348 ARG B C 1
ATOM 6547 O O . ARG B 1 348 ? -29.953 -15.602 4.133 1 96.69 348 ARG B O 1
ATOM 6554 N N . TYR B 1 349 ? -29.734 -16.031 1.946 1 97.88 349 TYR B N 1
ATOM 6555 C CA . TYR B 1 349 ? -29.953 -17.469 2.125 1 97.88 349 TYR B CA 1
ATOM 6556 C C . TYR B 1 349 ? -28.938 -18.062 3.088 1 97.88 349 TYR B C 1
ATOM 6558 O O . TYR B 1 349 ? -29.297 -18.781 4.023 1 97.88 349 TYR B O 1
ATOM 6566 N N . PHE B 1 350 ? -27.641 -17.828 2.908 1 97.75 350 PHE B N 1
ATOM 6567 C CA . PHE B 1 350 ? -26.578 -18.375 3.756 1 97.75 350 PHE B CA 1
ATOM 6568 C C . PHE B 1 350 ? -26.688 -17.828 5.172 1 97.75 350 PHE B C 1
ATOM 6570 O O . PHE B 1 350 ? -26.453 -18.547 6.145 1 97.75 350 PHE B O 1
ATOM 6577 N N . ARG B 1 351 ? -27.031 -16.609 5.281 1 96.56 351 ARG B N 1
ATOM 6578 C CA . ARG B 1 351 ? -27.172 -15.969 6.586 1 96.56 351 ARG B CA 1
ATOM 6579 C C . ARG B 1 351 ? -28.312 -16.609 7.387 1 96.56 351 ARG B C 1
ATOM 6581 O O . ARG B 1 351 ? -28.203 -16.75 8.609 1 96.56 351 ARG B O 1
ATOM 6588 N N . GLU B 1 352 ? -29.375 -17.016 6.711 1 96.06 352 GLU B N 1
ATOM 6589 C CA . GLU B 1 352 ? -30.578 -17.5 7.375 1 96.06 352 GLU B CA 1
ATOM 6590 C C . GLU B 1 352 ? -30.547 -19.031 7.504 1 96.06 352 GLU B C 1
ATOM 6592 O O . GLU B 1 352 ? -31.438 -19.609 8.117 1 96.06 352 GLU B O 1
ATOM 6597 N N . SER B 1 353 ? -29.562 -19.656 7.02 1 94.88 353 SER B N 1
ATOM 6598 C CA . SER B 1 353 ? -29.516 -21.125 6.996 1 94.88 353 SER B CA 1
ATOM 6599 C C . SER B 1 353 ? -28.531 -21.656 8.023 1 94.88 353 SER B C 1
ATOM 6601 O O . SER B 1 353 ? -27.328 -21.719 7.766 1 94.88 353 SER B O 1
ATOM 6603 N N . PRO B 1 354 ? -28.984 -22.266 9.047 1 92.12 354 PRO B N 1
ATOM 6604 C CA . PRO B 1 354 ? -28.094 -22.797 10.07 1 92.12 354 PRO B CA 1
ATOM 6605 C C . PRO B 1 354 ? -27.188 -23.922 9.531 1 92.12 354 PRO B C 1
ATOM 6607 O O . PRO B 1 354 ? -26.031 -24.031 9.945 1 92.12 354 PRO B O 1
ATOM 6610 N N . HIS B 1 355 ? -27.719 -24.656 8.594 1 90.44 355 HIS B N 1
ATOM 6611 C CA . HIS B 1 355 ? -26.938 -25.766 8.07 1 90.44 355 HIS B CA 1
ATOM 6612 C C . HIS B 1 355 ? -25.797 -25.281 7.199 1 90.44 355 HIS B C 1
ATOM 6614 O O . HIS B 1 355 ? -24.844 -26.031 6.926 1 90.44 355 HIS B O 1
ATOM 6620 N N . LEU B 1 356 ? -25.844 -24 6.844 1 90.88 356 LEU B N 1
ATOM 6621 C CA . LEU B 1 356 ? -24.781 -23.406 6.051 1 90.88 356 LEU B CA 1
ATOM 6622 C C . LEU B 1 356 ? -23.922 -22.484 6.906 1 90.88 356 LEU B C 1
ATOM 6624 O O . LEU B 1 356 ? -23.109 -21.719 6.375 1 90.88 356 LEU B O 1
ATOM 6628 N N . GLY B 1 357 ? -24.141 -22.5 8.227 1 89.19 357 GLY B N 1
ATOM 6629 C CA . GLY B 1 357 ? -23.281 -21.781 9.156 1 89.19 357 GLY B CA 1
ATOM 6630 C C . GLY B 1 357 ? -23.859 -20.438 9.586 1 89.19 357 GLY B C 1
ATOM 6631 O O . GLY B 1 357 ? -23.281 -19.766 10.445 1 89.19 357 GLY B O 1
ATOM 6632 N N . SER B 1 358 ? -25.109 -19.984 9 1 95.56 358 SER B N 1
ATOM 6633 C CA . SER B 1 358 ? -25.672 -18.672 9.312 1 95.56 358 SER B CA 1
ATOM 6634 C C . SER B 1 358 ? -24.609 -17.578 9.211 1 95.56 358 SER B C 1
ATOM 6636 O O . SER B 1 358 ? -24.359 -16.859 10.172 1 95.56 358 SER B O 1
ATOM 6638 N N . THR B 1 359 ? -24.094 -17.438 8.008 1 98 359 THR B N 1
ATOM 6639 C CA . THR B 1 359 ? -22.859 -16.672 7.828 1 98 359 THR B CA 1
ATOM 6640 C C . THR B 1 359 ? -23.047 -15.578 6.781 1 98 359 THR B C 1
ATOM 6642 O O . THR B 1 359 ? -23.953 -15.656 5.945 1 98 359 THR B O 1
ATOM 6645 N N . ASP B 1 360 ? -22.25 -14.547 6.91 1 98.19 360 ASP B N 1
ATOM 6646 C CA . ASP B 1 360 ? -22.188 -13.469 5.926 1 98.19 360 ASP B CA 1
ATOM 6647 C C . ASP B 1 360 ? -21 -13.656 4.984 1 98.19 360 ASP B C 1
ATOM 6649 O O . ASP B 1 360 ? -20.734 -12.789 4.152 1 98.19 360 ASP B O 1
ATOM 6653 N N . VAL B 1 361 ? -20.266 -14.789 5.074 1 98.56 361 VAL B N 1
ATOM 6654 C CA . VAL B 1 361 ? -19.109 -15.047 4.219 1 98.56 361 VAL B CA 1
ATOM 6655 C C . VAL B 1 361 ? -19.141 -16.5 3.732 1 98.56 361 VAL B C 1
ATOM 6657 O O . VAL B 1 361 ? -19.25 -17.422 4.535 1 98.56 361 VAL B O 1
ATOM 6660 N N . PHE B 1 362 ? -19.062 -16.734 2.418 1 98.69 362 PHE B N 1
ATOM 6661 C CA . PHE B 1 362 ? -18.969 -18.062 1.821 1 98.69 362 PHE B CA 1
ATOM 6662 C C . PHE B 1 362 ? -18.281 -18 0.462 1 98.69 362 PHE B C 1
ATOM 6664 O O . PHE B 1 362 ? -18.125 -16.922 -0.107 1 98.69 362 PHE B O 1
ATOM 6671 N N . THR B 1 363 ? -17.859 -19.141 0.014 1 98.69 363 THR B N 1
ATOM 6672 C CA . THR B 1 363 ? -17.109 -19.219 -1.234 1 98.69 363 THR B CA 1
ATOM 6673 C C . THR B 1 363 ? -17.844 -20.078 -2.256 1 98.69 363 THR B C 1
ATOM 6675 O O . THR B 1 363 ? -18.438 -21.094 -1.901 1 98.69 363 THR B O 1
ATOM 6678 N N . ILE B 1 364 ? -17.844 -19.641 -3.488 1 98.56 364 ILE B N 1
ATOM 6679 C CA . ILE B 1 364 ? -18.328 -20.406 -4.629 1 98.56 364 ILE B CA 1
ATOM 6680 C C . ILE B 1 364 ? -17.172 -20.766 -5.547 1 98.56 364 ILE B C 1
ATOM 6682 O O . ILE B 1 364 ? -16.422 -19.891 -5.992 1 98.56 364 ILE B O 1
ATOM 6686 N N . ASP B 1 365 ? -16.969 -22.078 -5.812 1 98.06 365 ASP B N 1
ATOM 6687 C CA . ASP B 1 365 ? -15.836 -22.453 -6.652 1 98.06 365 ASP B CA 1
ATOM 6688 C C . ASP B 1 365 ? -16.297 -23.203 -7.895 1 98.06 365 ASP B C 1
ATOM 6690 O O . ASP B 1 365 ? -17.5 -23.312 -8.141 1 98.06 365 ASP B O 1
ATOM 6694 N N . GLN B 1 366 ? -15.414 -23.531 -8.766 1 97.5 366 GLN B N 1
ATOM 6695 C CA . GLN B 1 366 ? -15.625 -24.312 -9.984 1 97.5 366 GLN B CA 1
ATOM 6696 C C . GLN B 1 366 ? -16.531 -23.562 -10.961 1 97.5 366 GLN B C 1
ATOM 6698 O O . GLN B 1 366 ? -17.547 -24.094 -11.414 1 97.5 366 GLN B O 1
ATOM 6703 N N . TYR B 1 367 ? -16.156 -22.391 -11.297 1 97.62 367 TYR B N 1
ATOM 6704 C CA . TYR B 1 367 ? -16.875 -21.594 -12.273 1 97.62 367 TYR B CA 1
ATOM 6705 C C . TYR B 1 367 ? -16.672 -22.141 -13.688 1 97.62 367 TYR B C 1
ATOM 6707 O O . TYR B 1 367 ? -15.656 -22.75 -13.977 1 97.62 367 TYR B O 1
ATOM 6715 N N . PRO B 1 368 ? -17.688 -21.859 -14.523 1 96.06 368 PRO B N 1
ATOM 6716 C CA . PRO B 1 368 ? -17.453 -22.156 -15.938 1 96.06 368 PRO B CA 1
ATOM 6717 C C . PRO B 1 368 ? -16.219 -21.438 -16.5 1 96.06 368 PRO B C 1
ATOM 6719 O O . PRO B 1 368 ? -16.031 -20.25 -16.234 1 96.06 368 PRO B O 1
ATOM 6722 N N . ALA B 1 369 ? -15.375 -22.141 -17.281 1 92.5 369 ALA B N 1
ATOM 6723 C CA . ALA B 1 369 ? -14.125 -21.625 -17.812 1 92.5 369 ALA B CA 1
ATOM 6724 C C . ALA B 1 369 ? -14.375 -20.391 -18.688 1 92.5 369 ALA B C 1
ATOM 6726 O O . ALA B 1 369 ? -13.555 -19.469 -18.734 1 92.5 369 ALA B O 1
ATOM 6727 N N . SER B 1 370 ? -15.523 -20.312 -19.312 1 89.5 370 SER B N 1
ATOM 6728 C CA . SER B 1 370 ? -15.859 -19.25 -20.25 1 89.5 370 SER B CA 1
ATOM 6729 C C . SER B 1 370 ? -16.078 -17.922 -19.516 1 89.5 370 SER B C 1
ATOM 6731 O O . SER B 1 370 ? -16.109 -16.859 -20.156 1 89.5 370 SER B O 1
ATOM 6733 N N . MET B 1 371 ? -16.125 -17.984 -18.219 1 91.38 371 MET B N 1
ATOM 6734 C CA . MET B 1 371 ? -16.391 -16.781 -17.438 1 91.38 371 MET B CA 1
ATOM 6735 C C . MET B 1 371 ? -15.125 -16.297 -16.734 1 91.38 371 MET B C 1
ATOM 6737 O O . MET B 1 371 ? -15.156 -15.336 -15.977 1 91.38 371 MET B O 1
ATOM 6741 N N . ARG B 1 372 ? -14.102 -16.969 -16.984 1 92.81 372 ARG B N 1
ATOM 6742 C CA . ARG B 1 372 ? -12.859 -16.688 -16.266 1 92.81 372 ARG B CA 1
ATOM 6743 C C . ARG B 1 372 ? -11.727 -16.359 -17.234 1 92.81 372 ARG B C 1
ATOM 6745 O O . ARG B 1 372 ? -11.828 -16.625 -18.438 1 92.81 372 ARG B O 1
ATOM 6752 N N . GLN B 1 373 ? -10.672 -15.711 -16.703 1 90.69 373 GLN B N 1
ATOM 6753 C CA . GLN B 1 373 ? -9.562 -15.234 -17.516 1 90.69 373 GLN B CA 1
ATOM 6754 C C . GLN B 1 373 ? -8.891 -16.375 -18.266 1 90.69 373 GLN B C 1
ATOM 6756 O O . GLN B 1 373 ? -8.914 -17.531 -17.812 1 90.69 373 GLN B O 1
ATOM 6761 N N . PHE B 1 374 ? -8.164 -16.078 -19.312 1 91.62 374 PHE B N 1
ATOM 6762 C CA . PHE B 1 374 ? -7.598 -17.047 -20.234 1 91.62 374 PHE B CA 1
ATOM 6763 C C . PHE B 1 374 ? -6.562 -17.922 -19.531 1 91.62 374 PHE B C 1
ATOM 6765 O O . PHE B 1 374 ? -6.324 -19.062 -19.938 1 91.62 374 PHE B O 1
ATOM 6772 N N . ASN B 1 375 ? -5.965 -17.359 -18.516 1 95.19 375 ASN B N 1
ATOM 6773 C CA . ASN B 1 375 ? -4.863 -18.078 -17.891 1 95.19 375 ASN B CA 1
ATOM 6774 C C . ASN B 1 375 ? -5.32 -18.844 -16.656 1 95.19 375 ASN B C 1
ATOM 6776 O O . ASN B 1 375 ? -4.496 -19.266 -15.844 1 95.19 375 ASN B O 1
ATOM 6780 N N . SER B 1 376 ? -6.652 -19.016 -16.469 1 96.69 376 SER B N 1
ATOM 6781 C CA . SER B 1 376 ? -7.188 -19.844 -15.383 1 96.69 376 SER B CA 1
ATOM 6782 C C . SER B 1 376 ? -7.086 -21.328 -15.727 1 96.69 376 SER B C 1
ATOM 6784 O O . SER B 1 376 ? -7.375 -21.734 -16.859 1 96.69 376 SER B O 1
ATOM 6786 N N . GLN B 1 377 ? -6.688 -22.109 -14.766 1 97.56 377 GLN B N 1
ATOM 6787 C CA . GLN B 1 377 ? -6.547 -23.547 -14.984 1 97.56 377 GLN B CA 1
ATOM 6788 C C . GLN B 1 377 ? -7.906 -24.219 -15.133 1 97.56 377 GLN B C 1
ATOM 6790 O O . GLN B 1 377 ? -8.789 -24.031 -14.289 1 97.56 377 GLN B O 1
ATOM 6795 N N . ALA B 1 378 ? -8.07 -25 -16.172 1 95.25 378 ALA B N 1
ATOM 6796 C CA . ALA B 1 378 ? -9.281 -25.812 -16.344 1 95.25 378 ALA B CA 1
ATOM 6797 C C . ALA B 1 378 ? -9.383 -26.875 -15.25 1 95.25 378 ALA B C 1
ATOM 6799 O O . ALA B 1 378 ? -8.367 -27.391 -14.773 1 95.25 378 ALA B O 1
ATOM 6800 N N . ASN B 1 379 ? -10.578 -27.172 -14.859 1 95.56 379 ASN B N 1
ATOM 6801 C CA . ASN B 1 379 ? -10.789 -28.281 -13.93 1 95.56 379 ASN B CA 1
ATOM 6802 C C . ASN B 1 379 ? -10.523 -29.641 -14.602 1 95.56 379 ASN B C 1
ATOM 6804 O O . ASN B 1 379 ? -11.195 -30 -15.57 1 95.56 379 ASN B O 1
ATOM 6808 N N . PRO B 1 380 ? -9.609 -30.344 -14.039 1 91.56 380 PRO B N 1
ATOM 6809 C CA . PRO B 1 380 ? -9.266 -31.609 -14.711 1 91.56 380 PRO B CA 1
ATOM 6810 C C . P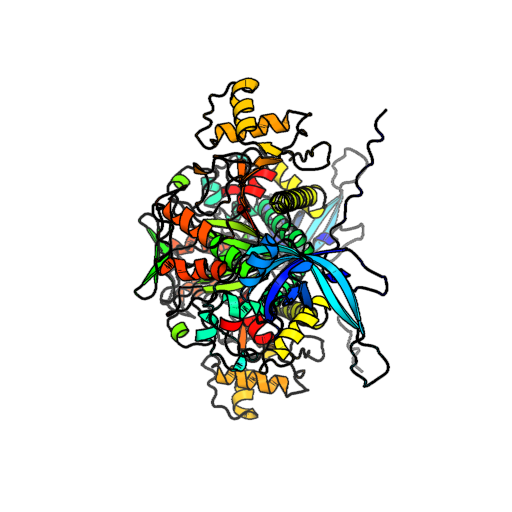RO B 1 380 ? -10.383 -32.656 -14.609 1 91.56 380 PRO B C 1
ATOM 6812 O O . PRO B 1 380 ? -10.484 -33.531 -15.469 1 91.56 380 PRO B O 1
ATOM 6815 N N . ASP B 1 381 ? -11.227 -32.531 -13.656 1 92.5 381 ASP B N 1
ATOM 6816 C CA . ASP B 1 381 ? -12.219 -33.562 -13.391 1 92.5 381 ASP B CA 1
ATOM 6817 C C . ASP B 1 381 ? -13.594 -33.156 -13.914 1 92.5 381 ASP B C 1
ATOM 6819 O O . ASP B 1 381 ? -14.508 -34 -13.977 1 92.5 381 ASP B O 1
ATOM 6823 N N . ALA B 1 382 ? -13.742 -31.938 -14.211 1 91.88 382 ALA B N 1
ATOM 6824 C CA . ALA B 1 382 ? -15.031 -31.438 -14.68 1 91.88 382 ALA B CA 1
ATOM 6825 C C . ALA B 1 382 ? -14.867 -30.578 -15.93 1 91.88 382 ALA B C 1
ATOM 6827 O O . ALA B 1 382 ? -14.758 -29.359 -15.844 1 91.88 382 ALA B O 1
ATOM 6828 N N . PRO B 1 383 ? -15.031 -31.25 -17.031 1 91.5 383 PRO B N 1
ATOM 6829 C CA . PRO B 1 383 ? -14.859 -30.5 -18.297 1 91.5 383 PRO B CA 1
ATOM 6830 C C . PRO B 1 383 ? -15.773 -29.281 -18.391 1 91.5 383 PRO B C 1
ATOM 6832 O O . PRO B 1 383 ? -16.938 -29.359 -18 1 91.5 383 PRO B O 1
ATOM 6835 N N . GLY B 1 384 ? -15.195 -28.219 -18.844 1 92.5 384 GLY B N 1
ATOM 6836 C CA . GLY B 1 384 ? -15.961 -26.984 -19 1 92.5 384 GLY B CA 1
ATOM 6837 C C . GLY B 1 384 ? -15.883 -26.062 -17.797 1 92.5 384 GLY B C 1
ATOM 6838 O O . GLY B 1 384 ? -16.234 -24.891 -17.891 1 92.5 384 GLY B O 1
ATOM 6839 N N . LEU B 1 385 ? -15.477 -26.625 -16.688 1 95.69 385 LEU B N 1
ATOM 6840 C CA . LEU B 1 385 ? -15.328 -25.828 -15.477 1 95.69 385 LEU B CA 1
ATOM 6841 C C . LEU B 1 385 ? -13.859 -25.5 -15.227 1 95.69 385 LEU B C 1
ATOM 6843 O O . LEU B 1 385 ? -12.969 -26.062 -15.875 1 95.69 385 LEU B O 1
ATOM 6847 N N . SER B 1 386 ? -13.633 -24.547 -14.367 1 96.69 386 SER B N 1
ATOM 6848 C CA . SER B 1 386 ? -12.273 -24.094 -14.07 1 96.69 386 SER B CA 1
ATOM 6849 C C . SER B 1 386 ? -12 -24.125 -12.57 1 96.69 386 SER B C 1
ATOM 6851 O O . SER B 1 386 ? -12.93 -24.172 -11.766 1 96.69 386 SER B O 1
ATOM 6853 N N . ASN B 1 387 ? -10.719 -24.234 -12.25 1 98.25 387 ASN B N 1
ATOM 6854 C CA . ASN B 1 387 ? -10.273 -24.141 -10.859 1 98.25 387 ASN B CA 1
ATOM 6855 C C . ASN B 1 387 ? -10.25 -22.703 -10.375 1 98.25 387 ASN B C 1
ATOM 6857 O O . ASN B 1 387 ? -9.18 -22.156 -10.109 1 98.25 387 ASN B O 1
ATOM 6861 N N . THR B 1 388 ? -11.438 -22.094 -10.289 1 98.06 388 THR B N 1
ATOM 6862 C CA . THR B 1 388 ? -11.617 -20.688 -9.898 1 98.06 388 THR B CA 1
ATOM 6863 C C . THR B 1 388 ? -12.625 -20.578 -8.758 1 98.06 388 THR B C 1
ATOM 6865 O O . THR B 1 388 ? -13.312 -21.547 -8.43 1 98.06 388 THR B O 1
ATOM 6868 N N . TRP B 1 389 ? -12.625 -19.422 -8.086 1 98.44 389 TRP B N 1
ATOM 6869 C CA . TRP B 1 389 ? -13.57 -19.234 -6.992 1 98.44 389 TRP B CA 1
ATOM 6870 C C . TRP B 1 389 ? -13.844 -17.75 -6.773 1 98.44 389 TRP B C 1
ATOM 6872 O O . TRP B 1 389 ? -13.047 -16.891 -7.18 1 98.44 389 TRP B O 1
ATOM 6882 N N . ASP B 1 390 ? -14.953 -17.438 -6.246 1 98.44 390 ASP B N 1
ATOM 6883 C CA . ASP B 1 390 ? -15.32 -16.141 -5.699 1 98.44 390 ASP B CA 1
ATOM 6884 C C . ASP B 1 390 ? -15.75 -16.25 -4.238 1 98.44 390 ASP B C 1
ATOM 6886 O O . ASP B 1 390 ? -16.422 -17.203 -3.859 1 98.44 390 ASP B O 1
ATOM 6890 N N . THR B 1 391 ? -15.297 -15.367 -3.488 1 98.5 391 THR B N 1
ATOM 6891 C CA . THR B 1 391 ? -15.789 -15.273 -2.117 1 98.5 391 THR B CA 1
ATOM 6892 C C . THR B 1 391 ? -16.828 -14.156 -1.985 1 98.5 391 THR B C 1
ATOM 6894 O O . THR B 1 391 ? -16.578 -13.023 -2.406 1 98.5 391 THR B O 1
ATOM 6897 N N . ILE B 1 392 ? -17.953 -14.531 -1.443 1 98.19 392 ILE B N 1
ATOM 6898 C CA . ILE B 1 392 ? -19.062 -13.609 -1.239 1 98.19 392 ILE B CA 1
ATOM 6899 C C . ILE B 1 392 ? -19.078 -13.125 0.211 1 98.19 392 ILE B C 1
ATOM 6901 O O . ILE B 1 392 ? -19.078 -13.938 1.14 1 98.19 392 ILE B O 1
ATOM 6905 N N . VAL B 1 393 ? -19.062 -11.852 0.421 1 97.38 393 VAL B N 1
ATOM 6906 C CA . VAL B 1 393 ? -19.141 -11.227 1.736 1 97.38 393 VAL B CA 1
ATOM 6907 C C . VAL B 1 393 ? -20.297 -10.242 1.777 1 97.38 393 VAL B C 1
ATOM 6909 O O . VAL B 1 393 ? -20.375 -9.312 0.964 1 97.38 393 VAL B O 1
ATOM 6912 N N . GLY B 1 394 ? -21.172 -10.422 2.703 1 94.06 394 GLY B N 1
ATOM 6913 C CA . GLY B 1 394 ? -22.328 -9.547 2.807 1 94.06 394 GLY B CA 1
ATOM 6914 C C . GLY B 1 394 ? -23.203 -9.562 1.569 1 94.06 394 GLY B C 1
ATOM 6915 O O . GLY B 1 394 ? -23.797 -8.547 1.204 1 94.06 394 GLY B O 1
ATOM 6916 N N . GLY B 1 395 ? -23.141 -10.617 0.789 1 95.38 395 GLY B N 1
ATOM 6917 C CA . GLY B 1 395 ? -24 -10.773 -0.37 1 95.38 395 GLY B CA 1
ATOM 6918 C C . GLY B 1 395 ? -23.406 -10.195 -1.641 1 95.38 395 GLY B C 1
ATOM 6919 O O . GLY B 1 395 ? -24.109 -10.008 -2.631 1 95.38 395 GLY B O 1
ATOM 6920 N N . ARG B 1 396 ? -22.125 -9.914 -1.596 1 95.19 396 ARG B N 1
ATOM 6921 C CA . ARG B 1 396 ? -21.438 -9.367 -2.77 1 95.19 396 ARG B CA 1
ATOM 6922 C C . ARG B 1 396 ? -20.094 -10.047 -2.986 1 95.19 396 ARG B C 1
ATOM 6924 O O . ARG B 1 396 ? -19.375 -10.328 -2.025 1 95.19 396 ARG B O 1
ATOM 6931 N N . GLU B 1 397 ? -19.797 -10.273 -4.246 1 96.38 397 GLU B N 1
ATOM 6932 C CA . GLU B 1 397 ? -18.453 -10.773 -4.559 1 96.38 397 GLU B CA 1
ATOM 6933 C C . GLU B 1 397 ? -17.375 -9.773 -4.16 1 96.38 397 GLU B C 1
ATOM 6935 O O . GLU B 1 397 ? -17.438 -8.609 -4.562 1 96.38 397 GLU B O 1
ATOM 6940 N N . ILE B 1 398 ? -16.453 -10.219 -3.404 1 95.75 398 ILE B N 1
ATOM 6941 C CA . ILE B 1 398 ? -15.398 -9.328 -2.926 1 95.75 398 ILE B CA 1
ATOM 6942 C C . ILE B 1 398 ? -14.039 -9.844 -3.377 1 95.75 398 ILE B C 1
ATOM 6944 O O . ILE B 1 398 ? -13.078 -9.078 -3.49 1 95.75 398 ILE B O 1
ATOM 6948 N N . CYS B 1 399 ? -13.93 -11.086 -3.611 1 96.81 399 CYS B N 1
ATOM 6949 C CA . CYS B 1 399 ? -12.672 -11.758 -3.924 1 96.81 399 CYS B CA 1
ATOM 6950 C C . CYS B 1 399 ? -12.844 -12.734 -5.078 1 96.81 399 CYS B C 1
ATOM 6952 O O . CYS B 1 399 ? -13.781 -13.531 -5.082 1 96.81 399 CYS B O 1
ATOM 6954 N N . SER B 1 400 ? -12 -12.602 -6.035 1 97.69 400 SER B N 1
ATOM 6955 C CA . SER B 1 400 ? -11.953 -13.547 -7.148 1 97.69 400 SER B CA 1
ATOM 6956 C C . SER B 1 400 ? -10.57 -14.18 -7.285 1 97.69 400 SER B C 1
ATOM 6958 O O . SER B 1 400 ? -9.562 -13.469 -7.289 1 97.69 400 SER B O 1
ATOM 6960 N N . GLY B 1 401 ? -10.547 -15.508 -7.344 1 98.19 401 GLY B N 1
ATOM 6961 C CA . GLY B 1 401 ? -9.273 -16.203 -7.398 1 98.19 401 GLY B CA 1
ATOM 6962 C C . GLY B 1 401 ? -9.258 -17.344 -8.391 1 98.19 401 GLY B C 1
ATOM 6963 O O . GLY B 1 401 ? -10.305 -17.703 -8.953 1 98.19 401 GLY B O 1
ATOM 6964 N N . SER B 1 402 ? -8.086 -17.844 -8.633 1 98.25 402 SER B N 1
ATOM 6965 C CA . SER B 1 402 ? -7.895 -18.906 -9.609 1 98.25 402 SER B CA 1
ATOM 6966 C C . SER B 1 402 ? -6.574 -19.625 -9.383 1 98.25 402 SER B C 1
ATOM 6968 O O . SER B 1 402 ? -5.594 -19.031 -8.938 1 98.25 402 SER B O 1
ATOM 6970 N N . GLN B 1 403 ? -6.68 -20.922 -9.625 1 98.62 403 GLN B N 1
ATOM 6971 C CA . GLN B 1 403 ? -5.441 -21.578 -10.039 1 98.62 403 GLN B CA 1
ATOM 6972 C C . GLN B 1 403 ? -5.035 -21.125 -11.438 1 98.62 403 GLN B C 1
ATOM 6974 O O . GLN B 1 403 ? -5.859 -21.109 -12.359 1 98.62 403 GLN B O 1
ATOM 6979 N N . ARG B 1 404 ? -3.83 -20.734 -11.562 1 98.38 404 ARG B N 1
ATOM 6980 C CA . ARG B 1 404 ? -3.367 -20.266 -12.867 1 98.38 404 ARG B CA 1
ATOM 6981 C C . ARG B 1 404 ? -2.582 -21.359 -13.594 1 98.38 404 ARG B C 1
ATOM 6983 O O . ARG B 1 404 ? -1.925 -22.188 -12.961 1 98.38 404 ARG B O 1
ATOM 6990 N N . ILE B 1 405 ? -2.674 -21.297 -14.883 1 97.56 405 ILE B N 1
ATOM 6991 C CA . ILE B 1 405 ? -1.878 -22.203 -15.711 1 97.56 405 ILE B CA 1
ATOM 6992 C C . ILE B 1 405 ? -0.393 -21.953 -15.453 1 97.56 405 ILE B C 1
ATOM 6994 O O . ILE B 1 405 ? 0.062 -20.812 -15.422 1 97.56 405 ILE B O 1
ATOM 6998 N N . ASN B 1 406 ? 0.33 -23.031 -15.203 1 97.81 406 ASN B N 1
ATOM 6999 C CA . ASN B 1 406 ? 1.761 -22.859 -14.969 1 97.81 406 ASN B CA 1
ATOM 7000 C C . ASN B 1 406 ? 2.584 -23.391 -16.141 1 97.81 406 ASN B C 1
ATOM 7002 O O . ASN B 1 406 ? 3.764 -23.062 -16.266 1 97.81 406 ASN B O 1
ATOM 7006 N N . SER B 1 407 ? 1.995 -24.25 -17.031 1 96.56 407 SER B N 1
ATOM 7007 C CA . SER B 1 407 ? 2.682 -24.781 -18.203 1 96.56 407 SER B CA 1
ATOM 7008 C C . SER B 1 407 ? 2.783 -23.75 -19.312 1 96.56 407 SER B C 1
ATOM 7010 O O . SER B 1 407 ? 1.775 -23.172 -19.719 1 96.56 407 SER B O 1
ATOM 7012 N N . TYR B 1 408 ? 3.99 -23.578 -19.812 1 97 408 TYR B N 1
ATOM 7013 C CA . TYR B 1 408 ? 4.199 -22.641 -20.906 1 97 408 TYR B CA 1
ATOM 7014 C C . TYR B 1 408 ? 3.34 -23 -22.109 1 97 408 TYR B C 1
ATOM 7016 O O . TYR B 1 408 ? 2.645 -22.141 -22.672 1 97 408 TYR B O 1
ATOM 7024 N N . ASP B 1 409 ? 3.375 -24.25 -22.516 1 96.25 409 ASP B N 1
ATOM 7025 C CA . ASP B 1 409 ? 2.648 -24.703 -23.688 1 96.25 409 ASP B CA 1
ATOM 7026 C C . ASP B 1 409 ? 1.141 -24.562 -23.5 1 96.25 409 ASP B C 1
ATOM 7028 O O . ASP B 1 409 ? 0.439 -24.094 -24.406 1 96.25 409 ASP B O 1
ATOM 7032 N N . GLU B 1 410 ? 0.661 -24.953 -22.344 1 95.69 410 GLU B N 1
ATOM 7033 C CA . GLU B 1 410 ? -0.765 -24.828 -22.062 1 95.69 410 GLU B CA 1
ATOM 7034 C C . GLU B 1 410 ? -1.204 -23.359 -22.078 1 95.69 410 GLU B C 1
ATOM 7036 O O . GLU B 1 410 ? -2.293 -23.047 -22.562 1 95.69 410 GLU B O 1
ATOM 7041 N N . LEU B 1 411 ? -0.4 -22.516 -21.531 1 96.75 411 LEU B N 1
ATOM 7042 C CA . LEU B 1 411 ? -0.723 -21.078 -21.516 1 96.75 411 LEU B CA 1
ATOM 7043 C C . LEU B 1 411 ? -0.821 -20.531 -22.938 1 96.75 411 LEU B C 1
ATOM 7045 O O . LEU B 1 411 ? -1.76 -19.797 -23.266 1 96.75 411 LEU B O 1
ATOM 7049 N N . CYS B 1 412 ? 0.131 -20.891 -23.781 1 96.62 41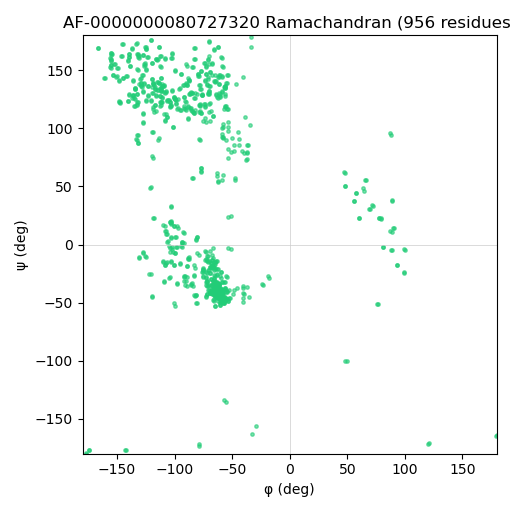2 CYS B N 1
ATOM 7050 C CA . CYS B 1 412 ? 0.116 -20.438 -25.172 1 96.62 412 CYS B CA 1
ATOM 7051 C C . CYS B 1 412 ? -1.139 -20.938 -25.891 1 96.62 412 CYS B C 1
ATOM 7053 O O . CYS B 1 412 ? -1.747 -20.188 -26.656 1 96.62 412 CYS B O 1
ATOM 7055 N N . GLU B 1 413 ? -1.473 -22.141 -25.609 1 95.69 413 GLU B N 1
ATOM 7056 C CA . GLU B 1 413 ? -2.688 -22.688 -26.219 1 95.69 413 GLU B CA 1
ATOM 7057 C C . GLU B 1 413 ? -3.924 -21.938 -25.734 1 95.69 413 GLU B C 1
ATOM 7059 O O . GLU B 1 413 ? -4.812 -21.625 -26.547 1 95.69 413 GLU B O 1
ATOM 7064 N N . ALA B 1 414 ? -3.979 -21.688 -24.484 1 94.31 414 ALA B N 1
ATOM 7065 C CA . ALA B 1 414 ? -5.098 -20.938 -23.922 1 94.31 414 ALA B CA 1
ATOM 7066 C C . ALA B 1 414 ? -5.191 -19.547 -24.531 1 94.31 414 ALA B C 1
ATOM 7068 O O . ALA B 1 414 ? -6.289 -19.062 -24.828 1 94.31 414 ALA B O 1
ATOM 7069 N N . MET B 1 415 ? -4.043 -18.906 -24.703 1 93.94 415 MET B N 1
ATOM 7070 C CA . MET B 1 415 ? -3.994 -17.578 -25.328 1 93.94 415 MET B CA 1
ATOM 7071 C C . MET B 1 415 ? -4.578 -17.625 -26.734 1 93.94 415 MET B C 1
ATOM 7073 O O . MET B 1 415 ? -5.402 -16.781 -27.094 1 93.94 415 MET B O 1
ATOM 7077 N N . ARG B 1 416 ? -4.246 -18.656 -27.453 1 94.81 416 ARG B N 1
ATOM 7078 C CA . ARG B 1 416 ? -4.699 -18.781 -28.828 1 94.81 416 ARG B CA 1
ATOM 7079 C C . ARG B 1 416 ? -6.191 -19.094 -28.891 1 94.81 416 ARG B C 1
ATOM 7081 O O . ARG B 1 416 ? -6.883 -18.672 -29.828 1 94.81 416 ARG B O 1
ATOM 7088 N N . ALA B 1 417 ? -6.648 -19.781 -27.906 1 89.88 417 ALA B N 1
ATOM 7089 C CA . ALA B 1 417 ? -8.039 -20.25 -27.906 1 89.88 417 ALA B CA 1
ATOM 7090 C C . ALA B 1 417 ? -8.992 -19.094 -27.594 1 89.88 417 ALA B C 1
ATOM 7092 O O . ALA B 1 417 ? -10.148 -19.109 -28.016 1 89.88 417 ALA B O 1
ATOM 7093 N N . GLY B 1 418 ? -8.578 -18.188 -26.938 1 79.81 418 GLY B N 1
ATOM 7094 C CA . GLY B 1 418 ? -9.422 -17.047 -26.594 1 79.81 418 GLY B CA 1
ATOM 7095 C C . GLY B 1 418 ? -10.602 -17.422 -25.719 1 79.81 418 GLY B C 1
ATOM 7096 O O . GLY B 1 418 ? -11.742 -17.062 -26.016 1 79.81 418 GLY B O 1
ATOM 7097 N N . VAL B 1 419 ? -10.484 -18.125 -24.688 1 69.31 419 VAL B N 1
ATOM 7098 C CA . VAL B 1 419 ? -11.555 -18.641 -23.844 1 69.31 419 VAL B CA 1
ATOM 7099 C C . VAL B 1 419 ? -12.281 -17.484 -23.156 1 69.31 419 VAL B C 1
ATOM 7101 O O . VAL B 1 419 ? -13.508 -17.484 -23.078 1 69.31 419 VAL B O 1
ATOM 7104 N N . CYS B 1 420 ? -11.703 -16.562 -22.594 1 66.44 420 CYS B N 1
ATOM 7105 C CA . CYS B 1 420 ? -12.328 -15.391 -21.984 1 66.44 420 CYS B CA 1
ATOM 7106 C C . CYS B 1 420 ? -11.859 -14.109 -22.672 1 66.44 420 CYS B C 1
ATOM 7108 O O . CYS B 1 420 ? -10.945 -13.438 -22.188 1 66.44 420 CYS B O 1
ATOM 7110 N N . GLY B 1 421 ? -12.422 -13.938 -23.891 1 73.12 421 GLY B N 1
ATOM 7111 C CA . GLY B 1 421 ? -12.023 -12.789 -24.688 1 73.12 421 GLY B CA 1
ATOM 7112 C C . GLY B 1 421 ? -11.43 -13.172 -26.031 1 73.12 421 GLY B C 1
ATOM 7113 O O . GLY B 1 421 ? -11.445 -14.344 -26.406 1 73.12 421 GLY B O 1
ATOM 7114 N N . PRO B 1 422 ? -10.914 -12.266 -26.672 1 84.12 422 PRO B N 1
ATOM 7115 C CA . PRO B 1 422 ? -10.328 -12.562 -27.969 1 84.12 422 PRO B CA 1
ATOM 7116 C C . PRO B 1 422 ? -9 -13.312 -27.875 1 84.12 422 PRO B C 1
ATOM 7118 O O . PRO B 1 422 ? -8.328 -13.242 -26.844 1 84.12 422 PRO B O 1
ATOM 7121 N N . PRO B 1 423 ? -8.711 -14.008 -28.953 1 89.94 423 PRO B N 1
ATOM 7122 C CA . PRO B 1 423 ? -7.418 -14.695 -28.969 1 89.94 423 PRO B CA 1
ATOM 7123 C C . PRO B 1 423 ? -6.242 -13.727 -28.812 1 89.94 423 PRO B C 1
ATOM 7125 O O . PRO B 1 423 ? -6.312 -12.586 -29.266 1 89.94 423 PRO B O 1
ATOM 7128 N N . LEU B 1 424 ? -5.305 -14.242 -28.141 1 91.62 424 LEU B N 1
ATOM 7129 C CA . LEU B 1 424 ? -4.047 -13.531 -27.938 1 91.62 424 LEU B CA 1
ATOM 7130 C C . LEU B 1 424 ? -2.902 -14.258 -28.641 1 91.62 424 LEU B C 1
ATOM 7132 O O . LEU B 1 424 ? -2.848 -15.492 -28.641 1 91.62 424 LEU B O 1
ATOM 7136 N N . ASP B 1 425 ? -2.027 -13.516 -29.266 1 93.62 425 ASP B N 1
ATOM 7137 C CA . ASP B 1 425 ? -0.862 -14.094 -29.922 1 93.62 425 ASP B CA 1
ATOM 7138 C C . ASP B 1 425 ? 0.314 -14.219 -28.969 1 93.62 425 ASP B C 1
ATOM 7140 O O . ASP B 1 425 ? 0.938 -13.219 -28.594 1 93.62 425 ASP B O 1
ATOM 7144 N N . PRO B 1 426 ? 0.619 -15.422 -28.594 1 94.88 426 PRO B N 1
ATOM 7145 C CA . PRO B 1 426 ? 1.733 -15.594 -27.656 1 94.88 426 PRO B CA 1
ATOM 7146 C C . PRO B 1 426 ? 3.068 -15.133 -28.234 1 94.88 426 PRO B C 1
ATOM 7148 O O . PRO B 1 426 ? 4.039 -14.953 -27.5 1 94.88 426 PRO B O 1
ATOM 7151 N N . GLU B 1 427 ? 3.213 -14.914 -29.484 1 95.25 427 GLU B N 1
ATOM 7152 C CA . GLU B 1 427 ? 4.457 -14.492 -30.125 1 95.25 427 GLU B CA 1
ATOM 7153 C C . GLU B 1 427 ? 4.59 -12.969 -30.125 1 95.25 427 GLU B C 1
ATOM 7155 O O . GLU B 1 427 ? 5.66 -12.43 -30.406 1 95.25 427 GLU B O 1
ATOM 7160 N N . ALA B 1 428 ? 3.52 -12.328 -29.781 1 93.31 428 ALA B N 1
ATOM 7161 C CA . ALA B 1 428 ? 3.557 -10.867 -29.75 1 93.31 428 ALA B CA 1
ATOM 7162 C C . ALA B 1 428 ? 4.574 -10.367 -28.734 1 93.31 428 ALA B C 1
ATOM 7164 O O . ALA B 1 428 ? 4.695 -10.93 -27.641 1 93.31 428 ALA B O 1
ATOM 7165 N N . GLU B 1 429 ? 5.258 -9.289 -29.016 1 92 429 GLU B N 1
ATOM 7166 C CA . GLU B 1 429 ? 6.332 -8.734 -28.203 1 92 429 GLU B CA 1
ATOM 7167 C C . GLU B 1 429 ? 5.832 -8.352 -26.812 1 92 429 GLU B C 1
ATOM 7169 O O . GLU B 1 429 ? 6.539 -8.531 -25.812 1 92 429 GLU B O 1
ATOM 7174 N N . LYS B 1 430 ? 4.664 -7.863 -26.719 1 89.75 430 LYS B N 1
ATOM 7175 C CA . LYS B 1 430 ? 4.129 -7.34 -25.469 1 89.75 430 LYS B CA 1
ATOM 7176 C C . LYS B 1 430 ? 3.932 -8.453 -24.438 1 89.75 430 LYS B C 1
ATOM 7178 O O . LYS B 1 430 ? 3.871 -8.188 -23.234 1 89.75 430 LYS B O 1
ATOM 7183 N N . TRP B 1 431 ? 3.865 -9.711 -24.875 1 93.25 431 TRP B N 1
ATOM 7184 C CA . TRP B 1 431 ? 3.57 -10.812 -23.953 1 93.25 431 TRP B CA 1
ATOM 7185 C C . TRP B 1 431 ? 4.848 -11.539 -23.547 1 93.25 431 TRP B C 1
ATOM 7187 O O . TRP B 1 431 ? 4.832 -12.359 -22.625 1 93.25 431 TRP B O 1
ATOM 7197 N N . GLN B 1 432 ? 5.969 -11.203 -24.172 1 94.19 432 GLN B N 1
ATOM 7198 C CA . GLN B 1 432 ? 7.195 -11.969 -23.984 1 94.19 432 GLN B CA 1
ATOM 7199 C C . GLN B 1 432 ? 7.707 -11.859 -22.562 1 94.19 432 GLN B C 1
ATOM 7201 O O . GLN B 1 432 ? 8.148 -12.844 -21.969 1 94.19 432 GLN B O 1
ATOM 7206 N N . PRO B 1 433 ? 7.641 -10.617 -22.016 1 92.88 433 PRO B N 1
ATOM 7207 C CA . PRO B 1 433 ? 8.094 -10.562 -20.625 1 92.88 433 PRO B CA 1
ATOM 7208 C C . PRO B 1 433 ? 7.277 -11.469 -19.703 1 92.88 433 PRO B C 1
ATOM 7210 O O . PRO B 1 433 ? 7.84 -12.141 -18.828 1 92.88 433 PRO B O 1
ATOM 7213 N N . TYR B 1 434 ? 6 -11.5 -19.891 1 95.25 434 TYR B N 1
ATOM 7214 C CA . TYR B 1 434 ? 5.125 -12.344 -19.094 1 95.25 434 TYR B CA 1
ATOM 7215 C C . TYR B 1 434 ? 5.418 -13.82 -19.328 1 95.25 434 TYR B C 1
ATOM 7217 O O . TYR B 1 434 ? 5.539 -14.602 -18.391 1 95.25 434 TYR B O 1
ATOM 7225 N N . LEU B 1 435 ? 5.602 -14.219 -20.547 1 96.31 435 LEU B N 1
ATOM 7226 C CA . LEU B 1 435 ? 5.801 -15.609 -20.922 1 96.31 435 LEU B CA 1
ATOM 7227 C C . LEU B 1 435 ? 7.176 -16.094 -20.484 1 96.31 435 LEU B C 1
ATOM 7229 O O . LEU B 1 435 ? 7.379 -17.297 -20.297 1 96.31 435 LEU B O 1
ATOM 7233 N N . ALA B 1 436 ? 8.086 -15.172 -20.328 1 95.94 436 ALA B N 1
ATOM 7234 C CA . ALA B 1 436 ? 9.422 -15.531 -19.844 1 95.94 436 ALA B CA 1
ATOM 7235 C C . ALA B 1 436 ? 9.344 -16.203 -18.484 1 95.94 436 ALA B C 1
ATOM 7237 O O . ALA B 1 436 ? 10.141 -17.094 -18.172 1 95.94 436 ALA B O 1
ATOM 7238 N N . ALA B 1 437 ? 8.391 -15.812 -17.703 1 97.25 437 ALA B N 1
ATOM 7239 C CA . ALA B 1 437 ? 8.203 -16.406 -16.391 1 97.25 437 ALA B CA 1
ATOM 7240 C C . ALA B 1 437 ? 7.871 -17.891 -16.484 1 97.25 437 ALA B C 1
ATOM 7242 O O . ALA B 1 437 ? 8.297 -18.688 -15.648 1 97.25 437 ALA B O 1
ATOM 7243 N N . PHE B 1 438 ? 7.18 -18.25 -17.484 1 98.06 438 PHE B N 1
ATOM 7244 C CA . PHE B 1 438 ? 6.758 -19.625 -17.688 1 98.06 438 PHE B CA 1
ATOM 7245 C C . PHE B 1 438 ? 7.855 -20.438 -18.375 1 98.06 438 PHE B C 1
ATOM 7247 O O . PHE B 1 438 ? 8.094 -21.594 -18.016 1 98.06 438 PHE B O 1
ATOM 7254 N N . LYS B 1 439 ? 8.555 -19.797 -19.25 1 96.94 439 LYS B N 1
ATOM 7255 C CA . LYS B 1 439 ? 9.688 -20.453 -19.906 1 96.94 439 LYS B CA 1
ATOM 7256 C C . LYS B 1 439 ? 10.773 -20.812 -18.906 1 96.94 439 LYS B C 1
ATOM 7258 O O . LYS B 1 439 ? 11.516 -21.781 -19.109 1 96.94 439 LYS B O 1
ATOM 7263 N N . SER B 1 440 ? 10.805 -20.094 -17.844 1 95.81 440 SER B N 1
ATOM 7264 C CA . SER B 1 440 ? 11.875 -20.266 -16.859 1 95.81 440 SER B CA 1
ATOM 7265 C C . SER B 1 440 ? 11.469 -21.25 -15.781 1 95.81 440 SER B C 1
ATOM 7267 O O . SER B 1 440 ? 12.18 -21.422 -14.781 1 95.81 440 SER B O 1
ATOM 7269 N N . GLY B 1 441 ? 10.398 -21.953 -15.953 1 96.69 441 GLY B N 1
ATOM 7270 C CA . GLY B 1 441 ? 9.914 -22.891 -14.938 1 96.69 441 GLY B CA 1
ATOM 7271 C C . GLY B 1 441 ? 9.008 -22.234 -13.914 1 96.69 441 GLY B C 1
ATOM 7272 O O . GLY B 1 441 ? 9.477 -21.75 -12.875 1 96.69 441 GLY B O 1
ATOM 7273 N N . MET B 1 442 ? 7.719 -22.328 -14.133 1 98 442 MET B N 1
ATOM 7274 C CA . MET B 1 442 ? 6.699 -21.719 -13.281 1 98 442 MET B CA 1
ATOM 7275 C C . MET B 1 442 ? 6.094 -22.75 -12.344 1 98 442 MET B C 1
ATOM 7277 O O . MET B 1 442 ? 5.613 -23.797 -12.789 1 98 442 MET B O 1
ATOM 7281 N N . PRO B 1 443 ? 6.109 -22.484 -11.062 1 97.31 443 PRO B N 1
ATOM 7282 C CA . PRO B 1 443 ? 5.496 -23.438 -10.133 1 97.31 443 PRO B CA 1
ATOM 7283 C C . PRO B 1 443 ? 3.973 -23.469 -10.234 1 97.31 443 PRO B C 1
ATOM 7285 O O . PRO B 1 443 ? 3.369 -22.531 -10.766 1 97.31 443 PRO B O 1
ATOM 7288 N N . ARG B 1 444 ? 3.393 -24.625 -9.742 1 97.75 444 ARG B N 1
ATOM 7289 C CA . ARG B 1 444 ? 1.948 -24.578 -9.531 1 97.75 444 ARG B CA 1
ATOM 7290 C C . ARG B 1 444 ? 1.565 -23.469 -8.562 1 97.75 444 ARG B C 1
ATOM 7292 O O . ARG B 1 444 ? 2.195 -23.312 -7.52 1 97.75 444 ARG B O 1
ATOM 7299 N N . HIS B 1 445 ? 0.571 -22.703 -9 1 98.62 445 HIS B N 1
ATOM 7300 C CA . HIS B 1 445 ? 0.291 -21.531 -8.188 1 98.62 445 HIS B CA 1
ATOM 7301 C C . HIS B 1 445 ? -1.149 -21.062 -8.367 1 98.62 445 HIS B C 1
ATOM 7303 O O . HIS B 1 445 ? -1.836 -21.5 -9.297 1 98.62 445 HIS B O 1
ATOM 7309 N N . GLY B 1 446 ? -1.623 -20.328 -7.449 1 98.69 446 GLY B N 1
ATOM 7310 C CA . GLY B 1 446 ? -2.898 -19.625 -7.48 1 98.69 446 GLY B CA 1
ATOM 7311 C C . GLY B 1 446 ? -2.859 -18.281 -6.77 1 98.69 446 GLY B C 1
ATOM 7312 O O . GLY B 1 446 ? -1.834 -17.906 -6.195 1 98.69 446 GLY B O 1
ATOM 7313 N N . GLY B 1 447 ? -3.885 -17.594 -6.906 1 98.06 447 GLY B N 1
ATOM 7314 C CA . GLY B 1 447 ? -3.994 -16.297 -6.273 1 98.06 447 GLY B CA 1
ATOM 7315 C C . GLY B 1 447 ? -5.367 -15.664 -6.43 1 98.06 447 GLY B C 1
ATOM 7316 O O . GLY B 1 447 ? -6.293 -16.312 -6.934 1 98.06 447 GLY B O 1
ATOM 7317 N N . CYS B 1 448 ? -5.473 -14.461 -5.914 1 98.44 448 CYS B N 1
ATOM 7318 C CA . CYS B 1 448 ? -6.754 -13.773 -5.98 1 98.44 448 CYS B CA 1
ATOM 7319 C C . CYS B 1 448 ? -6.562 -12.258 -5.918 1 98.44 448 CYS B C 1
ATOM 7321 O O . CYS B 1 448 ? -5.457 -11.781 -5.66 1 98.44 448 CYS B O 1
ATOM 7323 N N . GLY B 1 449 ? -7.5 -11.578 -6.379 1 98 449 GLY B N 1
ATOM 7324 C CA . GLY B 1 449 ? -7.703 -10.164 -6.133 1 98 449 GLY B CA 1
ATOM 7325 C C . GLY B 1 449 ? -8.914 -9.875 -5.266 1 98 449 GLY B C 1
ATOM 7326 O O . GLY B 1 449 ? -9.961 -10.516 -5.418 1 98 449 GLY B O 1
ATOM 7327 N N . LEU B 1 450 ? -8.695 -8.969 -4.344 1 97.19 450 LEU B N 1
ATOM 7328 C CA . LEU B 1 450 ? -9.734 -8.609 -3.389 1 97.19 450 LEU B CA 1
ATOM 7329 C C . LEU B 1 450 ? -9.82 -7.094 -3.225 1 97.19 450 LEU B C 1
ATOM 7331 O O . LEU B 1 450 ? -8.805 -6.434 -3.01 1 97.19 450 LEU B O 1
ATOM 7335 N N . GLY B 1 451 ? -11.055 -6.562 -3.428 1 96.75 451 GLY B N 1
ATOM 7336 C CA . GLY B 1 451 ? -11.219 -5.145 -3.15 1 96.75 451 GLY B CA 1
ATOM 7337 C C . GLY B 1 451 ? -11.242 -4.824 -1.666 1 96.75 451 GLY B C 1
ATOM 7338 O O . GLY B 1 451 ? -12.188 -5.191 -0.965 1 96.75 451 GLY B O 1
ATOM 7339 N N . VAL B 1 452 ? -10.352 -4.074 -1.209 1 97.69 452 VAL B N 1
ATOM 7340 C CA . VAL B 1 452 ? -10.234 -3.785 0.216 1 97.69 452 VAL B CA 1
ATOM 7341 C C . VAL B 1 452 ? -11.406 -2.928 0.672 1 97.69 452 VAL B C 1
ATOM 7343 O O . VAL B 1 452 ? -11.977 -3.16 1.741 1 97.69 452 VAL B O 1
ATOM 7346 N N . ASN B 1 453 ? -11.781 -1.962 -0.11 1 96.44 453 ASN B N 1
ATOM 7347 C CA . ASN B 1 453 ? -12.914 -1.104 0.22 1 96.44 453 ASN B CA 1
ATOM 7348 C C . ASN B 1 453 ? -14.219 -1.894 0.281 1 96.44 453 ASN B C 1
ATOM 7350 O O . ASN B 1 453 ? -15.008 -1.731 1.215 1 96.44 453 ASN B O 1
ATOM 7354 N N . ARG B 1 454 ? -14.383 -2.76 -0.668 1 96.12 454 ARG B N 1
ATOM 7355 C CA . ARG B 1 454 ? -15.602 -3.566 -0.696 1 96.12 454 ARG B CA 1
ATOM 7356 C C . ARG B 1 454 ? -15.633 -4.551 0.467 1 96.12 454 ARG B C 1
ATOM 7358 O O . ARG B 1 454 ? -16.703 -4.879 0.982 1 96.12 454 ARG B O 1
ATOM 7365 N N . LEU B 1 455 ? -14.492 -5.02 0.8 1 97.69 455 LEU B N 1
ATOM 7366 C CA . LEU B 1 455 ? -14.438 -5.906 1.956 1 97.69 455 LEU B CA 1
ATOM 7367 C C . LEU B 1 455 ? -14.984 -5.219 3.199 1 97.69 455 LEU B C 1
ATOM 7369 O O . LEU B 1 455 ? -15.797 -5.793 3.928 1 97.69 455 LEU B O 1
ATOM 7373 N N . LEU B 1 456 ? -14.555 -3.988 3.443 1 96.75 456 LEU B N 1
ATOM 7374 C CA . LEU B 1 456 ? -15.039 -3.232 4.59 1 96.75 456 LEU B CA 1
ATOM 7375 C C . LEU B 1 456 ? -16.531 -2.922 4.445 1 96.75 456 LEU B C 1
ATOM 7377 O O . LEU B 1 456 ? -17.281 -3.006 5.414 1 96.75 456 LEU B O 1
ATOM 7381 N N . GLN B 1 457 ? -16.938 -2.527 3.234 1 95.06 457 GLN B N 1
ATOM 7382 C CA . GLN B 1 457 ? -18.344 -2.277 2.945 1 95.06 457 GLN B CA 1
ATOM 7383 C C . GLN B 1 457 ? -19.203 -3.48 3.322 1 95.06 457 GLN B C 1
ATOM 7385 O O . GLN B 1 457 ? -20.234 -3.332 3.992 1 95.06 457 GLN B O 1
ATOM 7390 N N . GLY B 1 458 ? -18.734 -4.645 2.867 1 95.06 458 GLY B N 1
ATOM 7391 C CA . GLY B 1 458 ? -19.469 -5.867 3.166 1 95.06 458 GLY B CA 1
ATOM 7392 C C . GLY B 1 458 ? -19.484 -6.199 4.645 1 95.06 458 GLY B C 1
ATOM 7393 O O . GLY B 1 458 ? -20.516 -6.641 5.168 1 95.06 458 GLY B O 1
ATOM 7394 N N . PHE B 1 459 ? -18.422 -6 5.367 1 97.19 459 PHE B N 1
ATOM 7395 C CA . PHE B 1 459 ? -18.328 -6.27 6.797 1 97.19 459 PHE B CA 1
ATOM 7396 C C . PHE B 1 459 ? -19.281 -5.375 7.582 1 97.19 459 PHE B C 1
ATOM 7398 O O . PHE B 1 459 ? -19.922 -5.832 8.523 1 97.19 459 PHE B O 1
ATOM 7405 N N . LEU B 1 460 ? -19.328 -4.094 7.133 1 95.38 460 LEU B N 1
ATOM 7406 C CA . LEU B 1 460 ? -20.125 -3.111 7.871 1 95.38 460 LEU B CA 1
ATOM 7407 C C . LEU B 1 460 ? -21.562 -3.105 7.387 1 95.38 460 LEU B C 1
ATOM 7409 O O . LEU B 1 460 ? -22.438 -2.508 8.023 1 95.38 460 LEU B O 1
ATOM 7413 N N . GLY B 1 461 ? -21.828 -3.748 6.258 1 93.06 461 GLY B N 1
ATOM 7414 C CA . GLY B 1 461 ? -23.172 -3.795 5.711 1 93.06 461 GLY B CA 1
ATOM 7415 C C . GLY B 1 461 ? -23.625 -2.471 5.121 1 93.06 461 GLY B C 1
ATOM 7416 O O . GLY B 1 461 ? -24.797 -2.1 5.242 1 93.06 461 GLY B O 1
ATOM 7417 N N . LEU B 1 462 ? -22.688 -1.734 4.562 1 91.56 462 LEU B N 1
ATOM 7418 C CA . LEU B 1 462 ? -23.016 -0.449 3.957 1 91.56 462 LEU B CA 1
ATOM 7419 C C . LEU B 1 462 ? -23.391 -0.622 2.49 1 91.56 462 LEU B C 1
ATOM 7421 O O . LEU B 1 462 ? -22.906 -1.539 1.823 1 91.56 462 LEU B O 1
ATOM 7425 N N . ASP B 1 463 ? -24.172 0.239 1.924 1 87.25 463 ASP B N 1
ATOM 7426 C CA . ASP B 1 463 ? -24.766 0.04 0.611 1 87.25 463 ASP B CA 1
ATOM 7427 C C . ASP B 1 463 ? -23.875 0.584 -0.496 1 87.25 463 ASP B C 1
ATOM 7429 O O . ASP B 1 463 ? -23.906 0.097 -1.628 1 87.25 463 ASP B O 1
ATOM 7433 N N . ASP B 1 464 ? -23.141 1.632 -0.181 1 91.88 464 ASP B N 1
ATOM 7434 C CA . ASP B 1 464 ? -22.359 2.328 -1.2 1 91.88 464 ASP B CA 1
ATOM 7435 C C . ASP B 1 464 ? -20.875 2.309 -0.861 1 91.88 464 ASP B C 1
ATOM 7437 O O . ASP B 1 464 ? -20.484 2.725 0.229 1 91.88 464 ASP B O 1
ATOM 7441 N N . VAL B 1 465 ? -20.078 1.774 -1.847 1 94.12 465 VAL B N 1
ATOM 7442 C CA . VAL B 1 465 ? -18.656 1.616 -1.612 1 94.12 465 VAL B CA 1
ATOM 7443 C C . VAL B 1 465 ? -18 2.984 -1.391 1 94.12 465 VAL B C 1
ATOM 7445 O O . VAL B 1 465 ? -16.953 3.086 -0.753 1 94.12 465 VAL B O 1
ATOM 7448 N N . ARG B 1 466 ? -18.641 4.098 -1.854 1 94.69 466 ARG B N 1
ATOM 7449 C CA . ARG B 1 466 ? -18.109 5.449 -1.681 1 94.69 466 ARG B CA 1
ATOM 7450 C C . ARG B 1 466 ? -18.141 5.863 -0.214 1 94.69 466 ARG B C 1
ATOM 7452 O O . ARG B 1 466 ? -17.422 6.781 0.191 1 94.69 466 ARG B O 1
ATOM 7459 N N . GLU B 1 467 ? -18.859 5.211 0.637 1 92.81 467 GLU B N 1
ATOM 7460 C CA . GLU B 1 467 ? -18.906 5.48 2.07 1 92.81 467 GLU B CA 1
ATOM 7461 C C . GLU B 1 467 ? -17.609 5.023 2.754 1 92.81 467 GLU B C 1
ATOM 7463 O O . GLU B 1 467 ? -17.219 5.586 3.777 1 92.81 467 GLU B O 1
ATOM 7468 N N . VAL B 1 468 ? -16.984 4.004 2.168 1 95.62 468 VAL B N 1
ATOM 7469 C CA . VAL B 1 468 ? -15.797 3.43 2.785 1 95.62 468 VAL B CA 1
ATOM 7470 C C . VAL B 1 468 ? -14.562 3.818 1.979 1 95.62 468 VAL B C 1
ATOM 7472 O O . VAL B 1 468 ? -13.516 3.166 2.076 1 95.62 468 VAL B O 1
ATOM 7475 N N . THR B 1 469 ? -14.664 4.711 1.094 1 96.81 469 THR B N 1
ATOM 7476 C CA . THR B 1 469 ? -13.555 5.281 0.337 1 96.81 469 THR B CA 1
ATOM 7477 C C . THR B 1 469 ? -13.336 6.742 0.72 1 96.81 469 THR B C 1
ATOM 7479 O O . THR B 1 469 ? -14.242 7.566 0.603 1 96.81 469 THR B O 1
ATOM 7482 N N . LEU B 1 470 ? -12.195 7.074 1.156 1 97.25 470 LEU B N 1
ATOM 7483 C CA . LEU B 1 470 ? -11.922 8.383 1.736 1 97.25 470 LEU B CA 1
ATOM 7484 C C . LEU B 1 470 ? -12.18 9.492 0.719 1 97.25 470 LEU B C 1
ATOM 7486 O O . LEU B 1 470 ? -12.906 10.445 1.007 1 97.25 470 LEU B O 1
ATOM 7490 N N . PHE B 1 471 ? -11.633 9.383 -0.496 1 96.94 471 PHE B N 1
ATOM 7491 C CA . PHE B 1 471 ? -11.82 10.289 -1.623 1 96.94 471 PHE B CA 1
ATOM 7492 C C . PHE B 1 471 ? -12.148 9.516 -2.893 1 96.94 471 PHE B C 1
ATOM 7494 O O . PHE B 1 471 ? -11.266 9.25 -3.711 1 96.94 471 PHE B O 1
ATOM 7501 N N . PRO B 1 472 ? -13.414 9.227 -3.146 1 95.94 472 PRO B N 1
ATOM 7502 C CA . PRO B 1 472 ? -13.789 8.344 -4.254 1 95.94 472 PRO B CA 1
ATOM 7503 C C . PRO B 1 472 ? -13.625 9.008 -5.617 1 95.94 472 PRO B C 1
ATOM 7505 O O . PRO B 1 472 ? -13.789 10.219 -5.742 1 95.94 472 PRO B O 1
ATOM 7508 N N . ARG B 1 473 ? -13.273 8.242 -6.621 1 96.19 473 ARG B N 1
ATOM 7509 C CA . ARG B 1 473 ? -13.266 8.625 -8.031 1 96.19 473 ARG B CA 1
ATOM 7510 C C . ARG B 1 473 ? -14.266 7.789 -8.828 1 96.19 473 ARG B C 1
ATOM 7512 O O . ARG B 1 473 ? -14.32 6.566 -8.68 1 96.19 473 ARG B O 1
ATOM 7519 N N . ASP B 1 474 ? -15.062 8.375 -9.539 1 93.69 474 ASP B N 1
ATOM 7520 C CA . ASP B 1 474 ? -15.945 7.758 -10.523 1 93.69 474 ASP B CA 1
ATOM 7521 C C . ASP B 1 474 ? -16.094 8.633 -11.758 1 93.69 474 ASP B C 1
ATOM 7523 O O . ASP B 1 474 ? -15.398 9.641 -11.906 1 93.69 474 ASP B O 1
ATOM 7527 N N . VAL B 1 475 ? -16.891 8.258 -12.688 1 92.5 475 VAL B N 1
ATOM 7528 C CA . VAL B 1 475 ? -17 8.945 -13.969 1 92.5 475 VAL B CA 1
ATOM 7529 C C . VAL B 1 475 ? -17.344 10.414 -13.742 1 92.5 475 VAL B C 1
ATOM 7531 O O . VAL B 1 475 ? -16.828 11.289 -14.445 1 92.5 475 VAL B O 1
ATOM 7534 N N . ASN B 1 476 ? -18.078 10.648 -12.695 1 90.5 476 ASN B N 1
ATOM 7535 C CA . ASN B 1 476 ? -18.594 12 -12.492 1 90.5 476 ASN B CA 1
ATOM 7536 C C . ASN B 1 476 ? -17.828 12.742 -11.406 1 90.5 476 ASN B C 1
ATOM 7538 O O . ASN B 1 476 ? -18.078 13.922 -11.156 1 90.5 476 ASN B O 1
ATOM 7542 N N . ARG B 1 477 ? -16.891 12.086 -10.781 1 92.19 477 ARG B N 1
ATOM 7543 C CA . ARG B 1 477 ? -16.266 12.703 -9.609 1 92.19 477 ARG B CA 1
ATOM 7544 C C . ARG B 1 477 ? -14.75 12.617 -9.672 1 92.19 477 ARG B C 1
ATOM 7546 O O . ARG B 1 477 ? -14.188 11.516 -9.672 1 92.19 477 ARG B O 1
ATOM 7553 N N . LEU B 1 478 ? -14.062 13.852 -9.648 1 91.69 478 LEU B N 1
ATOM 7554 C CA . LEU B 1 478 ? -12.609 13.977 -9.648 1 91.69 478 LEU B CA 1
ATOM 7555 C C . LEU B 1 478 ? -12.133 14.836 -8.477 1 91.69 478 LEU B C 1
ATOM 7557 O O . LEU B 1 478 ? -10.945 15.141 -8.375 1 91.69 478 LEU B O 1
ATOM 7561 N N . LYS B 1 479 ? -13.047 15.492 -7.777 1 85.5 479 LYS B N 1
ATOM 7562 C CA . LYS B 1 479 ? -12.609 16.359 -6.691 1 85.5 479 LYS B CA 1
ATOM 7563 C C . LYS B 1 479 ? -12.633 15.625 -5.352 1 85.5 479 LYS B C 1
ATOM 7565 O O . LYS B 1 479 ? -13.438 14.711 -5.152 1 85.5 479 LYS B O 1
ATOM 7570 N N . PRO B 1 480 ? -11.508 15.945 -4.105 1 64.44 480 PRO B N 1
ATOM 7571 C CA . PRO B 1 480 ? -11.898 15.469 -2.775 1 64.44 480 PRO B CA 1
ATOM 7572 C C . PRO B 1 480 ? -13.211 14.695 -2.787 1 64.44 480 PRO B C 1
ATOM 7574 O O . PRO B 1 480 ? -14.203 15.164 -3.357 1 64.44 480 PRO B O 1
#

Sequence (960 aa):
MPSSENGAAFQAKSTADLALHGFKEEKVVFDARVNAVLRPELADHLRLELRTRETFVEATLDAKAIAEAVWHKAQKLTPESIVRVSGHVQLVHGNSETGGNKAYTTTVHVTNLDVIALASPDLPTVRGKELPGVGLEDRLDHRILDVRRSASGAIFKLHSSMCQLIVEFLCSNGFHWIHTPRIITATIPGDNEYFHLPYFGKDAWLAQSSQHHKQMALSMDMQRVFEIGPVFRAEVKSTKSTRHMTEFTVLDIAMAFQDDYHEVVELIESMLVFVFRGLQEREQYKQLVEAVQKLYPCARPFRIGLDEHGKVPRITFLEAKRILREELGLESDDGKNFTDQEEAALGRYFRESPHLGSTDVFTIDQYPASMRQFNSQANPDAPGLSNTWDTIVGGREICSGSQRINSYDELCEAMRAGVCGPPLDPEAEKWQPYLAAFKSGMPRHGGCGLGVNRLLQGFLGLDDVREVTLFPRDVNRLKPMPSSENGAAFQAKSTADLALHGFKEEKVVFDARVNAVLRPELADHLRLELRTRETFVEATLDAKAIAEAVWHKAQKLTPESIVRVSGHVQLVHGNSETGGNKAYTTTVHVTNLDVIALASPDLPTVRGKELPGVGLEDRLDHRILDVRRSASGAIFKLHSSMCQLIVEFLCSNGFHWIHTPRIITATIPGDNEYFHLPYFGKDAWLAQSSQHHKQMALSMDMQRVFEIGPVFRAEVKSTKSTRHMTEFTVLDIAMAFQDDYHEVVELIESMLVFVFRGLQEREQYKQLVEAVQKLYPCARPFRIGLDEHGKVPRITFLEAKRILREELGLESDDGKNFTDQEEAALGRYFRESPHLGSTDVFTIDQYPASMRQFNSQANPDAPGLSNTWDTIVGGREICSGSQRINSYDELCEAMRAGVCGPPLDPEAEKWQPYLAAFKSGMPRHGGCGLGVNRLLQGFLGLDDVREVTLFPRDVNRLKP

Foldseek 3Di:
DDPPPDPPPPPQPAVVPCPVPDDFWDKHKDKWFFADWDDDPDNQKIWTWTDHQQDTEIEMEGNVQEDVVQVVVSVQAAGRWMKIFIFTKDFDQPPPPDDDDRPTHIYGYTHGMDTPGGDDNPDPCCPDLAPVVDDPVVCLVVVVVNCCSLSNNLLQVLLVLLVVLLCVLQVVVLAAEDDDDQKAQDDAPPQPFWAWDDDPNHIITGAQDCVLVVLLVVLVVSFKYKYKDKGATNDQVLVPDQPDFRIFIKIKIKGFDDDDQVVVVQSVQVSLVSSLCCLCPPPVNVVSLVSNCVRDVLFDAFDAFAAPVRGAAEDELVVLQCCCCPVVNHDDDLVDDDDLVSLQVVQVVLLPDVNNGNGQKHKYFFHFLLADDLFAADDPVDPRTTGKMFMGFLSHTFKIKGWGHLALVSSQVSQQVQSHHHHHHCPDPSCVVSSVSSVSGGGGMMMMMGGSLVSSCRNRSPRGSVVSPSNTHHPVGDDD/DDPPPDPPPPPQDAPVPCPVPDDFWDKHKDKWFFADWDDDPDNQKIWTWTDDQQDTEIEMEGNVQEDVVQVVVSVQAAGRWMKIFIFTKDFDQPPPPDDDDRPTHIYGYTHGMDTPGGDDNPPPCCVDLAPVVDDPVVCLVVVVVNCCSLSNNLLQVLLVLLVVLLCVLQVVVLAAEDDDDQKAQDDAPPQPFWAWDDDPNHIITGAQDCVLVVLLVVLVVSFKYKYKDKGATNDQVLVPDQEDFRIFIKIKIKGFDDDDQVVVVQSVQVSLVSSLCCCCPPPVNVVSLVSNCVRDVLFDAFDAFAAPVRGAAEDELVVLQCCCCPVVNHDDDLVDDDDLVSLQSVQVVLLPDVNNRNGQKHKYFFHFLLADDLFAADDPVDPRTTGKMFMGGLSHTFKIKGWGHLALVSSQVSQQVQSHHHHHHCPDPSCVVSSVSSVSGGGGMMMMMGGSLVSSCRNRSPRGSVVSPSNTHHPVDDDD

InterPro domains:
  IPR002312 Aspartyl/Asparaginyl-tRNA synthetase, class IIb [PR01042] (206-218)
  IPR002312 Aspartyl/Asparaginyl-tRNA synthetase, class IIb [PR01042] (223-236)
  IPR002312 Aspartyl/Asparaginyl-tRNA synthetase, class IIb [PR01042] (389-405)
  IPR002312 Aspartyl/Asparaginyl-tRNA synthetase, class IIb [PR01042] (435-449)
  IPR004364 Aminoacyl-tRNA synthetase, class II (D/K/N) [PF00152] (137-474)
  IPR004523 Aspartate-tRNA synthetase, type 2 [PTHR43450] (23-480)
  IPR006195 Aminoacyl-tRNA synthetase, class II [PS50862] (156-480)
  IPR012340 Nucleic acid-binding, OB-fold [G3DSA:2.40.50.140] (4-122)
  IPR045864 Class II Aminoacyl-tRNA synthetase/Biotinyl protein ligase (BPL) and lipoyl protein ligase (LPL) [G3DSA:3.30.930.10] (124-480)
  IPR045864 Class II Aminoacyl-tRNA synthetase/Biotinyl protein ligase (BPL) and lipoyl protein ligase (LPL) [SSF55681] (119-479)

pLDDT: mean 88.14, std 17.04, range [20.36, 98.81]

Nearest PDB structures (foldseek):
  6od8-assembly1_A  TM=8.336E-01  e=2.340E-42  Leishmania major
  2xti-assembly1_A  TM=8.568E-01  e=1.849E-33  Brugia malayi
  7ap4-assembly1_A  TM=6.982E-01  e=1.009E-28  Thermus thermophilus HB8
  4wj3-assembly2_O  TM=7.148E-01  e=1.286E-26  Pseudomonas aeruginosa PAO1
  4ah6-assembly2_D  TM=6.885E-01  e=2.771E-23  Homo sapiens